Protein AF-0000000078804391 (afdb_homodimer)

Foldseek 3Di:
DAEDALVRLLVCLLVQHFDWYAHNVRFKTKGALHDFQEEEEAAQAAQDDDPVQVVFFPDDSLRLLLFTFHLLQLLCLQARIYMYGHYGQQLFNLQADLVPRHDQDDPHHGGTNDDDDPVSSVVSSVSSVSVVVSVLSNQVSSCVVQVAHEYEYEGADEPVVPPDDDFQKEKAPQLPPCVVCVVLVVLLQVLQCVQDFPPDRGHYDYPTPHNSNTVVSVSCSVRDDRYHYIYMYGYQPQADSNVSGGNVRRSLSSSQSSLQSVLQSSQVVSCVPHPDHDDHSLNRGRLAFDPLLLVLLVQLCVLQPPPDLVQFQDFPCLVVQLVVCVVPVQPDAGDGHGDDDPDDLVVSLVSLVPRPLVPGSNSLSSVQSVQLSVLSNLSSVLSVLFPHQCNAVSLCVQANADDPLLLVLLVVLLPDDADDDDDDFDAFQVNLQVVLVVLCVVQVAQAAEEEDCSDLDQWADDQRYIYGHRPDTGDPLRSVLVSLLHVQAVNLQSRLCVVKSRVVLNSATRALLLQSLQVSNLLSQLLQSRGSVNVSLLSLLSVLLNCVVVPHGLSVQLCCCCPVSVDDSVSSNSSSCCQCGSNGNRSSSSNNVSNLVSVVCLVPHDCQLCSSGSYRPVCSVVSVSSVVSVNTDGRPGHRPSNVDPDDGDPVVVVSSVPSD/DAEDALVRLLVCLLVQHFDWYAHNVRFKTKGALHDFQEEEEAAQAAQDDDPVQVVFFPDDSLRLLLFTFHLLQLLCLQARIYMYGHYGQQLFNLQADLVPRHDQDDPHHGGTNDDDDPVSSVVSSVSSVSVVVSVLSNQVSSCVVQVAHEYEYEGADEPVVPPDDDFQKEKAPQLPPCVVCVVLVVLLQVLQCPQDFPPDRGHYDYPDPHNSNTVVSVSCSVRDDRYHYIYMYGYQPQADSNVSGGNVRRSLSSSQSSLQSVLQSSQVVSCVPHPDHDDHSLNRGRLAFDPLLLVLLVQLCVLQPPPDLVQFQQFPCLVVQLVVCVVPVQPDAGDGHGDDDPDDLVVSLVSLVPRPLVPGSNSLSSVQSVQLSVLSNLSSVLSVLFPHQCNAVSLCVQANADDPLLLVLLVVLLPDDADDDDDDFDAFQVNLLVVLVVLCVVQVAQAAEEEDCSDLDQWADDQRYIYGHRPDTGDPLRSVLVSLLHVQAVNLQSRLCVVKSRVVLNSATRALLLQSLQVSNLLSQLLQSRHSVNVSLLSLLSVLLNCVVVPHGLSVQLCCCCPVSVDDSVSSNSSNCCQCTSNGNRSSSSNNVSNLVSVVCLVPHDCQLCSSGSYRPVCSVVSVSSVVSVNTDGRPGHRPSNVDPDDGDPVVVVSSVPSD

InterPro domains:
  IPR007709 N-formylglutamate amidohydrolase [PF05013] (37-212)
  IPR012548 Microtubule-associated tyrosine carboxypeptidase [PF08014] (324-657)
  IPR012548 Microtubule-associated tyrosine carboxypeptidase [PTHR31817] (224-653)
  IPR012548 Microtubule-associated tyrosine carboxypeptidase [SM01154] (322-660)
  IPR012656 Conserved hypothetical protein CHP02421, QEGLA [TIGR02421] (297-654)

Radius of gyration: 35.72 Å; Cα contacts (8 Å, |Δi|>4): 2361; chains: 2; bounding box: 86×102×89 Å

Secondary structure (DSSP, 8-state):
-EEE-HHHHHHHHHTT--EEEEETTSSEEEEESS--SEEEEETT---B--HHHHTTB-S-HHHHHHHS-TTTTGGGTTSSEEEEE-B-TTT--TTS-GGG-S-SEETTEESBSSPPPHHHHHHHHHHHHHHHHHHHHHHHHHHHHHS-EEEEEEEEE--TT-SS---SEEE--TTS-HHHHHHHHHHHHHHHHT--BTTB---EEESSS-----HHHHHHHHH-SSEEEEEEEEEGGGB-TTT--B-HHHHHHHHHHHHHHHHHHHHHHHHHHSS--S--GGGGS-SS--HHHHHHHHHHHHHHTT--HHHHHS-TTHHHHHHHHHHSTTT-------PPP-S-HHHHHHHHHTS-GGG--SHHHHHHHHHHHHHHHHHHHHHHTTTSTHHHHHHHHHH----HHHHHHHHHHHHSPP-SPPPP--B-HHHHHHHHHHHHHHHT---EEEE-TT-SSSEEEETTEEEE-TT--B-HHHHHHHHHHIIIIIIHHHHHHHTSS-THHHH--TTHHHHHHHHHHHHHHHTT---HHHHHHHHHHHHHHHHHHTT--HHHHHHIIIIIS---HHHHHHHHHHHHGGG--GGGHHHHHHHHHHHHHHHHS--GGGGTTT--GGGHHHHHHHHHTTSSPPPS---GGGT------HHHHHHHHT--/-EEE-HHHHHHHHHTT--EEEEETTSSEEEEESS--SEEEEETT---B--HHHHTTB-S-HHHHHHHS-TTTTGGGTTSSEEEEE-B-TTT--TTS-GGG-S-SEETTEESBSSPPPHHHHHHHHHHHHHHHHHHHHHHHHHHHHHS-EEEEEEEEE--TT-SS---SEEE--TTS-HHHHHHHHHHHHHHHHT--BTTB---EEESSS-----HHHHHHHHH-SSEEEEEEEEEGGGB-TTT--B-HHHHHHHHHHHHHHHHHHHHHHHHHHSS--S--GGGGS-SS--HHHHHHHHHHHHHHTT--HHHHHS-TTHHHHHHHHHHSTTT-------PPP-S-HHHHHHHHHTS-GGG--SHHHHHHHHHHHHHHHHHHHHHHTTTSTHHHHHHHHHH----HHHHHHHHHHHHSPP-SPPPP--B-HHHHHHHHHHHHHHHT---EEEE-TT-SSSEEEETTEEEE-TT--B-HHHHHHHHHHIIIIIIHHHHHHHTSS-THHHH--TTHHHHHHHHHHHHHHHTT---HHHHHHHHHHHHHHHHHHTT--HHHHHHIIIIIS---HHHHHHHHHHHHGGG--GGGHHHHHHHHHHHHHHHHS--GGGGTTT--GGGHHHHHHHHHTTSSPPPS---GGGT------HHHHHHHHH--

Solvent-accessible surface area (backbone atoms only — not comparable to full-atom values): 68703 Å² total; per-residue (Å²): 129,48,69,35,50,70,66,56,50,52,50,31,51,72,67,69,48,66,47,58,32,26,34,70,85,57,48,35,38,39,36,28,72,34,96,51,55,43,39,38,34,8,59,37,27,18,74,44,66,59,70,81,50,52,79,33,41,55,59,51,71,66,59,51,56,55,75,37,18,67,64,37,44,57,35,47,47,50,51,22,30,33,42,28,24,31,33,18,44,73,62,41,25,72,53,34,50,84,93,60,14,56,56,61,58,56,95,88,34,59,35,49,74,52,84,74,48,71,66,58,48,49,53,44,50,47,55,53,50,48,52,52,52,48,51,48,52,48,50,51,45,27,27,71,76,62,65,28,29,36,35,42,37,40,44,47,43,82,54,86,86,45,94,61,93,73,52,39,32,25,37,14,50,74,67,43,66,51,86,81,41,41,67,59,53,51,50,43,44,52,43,52,40,66,44,76,48,84,91,47,86,56,37,45,38,69,49,70,86,46,44,34,83,37,30,54,49,50,51,45,56,73,72,36,89,54,49,52,63,41,36,33,34,32,42,47,78,41,32,40,66,83,83,64,45,51,19,43,66,45,45,54,43,42,22,42,43,41,45,51,36,51,31,43,40,49,20,52,45,44,38,69,75,44,88,54,69,86,57,44,40,42,71,64,39,46,52,62,77,56,71,62,47,54,53,49,35,52,51,51,37,67,72,54,58,86,74,61,66,64,72,45,43,48,48,76,44,51,71,61,36,48,56,55,24,72,74,33,53,88,78,46,73,72,79,78,44,54,58,81,54,70,57,48,64,68,60,51,45,24,57,56,47,64,53,73,57,85,69,34,48,41,43,65,61,30,51,50,51,51,48,37,50,52,47,51,46,46,50,45,54,27,64,75,24,54,72,32,76,64,13,28,38,33,23,36,58,72,63,32,74,76,49,72,51,56,50,50,41,24,52,55,50,62,66,54,74,86,84,70,88,79,72,71,58,73,36,41,36,68,54,47,51,52,51,49,52,52,50,31,59,72,72,66,54,84,64,47,79,45,77,35,86,86,50,88,50,64,58,48,59,58,66,54,31,38,34,32,17,63,88,35,66,29,22,69,53,56,46,53,18,46,42,32,24,39,48,30,33,54,31,33,12,42,55,24,5,71,71,34,82,54,47,52,31,62,76,36,35,66,55,18,65,35,34,49,39,1,48,14,51,46,27,12,41,41,53,45,34,55,54,65,70,59,54,33,52,39,23,50,30,34,52,37,31,47,40,48,75,70,64,49,49,72,49,54,46,27,47,44,37,31,68,75,65,66,38,53,71,68,57,20,46,51,46,38,47,58,23,48,37,34,43,30,34,37,61,56,35,32,43,49,53,15,28,51,53,36,52,51,42,58,74,72,46,83,62,61,66,55,35,27,16,34,34,18,74,88,46,43,69,60,43,47,39,34,36,69,25,56,56,37,62,77,45,85,53,73,43,62,29,79,74,46,84,45,76,61,56,64,66,52,52,50,55,58,69,62,51,114,130,46,68,34,50,72,68,56,52,51,50,31,50,72,66,68,48,66,48,58,32,27,34,72,84,56,48,35,39,39,36,28,74,34,97,50,54,44,40,39,34,7,58,37,26,17,75,44,66,60,70,80,49,53,80,32,39,55,59,50,72,67,57,49,57,55,74,38,19,69,63,36,43,57,34,47,46,50,50,22,28,33,42,29,22,30,32,19,43,73,63,41,24,73,53,34,50,83,94,59,14,56,57,61,59,57,94,88,34,57,36,48,72,51,84,74,50,70,66,57,48,49,52,44,50,47,54,54,50,47,51,52,52,49,51,47,53,48,49,52,44,28,28,69,74,62,66,28,28,38,34,42,38,37,43,49,43,82,55,87,86,46,93,60,94,73,52,38,33,25,36,15,51,73,68,43,66,49,85,82,42,42,67,57,53,51,50,41,42,51,42,53,39,66,44,75,51,84,91,46,89,57,38,47,40,70,49,71,86,46,44,31,82,37,29,54,48,51,50,43,57,74,73,37,90,54,50,53,63,42,36,32,34,33,41,48,79,42,30,40,65,86,82,64,44,50,19,42,65,47,45,53,42,42,22,43,44,41,47,50,34,52,31,45,41,49,21,54,45,43,37,70,75,45,90,53,70,85,56,44,39,42,70,63,39,47,53,61,77,56,71,61,48,53,52,48,34,54,51,51,37,67,71,55,59,86,74,61,64,63,72,45,42,48,48,76,46,50,71,60,36,49,55,55,23,72,74,34,52,89,76,46,73,72,79,78,43,55,59,81,56,69,56,50,62,67,60,50,45,24,57,56,48,64,53,72,56,84,70,34,49,42,46,64,62,29,51,50,52,52,48,35,51,51,48,52,47,46,49,44,54,26,62,74,25,53,72,32,75,62,12,27,39,33,24,37,59,73,64,32,75,76,50,72,51,55,50,50,42,22,52,56,51,61,68,55,74,85,85,69,86,80,71,70,59,76,36,40,36,68,53,48,52,52,52,49,51,52,51,33,58,72,73,65,55,84,64,45,79,45,76,35,85,87,50,89,50,64,58,48,59,58,64,54,30,37,32,31,17,63,88,36,67,28,21,70,53,54,45,54,17,46,43,32,25,38,48,31,33,52,32,34,12,42,55,24,6,69,71,35,81,53,48,52,31,62,76,36,36,66,55,16,67,36,34,50,40,1,46,15,50,44,27,12,41,39,52,44,33,53,54,66,69,59,55,33,51,39,23,48,28,34,51,39,30,48,40,48,75,71,65,48,49,72,51,55,47,29,48,44,37,31,68,76,65,66,38,54,71,68,56,19,46,51,46,38,47,58,24,49,37,34,42,31,32,37,58,56,34,32,42,48,54,14,29,51,53,36,52,52,43,60,74,71,44,84,63,61,66,54,34,28,15,34,35,18,74,88,45,44,68,61,44,47,40,35,36,71,25,58,57,38,61,76,45,84,54,72,43,63,29,79,74,45,87,46,76,62,56,65,66,52,52,51,54,58,70,63,49,112

Nearest PDB structures (foldseek):
  8x52-assembly1_A  TM=3.713E-01  e=7.015E-02  Homo sapiens
  8c0j-assembly2_C  TM=3.754E-01  e=3.993E-01  Citrobacter rodentium
  1tcv-assembly1_C  TM=3.500E-01  e=1.884E+00  Schistosoma mansoni
  8c0j-assembly2_C  TM=3.758E-01  e=3.926E-01  Citrobacter rodentium
  1tcv-assembly1_C  TM=3.602E-01  e=2.353E+00  Schistosoma mansoni

Structure (mmCIF, N/CA/C/O backbone):
data_AF-0000000078804391-model_v1
#
loop_
_entity.id
_entity.type
_entity.pdbx_description
1 polymer 'Flavohemoglobin expression-modulating QEGLA motif protein'
#
loop_
_atom_site.group_PDB
_atom_site.id
_atom_site.type_symbol
_atom_site.label_atom_id
_atom_site.label_alt_id
_atom_site.label_comp_id
_atom_site.label_asym_id
_atom_site.label_entity_id
_atom_site.label_seq_id
_atom_site.pdbx_PDB_ins_code
_atom_site.Cartn_x
_atom_site.Cartn_y
_atom_site.Cartn_z
_atom_site.occupancy
_atom_site.B_iso_or_equiv
_atom_site.auth_seq_id
_atom_site.auth_comp_id
_atom_site.auth_asym_id
_atom_site.auth_atom_id
_atom_site.pdbx_PDB_model_num
ATOM 1 N N . MET A 1 1 ? -5.883 -4.715 -30.172 1 79.69 1 MET A N 1
ATOM 2 C CA . MET A 1 1 ? -5.762 -6.062 -30.719 1 79.69 1 MET A CA 1
ATOM 3 C C . MET A 1 1 ? -6.078 -6.062 -32.219 1 79.69 1 MET A C 1
ATOM 5 O O . MET A 1 1 ? -6.992 -5.371 -32.656 1 79.69 1 MET A O 1
ATOM 9 N N . LEU A 1 2 ? -5.316 -6.727 -32.938 1 89.75 2 LEU A N 1
ATOM 10 C CA . LEU A 1 2 ? -5.465 -6.82 -34.406 1 89.75 2 LEU A CA 1
ATOM 11 C C . LEU A 1 2 ? -6.762 -7.531 -34.75 1 89.75 2 LEU A C 1
ATOM 13 O O . LEU A 1 2 ? -7.184 -8.461 -34.062 1 89.75 2 LEU A O 1
ATOM 17 N N . GLN A 1 3 ? -7.43 -7.031 -35.781 1 96.44 3 GLN A N 1
ATOM 18 C CA . GLN A 1 3 ? -8.602 -7.691 -36.344 1 96.44 3 GLN A CA 1
ATOM 19 C C . GLN A 1 3 ? -8.273 -8.32 -37.719 1 96.44 3 GLN A C 1
ATOM 21 O O . GLN A 1 3 ? -7.719 -7.656 -38.594 1 96.44 3 GLN A O 1
ATOM 26 N N . LEU A 1 4 ? -8.523 -9.633 -37.844 1 97.56 4 LEU A N 1
ATOM 27 C CA . LEU A 1 4 ? -8.195 -10.344 -39.062 1 97.56 4 LEU A CA 1
ATOM 28 C C . LEU A 1 4 ? -9.406 -11.102 -39.594 1 97.56 4 LEU A C 1
ATOM 30 O O . LEU A 1 4 ? -10.266 -11.531 -38.812 1 97.56 4 LEU A O 1
ATOM 34 N N . SER A 1 5 ? -9.438 -11.25 -40.906 1 97.56 5 SER A N 1
ATOM 35 C CA . SER A 1 5 ? -10.414 -12.133 -41.562 1 97.56 5 SER A CA 1
ATOM 36 C C . SER A 1 5 ? -10 -13.594 -41.438 1 97.56 5 SER A C 1
ATOM 38 O O . SER A 1 5 ? -8.852 -13.891 -41.094 1 97.56 5 SER A O 1
ATOM 40 N N . GLU A 1 6 ? -10.953 -14.516 -41.75 1 97.56 6 GLU A N 1
ATOM 41 C CA . GLU A 1 6 ? -10.633 -15.938 -41.75 1 97.56 6 GLU A CA 1
ATOM 42 C C . GLU A 1 6 ? -9.469 -16.25 -42.688 1 97.56 6 GLU A C 1
ATOM 44 O O . GLU A 1 6 ? -8.539 -16.969 -42.312 1 97.56 6 GLU A O 1
ATOM 49 N N . SER A 1 7 ? -9.531 -15.68 -43.812 1 97.69 7 SER A N 1
ATOM 50 C CA . SER A 1 7 ? -8.508 -15.945 -44.812 1 97.69 7 SER A CA 1
ATOM 51 C C . SER A 1 7 ? -7.133 -15.5 -44.344 1 97.69 7 SER A C 1
ATOM 53 O O . SER A 1 7 ? -6.137 -16.188 -44.562 1 97.69 7 SER A O 1
ATOM 55 N N . GLN A 1 8 ? -7.117 -14.352 -43.75 1 98 8 GLN A N 1
ATOM 56 C CA . GLN A 1 8 ? -5.859 -13.828 -43.219 1 98 8 GLN A CA 1
ATOM 57 C C . GLN A 1 8 ? -5.312 -14.719 -42.125 1 98 8 GLN A C 1
ATOM 59 O O . GLN A 1 8 ? -4.105 -14.953 -42.031 1 98 8 GLN A O 1
ATOM 64 N N . VAL A 1 9 ? -6.168 -15.195 -41.25 1 98.12 9 VAL A N 1
ATOM 65 C CA . VAL A 1 9 ? -5.789 -16.078 -40.156 1 98.12 9 VAL A CA 1
ATOM 66 C C . VAL A 1 9 ? -5.211 -17.375 -40.719 1 98.12 9 VAL A C 1
ATOM 68 O O . VAL A 1 9 ? -4.148 -17.828 -40.281 1 98.12 9 VAL A O 1
ATOM 71 N N . LEU A 1 10 ? -5.898 -17.984 -41.719 1 98.25 10 LEU A N 1
ATOM 72 C CA . LEU A 1 10 ? -5.453 -19.234 -42.312 1 98.25 10 LEU A CA 1
ATOM 73 C C . LEU A 1 10 ? -4.094 -19.062 -42.969 1 98.25 10 LEU A C 1
ATOM 75 O O . LEU A 1 10 ? -3.227 -19.922 -42.875 1 98.25 10 LEU A O 1
ATOM 79 N N . GLU A 1 11 ? -3.932 -17.906 -43.625 1 97.94 11 GLU A N 1
ATOM 80 C CA . GLU A 1 11 ? -2.662 -17.625 -44.281 1 97.94 11 GLU A CA 1
ATOM 81 C C . GLU A 1 11 ? -1.52 -17.547 -43.25 1 97.94 11 GLU A C 1
ATOM 83 O O . GLU A 1 11 ? -0.447 -18.109 -43.5 1 97.94 11 GLU A O 1
ATOM 88 N N . LYS A 1 12 ? -1.79 -16.844 -42.219 1 97.88 12 LYS A N 1
ATOM 89 C CA . LYS A 1 12 ? -0.76 -16.688 -41.188 1 97.88 12 LYS A CA 1
ATOM 90 C C . LYS A 1 12 ? -0.412 -18.031 -40.562 1 97.88 12 LYS A C 1
ATOM 92 O O . LYS A 1 12 ? 0.746 -18.281 -40.219 1 97.88 12 LYS A O 1
ATOM 97 N N . ILE A 1 13 ? -1.391 -18.906 -40.344 1 98.44 13 ILE A N 1
ATOM 98 C CA . ILE A 1 13 ? -1.173 -20.219 -39.75 1 98.44 13 ILE A CA 1
ATOM 99 C C . ILE A 1 13 ? -0.358 -21.094 -40.719 1 98.44 13 ILE A C 1
ATOM 101 O O . ILE A 1 13 ? 0.632 -21.703 -40.312 1 98.44 13 ILE A O 1
ATOM 105 N N . GLN A 1 14 ? -0.767 -21.031 -41.969 1 97.25 14 GLN A N 1
ATOM 106 C CA . GLN A 1 14 ? -0.121 -21.875 -42.969 1 97.25 14 GLN A CA 1
ATOM 107 C C . GLN A 1 14 ? 1.339 -21.484 -43.156 1 97.25 14 GLN A C 1
ATOM 109 O O . GLN A 1 14 ? 2.188 -22.328 -43.438 1 97.25 14 GLN A O 1
ATOM 114 N N . HIS A 1 15 ? 1.617 -20.188 -42.969 1 97.38 15 HIS A N 1
ATOM 115 C CA . HIS A 1 15 ? 2.977 -19.703 -43.156 1 97.38 15 HIS A CA 1
ATOM 116 C C . HIS A 1 15 ? 3.729 -19.641 -41.844 1 97.38 15 HIS A C 1
ATOM 118 O O . HIS A 1 15 ? 4.836 -19.109 -41.781 1 97.38 15 HIS A O 1
ATOM 124 N N . LEU A 1 16 ? 3.135 -20.141 -40.844 1 97.62 16 LEU A N 1
ATOM 125 C CA . LEU A 1 16 ? 3.75 -20.25 -39.531 1 97.62 16 LEU A CA 1
ATOM 126 C C . LEU A 1 16 ? 4.168 -18.875 -39.031 1 97.62 16 LEU A C 1
ATOM 128 O O . LEU A 1 16 ? 5.273 -18.719 -38.5 1 97.62 16 LEU A O 1
ATOM 132 N N . VAL A 1 17 ? 3.311 -17.891 -39.25 1 97.38 17 VAL A N 1
ATOM 133 C CA . VAL A 1 17 ? 3.549 -16.531 -38.75 1 97.38 17 VAL A CA 1
ATOM 134 C C . VAL A 1 17 ? 2.838 -16.328 -37.438 1 97.38 17 VAL A C 1
ATOM 136 O O . VAL A 1 17 ? 1.611 -16.422 -37.344 1 97.38 17 VAL A O 1
ATOM 139 N N . PRO A 1 18 ? 3.611 -16.062 -36.344 1 96.38 18 PRO A N 1
ATOM 140 C CA . PRO A 1 18 ? 2.951 -15.773 -35.094 1 96.38 18 PRO A CA 1
ATOM 141 C C . PRO A 1 18 ? 2.111 -14.5 -35.125 1 96.38 18 PRO A C 1
ATOM 143 O O . PRO A 1 18 ? 2.488 -13.531 -35.812 1 96.38 18 PRO A O 1
ATOM 146 N N . PHE A 1 19 ? 0.96 -14.5 -34.438 1 96.19 19 PHE A N 1
ATOM 147 C CA . PHE A 1 19 ? 0.089 -13.336 -34.406 1 96.19 19 PHE A CA 1
ATOM 148 C C . PHE A 1 19 ? -0.899 -13.414 -33.25 1 96.19 19 PHE A C 1
ATOM 150 O O . PHE A 1 19 ? -1.078 -14.484 -32.656 1 96.19 19 PHE A O 1
ATOM 157 N N . GLU A 1 20 ? -1.404 -12.328 -32.812 1 94.75 20 GLU A N 1
ATOM 158 C CA . GLU A 1 20 ? -2.541 -12.195 -31.922 1 94.75 20 GLU A CA 1
ATOM 159 C C . GLU A 1 20 ? -3.652 -11.359 -32.562 1 94.75 20 GLU A C 1
ATOM 161 O O . GLU A 1 20 ? -3.436 -10.203 -32.906 1 94.75 20 GLU A O 1
ATOM 166 N N . ALA A 1 21 ? -4.816 -11.961 -32.625 1 97.06 21 ALA A N 1
ATOM 167 C CA . ALA A 1 21 ? -5.871 -11.242 -33.344 1 97.06 21 ALA A CA 1
ATOM 168 C C . ALA A 1 21 ? -7.254 -11.734 -32.906 1 97.06 21 ALA A C 1
ATOM 170 O O . ALA A 1 21 ? -7.383 -12.828 -32.344 1 97.06 21 ALA A O 1
ATOM 171 N N . GLN A 1 22 ? -8.156 -10.906 -33.094 1 97.31 22 GLN A N 1
ATOM 172 C CA . GLN A 1 22 ? -9.57 -11.273 -33.062 1 97.31 22 GLN A CA 1
ATOM 173 C C . GLN A 1 22 ? -10.172 -11.273 -34.438 1 97.31 22 GLN A C 1
ATOM 175 O O . GLN A 1 22 ? -9.812 -10.438 -35.281 1 97.31 22 GLN A O 1
ATOM 180 N N . LEU A 1 23 ? -10.953 -12.258 -34.688 1 97.5 23 LEU A N 1
ATOM 181 C CA . LEU A 1 23 ? -11.641 -12.242 -35.969 1 97.5 23 LEU A CA 1
ATOM 182 C C . LEU A 1 23 ? -12.461 -10.977 -36.156 1 97.5 23 LEU A C 1
ATOM 184 O O . LEU A 1 23 ? -12.914 -10.391 -35.156 1 97.5 23 LEU A O 1
ATOM 188 N N . ASP A 1 24 ? -12.641 -10.547 -37.375 1 95.69 24 ASP A N 1
ATOM 189 C CA . ASP A 1 24 ? -13.312 -9.289 -37.688 1 95.69 24 ASP A CA 1
ATOM 190 C C . ASP A 1 24 ? -14.734 -9.281 -37.125 1 95.69 24 ASP A C 1
ATOM 192 O O . ASP A 1 24 ? -15.297 -8.219 -36.844 1 95.69 24 ASP A O 1
ATOM 196 N N . ASP A 1 25 ? -15.32 -10.453 -37.031 1 94.12 25 ASP A N 1
ATOM 197 C CA . ASP A 1 25 ? -16.688 -10.508 -36.5 1 94.12 25 ASP A CA 1
ATOM 198 C C . ASP A 1 25 ? -16.688 -10.648 -34.969 1 94.12 25 ASP A C 1
ATOM 200 O O . ASP A 1 25 ? -17.734 -10.812 -34.375 1 94.12 25 ASP A O 1
ATOM 204 N N . GLY A 1 26 ? -15.523 -10.695 -34.344 1 95.44 26 GLY A N 1
ATOM 205 C CA . GLY A 1 26 ? -15.367 -10.688 -32.906 1 95.44 26 GLY A CA 1
ATOM 206 C C . GLY A 1 26 ? -15.625 -12.047 -32.281 1 95.44 26 GLY A C 1
ATOM 207 O O . GLY A 1 26 ? -15.594 -12.18 -31.047 1 95.44 26 GLY A O 1
ATOM 208 N N . SER A 1 27 ? -15.766 -13.156 -33.062 1 97.19 27 SER A N 1
ATOM 209 C CA . SER A 1 27 ? -16.25 -14.438 -32.562 1 97.19 27 SER A CA 1
ATOM 210 C C . SER A 1 27 ? -15.141 -15.242 -31.906 1 97.19 27 SER A C 1
ATOM 212 O O . SER A 1 27 ? -15.398 -16.109 -31.062 1 97.19 27 SER A O 1
ATOM 214 N N . LEU A 1 28 ? -13.93 -14.969 -32.344 1 98.19 28 LEU A N 1
ATOM 215 C CA . LEU A 1 28 ? -12.812 -15.797 -31.906 1 98.19 28 LEU A CA 1
ATOM 216 C C . LEU A 1 28 ? -11.555 -14.953 -31.703 1 98.19 28 LEU A C 1
ATOM 218 O O . LEU A 1 28 ? -11.25 -14.078 -32.5 1 98.19 28 LEU A O 1
ATOM 222 N N . THR A 1 29 ? -10.922 -15.102 -30.562 1 98 29 THR A N 1
ATOM 223 C CA . THR A 1 29 ? -9.594 -14.555 -30.328 1 98 29 THR A CA 1
ATOM 224 C C . THR A 1 29 ? -8.523 -15.641 -30.484 1 98 29 THR A C 1
ATOM 226 O O . THR A 1 29 ? -8.648 -16.719 -29.906 1 98 29 THR A O 1
ATOM 229 N N . ILE A 1 30 ? -7.566 -15.414 -31.312 1 98.19 30 ILE A N 1
ATOM 230 C CA . ILE A 1 30 ? -6.473 -16.344 -31.562 1 98.19 30 ILE A CA 1
ATOM 231 C C . ILE A 1 30 ? -5.145 -15.703 -31.172 1 98.19 30 ILE A C 1
ATOM 233 O O . ILE A 1 30 ? -4.855 -14.57 -31.562 1 98.19 30 ILE A O 1
ATOM 237 N N . ARG A 1 31 ? -4.438 -16.375 -30.359 1 96.5 31 ARG A N 1
ATOM 238 C CA . ARG A 1 31 ? -3.105 -15.906 -29.984 1 96.5 31 ARG A CA 1
ATOM 239 C C . ARG A 1 31 ? -2.057 -16.984 -30.234 1 96.5 31 ARG A C 1
ATOM 241 O O . ARG A 1 31 ? -2.146 -18.078 -29.672 1 96.5 31 ARG A O 1
ATOM 248 N N . ILE A 1 32 ? -1.131 -16.703 -31.094 1 97.69 32 ILE A N 1
ATOM 249 C CA . ILE A 1 32 ? 0.017 -17.578 -31.344 1 97.69 32 ILE A CA 1
ATOM 250 C C . ILE A 1 32 ? 1.311 -16.797 -31.141 1 97.69 32 ILE A C 1
ATOM 252 O O . ILE A 1 32 ? 1.758 -16.062 -32.031 1 97.69 32 ILE A O 1
ATOM 256 N N . SER A 1 33 ? 1.903 -16.953 -30.047 1 95.25 33 SER A N 1
ATOM 257 C CA . SER A 1 33 ? 3.162 -16.266 -29.766 1 95.25 33 SER A CA 1
ATOM 258 C C . SER A 1 33 ? 4.352 -17.047 -30.312 1 95.25 33 SER A C 1
ATOM 260 O O . SER A 1 33 ? 5.383 -16.469 -30.641 1 95.25 33 SER A O 1
ATOM 262 N N . GLU A 1 34 ? 4.23 -18.312 -30.344 1 96.56 34 GLU A N 1
ATOM 263 C CA . GLU A 1 34 ? 5.215 -19.234 -30.891 1 96.56 34 GLU A CA 1
ATOM 264 C C . GLU A 1 34 ? 4.578 -20.578 -31.234 1 96.56 34 GLU A C 1
ATOM 266 O O . GLU A 1 34 ? 3.725 -21.078 -30.5 1 96.56 34 GLU A O 1
ATOM 271 N N . TYR A 1 35 ? 4.895 -21.094 -32.438 1 97.5 35 TYR A N 1
ATOM 272 C CA . TYR A 1 35 ? 4.316 -22.359 -32.812 1 97.5 35 TYR A CA 1
ATOM 273 C C . TYR A 1 35 ? 4.93 -23.516 -32.031 1 97.5 35 TYR A C 1
ATOM 275 O O . TYR A 1 35 ? 6.148 -23.703 -32.062 1 97.5 35 TYR A O 1
ATOM 283 N N . GLN A 1 36 ? 4.141 -24.141 -31.312 1 97.12 36 GLN A N 1
ATOM 284 C CA . GLN A 1 36 ? 4.449 -25.297 -30.484 1 97.12 36 GLN A CA 1
ATOM 285 C C . GLN A 1 36 ? 3.496 -26.453 -30.766 1 97.12 36 GLN A C 1
ATOM 287 O O . GLN A 1 36 ? 2.42 -26.25 -31.344 1 97.12 36 GLN A O 1
ATOM 292 N N . PRO A 1 37 ? 3.818 -27.625 -30.422 1 96.94 37 PRO A N 1
ATOM 293 C CA . PRO A 1 37 ? 3.008 -28.781 -30.828 1 96.94 37 PRO A CA 1
ATOM 294 C C . PRO A 1 37 ? 1.788 -28.984 -29.922 1 96.94 37 PRO A C 1
ATOM 296 O O . PRO A 1 37 ? 1.435 -30.125 -29.594 1 96.94 37 PRO A O 1
ATOM 299 N N . TYR A 1 38 ? 1.229 -27.969 -29.422 1 98.19 38 TYR A N 1
ATOM 300 C CA . TYR A 1 38 ? 0.009 -28.094 -28.641 1 98.19 38 TYR A CA 1
ATOM 301 C C . TYR A 1 38 ? -0.817 -26.812 -28.719 1 98.19 38 TYR A C 1
ATOM 303 O O . TYR A 1 38 ? -0.281 -25.734 -28.984 1 98.19 38 TYR A O 1
ATOM 311 N N . ILE A 1 39 ? -2.066 -26.969 -28.562 1 98.69 39 ILE A N 1
ATOM 312 C CA . ILE A 1 39 ? -3.057 -25.891 -28.609 1 98.69 39 ILE A CA 1
ATOM 313 C C . ILE A 1 39 ? -3.904 -25.922 -27.344 1 98.69 39 ILE A C 1
ATOM 315 O O . ILE A 1 39 ? -4.242 -27 -26.844 1 98.69 39 ILE A O 1
ATOM 319 N N . ALA A 1 40 ? -4.145 -24.781 -26.766 1 98.75 40 ALA A N 1
ATOM 320 C CA . ALA A 1 40 ? -5.141 -24.672 -25.703 1 98.75 40 ALA A CA 1
ATOM 321 C C . ALA A 1 40 ? -6.375 -23.922 -26.172 1 98.75 40 ALA A C 1
ATOM 323 O O . ALA A 1 40 ? -6.266 -22.875 -26.812 1 98.75 40 ALA A O 1
ATOM 324 N N . THR A 1 41 ? -7.547 -24.438 -25.938 1 98.75 41 THR A N 1
ATOM 325 C CA . THR A 1 41 ? -8.781 -23.812 -26.391 1 98.75 41 THR A CA 1
ATOM 326 C C . THR A 1 41 ? -9.727 -23.562 -25.219 1 98.75 41 THR A C 1
ATOM 328 O O . THR A 1 41 ? -9.719 -24.312 -24.234 1 98.75 41 THR A O 1
ATOM 331 N N . ALA A 1 42 ? -10.422 -22.516 -25.188 1 98.69 42 ALA A N 1
ATOM 332 C CA . ALA A 1 42 ? -11.539 -22.172 -24.297 1 98.69 42 ALA A CA 1
ATOM 333 C C . ALA A 1 42 ? -12.75 -21.719 -25.109 1 98.69 42 ALA A C 1
ATOM 335 O O . ALA A 1 42 ? -13.023 -20.516 -25.219 1 98.69 42 ALA A O 1
ATOM 336 N N . ILE A 1 43 ? -13.5 -22.656 -25.547 1 98.44 43 ILE A N 1
ATOM 337 C CA . ILE A 1 43 ? -14.477 -22.391 -26.594 1 98.44 43 ILE A CA 1
ATOM 338 C C . ILE A 1 43 ? -15.75 -21.812 -25.969 1 98.44 43 ILE A C 1
ATOM 340 O O . ILE A 1 43 ? -16.562 -21.203 -26.672 1 98.44 43 ILE A O 1
ATOM 344 N N . HIS A 1 44 ? -15.953 -22.016 -24.656 1 98.19 44 HIS A N 1
ATOM 345 C CA . HIS A 1 44 ? -17.156 -21.516 -24 1 98.19 44 HIS A CA 1
ATOM 346 C C . HIS A 1 44 ? -16.844 -20.328 -23.109 1 98.19 44 HIS A C 1
ATOM 348 O O . HIS A 1 44 ? -17.625 -19.984 -22.203 1 98.19 44 HIS A O 1
ATOM 354 N N . HIS A 1 45 ? -15.711 -19.688 -23.328 1 97.62 45 HIS A N 1
ATOM 355 C CA . HIS A 1 45 ? -15.242 -18.547 -22.547 1 97.62 45 HIS A CA 1
ATOM 356 C C . HIS A 1 45 ? -16.156 -17.344 -22.719 1 97.62 45 HIS A C 1
ATOM 358 O O . HIS A 1 45 ? -16.406 -16.609 -21.766 1 97.62 45 HIS A O 1
ATOM 364 N N . GLY A 1 46 ? -16.656 -17.094 -23.828 1 96.88 46 GLY A N 1
ATOM 365 C CA . GLY A 1 46 ? -17.234 -15.828 -24.25 1 96.88 46 GLY A CA 1
ATOM 366 C C . GLY A 1 46 ? -18.672 -15.648 -23.797 1 96.88 46 GLY A C 1
ATOM 367 O O . GLY A 1 46 ? -19.328 -16.625 -23.391 1 96.88 46 GLY A O 1
ATOM 368 N N . HIS A 1 47 ? -19.125 -14.406 -23.875 1 96.56 47 HIS A N 1
ATOM 369 C CA . HIS A 1 47 ? -20.453 -14.008 -23.438 1 96.56 47 HIS A CA 1
ATOM 370 C C . HIS A 1 47 ? -21.156 -13.148 -24.484 1 96.56 47 HIS A C 1
ATOM 372 O O . HIS A 1 47 ? -22.297 -12.727 -24.281 1 96.56 47 HIS A O 1
ATOM 378 N N . ASN A 1 48 ? -20.516 -12.961 -25.625 1 96.31 48 ASN A N 1
ATOM 379 C CA . ASN A 1 48 ? -21.062 -12.078 -26.641 1 96.31 48 ASN A CA 1
ATOM 380 C C . ASN A 1 48 ? -22.297 -12.688 -27.312 1 96.31 48 ASN A C 1
ATOM 382 O O . ASN A 1 48 ? -22.359 -13.898 -27.531 1 96.31 48 ASN A O 1
ATOM 386 N N . LEU A 1 49 ? -23.219 -11.906 -27.562 1 96 49 LEU A N 1
ATOM 387 C CA . LEU A 1 49 ? -24.422 -12.234 -28.344 1 96 49 LEU A CA 1
ATOM 388 C C . LEU A 1 49 ? -24.734 -11.133 -29.344 1 96 49 LEU A C 1
ATOM 390 O O . LEU A 1 49 ? -24.766 -9.953 -28.984 1 96 49 LEU A O 1
ATOM 394 N N . ARG A 1 50 ? -24.922 -11.508 -30.656 1 93.62 50 ARG A N 1
ATOM 395 C CA . ARG A 1 50 ? -25.234 -10.516 -31.672 1 93.62 50 ARG A CA 1
ATOM 396 C C . ARG A 1 50 ? -26.469 -9.703 -31.281 1 93.62 50 ARG A C 1
ATOM 398 O O . ARG A 1 50 ? -27.422 -10.25 -30.719 1 93.62 50 ARG A O 1
ATOM 405 N N . GLU A 1 51 ? -26.406 -8.531 -31.562 1 92.69 51 GLU A N 1
ATOM 406 C CA . GLU A 1 51 ? -27.453 -7.598 -31.156 1 92.69 51 GLU A CA 1
ATOM 407 C C . GLU A 1 51 ? -28.828 -8.062 -31.641 1 92.69 51 GLU A C 1
ATOM 409 O O . GLU A 1 51 ? -29.828 -7.941 -30.938 1 92.69 51 GLU A O 1
ATOM 414 N N . GLU A 1 52 ? -28.859 -8.578 -32.875 1 92.56 52 GLU A N 1
ATOM 415 C CA . GLU A 1 52 ? -30.141 -9 -33.469 1 92.56 52 GLU A CA 1
ATOM 416 C C . GLU A 1 52 ? -30.703 -10.211 -32.75 1 92.56 52 GLU A C 1
ATOM 418 O O . GLU A 1 52 ? -31.922 -10.422 -32.75 1 92.56 52 GLU A O 1
ATOM 423 N N . LEU A 1 53 ? -29.875 -10.953 -32.156 1 95.06 53 LEU A N 1
ATOM 424 C CA . LEU A 1 53 ? -30.312 -12.141 -31.453 1 95.06 53 LEU A CA 1
ATOM 425 C C . LEU A 1 53 ? -30.688 -11.797 -30.016 1 95.06 53 LEU A C 1
ATOM 427 O O . LEU A 1 53 ? -31.469 -12.516 -29.375 1 95.06 53 LEU A O 1
ATOM 431 N N . LEU A 1 54 ? -30.062 -10.734 -29.453 1 93 54 LEU A N 1
ATOM 432 C CA . LEU A 1 54 ? -30.328 -10.32 -28.078 1 93 54 LEU A CA 1
ATOM 433 C C . LEU A 1 54 ? -31.797 -10.023 -27.859 1 93 54 LEU A C 1
ATOM 435 O O . LEU A 1 54 ? -32.375 -10.359 -26.812 1 93 54 LEU A O 1
ATOM 439 N N . ALA A 1 55 ? -32.312 -9.367 -28.844 1 90.19 55 ALA A N 1
ATOM 440 C CA . ALA A 1 55 ? -33.719 -8.984 -28.766 1 90.19 55 ALA A CA 1
ATOM 441 C C . ALA A 1 55 ? -34.625 -10.211 -28.75 1 90.19 55 ALA A C 1
ATOM 443 O O . ALA A 1 55 ? -35.719 -10.172 -28.203 1 90.19 55 ALA A O 1
ATOM 444 N N . LYS A 1 56 ? -34.125 -11.312 -29.328 1 94.62 56 LYS A N 1
ATOM 445 C CA . LYS A 1 56 ? -34.938 -12.523 -29.469 1 94.62 56 LYS A CA 1
ATOM 446 C C . LYS A 1 56 ? -34.594 -13.539 -28.375 1 94.62 56 LYS A C 1
ATOM 448 O O . LYS A 1 56 ? -35.25 -14.578 -28.266 1 94.62 56 LYS A O 1
ATOM 453 N N . CYS A 1 57 ? -33.594 -13.305 -27.625 1 94.75 57 CYS A N 1
ATOM 454 C CA . CYS A 1 57 ? -33.125 -14.266 -26.641 1 94.75 57 CYS A CA 1
ATOM 455 C C . CYS A 1 57 ? -34.031 -14.266 -25.406 1 94.75 57 CYS A C 1
ATOM 457 O O . CYS A 1 57 ? -34.219 -13.227 -24.766 1 94.75 57 CYS A O 1
ATOM 459 N N . ALA A 1 58 ? -34.469 -15.391 -25 1 95.19 58 ALA A N 1
ATOM 460 C CA . ALA A 1 58 ? -35.375 -15.516 -23.859 1 95.19 58 ALA A CA 1
ATOM 461 C C . ALA A 1 58 ? -34.594 -15.609 -22.547 1 95.19 58 ALA A C 1
ATOM 463 O O . ALA A 1 58 ? -35.156 -15.344 -21.484 1 95.19 58 ALA A O 1
ATOM 464 N N . LEU A 1 59 ? -33.406 -16.016 -22.625 1 94.94 59 LEU A N 1
ATOM 465 C CA . LEU A 1 59 ? -32.594 -16.141 -21.438 1 94.94 59 LEU A CA 1
ATOM 466 C C . LEU A 1 59 ? -32.031 -14.781 -21.016 1 94.94 59 LEU A C 1
ATOM 468 O O . LEU A 1 59 ? -31.609 -13.984 -21.859 1 94.94 59 LEU A O 1
ATOM 472 N N . SER A 1 60 ? -32.031 -14.539 -19.672 1 93.69 60 SER A N 1
ATOM 473 C CA . SER A 1 60 ? -31.406 -13.328 -19.172 1 93.69 60 SER A CA 1
ATOM 474 C C . SER A 1 60 ? -29.891 -13.43 -19.25 1 93.69 60 SER A C 1
ATOM 476 O O . SER A 1 60 ? -29.344 -14.508 -19.5 1 93.69 60 SER A O 1
ATOM 478 N N . GLU A 1 61 ? -29.219 -12.328 -19.188 1 93.69 61 GLU A N 1
ATOM 479 C CA . GLU A 1 61 ? -27.766 -12.289 -19.188 1 93.69 61 GLU A CA 1
ATOM 480 C C . GLU A 1 61 ? -27.188 -13.164 -18.062 1 93.69 61 GLU A C 1
ATOM 482 O O . GLU A 1 61 ? -26.188 -13.859 -18.266 1 93.69 61 GLU A O 1
ATOM 487 N N . GLU A 1 62 ? -27.844 -13.156 -16.906 1 93.38 62 GLU A N 1
ATOM 488 C CA . GLU A 1 62 ? -27.391 -13.938 -15.75 1 93.38 62 GLU A CA 1
ATOM 489 C C . GLU A 1 62 ? -27.562 -15.43 -16 1 93.38 62 GLU A C 1
ATOM 491 O O . GLU A 1 62 ? -26.703 -16.234 -15.609 1 93.38 62 GLU A O 1
ATOM 496 N N . GLU A 1 63 ? -28.625 -15.727 -16.641 1 93.56 63 GLU A N 1
ATOM 497 C CA . GLU A 1 63 ? -28.891 -17.125 -16.938 1 93.56 63 GLU A CA 1
ATOM 498 C C . GLU A 1 63 ? -27.859 -17.688 -17.922 1 93.56 63 GLU A C 1
ATOM 500 O O . GLU A 1 63 ? -27.375 -18.797 -17.75 1 93.56 63 GLU A O 1
ATOM 505 N N . ARG A 1 64 ? -27.578 -16.938 -18.969 1 94.88 64 ARG A N 1
ATOM 506 C CA . ARG A 1 64 ? -26.562 -17.359 -19.922 1 94.88 64 ARG A CA 1
ATOM 507 C C . ARG A 1 64 ? -25.203 -17.5 -19.25 1 94.88 64 ARG A C 1
ATOM 509 O O . ARG A 1 64 ? -24.516 -18.516 -19.422 1 94.88 64 ARG A O 1
ATOM 516 N N . TYR A 1 65 ? -24.891 -16.406 -18.438 1 95.19 65 TYR A N 1
ATOM 517 C CA . TYR A 1 65 ? -23.609 -16.375 -17.766 1 95.19 65 TYR A CA 1
ATOM 518 C C . TYR A 1 65 ? -23.422 -17.562 -16.844 1 95.19 65 TYR A C 1
ATOM 520 O O . TYR A 1 65 ? -22.328 -18.109 -16.719 1 95.19 65 TYR A O 1
ATOM 528 N N . PHE A 1 66 ? -24.469 -18.047 -16.266 1 94.75 66 PHE A N 1
ATOM 529 C CA . PHE A 1 66 ? -24.469 -19.172 -15.336 1 94.75 66 PHE A CA 1
ATOM 530 C C . PHE A 1 66 ? -24.016 -20.453 -16.031 1 94.75 66 PHE A C 1
ATOM 532 O O . PHE A 1 66 ? -23.281 -21.25 -15.445 1 94.75 66 PHE A O 1
ATOM 539 N N . GLU A 1 67 ? -24.391 -20.656 -17.328 1 94.12 67 GLU A N 1
ATOM 540 C CA . GLU A 1 67 ? -24.141 -21.906 -18.047 1 94.12 67 GLU A CA 1
ATOM 541 C C . GLU A 1 67 ? -22.891 -21.797 -18.922 1 94.12 67 GLU A C 1
ATOM 543 O O . GLU A 1 67 ? -22.406 -22.812 -19.438 1 94.12 67 GLU A O 1
ATOM 548 N N . GLU A 1 68 ? -22.406 -20.594 -19.125 1 96.38 68 GLU A N 1
ATOM 549 C CA . GLU A 1 68 ? -21.172 -20.359 -19.875 1 96.38 68 GLU A CA 1
ATOM 550 C C . GLU A 1 68 ? -19.938 -20.703 -19.047 1 96.38 68 GLU A C 1
ATOM 552 O O . GLU A 1 68 ? -20.062 -21.188 -17.906 1 96.38 68 GLU A O 1
ATOM 557 N N . ASP A 1 69 ? -18.766 -20.672 -19.594 1 97.62 69 ASP A N 1
ATOM 558 C CA . ASP A 1 69 ? -17.531 -21.031 -18.922 1 97.62 69 ASP A CA 1
ATOM 559 C C . ASP A 1 69 ? -16.609 -19.828 -18.797 1 97.62 69 ASP A C 1
ATOM 561 O O . ASP A 1 69 ? -15.492 -19.828 -19.328 1 97.62 69 ASP A O 1
ATOM 565 N N . PRO A 1 70 ? -17.062 -18.859 -17.969 1 96.38 70 PRO A N 1
ATOM 566 C CA . PRO A 1 70 ? -16.234 -17.672 -17.812 1 96.38 70 PRO A CA 1
ATOM 567 C C . PRO A 1 70 ? -14.852 -17.984 -17.234 1 96.38 70 PRO A C 1
ATOM 569 O O . PRO A 1 70 ? -14.695 -18.953 -16.5 1 96.38 70 PRO A O 1
ATOM 572 N N . PHE A 1 71 ? -13.82 -17.266 -17.578 1 96.06 71 PHE A N 1
ATOM 573 C CA . PHE A 1 71 ? -12.469 -17.219 -17.031 1 96.06 71 PHE A CA 1
ATOM 574 C C . PHE A 1 71 ? -11.656 -18.422 -17.547 1 96.06 71 PHE A C 1
ATOM 576 O O . PHE A 1 71 ? -10.461 -18.516 -17.266 1 96.06 71 PHE A O 1
ATOM 583 N N . THR A 1 72 ? -12.258 -19.344 -18.312 1 98 72 THR A N 1
ATOM 584 C CA . THR A 1 72 ? -11.5 -20.484 -18.844 1 98 72 THR A CA 1
ATOM 585 C C . THR A 1 72 ? -10.383 -20 -19.766 1 98 72 THR A C 1
ATOM 587 O O . THR A 1 72 ? -9.305 -20.594 -19.797 1 98 72 THR A O 1
ATOM 590 N N . GLY A 1 73 ? -10.664 -18.938 -20.531 1 96.94 73 GLY A N 1
ATOM 591 C CA . GLY A 1 73 ? -9.633 -18.328 -21.359 1 96.94 73 GLY A CA 1
ATOM 592 C C . GLY A 1 73 ? -8.469 -17.797 -20.547 1 96.94 73 GLY A C 1
ATOM 593 O O . GLY A 1 73 ? -7.328 -17.781 -21.016 1 96.94 73 GLY A O 1
ATOM 594 N N . ASP A 1 74 ? -8.719 -17.359 -19.328 1 95.19 74 ASP A N 1
ATOM 595 C CA . ASP A 1 74 ? -7.688 -16.828 -18.438 1 95.19 74 ASP A CA 1
ATOM 596 C C . ASP A 1 74 ? -6.723 -17.922 -18 1 95.19 74 ASP A C 1
ATOM 598 O O . ASP A 1 74 ? -5.516 -17.688 -17.875 1 95.19 74 ASP A O 1
ATOM 602 N N . PHE A 1 75 ? -7.262 -19.141 -17.844 1 97.38 75 PHE A N 1
ATOM 603 C CA . PHE A 1 75 ? -6.48 -20.266 -17.328 1 97.38 75 PHE A CA 1
ATOM 604 C C . PHE A 1 75 ? -5.359 -20.641 -18.281 1 97.38 75 PHE A C 1
ATOM 606 O O . PHE A 1 75 ? -4.395 -21.297 -17.891 1 97.38 75 PHE A O 1
ATOM 613 N N . ILE A 1 76 ? -5.469 -20.203 -19.531 1 97.62 76 ILE A N 1
ATOM 614 C CA . ILE A 1 76 ? -4.527 -20.703 -20.531 1 97.62 76 ILE A CA 1
ATOM 615 C C . ILE A 1 76 ? -3.783 -19.531 -21.172 1 97.62 76 ILE A C 1
ATOM 617 O O . ILE A 1 76 ? -3.123 -19.703 -22.203 1 97.62 76 ILE A O 1
ATOM 621 N N . THR A 1 77 ? -3.84 -18.359 -20.578 1 95 77 THR A N 1
ATOM 622 C CA . THR A 1 77 ? -3.318 -17.141 -21.172 1 95 77 THR A CA 1
ATOM 623 C C . THR A 1 77 ? -1.801 -17.219 -21.328 1 95 77 THR A C 1
ATOM 625 O O . THR A 1 77 ? -1.225 -16.562 -22.188 1 95 77 THR A O 1
ATOM 628 N N . SER A 1 78 ? -1.137 -18.016 -20.531 1 96.25 78 SER A N 1
ATOM 629 C CA . SER A 1 78 ? 0.32 -18.094 -20.531 1 96.25 78 SER A CA 1
ATOM 630 C C . SER A 1 78 ? 0.837 -18.922 -21.688 1 96.25 78 SER A C 1
ATOM 632 O O . SER A 1 78 ? 2.031 -18.906 -22 1 96.25 78 SER A O 1
ATOM 634 N N . LEU A 1 79 ? -0.032 -19.688 -22.359 1 97.69 79 LEU A N 1
ATOM 635 C CA . LEU A 1 79 ? 0.393 -20.688 -23.328 1 97.69 79 LEU A CA 1
ATOM 636 C C . LEU A 1 79 ? 0.562 -20.047 -24.703 1 97.69 79 LEU A C 1
ATOM 638 O O . LEU A 1 79 ? -0.091 -19.062 -25.031 1 97.69 79 LEU A O 1
ATOM 642 N N . PRO A 1 80 ? 1.375 -20.609 -25.531 1 97.38 80 PRO A N 1
ATOM 643 C CA . PRO A 1 80 ? 1.786 -19.969 -26.781 1 97.38 80 PRO A CA 1
ATOM 644 C C . PRO A 1 80 ? 0.687 -19.969 -27.844 1 97.38 80 PRO A C 1
ATOM 646 O O . PRO A 1 80 ? 0.663 -19.109 -28.719 1 97.38 80 PRO A O 1
ATOM 649 N N . ILE A 1 81 ? -0.173 -21 -27.859 1 98.5 81 ILE A N 1
ATOM 650 C CA . ILE A 1 81 ? -1.225 -21.078 -28.875 1 98.5 81 ILE A CA 1
ATOM 651 C C . ILE A 1 81 ? -2.58 -21.25 -28.188 1 98.5 81 ILE A C 1
ATOM 653 O O . ILE A 1 81 ? -2.85 -22.281 -27.562 1 98.5 81 ILE A O 1
ATOM 657 N N . ILE A 1 82 ? -3.398 -20.234 -28.375 1 98.06 82 ILE A N 1
ATOM 658 C CA . ILE A 1 82 ? -4.68 -20.219 -27.688 1 98.06 82 ILE A CA 1
ATOM 659 C C . ILE A 1 82 ? -5.797 -19.875 -28.672 1 98.06 82 ILE A C 1
ATOM 661 O O . ILE A 1 82 ? -5.625 -19 -29.531 1 98.06 82 ILE A O 1
ATOM 665 N N . LEU A 1 83 ? -6.832 -20.609 -28.656 1 98.69 83 LEU A N 1
ATOM 666 C CA . LEU A 1 83 ? -8.094 -20.25 -29.297 1 98.69 83 LEU A CA 1
ATOM 667 C C . LEU A 1 83 ? -9.18 -20.016 -28.25 1 98.69 83 LEU A C 1
ATOM 669 O O . LEU A 1 83 ? -9.531 -20.922 -27.484 1 98.69 83 LEU A O 1
ATOM 673 N N . GLN A 1 84 ? -9.688 -18.844 -28.188 1 98.25 84 GLN A N 1
ATOM 674 C CA . GLN A 1 84 ? -10.688 -18.453 -27.203 1 98.25 84 GLN A CA 1
ATOM 675 C C . GLN A 1 84 ? -11.992 -18.016 -27.875 1 98.25 84 GLN A C 1
ATOM 677 O O . GLN A 1 84 ? -12.016 -17.031 -28.609 1 98.25 84 GLN A O 1
ATOM 682 N N . GLY A 1 85 ? -13.023 -18.812 -27.688 1 98.5 85 GLY A N 1
ATOM 683 C CA . GLY A 1 85 ? -14.328 -18.406 -28.188 1 98.5 85 GLY A CA 1
ATOM 684 C C . GLY A 1 85 ? -14.914 -17.234 -27.438 1 98.5 85 GLY A C 1
ATOM 685 O O . GLY A 1 85 ? -14.953 -17.234 -26.203 1 98.5 85 GLY A O 1
ATOM 686 N N . GLU A 1 86 ? -15.383 -16.188 -28.188 1 98.12 86 GLU A N 1
ATOM 687 C CA . GLU A 1 86 ? -15.836 -14.961 -27.547 1 98.12 86 GLU A CA 1
ATOM 688 C C . GLU A 1 86 ? -17.359 -14.898 -27.5 1 98.12 86 GLU A C 1
ATOM 690 O O . GLU A 1 86 ? -17.922 -14.117 -26.719 1 98.12 86 GLU A O 1
ATOM 695 N N . ASP A 1 87 ? -18 -15.68 -28.312 1 97.88 87 ASP A N 1
ATOM 696 C CA . ASP A 1 87 ? -19.453 -15.656 -28.375 1 97.88 87 ASP A CA 1
ATOM 697 C C . ASP A 1 87 ? -20.062 -16.609 -27.344 1 97.88 87 ASP A C 1
ATOM 699 O O . ASP A 1 87 ? -19.453 -17.609 -26.984 1 97.88 87 ASP A O 1
ATOM 703 N N . SER A 1 88 ? -21.281 -16.281 -26.906 1 97.44 88 SER A N 1
ATOM 704 C CA . SER A 1 88 ? -22.031 -17.141 -25.969 1 97.44 88 SER A CA 1
ATOM 705 C C . SER A 1 88 ? -22.344 -18.484 -26.594 1 97.44 88 SER A C 1
ATOM 707 O O . SER A 1 88 ? -22.703 -18.562 -27.781 1 97.44 88 SER A O 1
ATOM 709 N N . ARG A 1 89 ? -22.234 -19.484 -25.797 1 97 89 ARG A N 1
ATOM 710 C CA . ARG A 1 89 ? -22.594 -20.828 -26.281 1 97 89 ARG A CA 1
ATOM 711 C C . ARG A 1 89 ? -24.062 -20.875 -26.672 1 97 89 ARG A C 1
ATOM 713 O O . ARG A 1 89 ? -24.484 -21.812 -27.359 1 97 89 ARG A O 1
ATOM 720 N N . TYR A 1 90 ? -24.844 -19.906 -26.297 1 95.5 90 TYR A N 1
ATOM 721 C CA . TYR A 1 90 ? -26.266 -19.875 -26.625 1 95.5 90 TYR A CA 1
ATOM 722 C C . TYR A 1 90 ? -26.5 -19.266 -28 1 95.5 90 TYR A C 1
ATOM 724 O O . TYR A 1 90 ? -27.594 -19.375 -28.547 1 95.5 90 TYR A O 1
ATOM 732 N N . GLU A 1 91 ? -25.5 -18.625 -28.516 1 95.88 91 GLU A N 1
ATOM 733 C CA . GLU A 1 91 ? -25.609 -18.312 -29.938 1 95.88 91 GLU A CA 1
ATOM 734 C C . GLU A 1 91 ? -25.375 -19.562 -30.781 1 95.88 91 GLU A C 1
ATOM 736 O O . GLU A 1 91 ? -26.156 -19.859 -31.688 1 95.88 91 GLU A O 1
ATOM 741 N N . TYR A 1 92 ? -24.281 -20.203 -30.594 1 96.94 92 TYR A N 1
ATOM 742 C CA . TYR A 1 92 ? -23.938 -21.531 -31.094 1 96.94 92 TYR A CA 1
ATOM 743 C C . TYR A 1 92 ? -22.969 -22.234 -30.141 1 96.94 92 TYR A C 1
ATOM 745 O O . TYR A 1 92 ? -22.078 -21.609 -29.594 1 96.94 92 TYR A O 1
ATOM 753 N N . ASP A 1 93 ? -23.25 -23.438 -29.938 1 97.62 93 ASP A N 1
ATOM 754 C CA . ASP A 1 93 ? -22.359 -24.219 -29.078 1 97.62 93 ASP A CA 1
ATOM 755 C C . ASP A 1 93 ? -21.297 -24.953 -29.891 1 97.62 93 ASP A C 1
ATOM 757 O O . ASP A 1 93 ? -21.609 -25.875 -30.625 1 97.62 93 ASP A O 1
ATOM 761 N N . LEU A 1 94 ? -20.047 -24.531 -29.703 1 98 94 LEU A N 1
ATOM 762 C CA . LEU A 1 94 ? -18.922 -25.109 -30.469 1 98 94 LEU A CA 1
ATOM 763 C C . LEU A 1 94 ? -18.672 -26.547 -30.047 1 98 94 LEU A C 1
ATOM 765 O O . LEU A 1 94 ? -17.984 -27.281 -30.75 1 98 94 LEU A O 1
ATOM 769 N N . ASN A 1 95 ? -19.234 -26.938 -28.969 1 97.31 95 ASN A N 1
ATOM 770 C CA . ASN A 1 95 ? -19.047 -28.312 -28.5 1 97.31 95 ASN A CA 1
ATOM 771 C C . ASN A 1 95 ? -20.203 -29.203 -28.938 1 97.31 95 ASN A C 1
ATOM 773 O O . ASN A 1 95 ? -20.328 -30.328 -28.438 1 97.31 95 ASN A O 1
ATOM 777 N N . ARG A 1 96 ? -20.984 -28.766 -29.828 1 97.12 96 ARG A N 1
ATOM 778 C CA . ARG A 1 96 ? -22.047 -29.531 -30.469 1 97.12 96 ARG A CA 1
ATOM 779 C C . ARG A 1 96 ? -21.891 -29.531 -31.984 1 97.12 96 ARG A C 1
ATOM 781 O O . ARG A 1 96 ? -21.344 -28.594 -32.562 1 97.12 96 ARG A O 1
ATOM 788 N N . ALA A 1 97 ? -22.391 -30.594 -32.531 1 96.69 97 ALA A N 1
ATOM 789 C CA . ALA A 1 97 ? -22.328 -30.703 -34 1 96.69 97 ALA A CA 1
ATOM 790 C C . ALA A 1 97 ? -23.156 -29.609 -34.656 1 96.69 97 ALA A C 1
ATOM 792 O O . ALA A 1 97 ? -24.109 -29.109 -34.062 1 96.69 97 ALA A O 1
ATOM 793 N N . PRO A 1 98 ? -22.75 -29.25 -35.906 1 96.06 98 PRO A N 1
ATOM 794 C CA . PRO A 1 98 ? -23.438 -28.141 -36.594 1 96.06 98 PRO A CA 1
ATOM 795 C C . PRO A 1 98 ? -24.953 -28.312 -36.594 1 96.06 98 PRO A C 1
ATOM 797 O O . PRO A 1 98 ? -25.688 -27.312 -36.469 1 96.06 98 PRO A O 1
ATOM 800 N N . ASP A 1 99 ? -25.469 -29.5 -36.688 1 94.31 99 ASP A N 1
ATOM 801 C CA . ASP A 1 99 ? -26.891 -29.75 -36.812 1 94.31 99 ASP A CA 1
ATOM 802 C C . ASP A 1 99 ? -27.609 -29.484 -35.5 1 94.31 99 ASP A C 1
ATOM 804 O O . ASP A 1 99 ? -28.828 -29.312 -35.469 1 94.31 99 ASP A O 1
ATOM 808 N N . ASN A 1 100 ? -26.859 -29.391 -34.438 1 94.56 100 ASN A N 1
ATOM 809 C CA . ASN A 1 100 ? -27.484 -29.219 -33.125 1 94.56 100 ASN A CA 1
ATOM 810 C C . ASN A 1 100 ? -26.797 -28.125 -32.312 1 94.56 100 ASN A C 1
ATOM 812 O O . ASN A 1 100 ? -26.938 -28.078 -31.094 1 94.56 100 ASN A O 1
ATOM 816 N N . CYS A 1 101 ? -26.031 -27.312 -32.938 1 96.5 101 CYS A N 1
ATOM 817 C CA . CYS A 1 101 ? -25.203 -26.359 -32.219 1 96.5 101 CYS A CA 1
ATOM 818 C C . CYS A 1 101 ? -26.031 -25.141 -31.781 1 96.5 101 CYS A C 1
ATOM 820 O O . CYS A 1 101 ? -25.609 -24.375 -30.922 1 96.5 101 CYS A O 1
ATOM 822 N N . ILE A 1 102 ? -27.172 -24.938 -32.375 1 96.31 102 ILE A N 1
ATOM 823 C CA . ILE A 1 102 ? -28.078 -23.875 -31.984 1 96.31 102 ILE A CA 1
ATOM 824 C C . ILE A 1 102 ? -29.125 -24.438 -31.016 1 96.31 102 ILE A C 1
ATOM 826 O O . ILE A 1 102 ? -29.953 -25.266 -31.406 1 96.31 102 ILE A O 1
ATOM 830 N N . TYR A 1 103 ? -29.078 -23.891 -29.781 1 93.38 103 TYR A N 1
ATOM 831 C CA . TYR A 1 103 ? -30 -24.406 -28.781 1 93.38 103 TYR A CA 1
ATOM 832 C C . TYR A 1 103 ? -31.438 -23.969 -29.078 1 93.38 103 TYR A C 1
ATOM 834 O O . TYR A 1 103 ? -31.688 -22.828 -29.453 1 93.38 103 TYR A O 1
ATOM 842 N N . GLU A 1 104 ? -32.281 -24.938 -28.969 1 90.75 104 GLU A N 1
ATOM 843 C CA . GLU A 1 104 ? -33.688 -24.578 -28.953 1 90.75 104 GLU A CA 1
ATOM 844 C C . GLU A 1 104 ? -34.219 -24.484 -27.516 1 90.75 104 GLU A C 1
ATOM 846 O O . GLU A 1 104 ? -35.031 -23.625 -27.203 1 90.75 104 GLU A O 1
ATOM 851 N N . ASP A 1 105 ? -33.688 -25.312 -26.781 1 90.31 105 ASP A N 1
ATOM 852 C CA . ASP A 1 105 ? -34.062 -25.391 -25.375 1 90.31 105 ASP A CA 1
ATOM 853 C C . ASP A 1 105 ? -32.812 -25.469 -24.484 1 90.31 105 ASP A C 1
ATOM 855 O O . ASP A 1 105 ? -31.812 -26.094 -24.875 1 90.31 105 ASP A O 1
ATOM 859 N N . ALA A 1 106 ? -32.812 -24.719 -23.375 1 85.62 106 ALA A N 1
ATOM 860 C CA . ALA A 1 106 ? -31.766 -24.766 -22.375 1 85.62 106 ALA A CA 1
ATOM 861 C C . ALA A 1 106 ? -32.344 -25.047 -20.984 1 85.62 106 ALA A C 1
ATOM 863 O O . ALA A 1 106 ? -32.844 -24.156 -20.328 1 85.62 106 ALA A O 1
ATOM 864 N N . TRP A 1 107 ? -32.125 -26.297 -20.547 1 82.69 107 TRP A N 1
ATOM 865 C CA . TRP A 1 107 ? -32.531 -26.719 -19.219 1 82.69 107 TRP A CA 1
ATOM 866 C C . TRP A 1 107 ? -34.031 -26.453 -19.016 1 82.69 107 TRP A C 1
ATOM 868 O O . TRP A 1 107 ? -34.438 -25.875 -18 1 82.69 107 TRP A O 1
ATOM 878 N N . GLY A 1 108 ? -34.75 -26.719 -19.984 1 83.88 108 GLY A N 1
ATOM 879 C CA . GLY A 1 108 ? -36.219 -26.656 -19.875 1 83.88 108 GLY A CA 1
ATOM 880 C C . GLY A 1 108 ? -36.781 -25.328 -20.328 1 83.88 108 GLY A C 1
ATOM 881 O O . GLY A 1 108 ? -38 -25.172 -20.391 1 83.88 108 GLY A O 1
ATOM 882 N N . LYS A 1 109 ? -36 -24.469 -20.656 1 90.06 109 LYS A N 1
ATOM 883 C CA . LYS A 1 109 ? -36.469 -23.156 -21.094 1 90.06 109 LYS A CA 1
ATOM 884 C C . LYS A 1 109 ? -36.125 -22.922 -22.562 1 90.06 109 LYS A C 1
ATOM 886 O O . LYS A 1 109 ? -35.031 -23.25 -23.016 1 90.06 109 LYS A O 1
ATOM 891 N N . GLU A 1 110 ? -37.094 -22.375 -23.172 1 92.69 110 GLU A N 1
ATOM 892 C CA . GLU A 1 110 ? -36.844 -22 -24.562 1 92.69 110 GLU A CA 1
ATOM 893 C C . GLU A 1 110 ? -35.781 -20.906 -24.641 1 92.69 110 GLU A C 1
ATOM 895 O O . GLU A 1 110 ? -35.812 -19.953 -23.875 1 92.69 110 GLU A O 1
ATOM 900 N N . VAL A 1 111 ? -34.875 -21.047 -25.562 1 95.69 111 VAL A N 1
ATOM 901 C CA . VAL A 1 111 ? -33.75 -20.109 -25.656 1 95.69 111 VAL A CA 1
ATOM 902 C C . VAL A 1 111 ? -34.188 -18.875 -26.453 1 95.69 111 VAL A C 1
ATOM 904 O O . VAL A 1 111 ? -33.719 -17.781 -26.188 1 95.69 111 VAL A O 1
ATOM 907 N N . TRP A 1 112 ? -35.125 -19.047 -27.406 1 95.62 112 TRP A N 1
ATOM 908 C CA . TRP A 1 112 ? -35.531 -17.953 -28.281 1 95.62 112 TRP A CA 1
ATOM 909 C C . TRP A 1 112 ? -37.031 -17.656 -28.109 1 95.62 112 TRP A C 1
ATOM 911 O O . TRP A 1 112 ? -37.844 -18.562 -28.016 1 95.62 112 TRP A O 1
ATOM 921 N N . THR A 1 113 ? -37.375 -16.406 -28.016 1 94.38 113 THR A N 1
ATOM 922 C CA . THR A 1 113 ? -38.75 -15.984 -27.922 1 94.38 113 THR A CA 1
ATOM 923 C C . THR A 1 113 ? -39.469 -16.094 -29.281 1 94.38 113 THR A C 1
ATOM 925 O O . THR A 1 113 ? -40.688 -16.25 -29.344 1 94.38 113 THR A O 1
ATOM 928 N N . GLU A 1 114 ? -38.688 -15.906 -30.312 1 93.31 114 GLU A N 1
ATOM 929 C CA . GLU A 1 114 ? -39.156 -16.078 -31.703 1 93.31 114 GLU A CA 1
ATOM 930 C C . GLU A 1 114 ? -38.156 -16.906 -32.5 1 93.31 114 GLU A C 1
ATOM 932 O O . GLU A 1 114 ? -36.938 -16.906 -32.188 1 93.31 114 GLU A O 1
ATOM 937 N N . SER A 1 115 ? -38.719 -17.547 -33.5 1 91.75 115 SER A N 1
ATOM 938 C CA . SER A 1 115 ? -37.844 -18.391 -34.312 1 91.75 115 SER A CA 1
ATOM 939 C C . SER A 1 115 ? -36.812 -17.547 -35.031 1 91.75 115 SER A C 1
ATOM 941 O O . SER A 1 115 ? -37.094 -16.453 -35.531 1 91.75 115 SER A O 1
ATOM 943 N N . LEU A 1 116 ? -35.656 -18.109 -35.125 1 94.75 116 LEU A N 1
ATOM 944 C CA . LEU A 1 116 ? -34.594 -17.438 -35.844 1 94.75 116 LEU A CA 1
ATOM 945 C C . LEU A 1 116 ? -34.875 -17.484 -37.344 1 94.75 116 LEU A C 1
ATOM 947 O O . LEU A 1 116 ? -35.375 -18.484 -37.875 1 94.75 116 LEU A O 1
ATOM 951 N N . THR A 1 117 ? -34.531 -16.406 -38 1 95.44 117 THR A N 1
ATOM 952 C CA . THR A 1 117 ? -34.656 -16.406 -39.438 1 95.44 117 THR A CA 1
ATOM 953 C C . THR A 1 117 ? -33.594 -17.297 -40.094 1 95.44 117 THR A C 1
ATOM 955 O O . THR A 1 117 ? -32.594 -17.672 -39.438 1 95.44 117 THR A O 1
ATOM 958 N N . GLU A 1 118 ? -33.844 -17.672 -41.344 1 95.5 118 GLU A N 1
ATOM 959 C CA . GLU A 1 118 ? -32.875 -18.5 -42.031 1 95.5 118 GLU A CA 1
ATOM 960 C C . GLU A 1 118 ? -31.531 -17.797 -42.125 1 95.5 118 GLU A C 1
ATOM 962 O O . GLU A 1 118 ? -30.484 -18.438 -42.031 1 95.5 118 GLU A O 1
ATOM 967 N N . GLN A 1 119 ? -31.578 -16.547 -42.344 1 95.75 119 GLN A N 1
ATOM 968 C CA . GLN A 1 119 ? -30.344 -15.781 -42.438 1 95.75 119 GLN A CA 1
ATOM 969 C C . GLN A 1 119 ? -29.609 -15.766 -41.125 1 95.75 119 GLN A C 1
ATOM 971 O O . GLN A 1 119 ? -28.375 -15.875 -41.094 1 95.75 119 GLN A O 1
ATOM 976 N N . GLU A 1 120 ? -30.359 -15.547 -40.062 1 95.94 120 GLU A N 1
ATOM 977 C CA . GLU A 1 120 ? -29.766 -15.562 -38.719 1 95.94 120 GLU A CA 1
ATOM 978 C C . GLU A 1 120 ? -29.125 -16.906 -38.406 1 95.94 120 GLU A C 1
ATOM 980 O O . GLU A 1 120 ? -28.016 -16.969 -37.875 1 95.94 120 GLU A O 1
ATOM 985 N N . ARG A 1 121 ? -29.75 -17.953 -38.719 1 96 121 ARG A N 1
ATOM 986 C CA . ARG A 1 121 ? -29.25 -19.312 -38.5 1 96 121 ARG A CA 1
ATOM 987 C C . ARG A 1 121 ? -28.016 -19.578 -39.375 1 96 121 ARG A C 1
ATOM 989 O O . ARG A 1 121 ? -27.047 -20.172 -38.875 1 96 121 ARG A O 1
ATOM 996 N N . GLN A 1 122 ? -28.109 -19.156 -40.625 1 96.31 122 GLN A N 1
ATOM 997 C CA . GLN A 1 122 ? -26.984 -19.359 -41.531 1 96.31 122 GLN A CA 1
ATOM 998 C C . GLN A 1 122 ? -25.734 -18.641 -41.031 1 96.31 122 GLN A C 1
ATOM 1000 O O . GLN A 1 122 ? -24.625 -19.156 -41.156 1 96.31 122 GLN A O 1
ATOM 1005 N N . THR A 1 123 ? -25.953 -17.438 -40.562 1 96.69 123 THR A N 1
ATOM 1006 C CA . THR A 1 123 ? -24.844 -16.672 -40.031 1 96.69 123 THR A CA 1
ATOM 1007 C C . THR A 1 123 ? -24.219 -17.406 -38.844 1 96.69 123 THR A C 1
ATOM 1009 O O . THR A 1 123 ? -23 -17.469 -38.719 1 96.69 123 THR A O 1
ATOM 1012 N N . THR A 1 124 ? -25.078 -17.875 -37.969 1 96.75 124 THR A N 1
ATOM 1013 C CA . THR A 1 124 ? -24.656 -18.625 -36.781 1 96.75 124 THR A CA 1
ATOM 1014 C C . THR A 1 124 ? -23.875 -19.875 -37.188 1 96.75 124 THR A C 1
ATOM 1016 O O . THR A 1 124 ? -22.812 -20.156 -36.656 1 96.75 124 THR A O 1
ATOM 1019 N N . LEU A 1 125 ? -24.328 -20.609 -38.094 1 97.62 125 LEU A N 1
ATOM 1020 C CA . LEU A 1 125 ? -23.703 -21.844 -38.562 1 97.62 125 LEU A CA 1
ATOM 1021 C C . LEU A 1 125 ? -22.375 -21.547 -39.25 1 97.62 125 LEU A C 1
ATOM 1023 O O . LEU A 1 125 ? -21.438 -22.344 -39.156 1 97.62 125 LEU A O 1
ATOM 1027 N N . GLU A 1 126 ? -22.359 -20.438 -39.906 1 97.31 126 GLU A N 1
ATOM 1028 C CA . GLU A 1 126 ? -21.125 -20.062 -40.562 1 97.31 126 GLU A CA 1
ATOM 1029 C C . GLU A 1 126 ? -20.031 -19.75 -39.562 1 97.31 126 GLU A C 1
ATOM 1031 O O . GLU A 1 126 ? -18.859 -20.031 -39.781 1 97.31 126 GLU A O 1
ATOM 1036 N N . LYS A 1 127 ? -20.391 -19.047 -38.5 1 97.75 127 LYS A N 1
ATOM 1037 C CA . LYS A 1 127 ? -19.422 -18.781 -37.438 1 97.75 127 LYS A CA 1
ATOM 1038 C C . LYS A 1 127 ? -18.891 -20.078 -36.844 1 97.75 127 LYS A C 1
ATOM 1040 O O . LYS A 1 127 ? -17.703 -20.203 -36.562 1 97.75 127 LYS A O 1
ATOM 1045 N N . HIS A 1 128 ? -19.781 -21 -36.594 1 98.19 128 HIS A N 1
ATOM 1046 C CA . HIS A 1 128 ? -19.406 -22.328 -36.094 1 98.19 128 HIS A CA 1
ATOM 1047 C C . HIS A 1 128 ? -18.438 -23 -37.062 1 98.19 128 HIS A C 1
ATOM 1049 O O . HIS A 1 128 ? -17.391 -23.5 -36.625 1 98.19 128 HIS A O 1
ATOM 1055 N N . ALA A 1 129 ? -18.766 -23.031 -38.312 1 98.12 129 ALA A N 1
ATOM 1056 C CA . ALA A 1 129 ? -17.938 -23.688 -39.312 1 98.12 129 ALA A CA 1
ATOM 1057 C C . ALA A 1 129 ? -16.562 -23.016 -39.438 1 98.12 129 ALA A C 1
ATOM 1059 O O . ALA A 1 129 ? -15.562 -23.688 -39.656 1 98.12 129 ALA A O 1
ATOM 1060 N N . ARG A 1 130 ? -16.609 -21.734 -39.375 1 97.88 130 ARG A N 1
ATOM 1061 C CA . ARG A 1 130 ? -15.367 -20.984 -39.469 1 97.88 130 ARG A CA 1
ATOM 1062 C C . ARG A 1 130 ? -14.391 -21.375 -38.375 1 97.88 130 ARG A C 1
ATOM 1064 O O . ARG A 1 130 ? -13.195 -21.547 -38.625 1 97.88 130 ARG A O 1
ATOM 1071 N N . TYR A 1 131 ? -14.891 -21.484 -37.188 1 98.31 131 TYR A N 1
ATOM 1072 C CA . TYR A 1 131 ? -14.031 -21.922 -36.094 1 98.31 131 TYR A CA 1
ATOM 1073 C C . TYR A 1 131 ? -13.344 -23.234 -36.438 1 98.31 131 TYR A C 1
ATOM 1075 O O . TYR A 1 131 ? -12.125 -23.375 -36.281 1 98.31 131 TYR A O 1
ATOM 1083 N N . TYR A 1 132 ? -14.039 -24.203 -36.906 1 98.44 132 TYR A N 1
ATOM 1084 C CA . TYR A 1 132 ? -13.492 -25.547 -37.125 1 98.44 132 TYR A CA 1
ATOM 1085 C C . TYR A 1 132 ? -12.594 -25.562 -38.344 1 98.44 132 TYR A C 1
ATOM 1087 O O . TYR A 1 132 ? -11.664 -26.375 -38.438 1 98.44 132 TYR A O 1
ATOM 1095 N N . ARG A 1 133 ? -12.852 -24.672 -39.344 1 98.38 133 ARG A N 1
ATOM 1096 C CA . ARG A 1 133 ? -11.898 -24.547 -40.469 1 98.38 133 ARG A CA 1
ATOM 1097 C C . ARG A 1 133 ? -10.547 -24.031 -39.938 1 98.38 133 ARG A C 1
ATOM 1099 O O . ARG A 1 133 ? -9.5 -24.516 -40.375 1 98.38 133 ARG A O 1
ATOM 1106 N N . ILE A 1 134 ? -10.641 -23.125 -39.062 1 98.56 134 ILE A N 1
ATOM 1107 C CA . ILE A 1 134 ? -9.422 -22.562 -38.5 1 98.56 134 ILE A CA 1
ATOM 1108 C C . ILE A 1 134 ? -8.711 -23.609 -37.656 1 98.56 134 ILE A C 1
ATOM 1110 O O . ILE A 1 134 ? -7.496 -23.781 -37.75 1 98.56 134 ILE A O 1
ATOM 1114 N N . LEU A 1 135 ? -9.469 -24.281 -36.781 1 98.75 135 LEU A N 1
ATOM 1115 C CA . LEU A 1 135 ? -8.891 -25.328 -35.938 1 98.75 135 LEU A CA 1
ATOM 1116 C C . LEU A 1 135 ? -8.25 -26.422 -36.812 1 98.75 135 LEU A C 1
ATOM 1118 O O . LEU A 1 135 ? -7.156 -26.891 -36.5 1 98.75 135 LEU A O 1
ATOM 1122 N N . LYS A 1 136 ? -8.953 -26.812 -37.844 1 98.56 136 LYS A N 1
ATOM 1123 C CA . LYS A 1 136 ? -8.43 -27.828 -38.75 1 98.56 136 LYS A CA 1
ATOM 1124 C C . LYS A 1 136 ? -7.098 -27.391 -39.344 1 98.56 136 LYS A C 1
ATOM 1126 O O . LYS A 1 136 ? -6.129 -28.156 -39.375 1 98.56 136 LYS A O 1
ATOM 1131 N N . CYS A 1 137 ? -7.121 -26.219 -39.875 1 98.56 137 CYS A N 1
ATOM 1132 C CA . CYS A 1 137 ? -5.91 -25.672 -40.469 1 98.56 137 CYS A CA 1
ATOM 1133 C C . CYS A 1 137 ? -4.762 -25.656 -39.469 1 98.56 137 CYS A C 1
ATOM 1135 O O . CYS A 1 137 ? -3.637 -26.031 -39.781 1 98.56 137 CYS A O 1
ATOM 1137 N N . LEU A 1 138 ? -5.02 -25.219 -38.281 1 98.69 138 LEU A N 1
ATOM 1138 C CA . LEU A 1 138 ? -4.008 -25.109 -37.25 1 98.69 138 LEU A CA 1
ATOM 1139 C C . LEU A 1 138 ? -3.451 -26.484 -36.875 1 98.69 138 LEU A C 1
ATOM 1141 O O . LEU A 1 138 ? -2.234 -26.656 -36.812 1 98.69 138 LEU A O 1
ATOM 1145 N N . ILE A 1 139 ? -4.348 -27.484 -36.656 1 98.69 139 ILE A N 1
ATOM 1146 C CA . ILE A 1 139 ? -3.918 -28.828 -36.281 1 98.69 139 ILE A CA 1
ATOM 1147 C C . ILE A 1 139 ? -3.096 -29.438 -37.406 1 98.69 139 ILE A C 1
ATOM 1149 O O . ILE A 1 139 ? -2.041 -30.031 -37.156 1 98.69 139 ILE A O 1
ATOM 1153 N N . GLU A 1 140 ? -3.561 -29.25 -38.625 1 98.25 140 GLU A N 1
ATOM 1154 C CA . GLU A 1 140 ? -2.828 -29.781 -39.781 1 98.25 140 GLU A CA 1
ATOM 1155 C C . GLU A 1 140 ? -1.423 -29.188 -39.844 1 98.25 140 GLU A C 1
ATOM 1157 O O . GLU A 1 140 ? -0.452 -29.906 -40.094 1 98.25 140 GLU A O 1
ATOM 1162 N N . THR A 1 141 ? -1.407 -27.969 -39.688 1 98.19 141 THR A N 1
ATOM 1163 C CA . THR A 1 141 ? -0.128 -27.266 -39.75 1 98.19 141 THR A CA 1
ATOM 1164 C C . THR A 1 141 ? 0.812 -27.766 -38.656 1 98.19 141 THR A C 1
ATOM 1166 O O . THR A 1 141 ? 1.996 -28 -38.906 1 98.19 141 THR A O 1
ATOM 1169 N N . LEU A 1 142 ? 0.36 -27.984 -37.469 1 97.88 142 LEU A N 1
ATOM 1170 C CA . LEU A 1 142 ? 1.183 -28.438 -36.344 1 97.88 142 LEU A CA 1
ATOM 1171 C C . LEU A 1 142 ? 1.608 -29.891 -36.531 1 97.88 142 LEU A C 1
ATOM 1173 O O . LEU A 1 142 ? 2.75 -30.25 -36.219 1 97.88 142 LEU A O 1
ATOM 1177 N N . GLU A 1 143 ? 0.695 -30.734 -37 1 96.88 143 GLU A N 1
ATOM 1178 C CA . GLU A 1 143 ? 1.064 -32.125 -37.281 1 96.88 143 GLU A CA 1
ATOM 1179 C C . GLU A 1 143 ? 2.158 -32.188 -38.344 1 96.88 143 GLU A C 1
ATOM 1181 O O . GLU A 1 143 ? 3.074 -33 -38.25 1 96.88 143 GLU A O 1
ATOM 1186 N N . ASN A 1 144 ? 1.961 -31.344 -39.312 1 96.38 144 ASN A N 1
ATOM 1187 C CA . ASN A 1 144 ? 2.955 -31.328 -40.375 1 96.38 144 ASN A CA 1
ATOM 1188 C C . ASN A 1 144 ? 4.32 -30.875 -39.875 1 96.38 144 ASN A C 1
ATOM 1190 O O . ASN A 1 144 ? 5.348 -31.438 -40.25 1 96.38 144 ASN A O 1
ATOM 1194 N N . LYS A 1 145 ? 4.273 -29.922 -39.062 1 95.69 145 LYS A N 1
ATOM 1195 C CA . LYS A 1 145 ? 5.52 -29.328 -38.594 1 95.69 145 LYS A CA 1
ATOM 1196 C C . LYS A 1 145 ? 6.16 -30.203 -37.5 1 95.69 145 LYS A C 1
ATOM 1198 O O . LYS A 1 145 ? 7.379 -30.375 -37.469 1 95.69 145 LYS A O 1
ATOM 1203 N N . PHE A 1 146 ? 5.348 -30.828 -36.594 1 95.38 146 PHE A N 1
ATOM 1204 C CA . PHE A 1 146 ? 5.914 -31.438 -35.406 1 95.38 146 PHE A CA 1
ATOM 1205 C C . PHE A 1 146 ? 5.637 -32.938 -35.375 1 95.38 146 PHE A C 1
ATOM 1207 O O . PHE A 1 146 ? 6.164 -33.625 -34.5 1 95.38 146 PHE A O 1
ATOM 1214 N N . GLY A 1 147 ? 4.789 -33.406 -36.188 1 94.62 147 GLY A N 1
ATOM 1215 C CA . GLY A 1 147 ? 4.477 -34.844 -36.219 1 94.62 147 GLY A CA 1
ATOM 1216 C C . GLY A 1 147 ? 3.301 -35.219 -35.344 1 94.62 147 GLY A C 1
ATOM 1217 O O . GLY A 1 147 ? 2.75 -36.312 -35.5 1 94.62 147 GLY A O 1
ATOM 1218 N N . LEU A 1 148 ? 2.945 -34.375 -34.5 1 96.25 148 LEU A N 1
ATOM 1219 C CA . LEU A 1 148 ? 1.782 -34.594 -33.656 1 96.25 148 LEU A CA 1
ATOM 1220 C C . LEU A 1 148 ? 1.215 -33.281 -33.156 1 96.25 148 LEU A C 1
ATOM 1222 O O . LEU A 1 148 ? 1.826 -32.219 -33.344 1 96.25 148 LEU A O 1
ATOM 1226 N N . CYS A 1 149 ? 0.088 -33.344 -32.531 1 97.94 149 CYS A N 1
ATOM 1227 C CA . CYS A 1 149 ? -0.531 -32.156 -31.922 1 97.94 149 CYS A CA 1
ATOM 1228 C C . CYS A 1 149 ? -1.31 -32.531 -30.656 1 97.94 149 CYS A C 1
ATOM 1230 O O . CYS A 1 149 ? -1.977 -33.562 -30.625 1 97.94 149 CYS A O 1
ATOM 1232 N N . LEU A 1 150 ? -1.06 -31.812 -29.594 1 98.56 150 LEU A N 1
ATOM 1233 C CA . LEU A 1 150 ? -1.86 -31.953 -28.391 1 98.56 150 LEU A CA 1
ATOM 1234 C C . LEU A 1 150 ? -2.885 -30.828 -28.281 1 98.56 150 LEU A C 1
ATOM 1236 O O . LEU A 1 150 ? -2.588 -29.672 -28.625 1 98.56 150 LEU A O 1
ATOM 1240 N N . LEU A 1 151 ? -4.086 -31.156 -27.953 1 98.75 151 LEU A N 1
ATOM 1241 C CA . LEU A 1 151 ? -5.137 -30.156 -27.812 1 98.75 151 LEU A CA 1
ATOM 1242 C C . LEU A 1 151 ? -5.742 -30.203 -26.422 1 98.75 151 LEU A C 1
ATOM 1244 O O . LEU A 1 151 ? -6.379 -31.188 -26.031 1 98.75 151 LEU A O 1
ATOM 1248 N N . TYR A 1 152 ? -5.469 -29.156 -25.609 1 98.81 152 TYR A N 1
ATOM 1249 C CA . TYR A 1 152 ? -6.078 -29 -24.281 1 98.81 152 TYR A CA 1
ATOM 1250 C C . TYR A 1 152 ? -7.355 -28.172 -24.375 1 98.81 152 TYR A C 1
ATOM 1252 O O . TYR A 1 152 ? -7.305 -26.953 -24.547 1 98.81 152 TYR A O 1
ATOM 1260 N N . ASP A 1 153 ? -8.461 -28.828 -24.266 1 98.62 153 ASP A N 1
ATOM 1261 C CA . ASP A 1 153 ? -9.781 -28.234 -24.406 1 98.62 153 ASP A CA 1
ATOM 1262 C C . ASP A 1 153 ? -10.391 -27.891 -23.047 1 98.62 153 ASP A C 1
ATOM 1264 O O . ASP A 1 153 ? -11 -28.75 -22.406 1 98.62 153 ASP A O 1
ATOM 1268 N N . ILE A 1 154 ? -10.32 -26.562 -22.641 1 98.56 154 ILE A N 1
ATOM 1269 C CA . ILE A 1 154 ? -10.625 -26.188 -21.281 1 98.56 154 ILE A CA 1
ATOM 1270 C C . ILE A 1 154 ? -12.086 -25.75 -21.172 1 98.56 154 ILE A C 1
ATOM 1272 O O . ILE A 1 154 ? -12.539 -24.891 -21.922 1 98.56 154 ILE A O 1
ATOM 1276 N N . HIS A 1 155 ? -12.805 -26.344 -20.281 1 98.38 155 HIS A N 1
ATOM 1277 C CA . HIS A 1 155 ? -14.18 -26.031 -19.922 1 98.38 155 HIS A CA 1
ATOM 1278 C C . HIS A 1 155 ? -14.336 -25.875 -18.406 1 98.38 155 HIS A C 1
ATOM 1280 O O . HIS A 1 155 ? -13.375 -26.031 -17.656 1 98.38 155 HIS A O 1
ATOM 1286 N N . SER A 1 156 ? -15.453 -25.406 -18.016 1 98.06 156 SER A N 1
ATOM 1287 C CA . SER A 1 156 ? -15.828 -25.375 -16.609 1 98.06 156 SER A CA 1
ATOM 1288 C C . SER A 1 156 ? -17.25 -25.891 -16.391 1 98.06 156 SER A C 1
ATOM 1290 O O . SER A 1 156 ? -18 -26.047 -17.344 1 98.06 156 SER A O 1
ATOM 1292 N N . TYR A 1 157 ? -17.531 -26.312 -15.133 1 97.38 157 TYR A N 1
ATOM 1293 C CA . TYR A 1 157 ? -18.875 -26.844 -14.906 1 97.38 157 TYR A CA 1
ATOM 1294 C C . TYR A 1 157 ? -19.422 -26.375 -13.562 1 97.38 157 TYR A C 1
ATOM 1296 O O . TYR A 1 157 ? -18.656 -26.016 -12.664 1 97.38 157 TYR A O 1
ATOM 1304 N N . ASN A 1 158 ? -20.781 -26.328 -13.492 1 96.38 158 ASN A N 1
ATOM 1305 C CA . ASN A 1 158 ? -21.5 -25.984 -12.266 1 96.38 158 ASN A CA 1
ATOM 1306 C C . ASN A 1 158 ? -21.609 -27.188 -11.336 1 96.38 158 ASN A C 1
ATOM 1308 O O . ASN A 1 158 ? -22.156 -28.219 -11.711 1 96.38 158 ASN A O 1
ATOM 1312 N N . TYR A 1 159 ? -21.141 -27.031 -10.172 1 95.56 159 TYR A N 1
ATOM 1313 C CA . TYR A 1 159 ? -21.047 -28.203 -9.312 1 95.56 159 TYR A CA 1
ATOM 1314 C C . TYR A 1 159 ? -22.141 -28.203 -8.242 1 95.56 159 TYR A C 1
ATOM 1316 O O . TYR A 1 159 ? -22.469 -29.25 -7.684 1 95.56 159 TYR A O 1
ATOM 1324 N N . GLN A 1 160 ? -22.719 -27.062 -7.949 1 93.31 160 GLN A N 1
ATOM 1325 C CA . GLN A 1 160 ? -23.641 -26.953 -6.816 1 93.31 160 GLN A CA 1
ATOM 1326 C C . GLN A 1 160 ? -24.953 -27.688 -7.102 1 93.31 160 GLN A C 1
ATOM 1328 O O . GLN A 1 160 ? -25.672 -28.047 -6.176 1 93.31 160 GLN A O 1
ATOM 1333 N N . ARG A 1 161 ? -25.25 -27.938 -8.391 1 92.19 161 ARG A N 1
ATOM 1334 C CA . ARG A 1 161 ? -26.453 -28.672 -8.758 1 92.19 161 ARG A CA 1
ATOM 1335 C C . ARG A 1 161 ? -26.234 -30.188 -8.633 1 92.19 161 ARG A C 1
ATOM 1337 O O . ARG A 1 161 ? -27.188 -30.953 -8.703 1 92.19 161 ARG A O 1
ATOM 1344 N N . ILE A 1 162 ? -25.016 -30.578 -8.445 1 94.31 162 ILE A N 1
ATOM 1345 C CA . ILE A 1 162 ? -24.688 -31.984 -8.305 1 94.31 162 ILE A CA 1
ATOM 1346 C C . ILE A 1 162 ? -24.656 -32.375 -6.824 1 94.31 162 ILE A C 1
ATOM 1348 O O . ILE A 1 162 ? -23.891 -31.797 -6.047 1 94.31 162 ILE A O 1
ATOM 1352 N N . GLU A 1 163 ? -25.375 -33.281 -6.305 1 91.75 163 GLU A N 1
ATOM 1353 C CA . GLU A 1 163 ? -25.578 -33.594 -4.898 1 91.75 163 GLU A CA 1
ATOM 1354 C C . GLU A 1 163 ? -24.406 -34.406 -4.34 1 91.75 163 GLU A C 1
ATOM 1356 O O . GLU A 1 163 ? -24.203 -34.438 -3.127 1 91.75 163 GLU A O 1
ATOM 1361 N N . ARG A 1 164 ? -23.594 -34.875 -5.176 1 93.94 164 ARG A N 1
ATOM 1362 C CA . ARG A 1 164 ? -22.453 -35.656 -4.711 1 93.94 164 ARG A CA 1
ATOM 1363 C C . ARG A 1 164 ? -21.156 -34.875 -4.82 1 93.94 164 ARG A C 1
ATOM 1365 O O . ARG A 1 164 ? -21.125 -33.812 -5.469 1 93.94 164 ARG A O 1
ATOM 1372 N N . GLU A 1 165 ? -20.172 -35.406 -4.102 1 93.88 165 GLU A N 1
ATOM 1373 C CA . GLU A 1 165 ? -18.844 -34.781 -4.238 1 93.88 165 GLU A CA 1
ATOM 1374 C C . GLU A 1 165 ? -18.281 -35 -5.641 1 93.88 165 GLU A C 1
ATOM 1376 O O . GLU A 1 165 ? -18.391 -36.094 -6.199 1 93.88 165 GLU A O 1
ATOM 1381 N N . VAL A 1 166 ? -17.828 -34 -6.215 1 96.88 166 VAL A N 1
ATOM 1382 C CA . VAL A 1 166 ? -17.297 -34.031 -7.574 1 96.88 166 VAL A CA 1
ATOM 1383 C C . VAL A 1 166 ? -15.883 -33.469 -7.594 1 96.88 166 VAL A C 1
ATOM 1385 O O . VAL A 1 166 ? -15.5 -32.719 -6.695 1 96.88 166 VAL A O 1
ATOM 1388 N N . PRO A 1 167 ? -15.109 -33.812 -8.531 1 97.88 167 PRO A N 1
ATOM 1389 C CA . PRO A 1 167 ? -13.711 -33.406 -8.547 1 97.88 167 PRO A CA 1
ATOM 1390 C C . PRO A 1 167 ? -13.523 -31.953 -9.016 1 97.88 167 PRO A C 1
ATOM 1392 O O . PRO A 1 167 ? -14.398 -31.406 -9.68 1 97.88 167 PRO A O 1
ATOM 1395 N N . THR A 1 168 ? -12.383 -31.391 -8.625 1 98.06 168 THR A N 1
ATOM 1396 C CA . THR A 1 168 ? -12.016 -30.047 -9.062 1 98.06 168 THR A CA 1
ATOM 1397 C C . THR A 1 168 ? -11.727 -30.047 -10.562 1 98.06 168 THR A C 1
ATOM 1399 O O . THR A 1 168 ? -12.102 -29.094 -11.266 1 98.06 168 THR A O 1
ATOM 1402 N N . PHE A 1 169 ? -11.016 -31.062 -11.016 1 98.5 169 PHE A N 1
ATOM 1403 C CA . PHE A 1 169 ? -10.719 -31.234 -12.43 1 98.5 169 PHE A CA 1
ATOM 1404 C C . PHE A 1 169 ? -11.281 -32.562 -12.945 1 98.5 169 PHE A C 1
ATOM 1406 O O . PHE A 1 169 ? -11.133 -33.594 -12.297 1 98.5 169 PHE A O 1
ATOM 1413 N N . ASN A 1 170 ? -12.008 -32.531 -14.047 1 98.69 170 ASN A N 1
ATOM 1414 C CA . ASN A 1 170 ? -12.523 -33.719 -14.719 1 98.69 170 ASN A CA 1
ATOM 1415 C C . ASN A 1 170 ? -11.977 -33.844 -16.141 1 98.69 170 ASN A C 1
ATOM 1417 O O . ASN A 1 170 ? -12.148 -32.938 -16.953 1 98.69 170 ASN A O 1
ATOM 1421 N N . LEU A 1 171 ? -11.305 -34.906 -16.391 1 98.56 171 LEU A N 1
ATOM 1422 C CA . LEU A 1 171 ? -10.773 -35.188 -17.719 1 98.56 171 LEU A CA 1
ATOM 1423 C C . LEU A 1 171 ? -11.672 -36.156 -18.469 1 98.56 171 LEU A C 1
ATOM 1425 O O . LEU A 1 171 ? -11.914 -37.281 -18 1 98.56 171 LEU A O 1
ATOM 1429 N N . GLY A 1 172 ? -12.195 -35.719 -19.625 1 98.25 172 GLY A N 1
ATOM 1430 C CA . GLY A 1 172 ? -13 -36.594 -20.469 1 98.25 172 GLY A CA 1
ATOM 1431 C C . GLY A 1 172 ? -12.18 -37.344 -21.5 1 98.25 172 GLY A C 1
ATOM 1432 O O . GLY A 1 172 ? -11.484 -36.75 -22.312 1 98.25 172 GLY A O 1
ATOM 1433 N N . THR A 1 173 ? -12.273 -38.75 -21.469 1 97.38 173 THR A N 1
ATOM 1434 C CA . THR A 1 173 ? -11.391 -39.5 -22.344 1 97.38 173 THR A CA 1
ATOM 1435 C C . THR A 1 173 ? -12.18 -40.531 -23.156 1 97.38 173 THR A C 1
ATOM 1437 O O . THR A 1 173 ? -11.594 -41.406 -23.781 1 97.38 173 THR A O 1
ATOM 1440 N N . GLU A 1 174 ? -13.5 -40.375 -23.172 1 96.44 174 GLU A N 1
ATOM 1441 C CA . GLU A 1 174 ? -14.328 -41.438 -23.766 1 96.44 174 GLU A CA 1
ATOM 1442 C C . GLU A 1 174 ? -14.102 -41.5 -25.281 1 96.44 174 GLU A C 1
ATOM 1444 O O . GLU A 1 174 ? -14.305 -42.562 -25.891 1 96.44 174 GLU A O 1
ATOM 1449 N N . GLN A 1 175 ? -13.719 -40.406 -25.875 1 95.06 175 GLN A N 1
ATOM 1450 C CA . GLN A 1 175 ? -13.539 -40.375 -27.328 1 95.06 175 GLN A CA 1
ATOM 1451 C C . GLN A 1 175 ? -12.055 -40.469 -27.688 1 95.06 175 GLN A C 1
ATOM 1453 O O . GLN A 1 175 ? -11.688 -40.25 -28.844 1 95.06 175 GLN A O 1
ATOM 1458 N N . VAL A 1 176 ? -11.227 -40.719 -26.734 1 94.12 176 VAL A N 1
ATOM 1459 C CA . VAL A 1 176 ? -9.781 -40.812 -26.938 1 94.12 176 VAL A CA 1
ATOM 1460 C C . VAL A 1 176 ? -9.352 -42.25 -26.984 1 94.12 176 VAL A C 1
ATOM 1462 O O . VAL A 1 176 ? -9.945 -43.125 -26.328 1 94.12 176 VAL A O 1
ATOM 1465 N N . ASN A 1 177 ? -8.453 -42.594 -27.828 1 93.19 177 ASN A N 1
ATOM 1466 C CA . ASN A 1 177 ? -7.852 -43.938 -27.828 1 93.19 177 ASN A CA 1
ATOM 1467 C C . ASN A 1 177 ? -7 -44.156 -26.594 1 93.19 177 ASN A C 1
ATOM 1469 O O . ASN A 1 177 ? -5.777 -44.031 -26.625 1 93.19 177 ASN A O 1
ATOM 1473 N N . CYS A 1 178 ? -7.629 -44.625 -25.594 1 92.19 178 CYS A N 1
ATOM 1474 C CA . CYS A 1 178 ? -7.004 -44.75 -24.281 1 92.19 178 CYS A CA 1
ATOM 1475 C C . CYS A 1 178 ? -5.895 -45.781 -24.281 1 92.19 178 CYS A C 1
ATOM 1477 O O . CYS A 1 178 ? -4.934 -45.688 -23.516 1 92.19 178 CYS A O 1
ATOM 1479 N N . ARG A 1 179 ? -6.016 -46.75 -25.078 1 93.31 179 ARG A N 1
ATOM 1480 C CA . ARG A 1 179 ? -4.953 -47.75 -25.156 1 93.31 179 ARG A CA 1
ATOM 1481 C C . ARG A 1 179 ? -3.652 -47.125 -25.656 1 93.31 179 ARG A C 1
ATOM 1483 O O . ARG A 1 179 ? -2.576 -47.406 -25.125 1 93.31 179 ARG A O 1
ATOM 1490 N N . ARG A 1 180 ? -3.832 -46.25 -26.562 1 94.38 180 ARG A N 1
ATOM 1491 C CA . ARG A 1 180 ? -2.666 -45.625 -27.172 1 94.38 180 ARG A CA 1
ATOM 1492 C C . ARG A 1 180 ? -2.09 -44.562 -26.234 1 94.38 180 ARG A C 1
ATOM 1494 O O . ARG A 1 180 ? -0.87 -44.438 -26.109 1 94.38 180 ARG A O 1
ATOM 1501 N N . TRP A 1 181 ? -2.973 -43.844 -25.531 1 96.5 181 TRP A N 1
ATOM 1502 C CA . TRP A 1 181 ? -2.541 -42.625 -24.875 1 96.5 181 TRP A CA 1
ATOM 1503 C C . TRP A 1 181 ? -2.65 -42.75 -23.359 1 96.5 181 TRP A C 1
ATOM 1505 O O . TRP A 1 181 ? -2.65 -41.75 -22.641 1 96.5 181 TRP A O 1
ATOM 1515 N N . ARG A 1 182 ? -2.688 -43.969 -22.828 1 96.75 182 ARG A N 1
ATOM 1516 C CA . ARG A 1 182 ? -2.988 -44.188 -21.406 1 96.75 182 ARG A CA 1
ATOM 1517 C C . ARG A 1 182 ? -1.954 -43.5 -20.516 1 96.75 182 ARG A C 1
ATOM 1519 O O . ARG A 1 182 ? -2.311 -42.781 -19.578 1 96.75 182 ARG A O 1
ATOM 1526 N N . LYS A 1 183 ? -0.727 -43.656 -20.812 1 97.19 183 LYS A N 1
ATOM 1527 C CA . LYS A 1 183 ? 0.327 -43.094 -19.984 1 97.19 183 LYS A CA 1
ATOM 1528 C C . LYS A 1 183 ? 0.239 -41.562 -19.953 1 97.19 183 LYS A C 1
ATOM 1530 O O . LYS A 1 183 ? 0.448 -40.938 -18.922 1 97.19 183 LYS A O 1
ATOM 1535 N N . GLU A 1 184 ? 0.047 -40.969 -21.125 1 97.69 184 GLU A N 1
ATOM 1536 C CA . GLU A 1 184 ? -0.071 -39.531 -21.234 1 97.69 184 GLU A CA 1
ATOM 1537 C C . GLU A 1 184 ? -1.259 -39 -20.438 1 97.69 184 GLU A C 1
ATOM 1539 O O . GLU A 1 184 ? -1.162 -37.969 -19.766 1 97.69 184 GLU A O 1
ATOM 1544 N N . LEU A 1 185 ? -2.326 -39.688 -20.5 1 98.12 185 LEU A N 1
ATOM 1545 C CA . LEU A 1 185 ? -3.52 -39.281 -19.766 1 98.12 185 LEU A CA 1
ATOM 1546 C C . LEU A 1 185 ? -3.291 -39.406 -18.25 1 98.12 185 LEU A C 1
ATOM 1548 O O . LEU A 1 185 ? -3.717 -38.5 -17.5 1 98.12 185 LEU A O 1
ATOM 1552 N N . ASP A 1 186 ? -2.578 -40.438 -17.828 1 98.12 186 ASP A N 1
ATOM 1553 C CA . ASP A 1 186 ? -2.268 -40.625 -16.406 1 98.12 186 ASP A CA 1
ATOM 1554 C C . ASP A 1 186 ? -1.354 -39.5 -15.906 1 98.12 186 ASP A C 1
ATOM 1556 O O . ASP A 1 186 ? -1.532 -39 -14.797 1 98.12 186 ASP A O 1
ATOM 1560 N N . VAL A 1 187 ? -0.436 -39.125 -16.703 1 98.25 187 VAL A N 1
ATOM 1561 C CA . VAL A 1 187 ? 0.51 -38.094 -16.344 1 98.25 187 VAL A CA 1
ATOM 1562 C C . VAL A 1 187 ? -0.224 -36.75 -16.188 1 98.25 187 VAL A C 1
ATOM 1564 O O . VAL A 1 187 ? 0.058 -36 -15.258 1 98.25 187 VAL A O 1
ATOM 1567 N N . LEU A 1 188 ? -1.139 -36.469 -17.078 1 98.44 188 LEU A N 1
ATOM 1568 C CA . LEU A 1 188 ? -1.907 -35.25 -16.969 1 98.44 188 LEU A CA 1
ATOM 1569 C C . LEU A 1 188 ? -2.721 -35.219 -15.68 1 98.44 188 LEU A C 1
ATOM 1571 O O . LEU A 1 188 ? -2.758 -34.219 -14.977 1 98.44 188 LEU A O 1
ATOM 1575 N N . LEU A 1 189 ? -3.324 -36.344 -15.391 1 98.38 189 LEU A N 1
ATOM 1576 C CA . LEU A 1 189 ? -4.117 -36.469 -14.172 1 98.38 189 LEU A CA 1
ATOM 1577 C C . LEU A 1 189 ? -3.244 -36.281 -12.93 1 98.38 189 LEU A C 1
ATOM 1579 O O . LEU A 1 189 ? -3.674 -35.688 -11.945 1 98.38 189 LEU A O 1
ATOM 1583 N N . GLU A 1 190 ? -2.09 -36.812 -12.977 1 98.25 190 GLU A N 1
ATOM 1584 C CA . GLU A 1 190 ? -1.151 -36.656 -11.875 1 98.25 190 GLU A CA 1
ATOM 1585 C C . GLU A 1 190 ? -0.806 -35.188 -11.648 1 98.25 190 GLU A C 1
ATOM 1587 O O . GLU A 1 190 ? -0.79 -34.719 -10.508 1 98.25 190 GLU A O 1
ATOM 1592 N N . HIS A 1 191 ? -0.497 -34.469 -12.711 1 98.06 191 HIS A N 1
ATOM 1593 C CA . HIS A 1 191 ? -0.165 -33.062 -12.602 1 98.06 191 HIS A CA 1
ATOM 1594 C C . HIS A 1 191 ? -1.344 -32.25 -12.062 1 98.06 191 HIS A C 1
ATOM 1596 O O . HIS A 1 191 ? -1.161 -31.344 -11.25 1 98.06 191 HIS A O 1
ATOM 1602 N N . LEU A 1 192 ? -2.547 -32.562 -12.539 1 98.38 192 LEU A N 1
ATOM 1603 C CA . LEU A 1 192 ? -3.74 -31.859 -12.086 1 98.38 192 LEU A CA 1
ATOM 1604 C C . LEU A 1 192 ? -3.998 -32.125 -10.602 1 98.38 192 LEU A C 1
ATOM 1606 O O . LEU A 1 192 ? -4.391 -31.219 -9.867 1 98.38 192 LEU A O 1
ATOM 1610 N N . ASN A 1 193 ? -3.74 -33.312 -10.195 1 97.81 193 ASN A N 1
ATOM 1611 C CA . ASN A 1 193 ? -3.943 -33.656 -8.797 1 97.81 193 ASN A CA 1
ATOM 1612 C C . ASN A 1 193 ? -2.928 -32.969 -7.883 1 97.81 193 ASN A C 1
ATOM 1614 O O . ASN A 1 193 ? -3.164 -32.844 -6.684 1 97.81 193 ASN A O 1
ATOM 1618 N N . ALA A 1 194 ? -1.85 -32.562 -8.43 1 96.81 194 ALA A N 1
ATOM 1619 C CA . ALA A 1 194 ? -0.782 -31.938 -7.656 1 96.81 194 ALA A CA 1
ATOM 1620 C C . ALA A 1 194 ? -1.027 -30.438 -7.484 1 96.81 194 ALA A C 1
ATOM 1622 O O . ALA A 1 194 ? -0.356 -29.781 -6.688 1 96.81 194 ALA A O 1
ATOM 1623 N N . ILE A 1 195 ? -2.041 -29.891 -8.148 1 96.69 195 ILE A N 1
ATOM 1624 C CA . ILE A 1 195 ? -2.342 -28.469 -8.094 1 96.69 195 ILE A CA 1
ATOM 1625 C C . ILE A 1 195 ? -2.877 -28.109 -6.703 1 96.69 195 ILE A C 1
ATOM 1627 O O . ILE A 1 195 ? -3.666 -28.859 -6.125 1 96.69 195 ILE A O 1
ATOM 1631 N N . GLU A 1 196 ? -2.371 -27.016 -6.125 1 93.31 196 GLU A N 1
ATOM 1632 C CA . GLU A 1 196 ? -2.85 -26.5 -4.848 1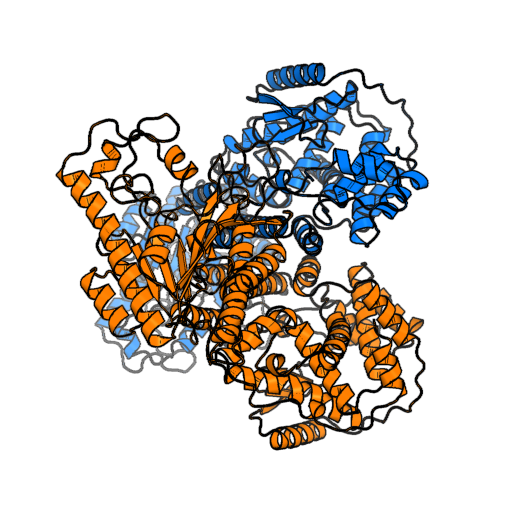 93.31 196 GLU A CA 1
ATOM 1633 C C . GLU A 1 196 ? -3.584 -25.172 -5.031 1 93.31 196 GLU A C 1
ATOM 1635 O O . GLU A 1 196 ? -3.102 -24.281 -5.734 1 93.31 196 GLU A O 1
ATOM 1640 N N . LEU A 1 197 ? -4.77 -25.078 -4.508 1 92.06 197 LEU A N 1
ATOM 1641 C CA . LEU A 1 197 ? -5.57 -23.859 -4.516 1 92.06 197 LEU A CA 1
ATOM 1642 C C . LEU A 1 197 ? -5.863 -23.391 -3.094 1 92.06 197 LEU A C 1
ATOM 1644 O O . LEU A 1 197 ? -5.906 -24.203 -2.166 1 92.06 197 LEU A O 1
ATOM 1648 N N . PRO A 1 198 ? -5.992 -22.109 -2.906 1 85.19 198 PRO A N 1
ATOM 1649 C CA . PRO A 1 198 ? -6.246 -21.594 -1.56 1 85.19 198 PRO A CA 1
ATOM 1650 C C . PRO A 1 198 ? -7.582 -22.062 -0.99 1 85.19 198 PRO A C 1
ATOM 1652 O O . PRO A 1 198 ? -8.633 -21.781 -1.567 1 85.19 198 PRO A O 1
ATOM 1655 N N . ASN A 1 199 ? -7.551 -22.703 0.13 1 81.12 199 ASN A N 1
ATOM 1656 C CA . ASN A 1 199 ? -8.719 -23.094 0.914 1 81.12 199 ASN A CA 1
ATOM 1657 C C . ASN A 1 199 ? -9.578 -24.109 0.171 1 81.12 199 ASN A C 1
ATOM 1659 O O . ASN A 1 199 ? -10.797 -24.156 0.364 1 81.12 199 ASN A O 1
ATOM 1663 N N . ILE A 1 200 ? -8.984 -24.812 -0.86 1 87.88 200 ILE A N 1
ATOM 1664 C CA . ILE A 1 200 ? -9.727 -25.766 -1.664 1 87.88 200 ILE A CA 1
ATOM 1665 C C . ILE A 1 200 ? -8.945 -27.078 -1.762 1 87.88 200 ILE A C 1
ATOM 1667 O O . ILE A 1 200 ? -7.754 -27.078 -2.09 1 87.88 200 ILE A O 1
ATOM 1671 N N . ASP A 1 201 ? -9.602 -28.156 -1.397 1 88.81 201 ASP A N 1
ATOM 1672 C CA . ASP A 1 201 ? -9.016 -29.469 -1.675 1 88.81 201 ASP A CA 1
ATOM 1673 C C . ASP A 1 201 ? -9.141 -29.828 -3.152 1 88.81 201 ASP A C 1
ATOM 1675 O O . ASP A 1 201 ? -10.25 -29.859 -3.693 1 88.81 201 ASP A O 1
ATOM 1679 N N . VAL A 1 202 ? -8.086 -30.203 -3.793 1 96.12 202 VAL A N 1
ATOM 1680 C CA . VAL A 1 202 ? -8.078 -30.422 -5.234 1 96.12 202 VAL A CA 1
ATOM 1681 C C . VAL A 1 202 ? -8.039 -31.922 -5.523 1 96.12 202 VAL A C 1
ATOM 1683 O O . VAL A 1 202 ? -7.223 -32.656 -4.961 1 96.12 202 VAL A O 1
ATOM 1686 N N . VAL A 1 203 ? -8.969 -32.312 -6.293 1 97.5 203 VAL A N 1
ATOM 1687 C CA . VAL A 1 203 ? -9.031 -33.688 -6.789 1 97.5 203 VAL A CA 1
ATOM 1688 C C . VAL A 1 203 ? -9.281 -33.688 -8.297 1 97.5 203 VAL A C 1
ATOM 1690 O O . VAL A 1 203 ? -10.086 -32.875 -8.797 1 97.5 203 VAL A O 1
ATOM 1693 N N . ALA A 1 204 ? -8.562 -34.5 -9.047 1 98.25 204 ALA A N 1
ATOM 1694 C CA . ALA A 1 204 ? -8.766 -34.688 -10.484 1 98.25 204 ALA A CA 1
ATOM 1695 C C . ALA A 1 204 ? -9.172 -36.125 -10.812 1 98.25 204 ALA A C 1
ATOM 1697 O O . ALA A 1 204 ? -8.547 -37.062 -10.344 1 98.25 204 ALA A O 1
ATOM 1698 N N . ASN A 1 205 ? -10.25 -36.25 -11.555 1 98.25 205 ASN A N 1
ATOM 1699 C CA . ASN A 1 205 ? -10.742 -37.562 -11.938 1 98.25 205 ASN A CA 1
ATOM 1700 C C . ASN A 1 205 ? -10.984 -37.656 -13.438 1 98.25 205 ASN A C 1
ATOM 1702 O O . ASN A 1 205 ? -11.055 -36.625 -14.125 1 98.25 205 ASN A O 1
ATOM 1706 N N . GLU A 1 206 ? -11.016 -38.875 -13.852 1 98 206 GLU A N 1
ATOM 1707 C CA . GLU A 1 206 ? -11.312 -39.188 -15.242 1 98 206 GLU A CA 1
ATOM 1708 C C . GLU A 1 206 ? -12.766 -39.625 -15.414 1 98 206 GLU A C 1
ATOM 1710 O O . GLU A 1 206 ? -13.242 -40.5 -14.711 1 98 206 GLU A O 1
ATOM 1715 N N . ASN A 1 207 ? -13.477 -39 -16.297 1 97.94 207 ASN A N 1
ATOM 1716 C CA . ASN A 1 207 ? -14.812 -39.406 -16.734 1 97.94 207 ASN A CA 1
ATOM 1717 C C . ASN A 1 207 ? -15.773 -39.469 -15.547 1 97.94 207 ASN A C 1
ATOM 1719 O O . ASN A 1 207 ? -16.531 -40.438 -15.43 1 97.94 207 ASN A O 1
ATOM 1723 N N . ASP A 1 208 ? -15.711 -38.5 -14.695 1 97.12 208 ASP A N 1
ATOM 1724 C CA . ASP A 1 208 ? -16.562 -38.469 -13.508 1 97.12 208 ASP A CA 1
ATOM 1725 C C . ASP A 1 208 ? -17.828 -37.656 -13.75 1 97.12 208 ASP A C 1
ATOM 1727 O O . ASP A 1 208 ? -18.938 -38.188 -13.672 1 97.12 208 ASP A O 1
ATOM 1731 N N . VAL A 1 209 ? -17.625 -36.406 -14.117 1 95.31 209 VAL A N 1
ATOM 1732 C CA . VAL A 1 209 ? -18.766 -35.531 -14.312 1 95.31 209 VAL A CA 1
ATOM 1733 C C . VAL A 1 209 ? -19.094 -35.406 -15.797 1 95.31 209 VAL A C 1
ATOM 1735 O O . VAL A 1 209 ? -20.266 -35.281 -16.172 1 95.31 209 VAL A O 1
ATOM 1738 N N . PHE A 1 210 ? -18.047 -35.375 -16.594 1 93.69 210 PHE A N 1
ATOM 1739 C CA . PHE A 1 210 ? -18.156 -35.25 -18.031 1 93.69 210 PHE A CA 1
ATOM 1740 C C . PHE A 1 210 ? -17.234 -36.281 -18.719 1 93.69 210 PHE A C 1
ATOM 1742 O O . PHE A 1 210 ? -16.062 -36.406 -18.359 1 93.69 210 PHE A O 1
ATOM 1749 N N . LYS A 1 211 ? -17.688 -36.875 -19.734 1 96 211 LYS A N 1
ATOM 1750 C CA . LYS A 1 211 ? -16.953 -38 -20.328 1 96 211 LYS A CA 1
ATOM 1751 C C . LYS A 1 211 ? -16.219 -37.562 -21.594 1 96 211 LYS A C 1
ATOM 1753 O O . LYS A 1 211 ? -15.516 -38.375 -22.203 1 96 211 LYS A O 1
ATOM 1758 N N . GLY A 1 212 ? -16.344 -36.344 -21.953 1 95.31 212 GLY A N 1
ATOM 1759 C CA . GLY A 1 212 ? -15.617 -35.844 -23.109 1 95.31 212 GLY A CA 1
ATOM 1760 C C . GLY A 1 212 ? -16.297 -36.156 -24.422 1 95.31 212 GLY A C 1
ATOM 1761 O O . GLY A 1 212 ? -15.641 -36.5 -25.406 1 95.31 212 GLY A O 1
ATOM 1762 N N . MET A 1 213 ? -17.578 -36.062 -24.422 1 95.31 213 MET A N 1
ATOM 1763 C CA . MET A 1 213 ? -18.359 -36.438 -25.609 1 95.31 213 MET A CA 1
ATOM 1764 C C . MET A 1 213 ? -18.688 -35.188 -26.438 1 95.31 213 MET A C 1
ATOM 1766 O O . MET A 1 213 ? -19.594 -35.25 -27.266 1 95.31 213 MET A O 1
ATOM 1770 N N . GLY A 1 214 ? -18.031 -34.188 -26.297 1 96.5 214 GLY A N 1
ATOM 1771 C CA . GLY A 1 214 ? -18.25 -32.969 -27.047 1 96.5 214 GLY A CA 1
ATOM 1772 C C . GLY A 1 214 ? -17.859 -33.062 -28.516 1 96.5 214 GLY A C 1
ATOM 1773 O O . GLY A 1 214 ? -17.062 -33.938 -28.875 1 96.5 214 GLY A O 1
ATOM 1774 N N . TYR A 1 215 ? -18.375 -32.156 -29.328 1 98 215 TYR A N 1
ATOM 1775 C CA . TYR A 1 215 ? -18.172 -32.219 -30.766 1 98 215 TYR A CA 1
ATOM 1776 C C . TYR A 1 215 ? -16.734 -31.922 -31.141 1 98 215 TYR A C 1
ATOM 1778 O O . TYR A 1 215 ? -16.203 -32.469 -32.125 1 98 215 TYR A O 1
ATOM 1786 N N . GLN A 1 216 ? -16.047 -31.078 -30.422 1 97.88 216 GLN A N 1
ATOM 1787 C CA . GLN A 1 216 ? -14.656 -30.797 -30.75 1 97.88 216 GLN A CA 1
ATOM 1788 C C . GLN A 1 216 ? -13.812 -32.062 -30.688 1 97.88 216 GLN A C 1
ATOM 1790 O O . GLN A 1 216 ? -12.938 -32.281 -31.516 1 97.88 216 GLN A O 1
ATOM 1795 N N . ALA A 1 217 ? -14.062 -32.844 -29.656 1 97.56 217 ALA A N 1
ATOM 1796 C CA . ALA A 1 217 ? -13.375 -34.125 -29.562 1 97.56 217 ALA A CA 1
ATOM 1797 C C . ALA A 1 217 ? -13.742 -35.031 -30.719 1 97.56 217 ALA A C 1
ATOM 1799 O O . ALA A 1 217 ? -12.875 -35.719 -31.281 1 97.56 217 ALA A O 1
ATOM 1800 N N . THR A 1 218 ? -15.023 -35.062 -31.109 1 97.75 218 THR A N 1
ATOM 1801 C CA . THR A 1 218 ? -15.469 -35.844 -32.25 1 97.75 218 THR A CA 1
ATOM 1802 C C . THR A 1 218 ? -14.75 -35.375 -33.531 1 97.75 218 THR A C 1
ATOM 1804 O O . THR A 1 218 ? -14.258 -36.219 -34.312 1 97.75 218 THR A O 1
ATOM 1807 N N . PHE A 1 219 ? -14.734 -34.125 -33.688 1 98.06 219 PHE A N 1
ATOM 1808 C CA . PHE A 1 219 ? -14.102 -33.5 -34.844 1 98.06 219 PHE A CA 1
ATOM 1809 C C . PHE A 1 219 ? -12.641 -33.938 -34.938 1 98.06 219 PHE A C 1
ATOM 1811 O O . PHE A 1 219 ? -12.164 -34.312 -36 1 98.06 219 PHE A O 1
ATOM 1818 N N . VAL A 1 220 ? -11.875 -33.812 -33.875 1 97.75 220 VAL A N 1
ATOM 1819 C CA . VAL A 1 220 ? -10.453 -34.156 -33.844 1 97.75 220 VAL A CA 1
ATOM 1820 C C . VAL A 1 220 ? -10.273 -35.656 -34.125 1 97.75 220 VAL A C 1
ATOM 1822 O O . VAL A 1 220 ? -9.406 -36.062 -34.906 1 97.75 220 VAL A O 1
ATOM 1825 N N . LYS A 1 221 ? -11.086 -36.5 -33.469 1 96.06 221 LYS A N 1
ATOM 1826 C CA . LYS A 1 221 ? -11.023 -37.938 -33.625 1 96.06 221 LYS A CA 1
ATOM 1827 C C . LYS A 1 221 ? -11.242 -38.312 -35.094 1 96.06 221 LYS A C 1
ATOM 1829 O O . LYS A 1 221 ? -10.547 -39.188 -35.625 1 96.06 221 LYS A O 1
ATOM 1834 N N . GLU A 1 222 ? -12.125 -37.656 -35.781 1 96.56 222 GLU A N 1
ATOM 1835 C CA . GLU A 1 222 ? -12.539 -38 -37.125 1 96.56 222 GLU A CA 1
ATOM 1836 C C . GLU A 1 222 ? -11.555 -37.469 -38.188 1 96.56 222 GLU A C 1
ATOM 1838 O O . GLU A 1 222 ? -11.453 -38 -39.281 1 96.56 222 GLU A O 1
ATOM 1843 N N . ASN A 1 223 ? -10.875 -36.5 -37.844 1 97.12 223 ASN A N 1
ATOM 1844 C CA . ASN A 1 223 ? -10.094 -35.812 -38.875 1 97.12 223 ASN A CA 1
ATOM 1845 C C . ASN A 1 223 ? -8.594 -36.031 -38.688 1 97.12 223 ASN A C 1
ATOM 1847 O O . ASN A 1 223 ? -7.809 -35.844 -39.594 1 97.12 223 ASN A O 1
ATOM 1851 N N . PHE A 1 224 ? -8.164 -36.438 -37.5 1 96.69 224 PHE A N 1
ATOM 1852 C CA . PHE A 1 224 ? -6.734 -36.469 -37.219 1 96.69 224 PHE A CA 1
ATOM 1853 C C . PHE A 1 224 ? -6.371 -37.75 -36.438 1 96.69 224 PHE A C 1
ATOM 1855 O O . PHE A 1 224 ? -7.023 -38.094 -35.469 1 96.69 224 PHE A O 1
ATOM 1862 N N . SER A 1 225 ? -5.336 -38.375 -36.812 1 91.81 225 SER A N 1
ATOM 1863 C CA . SER A 1 225 ? -4.93 -39.625 -36.188 1 91.81 225 SER A CA 1
ATOM 1864 C C . SER A 1 225 ? -3.795 -39.406 -35.188 1 91.81 225 SER A C 1
ATOM 1866 O O . SER A 1 225 ? -3.561 -40.219 -34.312 1 91.81 225 SER A O 1
ATOM 1868 N N . ASN A 1 226 ? -3.096 -38.312 -35.344 1 95.31 226 ASN A N 1
ATOM 1869 C CA . ASN A 1 226 ? -1.938 -38.094 -34.5 1 95.31 226 ASN A CA 1
ATOM 1870 C C . ASN A 1 226 ? -2.16 -36.875 -33.562 1 95.31 226 ASN A C 1
ATOM 1872 O O . ASN A 1 226 ? -1.212 -36.188 -33.219 1 95.31 226 ASN A O 1
ATOM 1876 N N . THR A 1 227 ? -3.393 -36.594 -33.312 1 97.19 227 THR A N 1
ATOM 1877 C CA . THR A 1 227 ? -3.734 -35.531 -32.406 1 97.19 227 THR A CA 1
ATOM 1878 C C . THR A 1 227 ? -4.453 -36.062 -31.172 1 97.19 227 THR A C 1
ATOM 1880 O O . THR A 1 227 ? -5.406 -36.844 -31.297 1 97.19 227 THR A O 1
ATOM 1883 N N . LEU A 1 228 ? -3.92 -35.781 -30.016 1 97.81 228 LEU A N 1
ATOM 1884 C CA . LEU A 1 228 ? -4.555 -36.125 -28.75 1 97.81 228 LEU A CA 1
ATOM 1885 C C . LEU A 1 228 ? -5.328 -34.938 -28.188 1 97.81 228 LEU A C 1
ATOM 1887 O O . LEU A 1 228 ? -4.746 -33.906 -27.891 1 97.81 228 LEU A O 1
ATOM 1891 N N . ILE A 1 229 ? -6.605 -35.062 -28.109 1 98.06 229 ILE A N 1
ATOM 1892 C CA . ILE A 1 229 ? -7.422 -34 -27.5 1 98.06 229 ILE A CA 1
ATOM 1893 C C . ILE A 1 229 ? -7.785 -34.406 -26.078 1 98.06 229 ILE A C 1
ATOM 1895 O O . ILE A 1 229 ? -8.062 -35.562 -25.797 1 98.06 229 ILE A O 1
ATOM 1899 N N . MET A 1 230 ? -7.734 -33.438 -25.156 1 98.44 230 MET A N 1
ATOM 1900 C CA . MET A 1 230 ? -7.988 -33.656 -23.734 1 98.44 230 MET A CA 1
ATOM 1901 C C . MET A 1 230 ? -8.992 -32.656 -23.203 1 98.44 230 MET A C 1
ATOM 1903 O O . MET A 1 230 ? -8.609 -31.562 -22.734 1 98.44 230 MET A O 1
ATOM 1907 N N . PRO A 1 231 ? -10.305 -32.969 -23.328 1 98.19 231 PRO A N 1
ATOM 1908 C CA . PRO A 1 231 ? -11.305 -32.094 -22.703 1 98.19 231 PRO A CA 1
ATOM 1909 C C . PRO A 1 231 ? -11.18 -32.062 -21.188 1 98.19 231 PRO A C 1
ATOM 1911 O O . PRO A 1 231 ? -11.25 -33.094 -20.516 1 98.19 231 PRO A O 1
ATOM 1914 N N . LEU A 1 232 ? -10.922 -30.891 -20.672 1 98.25 232 LEU A N 1
ATOM 1915 C CA . LEU A 1 232 ? -10.727 -30.672 -19.25 1 98.25 232 LEU A CA 1
ATOM 1916 C C . LEU A 1 232 ? -11.805 -29.75 -18.688 1 98.25 232 LEU A C 1
ATOM 1918 O O . LEU A 1 232 ? -11.969 -28.625 -19.156 1 98.25 232 LEU A O 1
ATOM 1922 N N . GLU A 1 233 ? -12.57 -30.234 -17.703 1 98.06 233 GLU A N 1
ATOM 1923 C CA . GLU A 1 233 ? -13.594 -29.438 -17.031 1 98.06 233 GLU A CA 1
ATOM 1924 C C . GLU A 1 233 ? -13.125 -29 -15.648 1 98.06 233 GLU A C 1
ATOM 1926 O O . GLU A 1 233 ? -12.766 -29.828 -14.812 1 98.06 233 GLU A O 1
ATOM 1931 N N . VAL A 1 234 ? -13.133 -27.719 -15.445 1 98.38 234 VAL A N 1
ATOM 1932 C CA . VAL A 1 234 ? -12.742 -27.172 -14.148 1 98.38 234 VAL A CA 1
ATOM 1933 C C . VAL A 1 234 ? -13.984 -26.828 -13.336 1 98.38 234 VAL A C 1
ATOM 1935 O O . VAL A 1 234 ? -14.875 -26.109 -13.82 1 98.38 234 VAL A O 1
ATOM 1938 N N . LYS A 1 235 ? -14.008 -27.344 -12.102 1 97.88 235 LYS A N 1
ATOM 1939 C CA . LYS A 1 235 ? -15.07 -27 -11.172 1 97.88 235 LYS A CA 1
ATOM 1940 C C . LYS A 1 235 ? -15.102 -25.5 -10.883 1 97.88 235 LYS A C 1
ATOM 1942 O O . LYS A 1 235 ? -14.055 -24.891 -10.672 1 97.88 235 LYS A O 1
ATOM 1947 N N . LYS A 1 236 ? -16.266 -24.906 -10.938 1 97.31 236 LYS A N 1
ATOM 1948 C CA . LYS A 1 236 ? -16.391 -23.469 -10.742 1 97.31 236 LYS A CA 1
ATOM 1949 C C . LYS A 1 236 ? -16.141 -23.078 -9.289 1 97.31 236 LYS A C 1
ATOM 1951 O O . LYS A 1 236 ? -16.922 -22.344 -8.688 1 97.31 236 LYS A O 1
ATOM 1956 N N . VAL A 1 237 ? -15.023 -23.484 -8.758 1 95.69 237 VAL A N 1
ATOM 1957 C CA . VAL A 1 237 ? -14.609 -23.109 -7.406 1 95.69 237 VAL A CA 1
ATOM 1958 C C . VAL A 1 237 ? -13.945 -21.734 -7.434 1 95.69 237 VAL A C 1
ATOM 1960 O O . VAL A 1 237 ? -13.742 -21.109 -6.383 1 95.69 237 VAL A O 1
ATOM 1963 N N . PHE A 1 238 ? -13.672 -21.172 -8.641 1 96.88 238 PHE A N 1
ATOM 1964 C CA . PHE A 1 238 ? -12.969 -19.906 -8.828 1 96.88 238 PHE A CA 1
ATOM 1965 C C . PHE A 1 238 ? -13.953 -18.75 -8.906 1 96.88 238 PHE A C 1
ATOM 1967 O O . PHE A 1 238 ? -13.555 -17.594 -9.133 1 96.88 238 PHE A O 1
ATOM 1974 N N . MET A 1 239 ? -15.211 -19.031 -8.688 1 96.38 239 MET A N 1
ATOM 1975 C CA . MET A 1 239 ? -16.266 -18.016 -8.719 1 96.38 239 MET A CA 1
ATOM 1976 C C . MET A 1 239 ? -17.469 -18.453 -7.91 1 96.38 239 MET A C 1
ATOM 1978 O O . MET A 1 239 ? -17.594 -19.625 -7.559 1 96.38 239 MET A O 1
ATOM 1982 N N . ASN A 1 240 ? -18.297 -17.484 -7.535 1 94.44 240 ASN A N 1
ATOM 1983 C CA . ASN A 1 240 ? -19.641 -17.781 -7.055 1 94.44 240 ASN A CA 1
ATOM 1984 C C . ASN A 1 240 ? -20.578 -18.188 -8.203 1 94.44 240 ASN A C 1
ATOM 1986 O O . ASN A 1 240 ? -21.031 -17.328 -8.969 1 94.44 240 ASN A O 1
ATOM 1990 N N . GLU A 1 241 ? -20.797 -19.453 -8.32 1 92.62 241 GLU A N 1
ATOM 1991 C CA . GLU A 1 241 ? -21.5 -19.984 -9.484 1 92.62 241 GLU A CA 1
ATOM 1992 C C . GLU A 1 241 ? -22.891 -19.359 -9.617 1 92.62 241 GLU A C 1
ATOM 1994 O O . GLU A 1 241 ? -23.391 -19.172 -10.727 1 92.62 241 GLU A O 1
ATOM 1999 N N . GLN A 1 242 ? -23.484 -18.984 -8.492 1 91.19 242 GLN A N 1
ATOM 2000 C CA . GLN A 1 242 ? -24.844 -18.453 -8.523 1 91.19 242 GLN A CA 1
ATOM 2001 C C . GLN A 1 242 ? -24.828 -16.953 -8.797 1 91.19 242 GLN A C 1
ATOM 2003 O O . GLN A 1 242 ? -25.516 -16.469 -9.703 1 91.19 242 GLN A O 1
ATOM 2008 N N . ALA A 1 243 ? -23.969 -16.266 -8.062 1 90.88 243 ALA A N 1
ATOM 2009 C CA . ALA A 1 243 ? -23.953 -14.812 -8.164 1 90.88 243 ALA A CA 1
ATOM 2010 C C . ALA A 1 243 ? -23.078 -14.359 -9.336 1 90.88 243 ALA A C 1
ATOM 2012 O O . ALA A 1 243 ? -23.266 -13.258 -9.859 1 90.88 243 ALA A O 1
ATOM 2013 N N . GLY A 1 244 ? -22.203 -15.172 -9.773 1 92.88 244 GLY A N 1
ATOM 2014 C CA . GLY A 1 244 ? -21.375 -14.859 -10.922 1 92.88 244 GLY A CA 1
ATOM 2015 C C . GLY A 1 244 ? -20.109 -14.102 -10.562 1 92.88 244 GLY A C 1
ATOM 2016 O O . GLY A 1 244 ? -19.266 -13.836 -11.43 1 92.88 244 GLY A O 1
ATOM 2017 N N . ASP A 1 245 ? -19.844 -13.891 -9.25 1 92.19 245 ASP A N 1
ATOM 2018 C CA . ASP A 1 245 ? -18.688 -13.117 -8.828 1 92.19 245 ASP A CA 1
ATOM 2019 C C . ASP A 1 245 ? -17.422 -13.977 -8.875 1 92.19 245 ASP A C 1
ATOM 2021 O O . ASP A 1 245 ? -17.453 -15.156 -8.508 1 92.19 245 ASP A O 1
ATOM 2025 N N . ALA A 1 246 ? -16.375 -13.359 -9.32 1 94.56 246 ALA A N 1
ATOM 2026 C CA . ALA A 1 246 ? -15.109 -14.062 -9.445 1 94.56 246 ALA A CA 1
ATOM 2027 C C . ALA A 1 246 ? -14.359 -14.086 -8.117 1 94.56 246 ALA A C 1
ATOM 2029 O O . ALA A 1 246 ? -14.594 -13.242 -7.25 1 94.56 246 ALA A O 1
ATOM 2030 N N . TYR A 1 247 ? -13.539 -15.102 -7.906 1 95 247 TYR A N 1
ATOM 2031 C CA . TYR A 1 247 ? -12.516 -15.164 -6.863 1 95 247 TYR A CA 1
ATOM 2032 C C . TYR A 1 247 ? -11.117 -15.016 -7.457 1 95 247 TYR A C 1
ATOM 2034 O O . TYR A 1 247 ? -10.445 -16.016 -7.727 1 95 247 TYR A O 1
ATOM 2042 N N . PRO A 1 248 ? -10.648 -13.82 -7.535 1 93 248 PRO A N 1
ATOM 2043 C CA . PRO A 1 248 ? -9.453 -13.508 -8.32 1 93 248 PRO A CA 1
ATOM 2044 C C . PRO A 1 248 ? -8.211 -14.25 -7.816 1 93 248 PRO A C 1
ATOM 2046 O O . PRO A 1 248 ? -7.375 -14.672 -8.617 1 93 248 PRO A O 1
ATOM 2049 N N . LEU A 1 249 ? -8.039 -14.445 -6.555 1 91.69 249 LEU A N 1
ATOM 2050 C CA . LEU A 1 249 ? -6.859 -15.133 -6.035 1 91.69 249 LEU A CA 1
ATOM 2051 C C . LEU A 1 249 ? -6.844 -16.594 -6.469 1 91.69 249 LEU A C 1
ATOM 2053 O O . LEU A 1 249 ? -5.777 -17.156 -6.742 1 91.69 249 LEU A O 1
ATOM 2057 N N . VAL A 1 250 ? -8 -17.172 -6.512 1 94.81 250 VAL A N 1
ATOM 2058 C CA . VAL A 1 250 ? -8.102 -18.547 -6.984 1 94.81 250 VAL A CA 1
ATOM 2059 C C . VAL A 1 250 ? -7.793 -18.609 -8.477 1 94.81 250 VAL A C 1
ATOM 2061 O O . VAL A 1 250 ? -7.078 -19.5 -8.938 1 94.81 250 VAL A O 1
ATOM 2064 N N . ILE A 1 251 ? -8.328 -17.656 -9.188 1 96.12 251 ILE A N 1
ATOM 2065 C CA . ILE A 1 251 ? -8.102 -17.594 -10.625 1 96.12 251 ILE A CA 1
ATOM 2066 C C . ILE A 1 251 ? -6.605 -17.438 -10.906 1 96.12 251 ILE A C 1
ATOM 2068 O O . ILE A 1 251 ? -6.062 -18.094 -11.789 1 96.12 251 ILE A O 1
ATOM 2072 N N . ASP A 1 252 ? -5.98 -16.609 -10.156 1 93.69 252 ASP A N 1
ATOM 2073 C CA . ASP A 1 252 ? -4.547 -16.406 -10.336 1 93.69 252 ASP A CA 1
ATOM 2074 C C . ASP A 1 252 ? -3.77 -17.703 -10.109 1 93.69 252 ASP A C 1
ATOM 2076 O O . ASP A 1 252 ? -2.848 -18.016 -10.859 1 93.69 252 ASP A O 1
ATOM 2080 N N . LYS A 1 253 ? -4.148 -18.391 -9.102 1 94.69 253 LYS A N 1
ATOM 2081 C CA . LYS A 1 253 ? -3.48 -19.656 -8.82 1 94.69 253 LYS A CA 1
ATOM 2082 C C . LYS A 1 253 ? -3.756 -20.688 -9.914 1 94.69 253 LYS A C 1
ATOM 2084 O O . LYS A 1 253 ? -2.881 -21.484 -10.258 1 94.69 253 LYS A O 1
ATOM 2089 N N . LEU A 1 254 ? -4.938 -20.641 -10.43 1 97 254 LEU A N 1
ATOM 2090 C CA . LEU A 1 254 ? -5.285 -21.547 -11.523 1 97 254 LEU A CA 1
ATOM 2091 C C . LEU A 1 254 ? -4.477 -21.234 -12.773 1 97 254 LEU A C 1
ATOM 2093 O O . LEU A 1 254 ? -4.023 -22.141 -13.469 1 97 254 LEU A O 1
ATOM 2097 N N . LYS A 1 255 ? -4.305 -19.984 -13.094 1 96.5 255 LYS A N 1
ATOM 2098 C CA . LYS A 1 255 ? -3.502 -19.562 -14.242 1 96.5 255 LYS A CA 1
ATOM 2099 C C . LYS A 1 255 ? -2.088 -20.125 -14.156 1 96.5 255 LYS A C 1
ATOM 2101 O O . LYS A 1 255 ? -1.588 -20.719 -15.117 1 96.5 255 LYS A O 1
ATOM 2106 N N . GLU A 1 256 ? -1.514 -20.031 -13.008 1 95.31 256 GLU A N 1
ATOM 2107 C CA . GLU A 1 256 ? -0.148 -20.484 -12.773 1 95.31 256 GLU A CA 1
ATOM 2108 C C . GLU A 1 256 ? -0.056 -22.016 -12.844 1 95.31 256 GLU A C 1
ATOM 2110 O O . GLU A 1 256 ? 0.85 -22.547 -13.484 1 95.31 256 GLU A O 1
ATOM 2115 N N . SER A 1 257 ? -0.974 -22.609 -12.195 1 96.38 257 SER A N 1
ATOM 2116 C CA . SER A 1 257 ? -0.941 -24.078 -12.078 1 96.38 257 SER A CA 1
ATOM 2117 C C . SER A 1 257 ? -1.223 -24.734 -13.422 1 96.38 257 SER A C 1
ATOM 2119 O O . SER A 1 257 ? -0.601 -25.75 -13.758 1 96.38 257 SER A O 1
ATOM 2121 N N . MET A 1 258 ? -2.145 -24.156 -14.156 1 96.75 258 MET A N 1
ATOM 2122 C CA . MET A 1 258 ? -2.473 -24.719 -15.469 1 96.75 258 MET A CA 1
ATOM 2123 C C . MET A 1 258 ? -1.303 -24.562 -16.438 1 96.75 258 MET A C 1
ATOM 2125 O O . MET A 1 258 ? -1.028 -25.453 -17.234 1 96.75 258 MET A O 1
ATOM 2129 N N . LYS A 1 259 ? -0.645 -23.438 -16.391 1 97.19 259 LYS A N 1
ATOM 2130 C CA . LYS A 1 259 ? 0.56 -23.234 -17.188 1 97.19 259 LYS A CA 1
ATOM 2131 C C . LYS A 1 259 ? 1.569 -24.359 -16.938 1 97.19 259 LYS A C 1
ATOM 2133 O O . LYS A 1 259 ? 2.059 -24.984 -17.891 1 97.19 259 LYS A O 1
ATOM 2138 N N . THR A 1 260 ? 1.794 -24.625 -15.672 1 96.25 260 THR A N 1
ATOM 2139 C CA . THR A 1 260 ? 2.789 -25.625 -15.289 1 96.25 260 THR A CA 1
ATOM 2140 C C . THR A 1 260 ? 2.322 -27.031 -15.656 1 96.25 260 THR A C 1
ATOM 2142 O O . THR A 1 260 ? 3.07 -27.797 -16.266 1 96.25 260 THR A O 1
ATOM 2145 N N . ALA A 1 261 ? 1.087 -27.344 -15.359 1 97.88 261 ALA A N 1
ATOM 2146 C CA . ALA A 1 261 ? 0.557 -28.688 -15.609 1 97.88 261 ALA A CA 1
ATOM 2147 C C . ALA A 1 261 ? 0.552 -29.016 -17.094 1 97.88 261 ALA A C 1
ATOM 2149 O O . ALA A 1 261 ? 0.965 -30.094 -17.5 1 97.88 261 ALA A O 1
ATOM 2150 N N . ILE A 1 262 ? 0.127 -28.094 -17.906 1 98.06 262 ILE A N 1
ATOM 2151 C CA . ILE A 1 262 ? -0.025 -28.312 -19.344 1 98.06 262 ILE A CA 1
ATOM 2152 C C . ILE A 1 262 ? 1.35 -28.422 -20 1 98.06 262 ILE A C 1
ATOM 2154 O O . ILE A 1 262 ? 1.601 -29.328 -20.797 1 98.06 262 ILE A O 1
ATOM 2158 N N . THR A 1 263 ? 2.24 -27.547 -19.656 1 97.62 263 THR A N 1
ATOM 2159 C CA . THR A 1 263 ? 3.535 -27.516 -20.328 1 97.62 263 THR A CA 1
ATOM 2160 C C . THR A 1 263 ? 4.379 -28.719 -19.906 1 97.62 263 THR A C 1
ATOM 2162 O O . THR A 1 263 ? 5.113 -29.281 -20.719 1 97.62 263 THR A O 1
ATOM 2165 N N . GLU A 1 264 ? 4.301 -29.109 -18.656 1 97.38 264 GLU A N 1
ATOM 2166 C CA . GLU A 1 264 ? 5.016 -30.312 -18.219 1 97.38 264 GLU A CA 1
ATOM 2167 C C . GLU A 1 264 ? 4.457 -31.562 -18.906 1 97.38 264 GLU A C 1
ATOM 2169 O O . GLU A 1 264 ? 5.215 -32.438 -19.297 1 97.38 264 GLU A O 1
ATOM 2174 N N . HIS A 1 265 ? 3.168 -31.625 -18.984 1 98.31 265 HIS A N 1
ATOM 2175 C CA . HIS A 1 265 ? 2.543 -32.75 -19.688 1 98.31 265 HIS A CA 1
ATOM 2176 C C . HIS A 1 265 ? 2.951 -32.781 -21.156 1 98.31 265 HIS A C 1
ATOM 2178 O O . HIS A 1 265 ? 3.248 -33.844 -21.688 1 98.31 265 HIS A O 1
ATOM 2184 N N . ALA A 1 266 ? 2.859 -31.641 -21.781 1 98.06 266 ALA A N 1
ATOM 2185 C CA . ALA A 1 266 ? 3.24 -31.562 -23.203 1 98.06 266 ALA A CA 1
ATOM 2186 C C . ALA A 1 266 ? 4.684 -32 -23.406 1 98.06 266 ALA A C 1
ATOM 2188 O O . ALA A 1 266 ? 4.98 -32.781 -24.328 1 98.06 266 ALA A O 1
ATOM 2189 N N . ALA A 1 267 ? 5.562 -31.5 -22.547 1 97.38 267 ALA A N 1
ATOM 2190 C CA . ALA A 1 267 ? 6.969 -31.875 -22.641 1 97.38 267 ALA A CA 1
ATOM 2191 C C . ALA A 1 267 ? 7.137 -33.375 -22.5 1 97.38 267 ALA A C 1
ATOM 2193 O O . ALA A 1 267 ? 7.875 -34 -23.266 1 97.38 267 ALA A O 1
ATOM 2194 N N . PHE A 1 268 ? 6.5 -34 -21.609 1 97.06 268 PHE A N 1
ATOM 2195 C CA . PHE A 1 268 ? 6.547 -35.438 -21.391 1 97.06 268 PHE A CA 1
ATOM 2196 C C . PHE A 1 268 ? 6.086 -36.188 -22.641 1 97.06 268 PHE A C 1
ATOM 2198 O O . PHE A 1 268 ? 6.754 -37.125 -23.078 1 97.06 268 PHE A O 1
ATOM 2205 N N . THR A 1 269 ? 4.938 -35.75 -23.141 1 97.12 269 THR A N 1
ATOM 2206 C CA . THR A 1 269 ? 4.309 -36.438 -24.266 1 97.12 269 THR A CA 1
ATOM 2207 C C . THR A 1 269 ? 5.18 -36.344 -25.516 1 97.12 269 THR A C 1
ATOM 2209 O O . THR A 1 269 ? 5.371 -37.344 -26.219 1 97.12 269 THR A O 1
ATOM 2212 N N . ILE A 1 270 ? 5.656 -35.156 -25.75 1 95.69 270 ILE A N 1
ATOM 2213 C CA . ILE A 1 270 ? 6.469 -34.938 -26.953 1 95.69 270 ILE A CA 1
ATOM 2214 C C . ILE A 1 270 ? 7.762 -35.75 -26.828 1 95.69 270 ILE A C 1
ATOM 2216 O O . ILE A 1 270 ? 8.203 -36.375 -27.797 1 95.69 270 ILE A O 1
ATOM 2220 N N . ASN A 1 271 ? 8.391 -35.719 -25.672 1 95.5 271 ASN A N 1
ATOM 2221 C CA . ASN A 1 271 ? 9.594 -36.5 -25.438 1 95.5 271 ASN A CA 1
ATOM 2222 C C . ASN A 1 271 ? 9.352 -38 -25.672 1 95.5 271 ASN A C 1
ATOM 2224 O O . ASN A 1 271 ? 10.234 -38.719 -26.156 1 95.5 271 ASN A O 1
ATOM 2228 N N . LYS A 1 272 ? 8.211 -38.406 -25.359 1 94.88 272 LYS A N 1
ATOM 2229 C CA . LYS A 1 272 ? 7.887 -39.844 -25.438 1 94.88 272 LYS A CA 1
ATOM 2230 C C . LYS A 1 272 ? 7.492 -40.25 -26.859 1 94.88 272 LYS A C 1
ATOM 2232 O O . LYS A 1 272 ? 7.832 -41.344 -27.312 1 94.88 272 LYS A O 1
ATOM 2237 N N . ARG A 1 273 ? 6.805 -39.406 -27.609 1 94.75 273 ARG A N 1
ATOM 2238 C CA . ARG A 1 273 ? 6.105 -39.844 -28.812 1 94.75 273 ARG A CA 1
ATOM 2239 C C . ARG A 1 273 ? 6.852 -39.375 -30.062 1 94.75 273 ARG A C 1
ATOM 2241 O O . ARG A 1 273 ? 6.574 -39.844 -31.172 1 94.75 273 ARG A O 1
ATOM 2248 N N . THR A 1 274 ? 7.688 -38.438 -29.828 1 92.31 274 THR A N 1
ATOM 2249 C CA . THR A 1 274 ? 8.414 -37.938 -31 1 92.31 274 THR A CA 1
ATOM 2250 C C . THR A 1 274 ? 9.906 -38.188 -30.844 1 92.31 274 THR A C 1
ATOM 2252 O O . THR A 1 274 ? 10.344 -38.812 -29.891 1 92.31 274 THR A O 1
ATOM 2255 N N . LYS A 1 275 ? 10.734 -37.719 -31.859 1 90.44 275 LYS A N 1
ATOM 2256 C CA . LYS A 1 275 ? 12.188 -37.875 -31.859 1 90.44 275 LYS A CA 1
ATOM 2257 C C . LYS A 1 275 ? 12.867 -36.844 -30.984 1 90.44 275 LYS A C 1
ATOM 2259 O O . LYS A 1 275 ? 14.039 -37 -30.625 1 90.44 275 LYS A O 1
ATOM 2264 N N . ALA A 1 276 ? 12.008 -35.875 -30.719 1 87.88 276 ALA A N 1
ATOM 2265 C CA . ALA A 1 276 ? 12.555 -34.844 -29.844 1 87.88 276 ALA A CA 1
ATOM 2266 C C . ALA A 1 276 ? 12.812 -35.375 -28.453 1 87.88 276 ALA A C 1
ATOM 2268 O O . ALA A 1 276 ? 11.992 -36.125 -27.906 1 87.88 276 ALA A O 1
ATOM 2269 N N . LYS A 1 277 ? 14.117 -35.188 -27.969 1 87.75 277 LYS A N 1
ATOM 2270 C CA . LYS A 1 277 ? 14.453 -35.656 -26.625 1 87.75 277 LYS A CA 1
ATOM 2271 C C . LYS A 1 277 ? 14.961 -34.531 -25.75 1 87.75 277 LYS A C 1
ATOM 2273 O O . LYS A 1 277 ? 15.555 -33.562 -26.25 1 87.75 277 LYS A O 1
ATOM 2278 N N . GLY A 1 278 ? 14.594 -34.656 -24.484 1 89.94 278 GLY A N 1
ATOM 2279 C CA . GLY A 1 278 ? 15.148 -33.75 -23.5 1 89.94 278 GLY A CA 1
ATOM 2280 C C . GLY A 1 278 ? 14.398 -32.438 -23.422 1 89.94 278 GLY A C 1
ATOM 2281 O O . GLY A 1 278 ? 14.922 -31.438 -22.906 1 89.94 278 GLY A O 1
ATOM 2282 N N . LEU A 1 279 ? 13.156 -32.406 -23.922 1 91.5 279 LEU A N 1
ATOM 2283 C CA . LEU A 1 279 ? 12.375 -31.188 -23.875 1 91.5 279 LEU A CA 1
ATOM 2284 C C . LEU A 1 279 ? 11.844 -30.953 -22.469 1 91.5 279 LEU A C 1
ATOM 2286 O O . LEU A 1 279 ? 11.453 -31.891 -21.766 1 91.5 279 LEU A O 1
ATOM 2290 N N . THR A 1 280 ? 11.977 -29.719 -22 1 92.81 280 THR A N 1
ATOM 2291 C CA . THR A 1 280 ? 11.398 -29.297 -20.734 1 92.81 280 THR A CA 1
ATOM 2292 C C . THR A 1 280 ? 10.195 -28.375 -20.969 1 92.81 280 THR A C 1
ATOM 2294 O O . THR A 1 280 ? 9.922 -27.984 -22.109 1 92.81 280 THR A O 1
ATOM 2297 N N . SER A 1 281 ? 9.484 -28.094 -19.922 1 93.94 281 SER A N 1
ATOM 2298 C CA . SER A 1 281 ? 8.344 -27.188 -19.984 1 93.94 281 SER A CA 1
ATOM 2299 C C . SER A 1 281 ? 8.742 -25.828 -20.562 1 93.94 281 SER A C 1
ATOM 2301 O O . SER A 1 281 ? 7.977 -25.203 -21.297 1 93.94 281 SER A O 1
ATOM 2303 N N . SER A 1 282 ? 9.93 -25.422 -20.281 1 92.94 282 SER A N 1
ATOM 2304 C CA . SER A 1 282 ? 10.414 -24.125 -20.703 1 92.94 282 SER A CA 1
ATOM 2305 C C . SER A 1 282 ? 10.586 -24.062 -22.219 1 92.94 282 SER A C 1
ATOM 2307 O O . SER A 1 282 ? 10.391 -23.016 -22.828 1 92.94 282 SER A O 1
ATOM 2309 N N . ASP A 1 283 ? 10.852 -25.203 -22.797 1 92.88 283 ASP A N 1
ATOM 2310 C CA . ASP A 1 283 ? 11.055 -25.281 -24.234 1 92.88 283 ASP A CA 1
ATOM 2311 C C . ASP A 1 283 ? 9.742 -25.125 -24.984 1 92.88 283 ASP A C 1
ATOM 2313 O O . ASP A 1 283 ? 9.734 -24.844 -26.188 1 92.88 283 ASP A O 1
ATOM 2317 N N . LEU A 1 284 ? 8.75 -25.359 -24.266 1 94.31 284 LEU A N 1
ATOM 2318 C CA . LEU A 1 284 ? 7.445 -25.391 -24.922 1 94.31 284 LEU A CA 1
ATOM 2319 C C . LEU A 1 284 ? 6.672 -24.109 -24.656 1 94.31 284 LEU A C 1
ATOM 2321 O O . LEU A 1 284 ? 5.484 -24 -24.984 1 94.31 284 LEU A O 1
ATOM 2325 N N . LEU A 1 285 ? 7.293 -23.156 -23.984 1 95 285 LEU A N 1
ATOM 2326 C CA . LEU A 1 285 ? 6.758 -21.797 -23.812 1 95 285 LEU A CA 1
ATOM 2327 C C . LEU A 1 285 ? 7.363 -20.844 -24.828 1 95 285 LEU A C 1
ATOM 2329 O O . LEU A 1 285 ? 8.281 -21.203 -25.562 1 95 285 LEU A O 1
ATOM 2333 N N . ALA A 1 286 ? 6.781 -19.656 -24.891 1 92.94 286 ALA A N 1
ATOM 2334 C CA . ALA A 1 286 ? 7.301 -18.656 -25.812 1 92.94 286 ALA A CA 1
ATOM 2335 C C . ALA A 1 286 ? 8.719 -18.25 -25.438 1 92.94 286 ALA A C 1
ATOM 2337 O O . ALA A 1 286 ? 9.039 -18.094 -24.266 1 92.94 286 ALA A O 1
ATOM 2338 N N . SER A 1 287 ? 9.539 -18.062 -26.438 1 92.56 287 SER A N 1
ATOM 2339 C CA . SER A 1 287 ? 10.945 -17.734 -26.219 1 92.56 287 SER A CA 1
ATOM 2340 C C . SER A 1 287 ? 11.156 -16.234 -26.031 1 92.56 287 SER A C 1
ATOM 2342 O O . SER A 1 287 ? 12.273 -15.789 -25.781 1 92.56 287 SER A O 1
ATOM 2344 N N . SER A 1 288 ? 10.133 -15.492 -26.172 1 91.38 288 SER A N 1
ATOM 2345 C CA . SER A 1 288 ? 10.219 -14.047 -25.984 1 91.38 288 SER A CA 1
ATOM 2346 C C . SER A 1 288 ? 9.039 -13.523 -25.172 1 91.38 288 SER A C 1
ATOM 2348 O O . SER A 1 288 ? 8 -14.18 -25.094 1 91.38 288 SER A O 1
ATOM 2350 N N . LEU A 1 289 ? 9.32 -12.422 -24.531 1 90.19 289 LEU A N 1
ATOM 2351 C CA . LEU A 1 289 ? 8.242 -11.742 -23.828 1 90.19 289 LEU A CA 1
ATOM 2352 C C . LEU A 1 289 ? 7.477 -10.812 -24.766 1 90.19 289 LEU A C 1
ATOM 2354 O O . LEU A 1 289 ? 8.023 -10.344 -25.766 1 90.19 289 LEU A O 1
ATOM 2358 N N . SER A 1 290 ? 6.328 -10.555 -24.391 1 88.88 290 SER A N 1
ATOM 2359 C CA . SER A 1 290 ? 5.508 -9.641 -25.172 1 88.88 290 SER A CA 1
ATOM 2360 C C . SER A 1 290 ? 6.027 -8.211 -25.078 1 88.88 290 SER A C 1
ATOM 2362 O O . SER A 1 290 ? 6.75 -7.867 -24.141 1 88.88 290 SER A O 1
ATOM 2364 N N . LYS A 1 291 ? 5.703 -7.355 -26.031 1 90.31 291 LYS A N 1
ATOM 2365 C CA . LYS A 1 291 ? 6.082 -5.949 -26.047 1 90.31 291 LYS A CA 1
ATOM 2366 C C . LYS A 1 291 ? 5.516 -5.211 -24.844 1 90.31 291 LYS A C 1
ATOM 2368 O O . LYS A 1 291 ? 6.16 -4.309 -24.297 1 90.31 291 LYS A O 1
ATOM 2373 N N . GLU A 1 292 ? 4.363 -5.676 -24.422 1 90.69 292 GLU A N 1
ATOM 2374 C CA . GLU A 1 292 ? 3.711 -5.07 -23.266 1 90.69 292 GLU A CA 1
ATOM 2375 C C . GLU A 1 292 ? 4.523 -5.293 -22 1 90.69 292 GLU A C 1
ATOM 2377 O O . GLU A 1 292 ? 4.656 -4.391 -21.172 1 90.69 292 GLU A O 1
ATOM 2382 N N . ALA A 1 293 ? 5.062 -6.402 -21.859 1 94.06 293 ALA A N 1
ATOM 2383 C CA . ALA A 1 293 ? 5.859 -6.727 -20.672 1 94.06 293 ALA A CA 1
ATOM 2384 C C . ALA A 1 293 ? 7.152 -5.918 -20.641 1 94.06 293 ALA A C 1
ATOM 2386 O O . ALA A 1 293 ? 7.559 -5.426 -19.594 1 94.06 293 ALA A O 1
ATOM 2387 N N . ILE A 1 294 ? 7.762 -5.727 -21.766 1 95.12 294 ILE A N 1
ATOM 2388 C CA . ILE A 1 294 ? 9.016 -4.988 -21.875 1 95.12 294 ILE A CA 1
ATOM 2389 C C . ILE A 1 294 ? 8.766 -3.51 -21.578 1 95.12 294 ILE A C 1
ATOM 2391 O O . ILE A 1 294 ? 9.547 -2.873 -20.875 1 95.12 294 ILE A O 1
ATOM 2395 N N . LYS A 1 295 ? 7.715 -3.033 -22.172 1 95.94 295 LYS A N 1
ATOM 2396 C CA . LYS A 1 295 ? 7.352 -1.64 -21.922 1 95.94 295 LYS A CA 1
ATOM 2397 C C . LYS A 1 295 ? 7.086 -1.39 -20.438 1 95.94 295 LYS A C 1
ATOM 2399 O O . LYS A 1 295 ? 7.512 -0.373 -19.891 1 95.94 295 LYS A O 1
ATOM 2404 N N . LEU A 1 296 ? 6.355 -2.281 -19.844 1 96.94 296 LEU A N 1
ATOM 2405 C CA . LEU A 1 296 ? 6.074 -2.164 -18.422 1 96.94 296 LEU A CA 1
ATOM 2406 C C . LEU A 1 296 ? 7.363 -2.164 -17.609 1 96.94 296 LEU A C 1
ATOM 2408 O O . LEU A 1 296 ? 7.508 -1.386 -16.656 1 96.94 296 LEU A O 1
ATOM 2412 N N . ASP A 1 297 ? 8.281 -3.008 -17.938 1 97.62 297 ASP A N 1
ATOM 2413 C CA . ASP A 1 297 ? 9.562 -3.098 -17.234 1 97.62 297 ASP A CA 1
ATOM 2414 C C . ASP A 1 297 ? 10.305 -1.765 -17.297 1 97.62 297 ASP A C 1
ATOM 2416 O O . ASP A 1 297 ? 10.836 -1.304 -16.281 1 97.62 297 ASP A O 1
ATOM 2420 N N . ARG A 1 298 ? 10.297 -1.148 -18.406 1 97.12 298 ARG A N 1
ATOM 2421 C CA . ARG A 1 298 ? 10.992 0.123 -18.594 1 97.12 298 ARG A CA 1
ATOM 2422 C C . ARG A 1 298 ? 10.32 1.231 -17.781 1 97.12 298 ARG A C 1
ATOM 2424 O O . ARG A 1 298 ? 10.992 2.076 -17.203 1 97.12 298 ARG A O 1
ATOM 2431 N N . GLN A 1 299 ? 9.055 1.248 -17.781 1 97.25 299 GLN A N 1
ATOM 2432 C CA . GLN A 1 299 ? 8.312 2.25 -17.031 1 97.25 299 GLN A CA 1
ATOM 2433 C C . GLN A 1 299 ? 8.539 2.09 -15.531 1 97.25 299 GLN A C 1
ATOM 2435 O O . GLN A 1 299 ? 8.734 3.076 -14.812 1 97.25 299 GLN A O 1
ATOM 2440 N N . LEU A 1 300 ? 8.43 0.843 -15.117 1 97.38 300 LEU A N 1
ATOM 2441 C CA . LEU A 1 300 ? 8.664 0.554 -13.703 1 97.38 300 LEU A CA 1
ATOM 2442 C C . LEU A 1 300 ? 10.055 1.026 -13.281 1 97.38 300 LEU A C 1
ATOM 2444 O O . LEU A 1 300 ? 10.211 1.638 -12.219 1 97.38 300 LEU A O 1
ATOM 2448 N N . TYR A 1 301 ? 11.07 0.755 -14.086 1 96.88 301 TYR A N 1
ATOM 2449 C CA . TYR A 1 301 ? 12.438 1.163 -13.781 1 96.88 301 TYR A CA 1
ATOM 2450 C C . TYR A 1 301 ? 12.547 2.68 -13.703 1 96.88 301 TYR A C 1
ATOM 2452 O O . TYR A 1 301 ? 13.227 3.211 -12.82 1 96.88 301 TYR A O 1
ATOM 2460 N N . LYS A 1 302 ? 11.906 3.363 -14.578 1 95.75 302 LYS A N 1
ATOM 2461 C CA . LYS A 1 302 ? 11.945 4.824 -14.586 1 95.75 302 LYS A CA 1
ATOM 2462 C C . LYS A 1 302 ? 11.344 5.395 -13.297 1 95.75 302 LYS A C 1
ATOM 2464 O O . LYS A 1 302 ? 11.852 6.379 -12.758 1 95.75 302 LYS A O 1
ATOM 2469 N N . ILE A 1 303 ? 10.312 4.809 -12.82 1 94.44 303 ILE A N 1
ATOM 2470 C CA . ILE A 1 303 ? 9.625 5.281 -11.625 1 94.44 303 ILE A CA 1
ATOM 2471 C C . ILE A 1 303 ? 10.469 4.996 -10.391 1 94.44 303 ILE A C 1
ATOM 2473 O O . ILE A 1 303 ? 10.578 5.84 -9.492 1 94.44 303 ILE A O 1
ATOM 2477 N N . ALA A 1 304 ? 11.078 3.832 -10.375 1 94.12 304 ALA A N 1
ATOM 2478 C CA . ALA A 1 304 ? 11.617 3.33 -9.117 1 94.12 304 ALA A CA 1
ATOM 2479 C C . ALA A 1 304 ? 13.133 3.518 -9.055 1 94.12 304 ALA A C 1
ATOM 2481 O O . ALA A 1 304 ? 13.742 3.348 -7.996 1 94.12 304 ALA A O 1
ATOM 2482 N N . ARG A 1 305 ? 13.688 3.92 -10.156 1 89.81 305 ARG A N 1
ATOM 2483 C CA . ARG A 1 305 ? 15.133 4.062 -10.156 1 89.81 305 ARG A CA 1
ATOM 2484 C C . ARG A 1 305 ? 15.586 5.109 -9.141 1 89.81 305 ARG A C 1
ATOM 2486 O O . ARG A 1 305 ? 14.898 6.113 -8.93 1 89.81 305 ARG A O 1
ATOM 2493 N N . GLY A 1 306 ? 16.609 4.902 -8.352 1 78.88 306 GLY A N 1
ATOM 2494 C CA . GLY A 1 306 ? 17.203 5.891 -7.469 1 78.88 306 GLY A CA 1
ATOM 2495 C C . GLY A 1 306 ? 16.656 5.859 -6.059 1 78.88 306 GLY A C 1
ATOM 2496 O O . GLY A 1 306 ? 17.078 6.625 -5.195 1 78.88 306 GLY A O 1
ATOM 2497 N N . LEU A 1 307 ? 15.641 5.094 -5.828 1 81.88 307 LEU A N 1
ATOM 2498 C CA . LEU A 1 307 ? 15.102 4.988 -4.48 1 81.88 307 LEU A CA 1
ATOM 2499 C C . LEU A 1 307 ? 16.078 4.277 -3.555 1 81.88 307 LEU A C 1
ATOM 2501 O O . LEU A 1 307 ? 16.172 3.047 -3.557 1 81.88 307 LEU A O 1
ATOM 2505 N N . ASN A 1 308 ? 16.953 5.043 -2.883 1 78.62 308 ASN A N 1
ATOM 2506 C CA . ASN A 1 308 ? 17.906 4.488 -1.938 1 78.62 308 ASN A CA 1
ATOM 2507 C C . ASN A 1 308 ? 17.359 4.488 -0.513 1 78.62 308 ASN A C 1
ATOM 2509 O O . ASN A 1 308 ? 17.328 5.531 0.142 1 78.62 308 ASN A O 1
ATOM 2513 N N . THR A 1 309 ? 17.109 3.422 0.085 1 80.81 309 THR A N 1
ATOM 2514 C CA . THR A 1 309 ? 16.469 3.252 1.383 1 80.81 309 THR A CA 1
ATOM 2515 C C . THR A 1 309 ? 17.453 3.555 2.516 1 80.81 309 THR A C 1
ATOM 2517 O O . THR A 1 309 ? 17.109 4.289 3.449 1 80.81 309 THR A O 1
ATOM 2520 N N . LEU A 1 310 ? 18.672 3.104 2.424 1 79.94 310 LEU A N 1
ATOM 2521 C CA . LEU A 1 310 ? 19.625 3.164 3.537 1 79.94 310 LEU A CA 1
ATOM 2522 C C . LEU A 1 310 ? 20.062 4.602 3.799 1 79.94 310 LEU A C 1
ATOM 2524 O O . LEU A 1 310 ? 20.312 4.977 4.945 1 79.94 310 LEU A O 1
ATOM 2528 N N . SER A 1 311 ? 20.125 5.395 2.76 1 84.38 311 SER A N 1
ATOM 2529 C CA . SER A 1 311 ? 20.547 6.781 2.924 1 84.38 311 SER A CA 1
ATOM 2530 C C . SER A 1 311 ? 19.562 7.559 3.791 1 84.38 311 SER A C 1
ATOM 2532 O O . SER A 1 311 ? 19.938 8.516 4.469 1 84.38 311 SER A O 1
ATOM 2534 N N . TYR A 1 312 ? 18.328 7.133 3.803 1 88.69 312 TYR A N 1
ATOM 2535 C CA . TYR A 1 312 ? 17.312 7.836 4.574 1 88.69 312 TYR A CA 1
ATOM 2536 C C . TYR A 1 312 ? 17.203 7.27 5.984 1 88.69 312 TYR A C 1
ATOM 2538 O O . TYR A 1 312 ? 16.828 7.98 6.922 1 88.69 312 TYR A O 1
ATOM 2546 N N . ILE A 1 313 ? 17.594 6.02 6.125 1 91.06 313 ILE A N 1
ATOM 2547 C CA . ILE A 1 313 ? 17.375 5.336 7.395 1 91.06 313 ILE A CA 1
ATOM 2548 C C . ILE A 1 313 ? 18.562 5.574 8.312 1 91.06 313 ILE A C 1
ATOM 2550 O O . ILE A 1 313 ? 18.422 5.57 9.539 1 91.06 313 ILE A O 1
ATOM 2554 N N . ASN A 1 314 ? 19.781 5.781 7.766 1 89.38 314 ASN A N 1
ATOM 2555 C CA . ASN A 1 314 ? 20.953 6.062 8.578 1 89.38 314 ASN A CA 1
ATOM 2556 C C . ASN A 1 314 ? 20.891 7.461 9.188 1 89.38 314 ASN A C 1
ATOM 2558 O O . ASN A 1 314 ? 20.734 8.453 8.469 1 89.38 314 ASN A O 1
ATOM 2562 N N . PRO A 1 315 ? 21.016 7.5 10.531 1 91.12 315 PRO A N 1
ATOM 2563 C CA . PRO A 1 315 ? 20.953 8.812 11.188 1 91.12 315 PRO A CA 1
ATOM 2564 C C . PRO A 1 315 ? 22.062 9.75 10.734 1 91.12 315 PRO A C 1
ATOM 2566 O O . PRO A 1 315 ? 23.203 9.32 10.539 1 91.12 315 PRO A O 1
ATOM 2569 N N . THR A 1 316 ? 21.797 11.008 10.641 1 88.38 316 THR A N 1
ATOM 2570 C CA . THR A 1 316 ? 22.766 12.008 10.227 1 88.38 316 THR A CA 1
ATOM 2571 C C . THR A 1 316 ? 23.672 12.398 11.391 1 88.38 316 THR A C 1
ATOM 2573 O O . THR A 1 316 ? 24.781 12.914 11.18 1 88.38 316 THR A O 1
ATOM 2576 N N . ASN A 1 317 ? 23.297 12.156 12.617 1 90.25 317 ASN A N 1
ATOM 2577 C CA . ASN A 1 317 ? 24.062 12.555 13.797 1 90.25 317 ASN A CA 1
ATOM 2578 C C . ASN A 1 317 ? 24.531 11.344 14.586 1 90.25 317 ASN A C 1
ATOM 2580 O O . ASN A 1 317 ? 24.547 11.367 15.82 1 90.25 317 ASN A O 1
ATOM 2584 N N . LEU A 1 318 ? 24.859 10.258 13.883 1 89.31 318 LEU A N 1
ATOM 2585 C CA . LEU A 1 318 ? 25.234 9 14.516 1 89.31 318 LEU A CA 1
ATOM 2586 C C . LEU A 1 318 ? 26.453 9.188 15.406 1 89.31 318 LEU A C 1
ATOM 2588 O O . LEU A 1 318 ? 26.484 8.719 16.547 1 89.31 318 LEU A O 1
ATOM 2592 N N . LYS A 1 319 ? 27.547 9.844 14.961 1 88.75 319 LYS A N 1
ATOM 2593 C CA . LYS A 1 319 ? 28.781 10.031 15.703 1 88.75 319 LYS A CA 1
ATOM 2594 C C . LYS A 1 319 ? 28.547 10.844 16.969 1 88.75 319 LYS A C 1
ATOM 2596 O O . LYS A 1 319 ? 29.062 10.5 18.031 1 88.75 319 LYS A O 1
ATOM 2601 N N . GLN A 1 320 ? 27.781 11.898 16.812 1 92.38 320 GLN A N 1
ATOM 2602 C CA . GLN A 1 320 ? 27.469 12.758 17.953 1 92.38 320 GLN A CA 1
ATOM 2603 C C . GLN A 1 320 ? 26.656 12.016 19.016 1 92.38 320 GLN A C 1
ATOM 2605 O O . GLN A 1 320 ? 26.969 12.094 20.203 1 92.38 320 GLN A O 1
ATOM 2610 N N . GLU A 1 321 ? 25.688 11.281 18.578 1 93.44 321 GLU A N 1
ATOM 2611 C CA . GLU A 1 321 ? 24.828 10.555 19.5 1 93.44 321 GLU A CA 1
ATOM 2612 C C . GLU A 1 321 ? 25.578 9.406 20.172 1 93.44 321 GLU A C 1
ATOM 2614 O O . GLU A 1 321 ? 25.328 9.086 21.328 1 93.44 321 GLU A O 1
ATOM 2619 N N . LYS A 1 322 ? 26.562 8.797 19.453 1 93.56 322 LYS A N 1
ATOM 2620 C CA . LYS A 1 322 ? 27.391 7.758 20.062 1 93.56 322 LYS A CA 1
ATOM 2621 C C . LYS A 1 322 ? 28.203 8.312 21.234 1 93.56 322 LYS A C 1
ATOM 2623 O O . LYS A 1 322 ? 28.25 7.711 22.312 1 93.56 322 LYS A O 1
ATOM 2628 N N . ARG A 1 323 ? 28.766 9.438 21 1 94.38 323 ARG A N 1
ATOM 2629 C CA . ARG A 1 323 ? 29.578 10.07 22.047 1 94.38 323 ARG A CA 1
ATOM 2630 C C . ARG A 1 323 ? 28.734 10.422 23.266 1 94.38 323 ARG A C 1
ATOM 2632 O O . ARG A 1 323 ? 29.141 10.156 24.391 1 94.38 323 ARG A O 1
ATOM 2639 N N . ARG A 1 324 ? 27.578 10.969 22.969 1 95.06 324 ARG A N 1
ATOM 2640 C CA . ARG A 1 324 ? 26.688 11.359 24.062 1 95.06 324 ARG A CA 1
ATOM 2641 C C . ARG A 1 324 ? 26.203 10.141 24.828 1 95.06 324 ARG A C 1
ATOM 2643 O O . ARG A 1 324 ? 26.156 10.164 26.062 1 95.06 324 ARG A O 1
ATOM 2650 N N . PHE A 1 325 ? 25.859 9.086 24.125 1 95.25 325 PHE A N 1
ATOM 2651 C CA . PHE A 1 325 ? 25.328 7.875 24.734 1 95.25 325 PHE A CA 1
ATOM 2652 C C . PHE A 1 325 ? 26.391 7.188 25.578 1 95.25 325 PHE A C 1
ATOM 2654 O O . PHE A 1 325 ? 26.125 6.754 26.703 1 95.25 325 PHE A O 1
ATOM 2661 N N . LEU A 1 326 ? 27.625 7.09 25.078 1 95.06 326 LEU A N 1
ATOM 2662 C CA . LEU A 1 326 ? 28.688 6.363 25.766 1 95.06 326 LEU A CA 1
ATOM 2663 C C . LEU A 1 326 ? 29.156 7.117 27 1 95.06 326 LEU A C 1
ATOM 2665 O O . LEU A 1 326 ? 29.719 6.52 27.922 1 95.06 326 LEU A O 1
ATOM 2669 N N . SER A 1 327 ? 28.875 8.383 27.031 1 93.75 327 SER A N 1
ATOM 2670 C CA . SER A 1 327 ? 29.188 9.156 28.219 1 93.75 327 SER A CA 1
ATOM 2671 C C . SER A 1 327 ? 28.172 8.883 29.344 1 93.75 327 SER A C 1
ATOM 2673 O O . SER A 1 327 ? 28.5 8.992 30.516 1 93.75 327 SER A O 1
ATOM 2675 N N . LYS A 1 328 ? 26.906 8.562 28.984 1 92.25 328 LYS A N 1
ATOM 2676 C CA . LYS A 1 328 ? 25.859 8.25 29.938 1 92.25 328 LYS A CA 1
ATOM 2677 C C . LYS A 1 328 ? 25 7.09 29.453 1 92.25 328 LYS A C 1
ATOM 2679 O O . LYS A 1 328 ? 23.781 7.246 29.25 1 92.25 328 LYS A O 1
ATOM 2684 N N . PRO A 1 329 ? 25.516 5.965 29.5 1 85.38 329 PRO A N 1
ATOM 2685 C CA . PRO A 1 329 ? 24.859 4.828 28.844 1 85.38 329 PRO A CA 1
ATOM 2686 C C . PRO A 1 329 ? 23.609 4.363 29.594 1 85.38 329 PRO A C 1
ATOM 2688 O O . PRO A 1 329 ? 22.75 3.693 29.016 1 85.38 329 PRO A O 1
ATOM 2691 N N . HIS A 1 330 ? 23.453 4.734 30.766 1 85.19 330 HIS A N 1
ATOM 2692 C CA . HIS A 1 330 ? 22.344 4.215 31.562 1 85.19 330 HIS A CA 1
ATOM 2693 C C . HIS A 1 330 ? 21.156 5.18 31.547 1 85.19 330 HIS A C 1
ATOM 2695 O O . HIS A 1 330 ? 20.031 4.789 31.844 1 85.19 330 HIS A O 1
ATOM 2701 N N . THR A 1 331 ? 21.375 6.453 31.156 1 89.12 331 THR A N 1
ATOM 2702 C CA . THR A 1 331 ? 20.297 7.422 31.312 1 89.12 331 THR A CA 1
ATOM 2703 C C . THR A 1 331 ? 19.984 8.078 29.969 1 89.12 331 THR A C 1
ATOM 2705 O O . THR A 1 331 ? 18.828 8.453 29.703 1 89.12 331 THR A O 1
ATOM 2708 N N . TYR A 1 332 ? 20.953 8.078 29.156 1 92.88 332 TYR A N 1
ATOM 2709 C CA . TYR A 1 332 ? 20.75 8.812 27.922 1 92.88 332 TYR A CA 1
ATOM 2710 C C . TYR A 1 332 ? 20.234 7.895 26.812 1 92.88 332 TYR A C 1
ATOM 2712 O O . TYR A 1 332 ? 20.734 6.781 26.641 1 92.88 332 TYR A O 1
ATOM 2720 N N . VAL A 1 333 ? 19.156 8.312 26.172 1 92.44 333 VAL A N 1
ATOM 2721 C CA . VAL A 1 333 ? 18.641 7.613 25 1 92.44 333 VAL A CA 1
ATOM 2722 C C . VAL A 1 333 ? 18.969 8.406 23.734 1 92.44 333 VAL A C 1
ATOM 2724 O O . VAL A 1 333 ? 18.609 9.578 23.609 1 92.44 333 VAL A O 1
ATOM 2727 N N . PRO A 1 334 ? 19.625 7.789 22.828 1 94 334 PRO A N 1
ATOM 2728 C CA . PRO A 1 334 ? 20.031 8.508 21.609 1 94 334 PRO A CA 1
ATOM 2729 C C . PRO A 1 334 ? 18.844 9.156 20.891 1 94 334 PRO A C 1
ATOM 2731 O O . PRO A 1 334 ? 17.781 8.555 20.812 1 94 334 PRO A O 1
ATOM 2734 N N . GLN A 1 335 ? 19.031 10.344 20.438 1 91.31 335 GLN A N 1
ATOM 2735 C CA . GLN A 1 335 ? 18.047 11.086 19.641 1 91.31 335 GLN A CA 1
ATOM 2736 C C . GLN A 1 335 ? 18.516 11.219 18.188 1 91.31 335 GLN A C 1
ATOM 2738 O O . GLN A 1 335 ? 19.031 12.258 17.797 1 91.31 335 GLN A O 1
ATOM 2743 N N . PHE A 1 336 ? 18.172 10.297 17.391 1 92.12 336 PHE A N 1
ATOM 2744 C CA . PHE A 1 336 ? 18.641 10.227 16.016 1 92.12 336 PHE A CA 1
ATOM 2745 C C . PHE A 1 336 ? 17.844 11.172 15.125 1 92.12 336 PHE A C 1
ATOM 2747 O O . PHE A 1 336 ? 16.625 11.336 15.305 1 92.12 336 PHE A O 1
ATOM 2754 N N . THR A 1 337 ? 18.469 11.828 14.219 1 90.12 337 THR A N 1
ATOM 2755 C CA . THR A 1 337 ? 17.844 12.656 13.188 1 90.12 337 THR A CA 1
ATOM 2756 C C . THR A 1 337 ? 18.062 12.055 11.805 1 90.12 337 THR A C 1
ATOM 2758 O O . THR A 1 337 ? 19.078 11.398 11.562 1 90.12 337 THR A O 1
ATOM 2761 N N . TYR A 1 338 ? 17.125 12.289 10.945 1 91.19 338 TYR A N 1
ATOM 2762 C CA . TYR A 1 338 ? 17.156 11.633 9.648 1 91.19 338 TYR A CA 1
ATOM 2763 C C . TYR A 1 338 ? 17.016 12.641 8.516 1 91.19 338 TYR A C 1
ATOM 2765 O O . TYR A 1 338 ? 16.531 13.758 8.742 1 91.19 338 TYR A O 1
ATOM 2773 N N . ARG A 1 339 ? 17.422 12.258 7.375 1 88.56 339 ARG A N 1
ATOM 2774 C CA . ARG A 1 339 ? 17.281 13.07 6.172 1 88.56 339 ARG A CA 1
ATOM 2775 C C . ARG A 1 339 ? 15.828 13.172 5.746 1 88.56 339 ARG A C 1
ATOM 2777 O O . ARG A 1 339 ? 15.047 12.234 5.938 1 88.56 339 ARG A O 1
ATOM 2784 N N . GLN A 1 340 ? 15.539 14.375 5.113 1 89.75 340 GLN A N 1
ATOM 2785 C CA . GLN A 1 340 ? 14.18 14.57 4.613 1 89.75 340 GLN A CA 1
ATOM 2786 C C . GLN A 1 340 ? 13.945 13.773 3.332 1 89.75 340 GLN A C 1
ATOM 2788 O O . GLN A 1 340 ? 14.836 13.672 2.484 1 89.75 340 GLN A O 1
ATOM 2793 N N . LEU A 1 341 ? 12.805 13.242 3.277 1 88.38 341 LEU A N 1
ATOM 2794 C CA . LEU A 1 341 ? 12.445 12.484 2.084 1 88.38 341 LEU A CA 1
ATOM 2795 C C . LEU A 1 341 ? 12.18 13.414 0.906 1 88.38 341 LEU A C 1
ATOM 2797 O O . LEU A 1 341 ? 11.453 14.398 1.038 1 88.38 341 LEU A O 1
ATOM 2801 N N . ASP A 1 342 ? 12.742 13.148 -0.259 1 89.62 342 ASP A N 1
ATOM 2802 C CA . ASP A 1 342 ? 12.602 14.008 -1.436 1 89.62 342 ASP A CA 1
ATOM 2803 C C . ASP A 1 342 ? 11.602 13.414 -2.428 1 89.62 342 ASP A C 1
ATOM 2805 O O . ASP A 1 342 ? 11.773 13.547 -3.643 1 89.62 342 ASP A O 1
ATOM 2809 N N . LEU A 1 343 ? 10.703 12.688 -1.942 1 89.19 343 LEU A N 1
ATOM 2810 C CA . LEU A 1 343 ? 9.68 12.102 -2.801 1 89.19 343 LEU A CA 1
ATOM 2811 C C . LEU A 1 343 ? 8.312 12.148 -2.131 1 89.19 343 LEU A C 1
ATOM 2813 O O . LEU A 1 343 ? 8.211 12.047 -0.905 1 89.19 343 LEU A O 1
ATOM 2817 N N . ASP A 1 344 ? 7.293 12.312 -2.984 1 89.69 344 ASP A N 1
ATOM 2818 C CA . ASP A 1 344 ? 5.91 12.234 -2.518 1 89.69 344 ASP A CA 1
ATOM 2819 C C . ASP A 1 344 ? 5.426 10.789 -2.482 1 89.69 344 ASP A C 1
ATOM 2821 O O . ASP A 1 344 ? 5.203 10.18 -3.529 1 89.69 344 ASP A O 1
ATOM 2825 N N . PRO A 1 345 ? 5.203 10.289 -1.25 1 89.19 345 PRO A N 1
ATOM 2826 C CA . PRO A 1 345 ? 4.836 8.875 -1.155 1 89.19 345 PRO A CA 1
ATOM 2827 C C . PRO A 1 345 ? 3.518 8.562 -1.855 1 89.19 345 PRO A C 1
ATOM 2829 O O . PRO A 1 345 ? 3.379 7.5 -2.471 1 89.19 345 PRO A O 1
ATOM 2832 N N . TYR A 1 346 ? 2.576 9.445 -1.76 1 88.81 346 TYR A N 1
ATOM 2833 C CA . TYR A 1 346 ? 1.274 9.203 -2.371 1 88.81 346 TYR A CA 1
ATOM 2834 C C . TYR A 1 346 ? 1.382 9.18 -3.891 1 88.81 346 TYR A C 1
ATOM 2836 O O . TYR A 1 346 ? 0.827 8.297 -4.543 1 88.81 346 TYR A O 1
ATOM 2844 N N . LYS A 1 347 ? 2.045 10.125 -4.434 1 89.31 347 LYS A N 1
ATOM 2845 C CA . LYS A 1 347 ? 2.209 10.188 -5.883 1 89.31 347 LYS A CA 1
ATOM 2846 C C . LYS A 1 347 ? 3.021 9 -6.391 1 89.31 347 LYS A C 1
ATOM 2848 O O . LYS A 1 347 ? 2.773 8.5 -7.488 1 89.31 347 LYS A O 1
ATOM 2853 N N . PHE A 1 348 ? 3.998 8.617 -5.645 1 92.31 348 PHE A N 1
ATOM 2854 C CA . PHE A 1 348 ? 4.812 7.469 -6.023 1 92.31 348 PHE A CA 1
ATOM 2855 C C . PHE A 1 348 ? 3.961 6.211 -6.121 1 92.31 348 PHE A C 1
ATOM 2857 O O . PHE A 1 348 ? 4.047 5.469 -7.102 1 92.31 348 PHE A O 1
ATOM 2864 N N . ARG A 1 349 ? 3.156 5.969 -5.141 1 92.06 349 ARG A N 1
ATOM 2865 C CA . ARG A 1 349 ? 2.283 4.801 -5.145 1 92.06 349 ARG A CA 1
ATOM 2866 C C . ARG A 1 349 ? 1.281 4.867 -6.293 1 92.06 349 ARG A C 1
ATOM 2868 O O . ARG A 1 349 ? 0.973 3.85 -6.918 1 92.06 349 ARG A O 1
ATOM 2875 N N . GLU A 1 350 ? 0.817 6.066 -6.5 1 90.5 350 GLU A N 1
ATOM 2876 C CA . GLU A 1 350 ? -0.104 6.254 -7.617 1 90.5 350 GLU A CA 1
ATOM 2877 C C . GLU A 1 350 ? 0.541 5.848 -8.938 1 90.5 350 GLU A C 1
ATOM 2879 O O . GLU A 1 350 ? -0.075 5.152 -9.75 1 90.5 350 GLU A O 1
ATOM 2884 N N . GLN A 1 351 ? 1.739 6.285 -9.156 1 93.38 351 GLN A N 1
ATOM 2885 C CA . GLN A 1 351 ? 2.447 5.953 -10.383 1 93.38 351 GLN A CA 1
ATOM 2886 C C . GLN A 1 351 ? 2.668 4.445 -10.5 1 93.38 351 GLN A C 1
ATOM 2888 O O . GLN A 1 351 ? 2.531 3.875 -11.586 1 93.38 351 GLN A O 1
ATOM 2893 N N . LEU A 1 352 ? 2.99 3.828 -9.422 1 94.38 352 LEU A N 1
ATOM 2894 C CA . LEU A 1 352 ? 3.258 2.393 -9.406 1 94.38 352 LEU A CA 1
ATOM 2895 C C . LEU A 1 352 ? 2.01 1.604 -9.789 1 94.38 352 LEU A C 1
ATOM 2897 O O . LEU A 1 352 ? 2.062 0.731 -10.656 1 94.38 352 LEU A O 1
ATOM 2901 N N . TYR A 1 353 ? 0.895 1.942 -9.219 1 92.38 353 TYR A N 1
ATOM 2902 C CA . TYR A 1 353 ? -0.3 1.121 -9.383 1 92.38 353 TYR A CA 1
ATOM 2903 C C . TYR A 1 353 ? -1.023 1.464 -10.68 1 92.38 353 TYR A C 1
ATOM 2905 O O . TYR A 1 353 ? -1.932 0.744 -11.102 1 92.38 353 TYR A O 1
ATOM 2913 N N . ARG A 1 354 ? -0.556 2.441 -11.375 1 91.31 354 ARG A N 1
ATOM 2914 C CA . ARG A 1 354 ? -1.1 2.775 -12.688 1 91.31 354 ARG A CA 1
ATOM 2915 C C . ARG A 1 354 ? -0.474 1.909 -13.773 1 91.31 354 ARG A C 1
ATOM 2917 O O . ARG A 1 354 ? -0.979 1.854 -14.898 1 91.31 354 ARG A O 1
ATOM 2924 N N . LEU A 1 355 ? 0.634 1.273 -13.422 1 94.56 355 LEU A N 1
ATOM 2925 C CA . LEU A 1 355 ? 1.286 0.406 -14.398 1 94.56 355 LEU A CA 1
ATOM 2926 C C . LEU A 1 355 ? 0.353 -0.717 -14.836 1 94.56 355 LEU A C 1
ATOM 2928 O O . LEU A 1 355 ? -0.323 -1.328 -14.008 1 94.56 355 LEU A O 1
ATOM 2932 N N . PRO A 1 356 ? 0.25 -0.976 -16.141 1 93.56 356 PRO A N 1
ATOM 2933 C CA . PRO A 1 356 ? -0.693 -1.964 -16.672 1 93.56 356 PRO A CA 1
ATOM 2934 C C . PRO A 1 356 ? -0.176 -3.395 -16.547 1 93.56 356 PRO A C 1
ATOM 2936 O O . PRO A 1 356 ? 0.028 -4.066 -17.562 1 93.56 356 PRO A O 1
ATOM 2939 N N . VAL A 1 357 ? -0.108 -3.951 -15.383 1 94.19 357 VAL A N 1
ATOM 2940 C CA . VAL A 1 357 ? 0.443 -5.277 -15.117 1 94.19 357 VAL A CA 1
ATOM 2941 C C . VAL A 1 357 ? -0.5 -6.348 -15.656 1 94.19 357 VAL A C 1
ATOM 2943 O O . VAL A 1 357 ? -0.063 -7.445 -16.016 1 94.19 357 VAL A O 1
ATOM 2946 N N . GLU A 1 358 ? -1.781 -6.074 -15.805 1 89.5 358 GLU A N 1
ATOM 2947 C CA . GLU A 1 358 ? -2.787 -7.023 -16.266 1 89.5 358 GLU A CA 1
ATOM 2948 C C . GLU A 1 358 ? -2.541 -7.422 -17.719 1 89.5 358 GLU A C 1
ATOM 2950 O O . GLU A 1 358 ? -3.008 -8.469 -18.172 1 89.5 358 GLU A O 1
ATOM 2955 N N . ASP A 1 359 ? -1.763 -6.609 -18.406 1 90.38 359 ASP A N 1
ATOM 2956 C CA . ASP A 1 359 ? -1.501 -6.863 -19.812 1 90.38 359 ASP A CA 1
ATOM 2957 C C . ASP A 1 359 ? -0.446 -7.953 -20 1 90.38 359 ASP A C 1
ATOM 2959 O O . ASP A 1 359 ? -0.281 -8.492 -21.094 1 90.38 359 ASP A O 1
ATOM 2963 N N . ILE A 1 360 ? 0.234 -8.297 -18.906 1 93.81 360 ILE A N 1
ATOM 2964 C CA . ILE A 1 360 ? 1.218 -9.367 -18.969 1 93.81 360 ILE A CA 1
ATOM 2965 C C . ILE A 1 360 ? 0.506 -10.719 -18.984 1 93.81 360 ILE A C 1
ATOM 2967 O O . ILE A 1 360 ? -0.179 -11.078 -18.031 1 93.81 360 ILE A O 1
ATOM 2971 N N . ARG A 1 361 ? 0.713 -11.523 -20 1 91.38 361 ARG A N 1
ATOM 2972 C CA . ARG A 1 361 ? -0.03 -12.758 -20.219 1 91.38 361 ARG A CA 1
ATOM 2973 C C . ARG A 1 361 ? 0.586 -13.914 -19.438 1 91.38 361 ARG A C 1
ATOM 2975 O O . ARG A 1 361 ? -0.132 -14.766 -18.922 1 91.38 361 ARG A O 1
ATOM 2982 N N . ASP A 1 362 ? 1.95 -13.898 -19.406 1 93.75 362 ASP A N 1
ATOM 2983 C CA . ASP A 1 362 ? 2.623 -14.945 -18.641 1 93.75 362 ASP A CA 1
ATOM 2984 C C . ASP A 1 362 ? 2.314 -14.82 -17.141 1 93.75 362 ASP A C 1
ATOM 2986 O O . ASP A 1 362 ? 2.676 -13.828 -16.516 1 93.75 362 ASP A O 1
ATOM 2990 N N . ALA A 1 363 ? 1.7 -15.82 -16.594 1 94.12 363 ALA A N 1
ATOM 2991 C CA . ALA A 1 363 ? 1.188 -15.773 -15.227 1 94.12 363 ALA A CA 1
ATOM 2992 C C . ALA A 1 363 ? 2.316 -15.555 -14.227 1 94.12 363 ALA A C 1
ATOM 2994 O O . ALA A 1 363 ? 2.174 -14.766 -13.281 1 94.12 363 ALA A O 1
ATOM 2995 N N . ASP A 1 364 ? 3.404 -16.203 -14.391 1 95.06 364 ASP A N 1
ATOM 2996 C CA . ASP A 1 364 ? 4.512 -16.094 -13.445 1 95.06 364 ASP A CA 1
ATOM 2997 C C . ASP A 1 364 ? 5.184 -14.727 -13.547 1 95.06 364 ASP A C 1
ATOM 2999 O O . ASP A 1 364 ? 5.57 -14.141 -12.531 1 95.06 364 ASP A O 1
ATOM 3003 N N . VAL A 1 365 ? 5.344 -14.266 -14.766 1 96.06 365 VAL A N 1
ATOM 3004 C CA . VAL A 1 365 ? 5.945 -12.953 -14.977 1 96.06 365 VAL A CA 1
ATOM 3005 C C . VAL A 1 365 ? 5.027 -11.867 -14.414 1 96.06 365 VAL A C 1
ATOM 3007 O O . VAL A 1 365 ? 5.492 -10.906 -13.797 1 96.06 365 VAL A O 1
ATOM 3010 N N . GLN A 1 366 ? 3.736 -12 -14.68 1 95.44 366 GLN A N 1
ATOM 3011 C CA . GLN A 1 366 ? 2.77 -11.062 -14.125 1 95.44 366 GLN A CA 1
ATOM 3012 C C . GLN A 1 366 ? 2.842 -11.023 -12.602 1 95.44 366 GLN A C 1
ATOM 3014 O O . GLN A 1 366 ? 2.861 -9.953 -12 1 95.44 366 GLN A O 1
ATOM 3019 N N . LYS A 1 367 ? 2.844 -12.195 -12.008 1 94.62 367 LYS A N 1
ATOM 3020 C CA . LYS A 1 367 ? 2.941 -12.305 -10.555 1 94.62 367 LYS A CA 1
ATOM 3021 C C . LYS A 1 367 ? 4.223 -11.656 -10.039 1 94.62 367 LYS A C 1
ATOM 3023 O O . LYS A 1 367 ? 4.211 -10.977 -9.008 1 94.62 367 LYS A O 1
ATOM 3028 N N . MET A 1 368 ? 5.301 -11.844 -10.711 1 96.25 368 MET A N 1
ATOM 3029 C CA . MET A 1 368 ? 6.582 -11.266 -10.328 1 96.25 368 MET A CA 1
ATOM 3030 C C . MET A 1 368 ? 6.5 -9.742 -10.281 1 96.25 368 MET A C 1
ATOM 3032 O O . MET A 1 368 ? 6.875 -9.125 -9.281 1 96.25 368 MET A O 1
ATOM 3036 N N . TYR A 1 369 ? 5.945 -9.133 -11.336 1 97.06 369 TYR A N 1
ATOM 3037 C CA . TYR A 1 369 ? 5.875 -7.68 -11.398 1 97.06 369 TYR A CA 1
ATOM 3038 C C . TYR A 1 369 ? 4.891 -7.141 -10.367 1 97.06 369 TYR A C 1
ATOM 3040 O O . TYR A 1 369 ? 5.113 -6.078 -9.781 1 97.06 369 TYR A O 1
ATOM 3048 N N . ARG A 1 370 ? 3.801 -7.863 -10.164 1 94.44 370 ARG A N 1
ATOM 3049 C CA . ARG A 1 370 ? 2.867 -7.461 -9.117 1 94.44 370 ARG A CA 1
ATOM 3050 C C . ARG A 1 370 ? 3.547 -7.453 -7.754 1 94.44 370 ARG A C 1
ATOM 3052 O O . ARG A 1 370 ? 3.361 -6.52 -6.965 1 94.44 370 ARG A O 1
ATOM 3059 N N . ARG A 1 371 ? 4.309 -8.422 -7.477 1 94.56 371 ARG A N 1
ATOM 3060 C CA . ARG A 1 371 ? 5.02 -8.523 -6.207 1 94.56 371 ARG A CA 1
ATOM 3061 C C . ARG A 1 371 ? 6.047 -7.406 -6.066 1 94.56 371 ARG A C 1
ATOM 3063 O O . ARG A 1 371 ? 6.223 -6.848 -4.98 1 94.56 371 ARG A O 1
ATOM 3070 N N . VAL A 1 372 ? 6.754 -7.113 -7.145 1 96.75 372 VAL A N 1
ATOM 3071 C CA . VAL A 1 372 ? 7.746 -6.043 -7.121 1 96.75 372 VAL A CA 1
ATOM 3072 C C . VAL A 1 372 ? 7.066 -4.715 -6.809 1 96.75 372 VAL A C 1
ATOM 3074 O O . VAL A 1 372 ? 7.551 -3.943 -5.977 1 96.75 372 VAL A O 1
ATOM 3077 N N . ILE A 1 373 ? 5.965 -4.469 -7.496 1 95.62 373 ILE A N 1
ATOM 3078 C CA . ILE A 1 373 ? 5.23 -3.225 -7.301 1 95.62 373 ILE A CA 1
ATOM 3079 C C . ILE A 1 373 ? 4.746 -3.131 -5.855 1 95.62 373 ILE A C 1
ATOM 3081 O O . ILE A 1 373 ? 4.895 -2.088 -5.215 1 95.62 373 ILE A O 1
ATOM 3085 N N . ASP A 1 374 ? 4.227 -4.188 -5.34 1 92.69 374 ASP A N 1
ATOM 3086 C CA . ASP A 1 374 ? 3.754 -4.219 -3.957 1 92.69 374 ASP A CA 1
ATOM 3087 C C . ASP A 1 374 ? 4.902 -3.969 -2.98 1 92.69 374 ASP A C 1
ATOM 3089 O O . ASP A 1 374 ? 4.738 -3.242 -1.999 1 92.69 374 ASP A O 1
ATOM 3093 N N . GLN A 1 375 ? 5.996 -4.617 -3.25 1 93.75 375 GLN A N 1
ATOM 3094 C CA . GLN A 1 375 ? 7.148 -4.453 -2.367 1 93.75 375 GLN A CA 1
ATOM 3095 C C . GLN A 1 375 ? 7.656 -3.014 -2.391 1 93.75 375 GLN A C 1
ATOM 3097 O O . GLN A 1 375 ? 8.078 -2.48 -1.36 1 93.75 375 GLN A O 1
ATOM 3102 N N . LEU A 1 376 ? 7.672 -2.414 -3.568 1 94.88 376 LEU A N 1
ATOM 3103 C CA . LEU A 1 376 ? 8.078 -1.018 -3.682 1 94.88 376 LEU A CA 1
ATOM 3104 C C . LEU A 1 376 ? 7.129 -0.112 -2.904 1 94.88 376 LEU A C 1
ATOM 3106 O O . LEU A 1 376 ? 7.562 0.852 -2.27 1 94.88 376 LEU A O 1
ATOM 3110 N N . ALA A 1 377 ? 5.883 -0.452 -2.98 1 92.56 377 ALA A N 1
ATOM 3111 C CA . ALA A 1 377 ? 4.898 0.311 -2.219 1 92.56 377 ALA A CA 1
ATOM 3112 C C . ALA A 1 377 ? 5.16 0.198 -0.719 1 92.56 377 ALA A C 1
ATOM 3114 O O . ALA A 1 377 ? 5.055 1.187 0.011 1 92.56 377 ALA A O 1
ATOM 3115 N N . VAL A 1 378 ? 5.441 -0.985 -0.271 1 91.62 378 VAL A N 1
ATOM 3116 C CA . VAL A 1 378 ? 5.734 -1.209 1.141 1 91.62 378 VAL A CA 1
ATOM 3117 C C . VAL A 1 378 ? 7.008 -0.46 1.529 1 91.62 378 VAL A C 1
ATOM 3119 O O . VAL A 1 378 ? 7.109 0.066 2.639 1 91.62 378 VAL A O 1
ATOM 3122 N N . ARG A 1 379 ? 7.988 -0.404 0.688 1 93.19 379 ARG A N 1
ATOM 3123 C CA . ARG A 1 379 ? 9.242 0.309 0.932 1 93.19 379 ARG A CA 1
ATOM 3124 C C . ARG A 1 379 ? 8.984 1.797 1.148 1 93.19 379 ARG A C 1
ATOM 3126 O O . ARG A 1 379 ? 9.609 2.418 2.016 1 93.19 379 ARG A O 1
ATOM 3133 N N . ILE A 1 380 ? 8.117 2.287 0.385 1 91.88 380 ILE A N 1
ATOM 3134 C CA . ILE A 1 380 ? 7.785 3.701 0.518 1 91.88 380 ILE A CA 1
ATOM 3135 C C . ILE A 1 380 ? 7.102 3.949 1.86 1 91.88 380 ILE A C 1
ATOM 3137 O O . ILE A 1 380 ? 7.348 4.969 2.51 1 91.88 380 ILE A O 1
ATOM 3141 N N . ASP A 1 381 ? 6.238 3.01 2.25 1 90.81 381 ASP A N 1
ATOM 3142 C CA . ASP A 1 381 ? 5.617 3.111 3.566 1 90.81 381 ASP A CA 1
ATOM 3143 C C . ASP A 1 381 ? 6.672 3.121 4.672 1 90.81 381 ASP A C 1
ATOM 3145 O O . ASP A 1 381 ? 6.539 3.852 5.656 1 90.81 381 ASP A O 1
ATOM 3149 N N . LEU A 1 382 ? 7.625 2.289 4.434 1 93.44 382 LEU A N 1
ATOM 3150 C CA . LEU A 1 382 ? 8.734 2.23 5.379 1 93.44 382 LEU A CA 1
ATOM 3151 C C . LEU A 1 382 ? 9.453 3.574 5.453 1 93.44 382 LEU A C 1
ATOM 3153 O O . LEU A 1 382 ? 9.68 4.102 6.547 1 93.44 382 LEU A O 1
ATOM 3157 N N . LEU A 1 383 ? 9.75 4.215 4.371 1 92.19 383 LEU A N 1
ATOM 3158 C CA . LEU A 1 383 ? 10.531 5.441 4.293 1 92.19 383 LEU A CA 1
ATOM 3159 C C . LEU A 1 383 ? 9.75 6.625 4.859 1 92.19 383 LEU A C 1
ATOM 3161 O O . LEU A 1 383 ? 10.336 7.523 5.473 1 92.19 383 LEU A O 1
ATOM 3165 N N . CYS A 1 384 ? 8.469 6.605 4.711 1 90.06 384 CYS A N 1
ATOM 3166 C CA . CYS A 1 384 ? 7.668 7.75 5.133 1 90.06 384 CYS A CA 1
ATOM 3167 C C . CYS A 1 384 ? 7.465 7.742 6.645 1 90.06 384 CYS A C 1
ATOM 3169 O O . CYS A 1 384 ? 7.074 8.758 7.227 1 90.06 384 CYS A O 1
ATOM 3171 N N . THR A 1 385 ? 7.789 6.676 7.254 1 91.38 385 THR A N 1
ATOM 3172 C CA . THR A 1 385 ? 7.52 6.57 8.688 1 91.38 385 THR A CA 1
ATOM 3173 C C . THR A 1 385 ? 8.82 6.57 9.484 1 91.38 385 THR A C 1
ATOM 3175 O O . THR A 1 385 ? 8.82 6.258 10.672 1 91.38 385 THR A O 1
ATOM 3178 N N . ILE A 1 386 ? 9.922 6.898 8.836 1 92.69 386 ILE A N 1
ATOM 3179 C CA . ILE A 1 386 ? 11.219 6.926 9.5 1 92.69 386 ILE A CA 1
ATOM 3180 C C . ILE A 1 386 ? 11.156 7.859 10.711 1 92.69 386 ILE A C 1
ATOM 3182 O O . ILE A 1 386 ? 10.656 8.984 10.609 1 92.69 386 ILE A O 1
ATOM 3186 N N . GLY A 1 387 ? 11.625 7.383 11.828 1 90.25 387 GLY A N 1
ATOM 3187 C CA . GLY A 1 387 ? 11.703 8.188 13.031 1 90.25 387 GLY A CA 1
ATOM 3188 C C . GLY A 1 387 ? 10.43 8.148 13.859 1 90.25 387 GLY A C 1
ATOM 3189 O O . GLY A 1 387 ? 10.336 8.828 14.883 1 90.25 387 GLY A O 1
ATOM 3190 N N . THR A 1 388 ? 9.445 7.348 13.352 1 88.06 388 THR A N 1
ATOM 3191 C CA . THR A 1 388 ? 8.188 7.223 14.078 1 88.06 388 THR A CA 1
ATOM 3192 C C . THR A 1 388 ? 7.984 5.793 14.57 1 88.06 388 THR A C 1
ATOM 3194 O O . THR A 1 388 ? 8.695 4.879 14.148 1 88.06 388 THR A O 1
ATOM 3197 N N . ASP A 1 389 ? 7.027 5.617 15.375 1 85.25 389 ASP A N 1
ATOM 3198 C CA . ASP A 1 389 ? 6.73 4.305 15.938 1 85.25 389 ASP A CA 1
ATOM 3199 C C . ASP A 1 389 ? 6.145 3.371 14.883 1 85.25 389 ASP A C 1
ATOM 3201 O O . ASP A 1 389 ? 6.246 2.148 15 1 85.25 389 ASP A O 1
ATOM 3205 N N . GLU A 1 390 ? 5.539 3.936 13.906 1 88.5 390 GLU A N 1
ATOM 3206 C CA . GLU A 1 390 ? 4.926 3.129 12.852 1 88.5 390 GLU A CA 1
ATOM 3207 C C . GLU A 1 390 ? 5.984 2.48 11.969 1 88.5 390 GLU A C 1
ATOM 3209 O O . GLU A 1 390 ? 5.695 1.524 11.242 1 88.5 390 GLU A O 1
ATOM 3214 N N . PHE A 1 391 ? 7.254 3.01 12.102 1 94.62 391 PHE A N 1
ATOM 3215 C CA . PHE A 1 391 ? 8.344 2.494 11.281 1 94.62 391 PHE A CA 1
ATOM 3216 C C . PHE A 1 391 ? 8.555 1.007 11.531 1 94.62 391 PHE A C 1
ATOM 3218 O O . PHE A 1 391 ? 8.789 0.241 10.594 1 94.62 391 PHE A O 1
ATOM 3225 N N . LEU A 1 392 ? 8.438 0.608 12.758 1 94 392 LEU A N 1
ATOM 3226 C CA . LEU A 1 392 ? 8.68 -0.785 13.117 1 94 392 LEU A CA 1
ATOM 3227 C C . LEU A 1 392 ? 7.707 -1.709 12.391 1 94 392 LEU A C 1
ATOM 3229 O O . LEU A 1 392 ? 8.102 -2.762 11.891 1 94 392 LEU A O 1
ATOM 3233 N N . TYR A 1 393 ? 6.422 -1.366 12.336 1 91.12 393 TYR A N 1
ATOM 3234 C CA . TYR A 1 393 ? 5.418 -2.209 11.695 1 91.12 393 TYR A CA 1
ATOM 3235 C C . TYR A 1 393 ? 5.715 -2.381 10.211 1 91.12 393 TYR A C 1
ATOM 3237 O O . TYR A 1 393 ? 5.543 -3.471 9.656 1 91.12 393 TYR A O 1
ATOM 3245 N N . ASN A 1 394 ? 6.168 -1.31 9.586 1 92.62 394 ASN A N 1
ATOM 3246 C CA . ASN A 1 394 ? 6.523 -1.394 8.172 1 92.62 394 ASN A CA 1
ATOM 3247 C C . ASN A 1 394 ? 7.809 -2.191 7.965 1 92.62 394 ASN A C 1
ATOM 3249 O O . ASN A 1 394 ? 7.961 -2.877 6.953 1 92.62 394 ASN A O 1
ATOM 3253 N N . SER A 1 395 ? 8.742 -2.051 8.93 1 94.69 395 SER A N 1
ATOM 3254 C CA . SER A 1 395 ? 9.961 -2.854 8.883 1 94.69 395 SER A CA 1
ATOM 3255 C C . SER A 1 395 ? 9.648 -4.344 8.984 1 94.69 395 SER A C 1
ATOM 3257 O O . SER A 1 395 ? 10.211 -5.152 8.25 1 94.69 395 SER A O 1
ATOM 3259 N N . LEU A 1 396 ? 8.734 -4.664 9.883 1 92.44 396 LEU A N 1
ATOM 3260 C CA . LEU A 1 396 ? 8.312 -6.047 10.062 1 92.44 396 LEU A CA 1
ATOM 3261 C C . LEU A 1 396 ? 7.629 -6.574 8.797 1 92.44 396 LEU A C 1
ATOM 3263 O O . LEU A 1 396 ? 7.875 -7.711 8.383 1 92.44 396 LEU A O 1
ATOM 3267 N N . ARG A 1 397 ? 6.879 -5.77 8.211 1 90.81 397 ARG A N 1
ATOM 3268 C CA . ARG A 1 397 ? 6.164 -6.156 7 1 90.81 397 ARG A CA 1
ATOM 3269 C C . ARG A 1 397 ? 7.133 -6.379 5.844 1 90.81 397 ARG A C 1
ATOM 3271 O O . ARG A 1 397 ? 6.953 -7.297 5.043 1 90.81 397 ARG A O 1
ATOM 3278 N N . TYR A 1 398 ? 8.133 -5.5 5.754 1 92.31 398 TYR A N 1
ATOM 3279 C CA . TYR A 1 398 ? 9.062 -5.535 4.633 1 92.31 398 TYR A CA 1
ATOM 3280 C C . TYR A 1 398 ? 10.102 -6.633 4.82 1 92.31 398 TYR A C 1
ATOM 3282 O O . TYR A 1 398 ? 10.391 -7.387 3.889 1 92.31 398 TYR A O 1
ATOM 3290 N N . TYR A 1 399 ? 10.695 -6.766 6.066 1 93.94 399 TYR A N 1
ATOM 3291 C CA . TYR A 1 399 ? 11.828 -7.652 6.273 1 93.94 399 TYR A CA 1
ATOM 3292 C C . TYR A 1 399 ? 11.438 -8.859 7.121 1 93.94 399 TYR A C 1
ATOM 3294 O O . TYR A 1 399 ? 12.094 -9.898 7.078 1 93.94 399 TYR A O 1
ATOM 3302 N N . GLY A 1 400 ? 10.445 -8.703 7.965 1 91.12 400 GLY A N 1
ATOM 3303 C CA . GLY A 1 400 ? 10.078 -9.758 8.898 1 91.12 400 GLY A CA 1
ATOM 3304 C C . GLY A 1 400 ? 10.789 -9.641 10.234 1 91.12 400 GLY A C 1
ATOM 3305 O O . GLY A 1 400 ? 11.305 -8.57 10.578 1 91.12 400 GLY A O 1
ATOM 3306 N N . GLN A 1 401 ? 10.672 -10.648 11.039 1 92.81 401 GLN A N 1
ATOM 3307 C CA . GLN A 1 401 ? 11.328 -10.75 12.336 1 92.81 401 GLN A CA 1
ATOM 3308 C C . GLN A 1 401 ? 11.945 -12.133 12.539 1 92.81 401 GLN A C 1
ATOM 3310 O O . GLN A 1 401 ? 11.57 -13.086 11.852 1 92.81 401 GLN A O 1
ATOM 3315 N N . PRO A 1 402 ? 12.938 -12.211 13.383 1 93.62 402 PRO A N 1
ATOM 3316 C CA . PRO A 1 402 ? 13.492 -13.539 13.664 1 93.62 402 PRO A CA 1
ATOM 3317 C C . PRO A 1 402 ? 12.484 -14.477 14.32 1 93.62 402 PRO A C 1
ATOM 3319 O O . PRO A 1 402 ? 11.695 -14.055 15.164 1 93.62 402 PRO A O 1
ATOM 3322 N N . ASP A 1 403 ? 12.508 -15.688 13.875 1 89.5 403 ASP A N 1
ATOM 3323 C CA . ASP A 1 403 ? 11.656 -16.688 14.508 1 89.5 403 ASP A CA 1
ATOM 3324 C C . ASP A 1 403 ? 12.43 -17.469 15.578 1 89.5 403 ASP A C 1
ATOM 3326 O O . ASP A 1 403 ? 13.562 -17.125 15.906 1 89.5 403 ASP A O 1
ATOM 3330 N N . GLU A 1 404 ? 11.836 -18.422 16.141 1 86.44 404 GLU A N 1
ATOM 3331 C CA . GLU A 1 404 ? 12.438 -19.188 17.234 1 86.44 404 GLU A CA 1
ATOM 3332 C C . GLU A 1 404 ? 13.703 -19.906 16.766 1 86.44 404 GLU A C 1
ATOM 3334 O O . GLU A 1 404 ? 14.672 -20 17.531 1 86.44 404 GLU A O 1
ATOM 3339 N N . ARG A 1 405 ? 13.664 -20.312 15.594 1 89.56 405 ARG A N 1
ATOM 3340 C CA . ARG A 1 405 ? 14.828 -21.016 15.062 1 89.56 405 ARG A CA 1
ATOM 3341 C C . ARG A 1 405 ? 15.992 -20.062 14.852 1 89.56 405 ARG A C 1
ATOM 3343 O O . ARG A 1 405 ? 17.156 -20.406 15.094 1 89.56 405 ARG A O 1
ATOM 3350 N N . ASP A 1 406 ? 15.727 -18.922 14.297 1 93.75 406 ASP A N 1
ATOM 3351 C CA . ASP A 1 406 ? 16.766 -17.906 14.125 1 93.75 406 ASP A CA 1
ATOM 3352 C C . ASP A 1 406 ? 17.438 -17.578 15.461 1 93.75 406 ASP A C 1
ATOM 3354 O O . ASP A 1 406 ? 18.656 -17.438 15.531 1 93.75 406 ASP A O 1
ATOM 3358 N N . ILE A 1 407 ? 16.609 -17.438 16.484 1 93.19 407 ILE A N 1
ATOM 3359 C CA . ILE A 1 407 ? 17.109 -17.062 17.797 1 93.19 407 ILE A CA 1
ATOM 3360 C C . ILE A 1 407 ? 17.938 -18.203 18.391 1 93.19 407 ILE A C 1
ATOM 3362 O O . ILE A 1 407 ? 19 -17.969 18.969 1 93.19 407 ILE A O 1
ATOM 3366 N N . ALA A 1 408 ? 17.375 -19.375 18.219 1 90.75 408 ALA A N 1
ATOM 3367 C CA . ALA A 1 408 ? 18.109 -20.547 18.703 1 90.75 408 ALA A CA 1
ATOM 3368 C C . ALA A 1 408 ? 19.469 -20.656 18.031 1 90.75 408 ALA A C 1
ATOM 3370 O O . ALA A 1 408 ? 20.469 -20.969 18.672 1 90.75 408 ALA A O 1
ATOM 3371 N N . ASN A 1 409 ? 19.484 -20.484 16.734 1 93.31 409 ASN A N 1
ATOM 3372 C CA . ASN A 1 409 ? 20.75 -20.516 15.992 1 93.31 409 ASN A CA 1
ATOM 3373 C C . ASN A 1 409 ? 21.719 -19.438 16.5 1 93.31 409 ASN A C 1
ATOM 3375 O O . ASN A 1 409 ? 22.906 -19.719 16.688 1 93.31 409 ASN A O 1
ATOM 3379 N N . ALA A 1 410 ? 21.219 -18.234 16.719 1 95.56 410 ALA A N 1
ATOM 3380 C CA . ALA A 1 410 ? 22.047 -17.141 17.188 1 95.56 410 ALA A CA 1
ATOM 3381 C C . ALA A 1 410 ? 22.641 -17.453 18.547 1 95.56 410 ALA A C 1
ATOM 3383 O O . ALA A 1 410 ? 23.844 -17.266 18.781 1 95.56 410 ALA A O 1
ATOM 3384 N N . LYS A 1 411 ? 21.875 -17.938 19.453 1 92.06 411 LYS A N 1
ATOM 3385 C CA . LYS A 1 411 ? 22.344 -18.281 20.797 1 92.06 411 LYS A CA 1
ATOM 3386 C C . LYS A 1 411 ? 23.359 -19.406 20.766 1 92.06 411 LYS A C 1
ATOM 3388 O O . LYS A 1 411 ? 24.328 -19.406 21.516 1 92.06 411 LYS A O 1
ATOM 3393 N N . PHE A 1 412 ? 23.078 -20.406 19.906 1 92.06 412 PHE A N 1
ATOM 3394 C CA . PHE A 1 412 ? 24.031 -21.5 19.703 1 92.06 412 PHE A CA 1
ATOM 3395 C C . PHE A 1 412 ? 25.391 -20.969 19.297 1 92.06 412 PHE A C 1
ATOM 3397 O O . PHE A 1 412 ? 26.406 -21.344 19.875 1 92.06 412 PHE A O 1
ATOM 3404 N N . ILE A 1 413 ? 25.391 -20.016 18.344 1 93.94 413 ILE A N 1
ATOM 3405 C CA . ILE A 1 413 ? 26.625 -19.438 17.828 1 93.94 413 ILE A CA 1
ATOM 3406 C C . ILE A 1 413 ? 27.312 -18.641 18.922 1 93.94 413 ILE A C 1
ATOM 3408 O O . ILE A 1 413 ? 28.547 -18.719 19.078 1 93.94 413 ILE A O 1
ATOM 3412 N N . LEU A 1 414 ? 26.562 -17.922 19.672 1 93.94 414 LEU A N 1
ATOM 3413 C CA . LEU A 1 414 ? 27.125 -17.016 20.672 1 93.94 414 LEU A CA 1
ATOM 3414 C C . LEU A 1 414 ? 27.672 -17.797 21.859 1 93.94 414 LEU A C 1
ATOM 3416 O O . LEU A 1 414 ? 28.484 -17.281 22.625 1 93.94 414 LEU A O 1
ATOM 3420 N N . HIS A 1 415 ? 27.25 -19.016 21.969 1 90.12 415 HIS A N 1
ATOM 3421 C CA . HIS A 1 415 ? 27.734 -19.875 23.047 1 90.12 415 HIS A CA 1
ATOM 3422 C C . HIS A 1 415 ? 29.125 -20.438 22.719 1 90.12 415 HIS A C 1
ATOM 3424 O O . HIS A 1 415 ? 29.844 -20.891 23.609 1 90.12 415 HIS A O 1
ATOM 3430 N N . ALA A 1 416 ? 29.453 -20.391 21.469 1 88.81 416 ALA A N 1
ATOM 3431 C CA . ALA A 1 416 ? 30.734 -20.953 21.031 1 88.81 416 ALA A CA 1
ATOM 3432 C C . ALA A 1 416 ? 31.891 -20.109 21.531 1 88.81 416 ALA A C 1
ATOM 3434 O O . ALA A 1 416 ? 31.812 -18.875 21.531 1 88.81 416 ALA A O 1
ATOM 3435 N N . CYS A 1 417 ? 32.969 -20.766 21.953 1 84.19 417 CYS A N 1
ATOM 3436 C CA . CYS A 1 417 ? 34.156 -20.062 22.406 1 84.19 417 CYS A CA 1
ATOM 3437 C C . CYS A 1 417 ? 35.094 -19.75 21.25 1 84.19 417 CYS A C 1
ATOM 3439 O O . CYS A 1 417 ? 35.188 -20.531 20.297 1 84.19 417 CYS A O 1
ATOM 3441 N N . GLU A 1 418 ? 35.656 -18.594 21.422 1 85.06 418 GLU A N 1
ATOM 3442 C CA . GLU A 1 418 ? 36.656 -18.266 20.422 1 85.06 418 GLU A CA 1
ATOM 3443 C C . GLU A 1 418 ? 37.844 -19.219 20.516 1 85.06 418 GLU A C 1
ATOM 3445 O O . GLU A 1 418 ? 38.281 -19.578 21.609 1 85.06 418 GLU A O 1
ATOM 3450 N N . TYR A 1 419 ? 38.312 -19.703 19.406 1 82.12 419 TYR A N 1
ATOM 3451 C CA . TYR A 1 419 ? 39.406 -20.688 19.422 1 82.12 419 TYR A CA 1
ATOM 3452 C C . TYR A 1 419 ? 40.594 -20.203 18.609 1 82.12 419 TYR A C 1
ATOM 3454 O O . TYR A 1 419 ? 41.656 -20.828 18.641 1 82.12 419 TYR A O 1
ATOM 3462 N N . ALA A 1 420 ? 40.406 -19.172 17.891 1 78.69 420 ALA A N 1
ATOM 3463 C CA . ALA A 1 420 ? 41.5 -18.641 17.094 1 78.69 420 ALA A CA 1
ATOM 3464 C C . ALA A 1 420 ? 41.781 -17.188 17.453 1 78.69 420 ALA A C 1
ATOM 3466 O O . ALA A 1 420 ? 40.875 -16.438 17.812 1 78.69 420 ALA A O 1
ATOM 3467 N N . LYS A 1 421 ? 43.125 -16.922 17.359 1 76.12 421 LYS A N 1
ATOM 3468 C CA . LYS A 1 421 ? 43.531 -15.539 17.625 1 76.12 421 LYS A CA 1
ATOM 3469 C C . LYS A 1 421 ? 43.125 -14.617 16.484 1 76.12 421 LYS A C 1
ATOM 3471 O O . LYS A 1 421 ? 43.25 -14.984 15.312 1 76.12 421 LYS A O 1
ATOM 3476 N N . GLN A 1 422 ? 42.531 -13.438 16.812 1 80.06 422 GLN A N 1
ATOM 3477 C CA . GLN A 1 422 ? 42.156 -12.445 15.812 1 80.06 422 GLN A CA 1
ATOM 3478 C C . GLN A 1 422 ? 43.344 -11.656 15.32 1 80.06 422 GLN A C 1
ATOM 3480 O O . GLN A 1 422 ? 44.188 -11.227 16.125 1 80.06 422 GLN A O 1
ATOM 3485 N N . GLU A 1 423 ? 43.406 -11.633 14.055 1 83.19 423 GLU A N 1
ATOM 3486 C CA . GLU A 1 423 ? 44.5 -10.867 13.477 1 83.19 423 GLU A CA 1
ATOM 3487 C C . GLU A 1 423 ? 44.312 -9.367 13.664 1 83.19 423 GLU A C 1
ATOM 3489 O O . GLU A 1 423 ? 43.156 -8.883 13.594 1 83.19 423 GLU A O 1
ATOM 3494 N N . GLU A 1 424 ? 45.375 -8.734 13.969 1 85.31 424 GLU A N 1
ATOM 3495 C CA . GLU A 1 424 ? 45.281 -7.289 14.164 1 85.31 424 GLU A CA 1
ATOM 3496 C C . GLU A 1 424 ? 45 -6.57 12.852 1 85.31 424 GLU A C 1
ATOM 3498 O O . GLU A 1 424 ? 45.469 -6.98 11.789 1 85.31 424 GLU A O 1
ATOM 3503 N N . ALA A 1 425 ? 44.219 -5.594 12.969 1 87.62 425 ALA A N 1
ATOM 3504 C CA . ALA A 1 425 ? 43.875 -4.758 11.812 1 87.62 425 ALA A CA 1
ATOM 3505 C C . ALA A 1 425 ? 45 -3.771 11.508 1 87.62 425 ALA A C 1
ATOM 3507 O O . ALA A 1 425 ? 45.25 -2.842 12.273 1 87.62 425 ALA A O 1
ATOM 3508 N N . THR A 1 426 ? 45.625 -4.031 10.422 1 90.69 426 THR A N 1
ATOM 3509 C CA . THR A 1 426 ? 46.781 -3.197 10.102 1 90.69 426 THR A CA 1
ATOM 3510 C C . THR A 1 426 ? 46.562 -2.467 8.773 1 90.69 426 THR A C 1
ATOM 3512 O O . THR A 1 426 ? 47.312 -1.551 8.445 1 90.69 426 THR A O 1
ATOM 3515 N N . ILE A 1 427 ? 45.625 -2.793 8.031 1 94.12 427 ILE A N 1
ATOM 3516 C CA . ILE A 1 427 ? 45.375 -2.207 6.715 1 94.12 427 ILE A CA 1
ATOM 3517 C C . ILE A 1 427 ? 44.438 -1.021 6.832 1 94.12 427 ILE A C 1
ATOM 3519 O O . ILE A 1 427 ? 43.312 -1.164 7.32 1 94.12 427 ILE A O 1
ATOM 3523 N N . ASN A 1 428 ? 44.844 0.086 6.398 1 92.56 428 ASN A N 1
ATOM 3524 C CA . ASN A 1 428 ? 44.031 1.276 6.461 1 92.56 428 ASN A CA 1
ATOM 3525 C C . ASN A 1 428 ? 43.125 1.395 5.227 1 92.56 428 ASN A C 1
ATOM 3527 O O . ASN A 1 428 ? 43.125 0.504 4.375 1 92.56 428 ASN A O 1
ATOM 3531 N N . ALA A 1 429 ? 42.375 2.445 5.137 1 92.94 429 ALA A N 1
ATOM 3532 C CA . ALA A 1 429 ? 41.406 2.637 4.07 1 92.94 429 ALA A CA 1
ATOM 3533 C C . ALA A 1 429 ? 42.094 2.701 2.705 1 92.94 429 ALA A C 1
ATOM 3535 O O . ALA A 1 429 ? 41.562 2.197 1.715 1 92.94 429 ALA A O 1
ATOM 3536 N N . ALA A 1 430 ? 43.188 3.312 2.639 1 92.88 430 ALA A N 1
ATOM 3537 C CA . ALA A 1 430 ? 43.938 3.404 1.381 1 92.88 430 ALA A CA 1
ATOM 3538 C C . ALA A 1 430 ? 44.375 2.027 0.906 1 92.88 430 ALA A C 1
ATOM 3540 O O . ALA A 1 430 ? 44.312 1.723 -0.287 1 92.88 430 ALA A O 1
ATOM 3541 N N . GLY A 1 431 ? 44.875 1.307 1.846 1 93.81 431 GLY A N 1
ATOM 3542 C CA . GLY A 1 431 ? 45.25 -0.062 1.521 1 93.81 431 GLY A CA 1
ATOM 3543 C C . GLY A 1 431 ? 44.094 -0.909 1.075 1 93.81 431 GLY A C 1
ATOM 3544 O O . GLY A 1 431 ? 44.219 -1.739 0.173 1 93.81 431 GLY A O 1
ATOM 3545 N N . ALA A 1 432 ? 43.062 -0.726 1.73 1 95 432 ALA A N 1
ATOM 3546 C CA . ALA A 1 432 ? 41.844 -1.454 1.369 1 95 432 ALA A CA 1
ATOM 3547 C C . ALA A 1 432 ? 41.375 -1.097 -0.043 1 95 432 ALA A C 1
ATOM 3549 O O . ALA A 1 432 ? 40.969 -1.972 -0.812 1 95 432 ALA A O 1
ATOM 3550 N N . ILE A 1 433 ? 41.406 0.202 -0.371 1 94.94 433 ILE A N 1
ATOM 3551 C CA . ILE A 1 433 ? 41.031 0.674 -1.693 1 94.94 433 ILE A CA 1
ATOM 3552 C C . ILE A 1 433 ? 41.875 0.012 -2.76 1 94.94 433 ILE A C 1
ATOM 3554 O O . ILE A 1 433 ? 41.375 -0.418 -3.801 1 94.94 433 ILE A O 1
ATOM 3558 N N . GLN A 1 434 ? 43.125 -0.059 -2.488 1 94.62 434 GLN A N 1
ATOM 3559 C CA . GLN A 1 434 ? 44.031 -0.702 -3.43 1 94.62 434 GLN A CA 1
ATOM 3560 C C . GLN A 1 434 ? 43.688 -2.18 -3.602 1 94.62 434 GLN A C 1
ATOM 3562 O O . GLN A 1 434 ? 43.75 -2.705 -4.715 1 94.62 434 GLN A O 1
ATOM 3567 N N . ALA A 1 435 ? 43.438 -2.812 -2.52 1 95.5 435 ALA A N 1
ATOM 3568 C CA . ALA A 1 435 ? 43.062 -4.223 -2.578 1 95.5 435 ALA A CA 1
ATOM 3569 C C . ALA A 1 435 ? 41.781 -4.418 -3.385 1 95.5 435 ALA A C 1
ATOM 3571 O O . ALA A 1 435 ? 41.656 -5.371 -4.16 1 95.5 435 ALA A O 1
ATOM 3572 N N . PHE A 1 436 ? 40.812 -3.559 -3.207 1 95.38 436 PHE A N 1
ATOM 3573 C CA . PHE A 1 436 ? 39.562 -3.609 -3.955 1 95.38 436 PHE A CA 1
ATOM 3574 C C . PHE A 1 436 ? 39.812 -3.404 -5.445 1 95.38 436 PHE A C 1
ATOM 3576 O O . PHE A 1 436 ? 39.219 -4.07 -6.281 1 95.38 436 PHE A O 1
ATOM 3583 N N . LYS A 1 437 ? 40.688 -2.467 -5.742 1 95.25 437 LYS A N 1
ATOM 3584 C CA . LYS A 1 437 ? 41 -2.197 -7.137 1 95.25 437 LYS A CA 1
ATOM 3585 C C . LYS A 1 437 ? 41.656 -3.42 -7.797 1 95.25 437 LYS A C 1
ATOM 3587 O O . LYS A 1 437 ? 41.312 -3.762 -8.93 1 95.25 437 LYS A O 1
ATOM 3592 N N . GLU A 1 438 ? 42.5 -4.027 -7.102 1 95.31 438 GLU A N 1
ATOM 3593 C CA . GLU A 1 438 ? 43.156 -5.227 -7.617 1 95.31 438 GLU A CA 1
ATOM 3594 C C . GLU A 1 438 ? 42.156 -6.355 -7.824 1 95.31 438 GLU A C 1
ATOM 3596 O O . GLU A 1 438 ? 42.219 -7.062 -8.836 1 95.31 438 GLU A O 1
ATOM 3601 N N . ALA A 1 439 ? 41.344 -6.52 -6.871 1 95.12 439 ALA A N 1
ATOM 3602 C CA . ALA A 1 439 ? 40.312 -7.559 -6.977 1 95.12 439 ALA A CA 1
ATOM 3603 C C . ALA A 1 439 ? 39.375 -7.273 -8.133 1 95.12 439 ALA A C 1
ATOM 3605 O O . ALA A 1 439 ? 38.969 -8.195 -8.844 1 95.12 439 ALA A O 1
ATOM 3606 N N . ALA A 1 440 ? 38.969 -6.059 -8.289 1 95.12 440 ALA A N 1
ATOM 3607 C CA . ALA A 1 440 ? 38.094 -5.664 -9.383 1 95.12 440 ALA A CA 1
ATOM 3608 C C . ALA A 1 440 ? 38.75 -5.941 -10.734 1 95.12 440 ALA A C 1
ATOM 3610 O O . ALA A 1 440 ? 38.062 -6.379 -11.672 1 95.12 440 ALA A O 1
ATOM 3611 N N . ALA A 1 441 ? 40 -5.641 -10.781 1 94.5 441 ALA A N 1
ATOM 3612 C CA . ALA A 1 441 ? 40.75 -5.91 -12.008 1 94.5 441 ALA A CA 1
ATOM 3613 C C . ALA A 1 441 ? 40.812 -7.41 -12.289 1 94.5 441 ALA A C 1
ATOM 3615 O O . ALA A 1 441 ? 40.719 -7.836 -13.445 1 94.5 441 ALA A O 1
ATOM 3616 N N . ASP A 1 442 ? 40.938 -8.094 -11.305 1 94.06 442 ASP A N 1
ATOM 3617 C CA . ASP A 1 442 ? 41 -9.547 -11.438 1 94.06 442 ASP A CA 1
ATOM 3618 C C . ASP A 1 442 ? 39.656 -10.094 -11.953 1 94.06 442 ASP A C 1
ATOM 3620 O O . ASP A 1 442 ? 39.656 -11.039 -12.758 1 94.06 442 ASP A O 1
ATOM 3624 N N . TYR A 1 443 ? 38.531 -9.609 -11.5 1 92.88 443 TYR A N 1
ATOM 3625 C CA . TYR A 1 443 ? 37.188 -9.992 -11.953 1 92.88 443 TYR A CA 1
ATOM 3626 C C . TYR A 1 443 ? 36.906 -9.43 -13.336 1 92.88 443 TYR A C 1
ATOM 3628 O O . TYR A 1 443 ? 36.125 -10 -14.094 1 92.88 443 TYR A O 1
ATOM 3636 N N . GLY A 1 444 ? 37.531 -8.328 -13.664 1 92.75 444 GLY A N 1
ATOM 3637 C CA . GLY A 1 444 ? 37.219 -7.602 -14.875 1 92.75 444 GLY A CA 1
ATOM 3638 C C . GLY A 1 444 ? 35.938 -6.789 -14.766 1 92.75 444 GLY A C 1
ATOM 3639 O O . GLY A 1 444 ? 35.188 -6.656 -15.742 1 92.75 444 GLY A O 1
ATOM 3640 N N . LEU A 1 445 ? 35.625 -6.371 -13.578 1 93.12 445 LEU A N 1
ATOM 3641 C CA . LEU A 1 445 ? 34.406 -5.629 -13.32 1 93.12 445 LEU A CA 1
ATOM 3642 C C . LEU A 1 445 ? 34.625 -4.129 -13.469 1 93.12 445 LEU A C 1
ATOM 3644 O O . LEU A 1 445 ? 35.594 -3.586 -12.938 1 93.12 445 LEU A O 1
ATOM 3648 N N . PRO A 1 446 ? 33.844 -3.471 -14.211 1 91.06 446 PRO A N 1
ATOM 3649 C CA . PRO A 1 446 ? 33.906 -2.008 -14.219 1 91.06 446 PRO A CA 1
ATOM 3650 C C . PRO A 1 446 ? 33.375 -1.387 -12.938 1 91.06 446 PRO A C 1
ATOM 3652 O O . PRO A 1 446 ? 32.188 -1.598 -12.594 1 91.06 446 PRO A O 1
ATOM 3655 N N . CYS A 1 447 ? 34.156 -0.709 -12.133 1 91.75 447 CYS A N 1
ATOM 3656 C CA . CYS A 1 447 ? 33.625 -0.065 -10.93 1 91.75 447 CYS A CA 1
ATOM 3657 C C . CYS A 1 447 ? 34.531 1.087 -10.5 1 91.75 447 CYS A C 1
ATOM 3659 O O . CYS A 1 447 ? 35.656 1.223 -10.992 1 91.75 447 CYS A O 1
ATOM 3661 N N . LYS A 1 448 ? 33.906 1.961 -9.766 1 93.06 448 LYS A N 1
ATOM 3662 C CA . LYS A 1 448 ? 34.625 3.055 -9.109 1 93.06 448 LYS A CA 1
ATOM 3663 C C . LYS A 1 448 ? 34.781 2.803 -7.613 1 93.06 448 LYS A C 1
ATOM 3665 O O . LYS A 1 448 ? 33.812 2.361 -6.961 1 93.06 448 LYS A O 1
ATOM 3670 N N . ILE A 1 449 ? 35.969 2.922 -7.129 1 93.5 449 ILE A N 1
ATOM 3671 C CA . ILE A 1 449 ? 36.219 2.732 -5.703 1 93.5 449 ILE A CA 1
ATOM 3672 C C . ILE A 1 449 ? 36.562 4.074 -5.059 1 93.5 449 ILE A C 1
ATOM 3674 O O . ILE A 1 449 ? 37.531 4.727 -5.457 1 93.5 449 ILE A O 1
ATOM 3678 N N . VAL A 1 450 ? 35.719 4.48 -4.082 1 91.44 450 VAL A N 1
ATOM 3679 C CA . VAL A 1 450 ? 35.906 5.805 -3.492 1 91.44 450 VAL A CA 1
ATOM 3680 C C . VAL A 1 450 ? 35.812 5.707 -1.971 1 91.44 450 VAL A C 1
ATOM 3682 O O . VAL A 1 450 ? 35.375 4.691 -1.428 1 91.44 450 VAL A O 1
ATOM 3685 N N . MET A 1 451 ? 36.312 6.758 -1.353 1 90.69 451 MET A N 1
ATOM 3686 C CA . MET A 1 451 ? 36.156 6.906 0.091 1 90.69 451 MET A CA 1
ATOM 3687 C C . MET A 1 451 ? 34.875 7.68 0.419 1 90.69 451 MET A C 1
ATOM 3689 O O . MET A 1 451 ? 34.5 8.609 -0.302 1 90.69 451 MET A O 1
ATOM 3693 N N . SER A 1 452 ? 34.125 7.203 1.361 1 84.75 452 SER A N 1
ATOM 3694 C CA . SER A 1 452 ? 32.938 7.906 1.799 1 84.75 452 SER A CA 1
ATOM 3695 C C . SER A 1 452 ? 32.875 7.984 3.32 1 84.75 452 SER A C 1
ATOM 3697 O O . SER A 1 452 ? 32.875 6.957 4 1 84.75 452 SER A O 1
ATOM 3699 N N . LYS A 1 453 ? 32.719 9.172 3.922 1 76.38 453 LYS A N 1
ATOM 3700 C CA . LYS A 1 453 ? 32.656 9.406 5.363 1 76.38 453 LYS A CA 1
ATOM 3701 C C . LYS A 1 453 ? 31.266 9.148 5.914 1 76.38 453 LYS A C 1
ATOM 3703 O O . LYS A 1 453 ? 31.062 9.133 7.129 1 76.38 453 LYS A O 1
ATOM 3708 N N . GLN A 1 454 ? 30.281 8.914 5.078 1 69.69 454 GLN A N 1
ATOM 3709 C CA . GLN A 1 454 ? 28.891 8.805 5.5 1 69.69 454 GLN A CA 1
ATOM 3710 C C . GLN A 1 454 ? 28.5 7.352 5.77 1 69.69 454 GLN A C 1
ATOM 3712 O O . GLN A 1 454 ? 27.344 7.051 6.055 1 69.69 454 GLN A O 1
ATOM 3717 N N . LEU A 1 455 ? 29.531 6.48 5.77 1 74.62 455 LEU A N 1
ATOM 3718 C CA . LEU A 1 455 ? 29.234 5.059 5.902 1 74.62 455 LEU A CA 1
ATOM 3719 C C . LEU A 1 455 ? 29.266 4.625 7.363 1 74.62 455 LEU A C 1
ATOM 3721 O O . LEU A 1 455 ? 30.141 5.055 8.117 1 74.62 455 LEU A O 1
ATOM 3725 N N . ILE A 1 456 ? 28.25 3.896 7.691 1 69.19 456 ILE A N 1
ATOM 3726 C CA . ILE A 1 456 ? 28.297 3.201 8.969 1 69.19 456 ILE A CA 1
ATOM 3727 C C . ILE A 1 456 ? 29.109 1.915 8.828 1 69.19 456 ILE A C 1
ATOM 3729 O O . ILE A 1 456 ? 29.891 1.557 9.727 1 69.19 456 ILE A O 1
ATOM 3733 N N . ALA A 1 457 ? 28.953 1.315 7.664 1 75.94 457 ALA A N 1
ATOM 3734 C CA . ALA A 1 457 ? 29.688 0.09 7.363 1 75.94 457 ALA A CA 1
ATOM 3735 C C . ALA A 1 457 ? 31.125 0.399 6.957 1 75.94 457 ALA A C 1
ATOM 3737 O O . ALA A 1 457 ? 31.453 1.549 6.66 1 75.94 457 ALA A O 1
ATOM 3738 N N . ARG A 1 458 ? 32.031 -0.658 7 1 81.62 458 ARG A N 1
ATOM 3739 C CA . ARG A 1 458 ? 33.438 -0.498 6.609 1 81.62 458 ARG A CA 1
ATOM 3740 C C . ARG A 1 458 ? 33.562 -0.29 5.102 1 81.62 458 ARG A C 1
ATOM 3742 O O . ARG A 1 458 ? 34.5 0.346 4.637 1 81.62 458 ARG A O 1
ATOM 3749 N N . ALA A 1 459 ? 32.562 -0.933 4.395 1 86.19 459 ALA A N 1
ATOM 3750 C CA . ALA A 1 459 ? 32.469 -0.771 2.945 1 86.19 459 ALA A CA 1
ATOM 3751 C C . ALA A 1 459 ? 31.062 -1.073 2.451 1 86.19 459 ALA A C 1
ATOM 3753 O O . ALA A 1 459 ? 30.312 -1.813 3.098 1 86.19 459 ALA A O 1
ATOM 3754 N N . LEU A 1 460 ? 30.688 -0.416 1.381 1 85.44 460 LEU A N 1
ATOM 3755 C CA . LEU A 1 460 ? 29.359 -0.607 0.811 1 85.44 460 LEU A CA 1
ATOM 3756 C C . LEU A 1 460 ? 29.391 -0.426 -0.704 1 85.44 460 LEU A C 1
ATOM 3758 O O . LEU A 1 460 ? 30.109 0.429 -1.218 1 85.44 460 LEU A O 1
ATOM 3762 N N . VAL A 1 461 ? 28.656 -1.284 -1.351 1 88.94 461 VAL A N 1
ATOM 3763 C CA . VAL A 1 461 ? 28.516 -1.154 -2.797 1 88.94 461 VAL A CA 1
ATOM 3764 C C . VAL A 1 461 ? 27.188 -0.485 -3.135 1 88.94 461 VAL A C 1
ATOM 3766 O O . VAL A 1 461 ? 26.141 -0.864 -2.6 1 88.94 461 VAL A O 1
ATOM 3769 N N . SER A 1 462 ? 27.203 0.529 -3.893 1 85.44 462 SER A N 1
ATOM 3770 C CA . SER A 1 462 ? 26.031 1.192 -4.465 1 85.44 462 SER A CA 1
ATOM 3771 C C . SER A 1 462 ? 26.156 1.304 -5.984 1 85.44 462 SER A C 1
ATOM 3773 O O . SER A 1 462 ? 26.938 2.1 -6.492 1 85.44 462 SER A O 1
ATOM 3775 N N . GLY A 1 463 ? 25.359 0.521 -6.641 1 86.56 463 GLY A N 1
ATOM 3776 C CA . GLY A 1 463 ? 25.547 0.456 -8.078 1 86.56 463 GLY A CA 1
ATOM 3777 C C . GLY A 1 463 ? 26.891 -0.123 -8.484 1 86.56 463 GLY A C 1
ATOM 3778 O O . GLY A 1 463 ? 27.234 -1.24 -8.094 1 86.56 463 GLY A O 1
ATOM 3779 N N . LYS A 1 464 ? 27.75 0.694 -9.273 1 90.62 464 LYS A N 1
ATOM 3780 C CA . LYS A 1 464 ? 29.078 0.259 -9.703 1 90.62 464 LYS A CA 1
ATOM 3781 C C . LYS A 1 464 ? 30.172 0.981 -8.922 1 90.62 464 LYS A C 1
ATOM 3783 O O . LYS A 1 464 ? 31.312 1.061 -9.375 1 90.62 464 LYS A O 1
ATOM 3788 N N . THR A 1 465 ? 29.703 1.421 -7.691 1 92.12 465 THR A N 1
ATOM 3789 C CA . THR A 1 465 ? 30.656 2.141 -6.859 1 92.12 465 THR A CA 1
ATOM 3790 C C . THR A 1 465 ? 30.844 1.434 -5.52 1 92.12 465 THR A C 1
ATOM 3792 O O . THR A 1 465 ? 29.875 1.108 -4.84 1 92.12 465 THR A O 1
ATOM 3795 N N . VAL A 1 466 ? 32.094 1.207 -5.27 1 93.5 466 VAL A N 1
ATOM 3796 C CA . VAL A 1 466 ? 32.438 0.679 -3.957 1 93.5 466 VAL A CA 1
ATOM 3797 C C . VAL A 1 466 ? 32.906 1.815 -3.051 1 93.5 466 VAL A C 1
ATOM 3799 O O . VAL A 1 466 ? 33.844 2.541 -3.389 1 93.5 466 VAL A O 1
ATOM 3802 N N . LYS A 1 467 ? 32.219 1.964 -1.999 1 91 467 LYS A N 1
ATOM 3803 C CA . LYS A 1 467 ? 32.562 3.008 -1.038 1 91 467 LYS A CA 1
ATOM 3804 C C . LYS A 1 467 ? 33.25 2.418 0.195 1 91 467 LYS A C 1
ATOM 3806 O O . LYS A 1 467 ? 32.75 1.457 0.784 1 91 467 LYS A O 1
ATOM 3811 N N . VAL A 1 468 ? 34.406 2.977 0.537 1 92.81 468 VAL A N 1
ATOM 3812 C CA . VAL A 1 468 ? 35.156 2.508 1.693 1 92.81 468 VAL A CA 1
ATOM 3813 C C . VAL A 1 468 ? 35.188 3.598 2.764 1 92.81 468 VAL A C 1
ATOM 3815 O O . VAL A 1 468 ? 35.406 4.773 2.455 1 92.81 468 VAL A O 1
ATOM 3818 N N . ASN A 1 469 ? 34.844 3.23 3.92 1 88.06 469 ASN A N 1
ATOM 3819 C CA . ASN A 1 469 ? 34.906 4.145 5.055 1 88.06 469 ASN A CA 1
ATOM 3820 C C . ASN A 1 469 ? 36.375 4.523 5.387 1 88.06 469 ASN A C 1
ATOM 3822 O O . ASN A 1 469 ? 37.188 3.66 5.719 1 88.06 469 ASN A O 1
ATOM 3826 N N . PRO A 1 470 ? 36.719 5.789 5.414 1 89.19 470 PRO A N 1
ATOM 3827 C CA . PRO A 1 470 ? 38.094 6.207 5.629 1 89.19 470 PRO A CA 1
ATOM 3828 C C . PRO A 1 470 ? 38.594 5.953 7.055 1 89.19 470 PRO A C 1
ATOM 3830 O O . PRO A 1 470 ? 39.781 5.879 7.301 1 89.19 470 PRO A O 1
ATOM 3833 N N . ASN A 1 471 ? 37.688 5.77 7.926 1 83.12 471 ASN A N 1
ATOM 3834 C CA . ASN A 1 471 ? 38.031 5.617 9.328 1 83.12 471 ASN A CA 1
ATOM 3835 C C . ASN A 1 471 ? 38.125 4.148 9.727 1 83.12 471 ASN A C 1
ATOM 3837 O O . ASN A 1 471 ? 38.281 3.828 10.906 1 83.12 471 ASN A O 1
ATOM 3841 N N . SER A 1 472 ? 38.125 3.301 8.781 1 86.25 472 SER A N 1
ATOM 3842 C CA . SER A 1 472 ? 38.156 1.875 9.094 1 86.25 472 SER A CA 1
ATOM 3843 C C . SER A 1 472 ? 39.531 1.272 8.875 1 86.25 472 SER A C 1
ATOM 3845 O O . SER A 1 472 ? 40.312 1.769 8.062 1 86.25 472 SER A O 1
ATOM 3847 N N . THR A 1 473 ? 39.844 0.291 9.711 1 89.94 473 THR A N 1
ATOM 3848 C CA . THR A 1 473 ? 41.031 -0.545 9.57 1 89.94 473 THR A CA 1
ATOM 3849 C C . THR A 1 473 ? 40.625 -2.01 9.383 1 89.94 473 THR A C 1
ATOM 3851 O O . THR A 1 473 ? 39.562 -2.441 9.867 1 89.94 473 THR A O 1
ATOM 3854 N N . PHE A 1 474 ? 41.531 -2.717 8.672 1 91.94 474 PHE A N 1
ATOM 3855 C CA . PHE A 1 474 ? 41.188 -4.082 8.305 1 91.94 474 PHE A CA 1
ATOM 3856 C C . PHE A 1 474 ? 42.344 -5.035 8.586 1 91.94 474 PHE A C 1
ATOM 3858 O O . PHE A 1 474 ? 43.5 -4.672 8.414 1 91.94 474 PHE A O 1
ATOM 3865 N N . SER A 1 475 ? 41.969 -6.195 9.023 1 91.88 475 SER A N 1
ATOM 3866 C CA . SER A 1 475 ? 42.906 -7.309 8.922 1 91.88 475 SER A CA 1
ATOM 3867 C C . SER A 1 475 ? 42.875 -7.941 7.535 1 91.88 475 SER A C 1
ATOM 3869 O O . SER A 1 475 ? 41.906 -7.746 6.785 1 91.88 475 SER A O 1
ATOM 3871 N N . LYS A 1 476 ? 43.844 -8.609 7.172 1 90.62 476 LYS A N 1
ATOM 3872 C CA . LYS A 1 476 ? 43.938 -9.188 5.836 1 90.62 476 LYS A CA 1
ATOM 3873 C C . LYS A 1 476 ? 42.781 -10.148 5.582 1 90.62 476 LYS A C 1
ATOM 3875 O O . LYS A 1 476 ? 42.062 -10.031 4.578 1 90.62 476 LYS A O 1
ATOM 3880 N N . PRO A 1 477 ? 42.5 -11.086 6.512 1 89.5 477 PRO A N 1
ATOM 3881 C CA . PRO A 1 477 ? 41.375 -11.977 6.262 1 89.5 477 PRO A CA 1
ATOM 3882 C C . PRO A 1 477 ? 40.031 -11.242 6.195 1 89.5 477 PRO A C 1
ATOM 3884 O O . PRO A 1 477 ? 39.188 -11.586 5.387 1 89.5 477 PRO A O 1
ATOM 3887 N N . ASP A 1 478 ? 39.938 -10.266 6.996 1 90.75 478 ASP A N 1
ATOM 3888 C CA . ASP A 1 478 ? 38.719 -9.484 7.004 1 90.75 478 ASP A CA 1
ATOM 3889 C C . ASP A 1 478 ? 38.531 -8.75 5.68 1 90.75 478 ASP A C 1
ATOM 3891 O O . ASP A 1 478 ? 37.406 -8.664 5.168 1 90.75 478 ASP A O 1
ATOM 3895 N N . LEU A 1 479 ? 39.594 -8.219 5.281 1 93.56 479 LEU A N 1
ATOM 3896 C CA . LEU A 1 479 ? 39.531 -7.48 4.02 1 93.56 479 LEU A CA 1
ATOM 3897 C C . LEU A 1 479 ? 39.188 -8.414 2.863 1 93.56 479 LEU A C 1
ATOM 3899 O O . LEU A 1 479 ? 38.406 -8.062 1.985 1 93.56 479 LEU A O 1
ATOM 3903 N N . GLU A 1 480 ? 39.812 -9.57 2.836 1 92.88 480 GLU A N 1
ATOM 3904 C CA . GLU A 1 480 ? 39.5 -10.547 1.796 1 92.88 480 GLU A CA 1
ATOM 3905 C C . GLU A 1 480 ? 38.031 -10.969 1.836 1 92.88 480 GLU A C 1
ATOM 3907 O O . GLU A 1 480 ? 37.375 -11.094 0.792 1 92.88 480 GLU A O 1
ATOM 3912 N N . ALA A 1 481 ? 37.562 -11.211 3.016 1 93.5 481 ALA A N 1
ATOM 3913 C CA . ALA A 1 481 ? 36.156 -11.547 3.184 1 93.5 481 ALA A CA 1
ATOM 3914 C C . ALA A 1 481 ? 35.25 -10.445 2.635 1 93.5 481 ALA A C 1
ATOM 3916 O O . ALA A 1 481 ? 34.281 -10.719 1.952 1 93.5 481 ALA A O 1
ATOM 3917 N N . LEU A 1 482 ? 35.625 -9.266 2.975 1 93.81 482 LEU A N 1
ATOM 3918 C CA . LEU A 1 482 ? 34.844 -8.102 2.549 1 93.81 482 LEU A CA 1
ATOM 3919 C C . LEU A 1 482 ? 34.844 -7.965 1.03 1 93.81 482 LEU A C 1
ATOM 3921 O O . LEU A 1 482 ? 33.844 -7.566 0.431 1 93.81 482 LEU A O 1
ATOM 3925 N N . ILE A 1 483 ? 35.938 -8.258 0.445 1 95.12 483 ILE A N 1
ATOM 3926 C CA . ILE A 1 483 ? 36.062 -8.195 -1.007 1 95.12 483 ILE A CA 1
ATOM 3927 C C . ILE A 1 483 ? 35.156 -9.219 -1.653 1 95.12 483 ILE A C 1
ATOM 3929 O O . ILE A 1 483 ? 34.438 -8.906 -2.607 1 95.12 483 ILE A O 1
ATOM 3933 N N . HIS A 1 484 ? 35.125 -10.414 -1.153 1 95.44 484 HIS A N 1
ATOM 3934 C CA . HIS A 1 484 ? 34.25 -11.438 -1.677 1 95.44 484 HIS A CA 1
ATOM 3935 C C . HIS A 1 484 ? 32.781 -11.055 -1.443 1 95.44 484 HIS A C 1
ATOM 3937 O O . HIS A 1 484 ? 31.906 -11.391 -2.248 1 95.44 484 HIS A O 1
ATOM 3943 N N . HIS A 1 485 ? 32.531 -10.375 -0.405 1 95.94 485 HIS A N 1
ATOM 3944 C CA . HIS A 1 485 ? 31.188 -9.914 -0.035 1 95.94 485 HIS A CA 1
ATOM 3945 C C . HIS A 1 485 ? 30.734 -8.781 -0.944 1 95.94 485 HIS A C 1
ATOM 3947 O O . HIS A 1 485 ? 29.719 -8.914 -1.644 1 95.94 485 HIS A O 1
ATOM 3953 N N . GLU A 1 486 ? 31.438 -7.711 -0.979 1 94.88 486 GLU A N 1
ATOM 3954 C CA . GLU A 1 486 ? 31.047 -6.488 -1.665 1 94.88 486 GLU A CA 1
ATOM 3955 C C . GLU A 1 486 ? 31.25 -6.605 -3.172 1 94.88 486 GLU A C 1
ATOM 3957 O O . GLU A 1 486 ? 30.344 -6.293 -3.955 1 94.88 486 GLU A O 1
ATOM 3962 N N . LEU A 1 487 ? 32.438 -7.055 -3.504 1 94.5 487 LEU A N 1
ATOM 3963 C CA . LEU A 1 487 ? 32.719 -7.191 -4.926 1 94.5 487 LEU A CA 1
ATOM 3964 C C . LEU A 1 487 ? 32.156 -8.492 -5.48 1 94.5 487 LEU A C 1
ATOM 3966 O O . LEU A 1 487 ? 31.531 -8.5 -6.539 1 94.5 487 LEU A O 1
ATOM 3970 N N . GLY A 1 488 ? 32.375 -9.562 -4.852 1 94.75 488 GLY A N 1
ATOM 3971 C CA . GLY A 1 488 ? 32.031 -10.891 -5.34 1 94.75 488 GLY A CA 1
ATOM 3972 C C . GLY A 1 488 ? 30.547 -11.109 -5.52 1 94.75 488 GLY A C 1
ATOM 3973 O O . GLY A 1 488 ? 30.141 -11.922 -6.34 1 94.75 488 GLY A O 1
ATOM 3974 N N . VAL A 1 489 ? 29.766 -10.383 -4.688 1 96.69 489 VAL A N 1
ATOM 3975 C CA . VAL A 1 489 ? 28.328 -10.656 -4.789 1 96.69 489 VAL A CA 1
ATOM 3976 C C . VAL A 1 489 ? 27.594 -9.367 -5.137 1 96.69 489 VAL A C 1
ATOM 3978 O O . VAL A 1 489 ? 26.938 -9.273 -6.184 1 96.69 489 VAL A O 1
ATOM 3981 N N . HIS A 1 490 ? 27.719 -8.312 -4.348 1 95.75 490 HIS A N 1
ATOM 3982 C CA . HIS A 1 490 ? 26.953 -7.09 -4.551 1 95.75 490 HIS A CA 1
ATOM 3983 C C . HIS A 1 490 ? 27.312 -6.43 -5.879 1 95.75 490 HIS A C 1
ATOM 3985 O O . HIS A 1 490 ? 26.422 -6.059 -6.648 1 95.75 490 HIS A O 1
ATOM 3991 N N . LEU A 1 491 ? 28.578 -6.262 -6.113 1 96.31 491 LEU A N 1
ATOM 3992 C CA . LEU A 1 491 ? 28.969 -5.621 -7.359 1 96.31 491 LEU A CA 1
ATOM 3993 C C . LEU A 1 491 ? 28.719 -6.535 -8.555 1 96.31 491 LEU A C 1
ATOM 3995 O O . LEU A 1 491 ? 28.25 -6.078 -9.594 1 96.31 491 LEU A O 1
ATOM 3999 N N . VAL A 1 492 ? 29.062 -7.781 -8.398 1 96.69 492 VAL A N 1
ATOM 4000 C CA . VAL A 1 492 ? 28.859 -8.758 -9.461 1 96.69 492 VAL A CA 1
ATOM 4001 C C . VAL A 1 492 ? 27.391 -8.758 -9.891 1 96.69 492 VAL A C 1
ATOM 4003 O O . VAL A 1 492 ? 27.078 -8.688 -11.086 1 96.69 492 VAL A O 1
ATOM 4006 N N . THR A 1 493 ? 26.453 -8.836 -8.938 1 97.25 493 THR A N 1
ATOM 4007 C CA . THR A 1 493 ? 25.031 -8.883 -9.266 1 97.25 493 THR A CA 1
ATOM 4008 C C . THR A 1 493 ? 24.562 -7.547 -9.836 1 97.25 493 THR A C 1
ATOM 4010 O O . THR A 1 493 ? 23.672 -7.504 -10.688 1 97.25 493 THR A O 1
ATOM 4013 N N . SER A 1 494 ? 25.172 -6.438 -9.391 1 96 494 SER A N 1
ATOM 4014 C CA . SER A 1 494 ? 24.828 -5.133 -9.945 1 96 494 SER A CA 1
ATOM 4015 C C . SER A 1 494 ? 25.219 -5.031 -11.414 1 96 494 SER A C 1
ATOM 4017 O O . SER A 1 494 ? 24.438 -4.555 -12.242 1 96 494 SER A O 1
ATOM 4019 N N . VAL A 1 495 ? 26.406 -5.523 -11.742 1 96.69 495 VAL A N 1
ATOM 4020 C CA . VAL A 1 495 ? 26.906 -5.461 -13.117 1 96.69 495 VAL A CA 1
ATOM 4021 C C . VAL A 1 495 ? 26.125 -6.438 -13.992 1 96.69 495 VAL A C 1
ATOM 4023 O O . VAL A 1 495 ? 25.75 -6.109 -15.125 1 96.69 495 VAL A O 1
ATOM 4026 N N . ASN A 1 496 ? 25.891 -7.641 -13.477 1 97.75 496 ASN A N 1
ATOM 4027 C CA . ASN A 1 496 ? 25.094 -8.609 -14.211 1 97.75 496 ASN A CA 1
ATOM 4028 C C . ASN A 1 496 ? 23.688 -8.086 -14.508 1 97.75 496 ASN A C 1
ATOM 4030 O O . ASN A 1 496 ? 23.141 -8.336 -15.578 1 97.75 496 ASN A O 1
ATOM 4034 N N . ALA A 1 497 ? 23.109 -7.414 -13.555 1 97.19 497 ALA A N 1
ATOM 4035 C CA . ALA A 1 497 ? 21.766 -6.883 -13.703 1 97.19 497 ALA A CA 1
ATOM 4036 C C . ALA A 1 497 ? 21.688 -5.891 -14.867 1 97.19 497 ALA A C 1
ATOM 4038 O O . ALA A 1 497 ? 20.703 -5.852 -15.602 1 97.19 497 ALA A O 1
ATOM 4039 N N . GLU A 1 498 ? 22.719 -5.094 -15.062 1 95.44 498 GLU A N 1
ATOM 4040 C C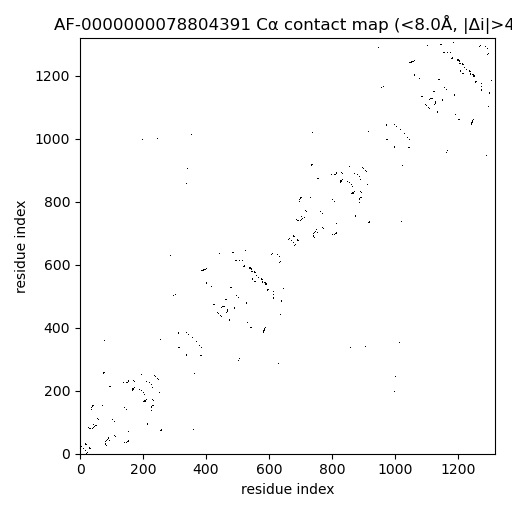A . GLU A 1 498 ? 22.75 -4.086 -16.109 1 95.44 498 GLU A CA 1
ATOM 4041 C C . GLU A 1 498 ? 22.828 -4.73 -17.5 1 95.44 498 GLU A C 1
ATOM 4043 O O . GLU A 1 498 ? 22.484 -4.102 -18.5 1 95.44 498 GLU A O 1
ATOM 4048 N N . ARG A 1 499 ? 23.219 -5.965 -17.516 1 95.62 499 ARG A N 1
ATOM 4049 C CA . ARG A 1 499 ? 23.406 -6.656 -18.781 1 95.62 499 ARG A CA 1
ATOM 4050 C C . ARG A 1 499 ? 22.172 -7.465 -19.156 1 95.62 499 ARG A C 1
ATOM 4052 O O . ARG A 1 499 ? 22.109 -8.07 -20.219 1 95.62 499 ARG A O 1
ATOM 4059 N N . GLN A 1 500 ? 21.219 -7.465 -18.328 1 96.88 500 GLN A N 1
ATOM 4060 C CA . GLN A 1 500 ? 19.984 -8.211 -18.594 1 96.88 500 GLN A CA 1
ATOM 4061 C C . GLN A 1 500 ? 19 -7.375 -19.406 1 96.88 500 GLN A C 1
ATOM 4063 O O . GLN A 1 500 ? 19.031 -6.145 -19.344 1 96.88 500 GLN A O 1
ATOM 4068 N N . PRO A 1 501 ? 18.172 -8.008 -20.141 1 95.94 501 PRO A N 1
ATOM 4069 C CA . PRO A 1 501 ? 17.141 -7.285 -20.906 1 95.94 501 PRO A CA 1
ATOM 4070 C C . PRO A 1 501 ? 16.078 -6.66 -20.016 1 95.94 501 PRO A C 1
ATOM 4072 O O . PRO A 1 501 ? 15.445 -5.672 -20.391 1 95.94 501 PRO A O 1
ATOM 4075 N N . LEU A 1 502 ? 15.82 -7.223 -18.891 1 96.88 502 LEU A N 1
ATOM 4076 C CA . LEU A 1 502 ? 14.82 -6.707 -17.969 1 96.88 502 LEU A CA 1
ATOM 4077 C C . LEU A 1 502 ? 15.477 -5.848 -16.891 1 96.88 502 LEU A C 1
ATOM 4079 O O . LEU A 1 502 ? 16.328 -6.332 -16.125 1 96.88 502 LEU A O 1
ATOM 4083 N N . ARG A 1 503 ? 15.031 -4.656 -16.734 1 97.12 503 ARG A N 1
ATOM 4084 C CA . ARG A 1 503 ? 15.648 -3.682 -15.844 1 97.12 503 ARG A CA 1
ATOM 4085 C C . ARG A 1 503 ? 15.203 -3.895 -14.406 1 97.12 503 ARG A C 1
ATOM 4087 O O . ARG A 1 503 ? 15.828 -3.387 -13.469 1 97.12 503 ARG A O 1
ATOM 4094 N N . VAL A 1 504 ? 14.148 -4.711 -14.242 1 97.19 504 VAL A N 1
ATOM 4095 C CA . VAL A 1 504 ? 13.633 -4.977 -12.906 1 97.19 504 VAL A CA 1
ATOM 4096 C C . VAL A 1 504 ? 14.719 -5.641 -12.055 1 97.19 504 VAL A C 1
ATOM 4098 O O . VAL A 1 504 ? 14.742 -5.48 -10.836 1 97.19 504 VAL A O 1
ATOM 4101 N N . LEU A 1 505 ? 15.656 -6.309 -12.68 1 97.44 505 LEU A N 1
ATOM 4102 C CA . LEU A 1 505 ? 16.719 -7.012 -11.977 1 97.44 505 LEU A CA 1
ATOM 4103 C C . LEU A 1 505 ? 17.734 -6.031 -11.406 1 97.44 505 LEU A C 1
ATOM 4105 O O . LEU A 1 505 ? 18.531 -6.391 -10.531 1 97.44 505 LEU A O 1
ATOM 4109 N N . GLN A 1 506 ? 17.734 -4.785 -11.898 1 95.31 506 GLN A N 1
ATOM 4110 C CA . GLN A 1 506 ? 18.562 -3.727 -11.32 1 95.31 506 GLN A CA 1
ATOM 4111 C C . GLN A 1 506 ? 17.906 -3.143 -10.078 1 95.31 506 GLN A C 1
ATOM 4113 O O . GLN A 1 506 ? 18.594 -2.674 -9.164 1 95.31 506 GLN A O 1
ATOM 4118 N N . LEU A 1 507 ? 16.578 -3.107 -10.094 1 94.38 507 LEU A N 1
ATOM 4119 C CA . LEU A 1 507 ? 15.836 -2.586 -8.961 1 94.38 507 LEU A CA 1
ATOM 4120 C C . LEU A 1 507 ? 15.906 -3.547 -7.773 1 94.38 507 LEU A C 1
ATOM 4122 O O . LEU A 1 507 ? 16.047 -3.115 -6.629 1 94.38 507 LEU A O 1
ATOM 4126 N N . GLY A 1 508 ? 15.891 -4.82 -8.094 1 95 508 GLY A N 1
ATOM 4127 C CA . GLY A 1 508 ? 15.867 -5.848 -7.07 1 95 508 GLY A CA 1
ATOM 4128 C C . GLY A 1 508 ? 14.508 -6.5 -6.902 1 95 508 GLY A C 1
ATOM 4129 O O . GLY A 1 508 ? 13.492 -5.809 -6.797 1 95 508 GLY A O 1
ATOM 4130 N N . LEU A 1 509 ? 14.445 -7.793 -6.895 1 97.06 509 LEU A N 1
ATOM 4131 C CA . LEU A 1 509 ? 13.227 -8.555 -6.66 1 97.06 509 LEU A CA 1
ATOM 4132 C C . LEU A 1 509 ? 12.93 -8.656 -5.168 1 97.06 509 LEU A C 1
ATOM 4134 O O . LEU A 1 509 ? 13.812 -8.438 -4.336 1 97.06 509 LEU A O 1
ATOM 4138 N N . PRO A 1 510 ? 11.664 -8.914 -4.855 1 95 510 PRO A N 1
ATOM 4139 C CA . PRO A 1 510 ? 11.352 -9.094 -3.436 1 95 510 PRO A CA 1
ATOM 4140 C C . PRO A 1 510 ? 12.227 -10.148 -2.762 1 95 510 PRO A C 1
ATOM 4142 O O . PRO A 1 510 ? 12.469 -11.211 -3.334 1 95 510 PRO A O 1
ATOM 4145 N N . GLY A 1 511 ? 12.742 -9.828 -1.572 1 94.62 511 GLY A N 1
ATOM 4146 C CA . GLY A 1 511 ? 13.602 -10.742 -0.841 1 94.62 511 GLY A CA 1
ATOM 4147 C C . GLY A 1 511 ? 15.062 -10.648 -1.257 1 94.62 511 GLY A C 1
ATOM 4148 O O . GLY A 1 511 ? 15.875 -11.484 -0.86 1 94.62 511 GLY A O 1
ATOM 4149 N N . ASN A 1 512 ? 15.414 -9.648 -2.068 1 95.12 512 ASN A N 1
ATOM 4150 C CA . ASN A 1 512 ? 16.781 -9.555 -2.576 1 95.12 512 ASN A CA 1
ATOM 4151 C C . ASN A 1 512 ? 17.781 -9.297 -1.453 1 95.12 512 ASN A C 1
ATOM 4153 O O . ASN A 1 512 ? 18.906 -9.789 -1.495 1 95.12 512 ASN A O 1
ATOM 4157 N N . THR A 1 513 ? 17.406 -8.531 -0.41 1 93.62 513 THR A N 1
ATOM 4158 C CA . THR A 1 513 ? 18.297 -8.281 0.71 1 93.62 513 THR A CA 1
ATOM 4159 C C . THR A 1 513 ? 18.672 -9.594 1.4 1 93.62 513 THR A C 1
ATOM 4161 O O . THR A 1 513 ? 19.859 -9.852 1.65 1 93.62 513 THR A O 1
ATOM 4164 N N . HIS A 1 514 ? 17.656 -10.344 1.669 1 95.69 514 HIS A N 1
ATOM 4165 C CA . HIS A 1 514 ? 17.828 -11.664 2.266 1 95.69 514 HIS A CA 1
ATOM 4166 C C . HIS A 1 514 ? 18.75 -12.539 1.423 1 95.69 514 HIS A C 1
ATOM 4168 O O . HIS A 1 514 ? 19.688 -13.133 1.945 1 95.69 514 HIS A O 1
ATOM 4174 N N . THR A 1 515 ? 18.531 -12.555 0.135 1 97.38 515 THR A N 1
ATOM 4175 C CA . THR A 1 515 ? 19.281 -13.398 -0.787 1 97.38 515 THR A CA 1
ATOM 4176 C C . THR A 1 515 ? 20.688 -12.859 -0.998 1 97.38 515 THR A C 1
ATOM 4178 O O . THR A 1 515 ? 21.656 -13.609 -0.931 1 97.38 515 THR A O 1
ATOM 4181 N N . GLN A 1 516 ? 20.828 -11.547 -1.181 1 95.94 516 GLN A N 1
ATOM 4182 C CA . GLN A 1 516 ? 22.125 -10.922 -1.428 1 95.94 516 GLN A CA 1
ATOM 4183 C C . GLN A 1 516 ? 23.047 -11.086 -0.224 1 95.94 516 GLN A C 1
ATOM 4185 O O . GLN A 1 516 ? 24.219 -11.477 -0.374 1 95.94 516 GLN A O 1
ATOM 4190 N N . GLU A 1 517 ? 22.531 -10.852 0.912 1 95.5 517 GLU A N 1
ATOM 4191 C CA . GLU A 1 517 ? 23.344 -10.984 2.117 1 95.5 517 GLU A CA 1
ATOM 4192 C C . GLU A 1 517 ? 23.734 -12.438 2.375 1 95.5 517 GLU A C 1
ATOM 4194 O O . GLU A 1 517 ? 24.859 -12.734 2.768 1 95.5 517 GLU A O 1
ATOM 4199 N N . GLY A 1 518 ? 22.734 -13.273 2.162 1 96.75 518 GLY A N 1
ATOM 4200 C CA . GLY A 1 518 ? 23.031 -14.695 2.326 1 96.75 518 GLY A CA 1
ATOM 4201 C C . GLY A 1 518 ? 24.125 -15.188 1.406 1 96.75 518 GLY A C 1
ATOM 4202 O O . GLY A 1 518 ? 25.062 -15.859 1.852 1 96.75 518 GLY A O 1
ATOM 4203 N N . LEU A 1 519 ? 24.016 -14.844 0.156 1 97.44 519 LEU A N 1
ATOM 4204 C CA . LEU A 1 519 ? 25 -15.258 -0.83 1 97.44 519 LEU A CA 1
ATOM 4205 C C . LEU A 1 519 ? 26.359 -14.625 -0.538 1 97.44 519 LEU A C 1
ATOM 4207 O O . LEU A 1 519 ? 27.391 -15.258 -0.733 1 97.44 519 LEU A O 1
ATOM 4211 N N . ALA A 1 520 ? 26.359 -13.383 -0.097 1 97.19 520 ALA A N 1
ATOM 4212 C CA . ALA A 1 520 ? 27.594 -12.68 0.207 1 97.19 520 ALA A CA 1
ATOM 4213 C C . ALA A 1 520 ? 28.344 -13.359 1.349 1 97.19 520 ALA A C 1
ATOM 4215 O O . ALA A 1 520 ? 29.562 -13.57 1.266 1 97.19 520 ALA A O 1
ATOM 4216 N N . ILE A 1 521 ? 27.672 -13.688 2.379 1 96.5 521 ILE A N 1
ATOM 4217 C CA . ILE A 1 521 ? 28.297 -14.32 3.529 1 96.5 521 ILE A CA 1
ATOM 4218 C C . ILE A 1 521 ? 28.734 -15.734 3.172 1 96.5 521 ILE A C 1
ATOM 4220 O O . ILE A 1 521 ? 29.766 -16.219 3.627 1 96.5 521 ILE A O 1
ATOM 4224 N N . LEU A 1 522 ? 27.906 -16.422 2.395 1 95.88 522 LEU A N 1
ATOM 4225 C CA . LEU A 1 522 ? 28.312 -17.719 1.891 1 95.88 522 LEU A CA 1
ATOM 4226 C C . LEU A 1 522 ? 29.656 -17.625 1.177 1 95.88 522 LEU A C 1
ATOM 4228 O O . LEU A 1 522 ? 30.531 -18.484 1.374 1 95.88 522 LEU A O 1
ATOM 4232 N N . CYS A 1 523 ? 29.812 -16.594 0.388 1 96.12 523 CYS A N 1
ATOM 4233 C CA . CYS A 1 523 ? 31.062 -16.422 -0.364 1 96.12 523 CYS A CA 1
ATOM 4234 C C . CYS A 1 523 ? 32.219 -16.078 0.566 1 96.12 523 CYS A C 1
ATOM 4236 O O . CYS A 1 523 ? 33.344 -16.469 0.313 1 96.12 523 CYS A O 1
ATOM 4238 N N . GLU A 1 524 ? 31.938 -15.312 1.659 1 95.25 524 GLU A N 1
ATOM 4239 C CA . GLU A 1 524 ? 32.969 -15.141 2.688 1 95.25 524 GLU A CA 1
ATOM 4240 C C . GLU A 1 524 ? 33.438 -16.484 3.215 1 95.25 524 GLU A C 1
ATOM 4242 O O . GLU A 1 524 ? 34.656 -16.703 3.342 1 95.25 524 GLU A O 1
ATOM 4247 N N . HIS A 1 525 ? 32.562 -17.344 3.455 1 93.94 525 HIS A N 1
ATOM 4248 C CA . HIS A 1 525 ? 32.875 -18.656 4.016 1 93.94 525 HIS A CA 1
ATOM 4249 C C . HIS A 1 525 ? 33.625 -19.516 3.014 1 93.94 525 HIS A C 1
ATOM 4251 O O . HIS A 1 525 ? 34.656 -20.109 3.352 1 93.94 525 HIS A O 1
ATOM 4257 N N . LEU A 1 526 ? 33.094 -19.562 1.812 1 94.56 526 LEU A N 1
ATOM 4258 C CA . LEU A 1 526 ? 33.688 -20.422 0.796 1 94.56 526 LEU A CA 1
ATOM 4259 C C . LEU A 1 526 ? 35.094 -19.969 0.429 1 94.56 526 LEU A C 1
ATOM 4261 O O . LEU A 1 526 ? 35.875 -20.734 -0.108 1 94.56 526 LEU A O 1
ATOM 4265 N N . SER A 1 527 ? 35.406 -18.719 0.693 1 94.12 527 SER A N 1
ATOM 4266 C CA . SER A 1 527 ? 36.719 -18.188 0.41 1 94.12 527 SER A CA 1
ATOM 4267 C C . SER A 1 527 ? 37.719 -18.547 1.525 1 94.12 527 SER A C 1
ATOM 4269 O O . SER A 1 527 ? 38.906 -18.297 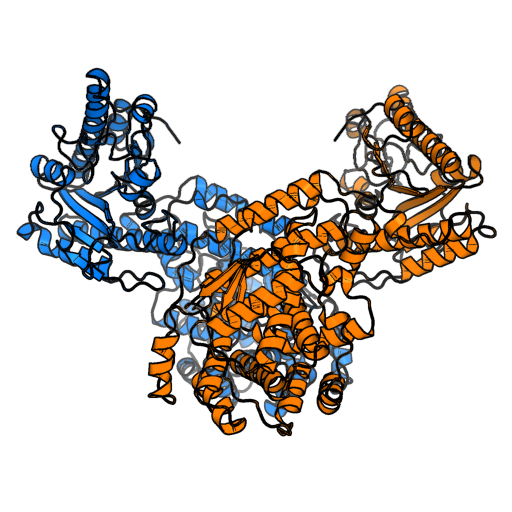1.4 1 94.12 527 SER A O 1
ATOM 4271 N N . GLY A 1 528 ? 37.188 -18.969 2.646 1 91.75 528 GLY A N 1
ATOM 4272 C CA . GLY A 1 528 ? 38.031 -19.344 3.771 1 91.75 528 GLY A CA 1
ATOM 4273 C C . GLY A 1 528 ? 38.281 -18.203 4.734 1 91.75 528 GLY A C 1
ATOM 4274 O O . GLY A 1 528 ? 39.094 -18.328 5.652 1 91.75 528 GLY A O 1
ATOM 4275 N N . ASN A 1 529 ? 37.656 -17.156 4.516 1 90 529 ASN A N 1
ATOM 4276 C CA . ASN A 1 529 ? 37.875 -15.961 5.324 1 90 529 ASN A CA 1
ATOM 4277 C C . ASN A 1 529 ? 36.656 -15.625 6.168 1 90 529 ASN A C 1
ATOM 4279 O O . ASN A 1 529 ? 36.156 -14.492 6.148 1 90 529 ASN A O 1
ATOM 4283 N N . PHE A 1 530 ? 36.125 -16.547 6.859 1 91.25 530 PHE A N 1
ATOM 4284 C CA . PHE A 1 530 ? 34.938 -16.359 7.684 1 91.25 530 PHE A CA 1
ATOM 4285 C C . PHE A 1 530 ? 35.156 -16.875 9.102 1 91.25 530 PHE A C 1
ATOM 4287 O O . PHE A 1 530 ? 34.781 -18 9.43 1 91.25 530 PHE A O 1
ATOM 4294 N N . PRO A 1 531 ? 35.719 -16 9.883 1 89.69 531 PRO A N 1
ATOM 4295 C CA . PRO A 1 531 ? 36.062 -16.422 11.25 1 89.69 531 PRO A CA 1
ATOM 4296 C C . PRO A 1 531 ? 34.844 -16.453 12.164 1 89.69 531 PRO A C 1
ATOM 4298 O O . PRO A 1 531 ? 33.781 -15.906 11.82 1 89.69 531 PRO A O 1
ATOM 4301 N N . LEU A 1 532 ? 35.031 -17.031 13.25 1 90.25 532 LEU A N 1
ATOM 4302 C CA . LEU A 1 532 ? 33.938 -17.219 14.211 1 90.25 532 LEU A CA 1
ATOM 4303 C C . LEU A 1 532 ? 33.469 -15.883 14.742 1 90.25 532 LEU A C 1
ATOM 4305 O O . LEU A 1 532 ? 32.25 -15.711 14.984 1 90.25 532 LEU A O 1
ATOM 4309 N N . HIS A 1 533 ? 34.375 -14.961 14.984 1 89.75 533 HIS A N 1
ATOM 4310 C CA . HIS A 1 533 ? 33.938 -13.68 15.531 1 89.75 533 HIS A CA 1
ATOM 4311 C C . HIS A 1 533 ? 33 -12.953 14.578 1 89.75 533 HIS A C 1
ATOM 4313 O O . HIS A 1 533 ? 32.094 -12.25 15.023 1 89.75 533 HIS A O 1
ATOM 4319 N N . ARG A 1 534 ? 33.219 -13.148 13.289 1 91.88 534 ARG A N 1
ATOM 4320 C CA . ARG A 1 534 ? 32.312 -12.594 12.289 1 91.88 534 ARG A CA 1
ATOM 4321 C C . ARG A 1 534 ? 30.922 -13.242 12.375 1 91.88 534 ARG A C 1
ATOM 4323 O O . ARG A 1 534 ? 29.906 -12.555 12.344 1 91.88 534 ARG A O 1
ATOM 4330 N N . LEU A 1 535 ? 30.922 -14.5 12.461 1 93.56 535 LEU A N 1
ATOM 4331 C CA . LEU A 1 535 ? 29.672 -15.242 12.625 1 93.56 535 LEU A CA 1
ATOM 4332 C C . LEU A 1 535 ? 28.953 -14.812 13.906 1 93.56 535 LEU A C 1
ATOM 4334 O O . LEU A 1 535 ? 27.734 -14.695 13.922 1 93.56 535 LEU A O 1
ATOM 4338 N N . LYS A 1 536 ? 29.688 -14.578 14.945 1 93.56 536 LYS A N 1
ATOM 4339 C CA . LYS A 1 536 ? 29.125 -14.141 16.219 1 93.56 536 LYS A CA 1
ATOM 4340 C C . LYS A 1 536 ? 28.516 -12.75 16.094 1 93.56 536 LYS A C 1
ATOM 4342 O O . LYS A 1 536 ? 27.469 -12.461 16.703 1 93.56 536 LYS A O 1
ATOM 4347 N N . THR A 1 537 ? 29.156 -11.922 15.336 1 93.44 537 THR A N 1
ATOM 4348 C CA . THR A 1 537 ? 28.609 -10.594 15.109 1 93.44 537 THR A CA 1
ATOM 4349 C C . THR A 1 537 ? 27.234 -10.68 14.445 1 93.44 537 THR A C 1
ATOM 4351 O O . THR A 1 537 ? 26.312 -9.945 14.805 1 93.44 537 THR A O 1
ATOM 4354 N N . LEU A 1 538 ? 27.125 -11.555 13.461 1 95.25 538 LEU A N 1
ATOM 4355 C CA . LEU A 1 538 ? 25.844 -11.75 12.789 1 95.25 538 LEU A CA 1
ATOM 4356 C C . LEU A 1 538 ? 24.781 -12.266 13.758 1 95.25 538 LEU A C 1
ATOM 4358 O O . LEU A 1 538 ? 23.625 -11.859 13.68 1 95.25 538 LEU A O 1
ATOM 4362 N N . ALA A 1 539 ? 25.234 -13.133 14.633 1 96.31 539 ALA A N 1
ATOM 4363 C CA . ALA A 1 539 ? 24.328 -13.68 15.648 1 96.31 539 ALA A CA 1
ATOM 4364 C C . ALA A 1 539 ? 23.875 -12.602 16.625 1 96.31 539 ALA A C 1
ATOM 4366 O O . ALA A 1 539 ? 22.719 -12.57 17.031 1 96.31 539 ALA A O 1
ATOM 4367 N N . LEU A 1 540 ? 24.812 -11.727 17.031 1 97.25 540 LEU A N 1
ATOM 4368 C CA . LEU A 1 540 ? 24.484 -10.625 17.938 1 97.25 540 LEU A CA 1
ATOM 4369 C C . LEU A 1 540 ? 23.406 -9.727 17.328 1 97.25 540 LEU A C 1
ATOM 4371 O O . LEU A 1 540 ? 22.547 -9.219 18.047 1 97.25 540 LEU A O 1
ATOM 4375 N N . ARG A 1 541 ? 23.484 -9.523 16.031 1 96.88 541 ARG A N 1
ATOM 4376 C CA . ARG A 1 541 ? 22.5 -8.68 15.344 1 96.88 541 ARG A CA 1
ATOM 4377 C C . ARG A 1 541 ? 21.109 -9.297 15.414 1 96.88 541 ARG A C 1
ATOM 4379 O O . ARG A 1 541 ? 20.109 -8.57 15.516 1 96.88 541 ARG A O 1
ATOM 4386 N N . VAL A 1 542 ? 21.016 -10.617 15.328 1 97.5 542 VAL A N 1
ATOM 4387 C CA . VAL A 1 542 ? 19.75 -11.305 15.461 1 97.5 542 VAL A CA 1
ATOM 4388 C C . VAL A 1 542 ? 19.172 -11.07 16.859 1 97.5 542 VAL A C 1
ATOM 4390 O O . VAL A 1 542 ? 17.984 -10.773 17 1 97.5 542 VAL A O 1
ATOM 4393 N N . VAL A 1 543 ? 20.047 -11.156 17.875 1 96.81 543 VAL A N 1
ATOM 4394 C CA . VAL A 1 543 ? 19.625 -10.961 19.266 1 96.81 543 VAL A CA 1
ATOM 4395 C C . VAL A 1 543 ? 19.141 -9.531 19.469 1 96.81 543 VAL A C 1
ATOM 4397 O O . VAL A 1 543 ? 18.109 -9.297 20.094 1 96.81 543 VAL A O 1
ATOM 4400 N N . ALA A 1 544 ? 19.859 -8.617 18.938 1 97.69 544 ALA A N 1
ATOM 4401 C CA . ALA A 1 544 ? 19.5 -7.215 19.078 1 97.69 544 ALA A CA 1
ATOM 4402 C C . ALA A 1 544 ? 18.141 -6.934 18.438 1 97.69 544 ALA A C 1
ATOM 4404 O O . ALA A 1 544 ? 17.312 -6.227 19.016 1 97.69 544 ALA A O 1
ATOM 4405 N N . VAL A 1 545 ? 17.906 -7.43 17.219 1 97.56 545 VAL A N 1
ATOM 4406 C CA . VAL A 1 545 ? 16.641 -7.238 16.531 1 97.56 545 VAL A CA 1
ATOM 4407 C C . VAL A 1 545 ? 15.508 -7.871 17.328 1 97.56 545 VAL A C 1
ATOM 4409 O O . VAL A 1 545 ? 14.43 -7.289 17.469 1 97.56 545 VAL A O 1
ATOM 4412 N N . ASP A 1 546 ? 15.789 -9.062 17.828 1 95.69 546 ASP A N 1
ATOM 4413 C CA . ASP A 1 546 ? 14.797 -9.758 18.641 1 95.69 546 ASP A CA 1
ATOM 4414 C C . ASP A 1 546 ? 14.406 -8.93 19.859 1 95.69 546 ASP A C 1
ATOM 4416 O O . ASP A 1 546 ? 13.227 -8.805 20.188 1 95.69 546 ASP A O 1
ATOM 4420 N N . MET A 1 547 ? 15.367 -8.398 20.562 1 95 547 MET A N 1
ATOM 4421 C CA . MET A 1 547 ? 15.117 -7.594 21.75 1 95 547 MET A CA 1
ATOM 4422 C C . MET A 1 547 ? 14.328 -6.336 21.406 1 95 547 MET A C 1
ATOM 4424 O O . MET A 1 547 ? 13.398 -5.961 22.125 1 95 547 MET A O 1
ATOM 4428 N N . MET A 1 548 ? 14.719 -5.719 20.344 1 95.75 548 MET A N 1
ATOM 4429 C CA . MET A 1 548 ? 14.023 -4.516 19.906 1 95.75 548 MET A CA 1
ATOM 4430 C C . MET A 1 548 ? 12.562 -4.816 19.578 1 95.75 548 MET A C 1
ATOM 4432 O O . MET A 1 548 ? 11.664 -4.082 19.984 1 95.75 548 MET A O 1
ATOM 4436 N N . VAL A 1 549 ? 12.289 -5.891 18.844 1 93.25 549 VAL A N 1
ATOM 4437 C CA . VAL A 1 549 ? 10.945 -6.273 18.438 1 93.25 549 VAL A CA 1
ATOM 4438 C C . VAL A 1 549 ? 10.094 -6.59 19.672 1 93.25 549 VAL A C 1
ATOM 4440 O O . VAL A 1 549 ? 8.898 -6.309 19.688 1 93.25 549 VAL A O 1
ATOM 4443 N N . ASN A 1 550 ? 10.781 -7.062 20.672 1 89.44 550 ASN A N 1
ATOM 4444 C CA . ASN A 1 550 ? 10.078 -7.43 21.891 1 89.44 550 ASN A CA 1
ATOM 4445 C C . ASN A 1 550 ? 9.875 -6.227 22.812 1 89.44 550 ASN A C 1
ATOM 4447 O O . ASN A 1 550 ? 9.383 -6.367 23.938 1 89.44 550 ASN A O 1
ATOM 4451 N N . GLY A 1 551 ? 10.367 -5.027 22.453 1 88.81 551 GLY A N 1
ATOM 4452 C CA . GLY A 1 551 ? 10.031 -3.799 23.156 1 88.81 551 GLY A CA 1
ATOM 4453 C C . GLY A 1 551 ? 11.109 -3.355 24.125 1 88.81 551 GLY A C 1
ATOM 4454 O O . GLY A 1 551 ? 10.914 -2.396 24.891 1 88.81 551 GLY A O 1
ATOM 4455 N N . GLU A 1 552 ? 12.234 -4.027 24.078 1 92.06 552 GLU A N 1
ATOM 4456 C CA . GLU A 1 552 ? 13.32 -3.59 24.953 1 92.06 552 GLU A CA 1
ATOM 4457 C C . GLU A 1 552 ? 13.859 -2.227 24.531 1 92.06 552 GLU A C 1
ATOM 4459 O O . GLU A 1 552 ? 13.797 -1.873 23.344 1 92.06 552 GLU A O 1
ATOM 4464 N N . SER A 1 553 ? 14.312 -1.495 25.484 1 94.06 553 SER A N 1
ATOM 4465 C CA . SER A 1 553 ? 14.852 -0.174 25.188 1 94.06 553 SER A CA 1
ATOM 4466 C C . SER A 1 553 ? 16.25 -0.273 24.562 1 94.06 553 SER A C 1
ATOM 4468 O O . SER A 1 553 ? 16.875 -1.327 24.625 1 94.06 553 SER A O 1
ATOM 4470 N N . PHE A 1 554 ? 16.641 0.829 23.969 1 96.69 554 PHE A N 1
ATOM 4471 C CA . PHE A 1 554 ? 17.984 0.932 23.422 1 96.69 554 PHE A CA 1
ATOM 4472 C C . PHE A 1 554 ? 19.031 0.615 24.484 1 96.69 554 PHE A C 1
ATOM 4474 O O . PHE A 1 554 ? 19.953 -0.157 24.25 1 96.69 554 PHE A O 1
ATOM 4481 N N . ASN A 1 555 ? 18.875 1.124 25.688 1 96.25 555 ASN A N 1
ATOM 4482 C CA . ASN A 1 555 ? 19.797 0.955 26.797 1 96.25 555 ASN A CA 1
ATOM 4483 C C . ASN A 1 555 ? 19.859 -0.496 27.266 1 96.25 555 ASN A C 1
ATOM 4485 O O . ASN A 1 555 ? 20.938 -1.027 27.531 1 96.25 555 ASN A O 1
ATOM 4489 N N . ASP A 1 556 ? 18.703 -1.108 27.297 1 95.06 556 ASP A N 1
ATOM 4490 C CA . ASP A 1 556 ? 18.641 -2.498 27.734 1 95.06 556 ASP A CA 1
ATOM 4491 C C . ASP A 1 556 ? 19.375 -3.416 26.75 1 95.06 556 ASP A C 1
ATOM 4493 O O . ASP A 1 556 ? 20.078 -4.332 27.172 1 95.06 556 ASP A O 1
ATOM 4497 N N . THR A 1 557 ? 19.125 -3.145 25.516 1 96.81 557 THR A N 1
ATOM 4498 C CA . THR A 1 557 ? 19.766 -3.959 24.5 1 96.81 557 THR A CA 1
ATOM 4499 C C . THR A 1 557 ? 21.281 -3.76 24.531 1 96.81 557 THR A C 1
ATOM 4501 O O . THR A 1 557 ? 22.047 -4.73 24.5 1 96.81 557 THR A O 1
ATOM 4504 N N . PHE A 1 558 ? 21.703 -2.533 24.578 1 97.38 558 PHE A N 1
ATOM 4505 C CA . PHE A 1 558 ? 23.125 -2.221 24.703 1 97.38 558 PHE A CA 1
ATOM 4506 C C . PHE A 1 558 ? 23.734 -2.93 25.906 1 97.38 558 PHE A C 1
ATOM 4508 O O . PHE A 1 558 ? 24.781 -3.562 25.781 1 97.38 558 PHE A O 1
ATOM 4515 N N . ASN A 1 559 ? 23.109 -2.91 27.031 1 95.62 559 ASN A N 1
ATOM 4516 C CA . ASN A 1 559 ? 23.609 -3.5 28.266 1 95.62 559 ASN A CA 1
ATOM 4517 C C . ASN A 1 559 ? 23.672 -5.023 28.188 1 95.62 559 ASN A C 1
ATOM 4519 O O . ASN A 1 559 ? 24.594 -5.645 28.703 1 95.62 559 ASN A O 1
ATOM 4523 N N . THR A 1 560 ? 22.656 -5.535 27.578 1 95.88 560 THR A N 1
ATOM 4524 C CA . THR A 1 560 ? 22.641 -6.984 27.422 1 95.88 560 THR A CA 1
ATOM 4525 C C . THR A 1 560 ? 23.812 -7.438 26.547 1 95.88 560 THR A C 1
ATOM 4527 O O . THR A 1 560 ? 24.5 -8.406 26.891 1 95.88 560 THR A O 1
ATOM 4530 N N . LEU A 1 561 ? 24.031 -6.73 25.422 1 96.5 561 LEU A N 1
ATOM 4531 C CA . LEU A 1 561 ? 25.141 -7.082 24.547 1 96.5 561 LEU A CA 1
ATOM 4532 C C . LEU A 1 561 ? 26.469 -6.926 25.281 1 96.5 561 LEU A C 1
ATOM 4534 O O . LEU A 1 561 ? 27.359 -7.785 25.172 1 96.5 561 LEU A O 1
ATOM 4538 N N . LYS A 1 562 ? 26.594 -5.918 26.031 1 95 562 LYS A N 1
ATOM 4539 C CA . LYS A 1 562 ? 27.828 -5.605 26.734 1 95 562 LYS A CA 1
ATOM 4540 C C . LYS A 1 562 ? 28.094 -6.59 27.875 1 95 562 LYS A C 1
ATOM 4542 O O . LYS A 1 562 ? 29.188 -7.148 27.984 1 95 562 LYS A O 1
ATOM 4547 N N . HIS A 1 563 ? 27.109 -6.906 28.641 1 94.06 563 HIS A N 1
ATOM 4548 C CA . HIS A 1 563 ? 27.328 -7.621 29.891 1 94.06 563 HIS A CA 1
ATOM 4549 C C . HIS A 1 563 ? 27.047 -9.109 29.734 1 94.06 563 HIS A C 1
ATOM 4551 O O . HIS A 1 563 ? 27.766 -9.945 30.297 1 94.06 563 HIS A O 1
ATOM 4557 N N . ASP A 1 564 ? 26.062 -9.422 28.984 1 93.19 564 ASP A N 1
ATOM 4558 C CA . ASP A 1 564 ? 25.719 -10.836 28.859 1 93.19 564 ASP A CA 1
ATOM 4559 C C . ASP A 1 564 ? 26.594 -11.508 27.797 1 93.19 564 ASP A C 1
ATOM 4561 O O . ASP A 1 564 ? 26.891 -12.703 27.906 1 93.19 564 ASP A O 1
ATOM 4565 N N . TYR A 1 565 ? 26.953 -10.734 26.797 1 93.5 565 TYR A N 1
ATOM 4566 C CA . TYR A 1 565 ? 27.688 -11.359 25.703 1 93.5 565 TYR A CA 1
ATOM 4567 C C . TYR A 1 565 ? 29.109 -10.805 25.625 1 93.5 565 TYR A C 1
ATOM 4569 O O . TYR A 1 565 ? 29.859 -11.125 24.703 1 93.5 565 TYR A O 1
ATOM 4577 N N . ASP A 1 566 ? 29.469 -9.938 26.438 1 91.69 566 ASP A N 1
ATOM 4578 C CA . ASP A 1 566 ? 30.828 -9.438 26.609 1 91.69 566 ASP A CA 1
ATOM 4579 C C . ASP A 1 566 ? 31.328 -8.742 25.344 1 91.69 566 ASP A C 1
ATOM 4581 O O . ASP A 1 566 ? 32.406 -9.047 24.859 1 91.69 566 ASP A O 1
ATOM 4585 N N . VAL A 1 567 ? 30.547 -7.926 24.812 1 93.06 567 VAL A N 1
ATOM 4586 C CA . VAL A 1 567 ? 30.859 -7.16 23.625 1 93.06 567 VAL A CA 1
ATOM 4587 C C . VAL A 1 567 ? 31.406 -5.789 24.016 1 93.06 567 VAL A C 1
ATOM 4589 O O . VAL A 1 567 ? 31.031 -5.234 25.047 1 93.06 567 VAL A O 1
ATOM 4592 N N . SER A 1 568 ? 32.344 -5.273 23.234 1 93.56 568 SER A N 1
ATOM 4593 C CA . SER A 1 568 ? 32.875 -3.949 23.484 1 93.56 568 SER A CA 1
ATOM 4594 C C . SER A 1 568 ? 31.828 -2.867 23.375 1 93.56 568 SER A C 1
ATOM 4596 O O . SER A 1 568 ? 30.797 -3.062 22.719 1 93.56 568 SER A O 1
ATOM 4598 N N . ASP A 1 569 ? 32.031 -1.709 24.016 1 94.38 569 ASP A N 1
ATOM 4599 C CA . ASP A 1 569 ? 31.094 -0.592 24 1 94.38 569 ASP A CA 1
ATOM 4600 C C . ASP A 1 569 ? 30.797 -0.149 22.578 1 94.38 569 ASP A C 1
ATOM 4602 O O . ASP A 1 569 ? 29.641 0.079 22.219 1 94.38 569 ASP A O 1
ATOM 4606 N N . ASP A 1 570 ? 31.828 -0.1 21.828 1 91.31 570 ASP A N 1
ATOM 4607 C CA . ASP A 1 570 ? 31.688 0.373 20.469 1 91.31 570 ASP A CA 1
ATOM 4608 C C . ASP A 1 570 ? 30.844 -0.59 19.641 1 91.31 570 ASP A C 1
ATOM 4610 O O . ASP A 1 570 ? 29.922 -0.166 18.922 1 91.31 570 ASP A O 1
ATOM 4614 N N . GLU A 1 571 ? 31.172 -1.798 19.734 1 91.88 571 GLU A N 1
ATOM 4615 C CA . GLU A 1 571 ? 30.438 -2.809 18.969 1 91.88 571 GLU A CA 1
ATOM 4616 C C . GLU A 1 571 ? 29 -2.943 19.453 1 91.88 571 GLU A C 1
ATOM 4618 O O . GLU A 1 571 ? 28.078 -3.086 18.641 1 91.88 571 GLU A O 1
ATOM 4623 N N . ALA A 1 572 ? 28.844 -2.916 20.75 1 96.12 572 ALA A N 1
ATOM 4624 C CA . ALA A 1 572 ? 27.5 -2.998 21.312 1 96.12 572 ALA A CA 1
ATOM 4625 C C . ALA A 1 572 ? 26.641 -1.842 20.844 1 96.12 572 ALA A C 1
ATOM 4627 O O . ALA A 1 572 ? 25.469 -2.039 20.5 1 96.12 572 ALA A O 1
ATOM 4628 N N . PHE A 1 573 ? 27.219 -0.665 20.844 1 95.25 573 PHE A N 1
ATOM 4629 C CA . PHE A 1 573 ? 26.484 0.497 20.359 1 95.25 573 PHE A CA 1
ATOM 4630 C C . PHE A 1 573 ? 26.125 0.347 18.891 1 95.25 573 PHE A C 1
ATOM 4632 O O . PHE A 1 573 ? 25 0.627 18.484 1 95.25 573 PHE A O 1
ATOM 4639 N N . THR A 1 574 ? 27.047 -0.085 18.125 1 92.06 574 THR A N 1
ATOM 4640 C CA . THR A 1 574 ? 26.844 -0.191 16.688 1 92.06 574 THR A CA 1
ATOM 4641 C C . THR A 1 574 ? 25.734 -1.195 16.359 1 92.06 574 THR A C 1
ATOM 4643 O O . THR A 1 574 ? 24.844 -0.912 15.562 1 92.06 574 THR A O 1
ATOM 4646 N N . VAL A 1 575 ? 25.812 -2.324 16.984 1 95.56 575 VAL A N 1
ATOM 4647 C CA . VAL A 1 575 ? 24.812 -3.365 16.75 1 95.56 575 VAL A CA 1
ATOM 4648 C C . VAL A 1 575 ? 23.438 -2.869 17.188 1 95.56 575 VAL A C 1
ATOM 4650 O O . VAL A 1 575 ? 22.438 -3.072 16.5 1 95.56 575 VAL A O 1
ATOM 4653 N N . THR A 1 576 ? 23.406 -2.219 18.344 1 96.69 576 THR A N 1
ATOM 4654 C CA . THR A 1 576 ? 22.156 -1.707 18.875 1 96.69 576 THR A CA 1
ATOM 4655 C C . THR A 1 576 ? 21.594 -0.609 17.969 1 96.69 576 THR A C 1
ATOM 4657 O O . THR A 1 576 ? 20.391 -0.6 17.656 1 96.69 576 THR A O 1
ATOM 4660 N N . ALA A 1 577 ? 22.453 0.289 17.578 1 94.75 577 ALA A N 1
ATOM 4661 C CA . ALA A 1 577 ? 22.047 1.402 16.734 1 94.75 577 ALA A CA 1
ATOM 4662 C C . ALA A 1 577 ? 21.484 0.9 15.406 1 94.75 577 ALA A C 1
ATOM 4664 O O . ALA A 1 577 ? 20.531 1.467 14.867 1 94.75 577 ALA A O 1
ATOM 4665 N N . ARG A 1 578 ? 22.031 -0.132 14.883 1 93.5 578 ARG A N 1
ATOM 4666 C CA . ARG A 1 578 ? 21.578 -0.709 13.625 1 93.5 578 ARG A CA 1
ATOM 4667 C C . ARG A 1 578 ? 20.156 -1.243 13.75 1 93.5 578 ARG A C 1
ATOM 4669 O O . ARG A 1 578 ? 19.344 -1.115 12.82 1 93.5 578 ARG A O 1
ATOM 4676 N N . ALA A 1 579 ? 19.859 -1.765 14.859 1 96.25 579 ALA A N 1
ATOM 4677 C CA . ALA A 1 579 ? 18.531 -2.355 15.078 1 96.25 579 ALA A CA 1
ATOM 4678 C C . ALA A 1 579 ? 17.5 -1.28 15.375 1 96.25 579 ALA A C 1
ATOM 4680 O O . ALA A 1 579 ? 16.344 -1.382 14.945 1 96.25 579 ALA A O 1
ATOM 4681 N N . TYR A 1 580 ? 17.891 -0.221 16.078 1 96.56 580 TYR A N 1
ATOM 4682 C CA . TYR A 1 580 ? 16.906 0.719 16.625 1 96.56 580 TYR A CA 1
ATOM 4683 C C . TYR A 1 580 ? 16.766 1.939 15.719 1 96.56 580 TYR A C 1
ATOM 4685 O O . TYR A 1 580 ? 15.828 2.719 15.867 1 96.56 580 TYR A O 1
ATOM 4693 N N . ARG A 1 581 ? 17.719 2.18 14.836 1 93.94 581 ARG A N 1
ATOM 4694 C CA . ARG A 1 581 ? 17.625 3.336 13.953 1 93.94 581 ARG A CA 1
ATOM 4695 C C . ARG A 1 581 ? 16.312 3.307 13.156 1 93.94 581 ARG A C 1
ATOM 4697 O O . ARG A 1 581 ? 15.75 2.236 12.93 1 93.94 581 ARG A O 1
ATOM 4704 N N . GLY A 1 582 ? 15.82 4.508 12.734 1 93.62 582 GLY A N 1
ATOM 4705 C CA . GLY A 1 582 ? 14.578 4.676 11.992 1 93.62 582 GLY A CA 1
ATOM 4706 C C . GLY A 1 582 ? 13.344 4.465 12.844 1 93.62 582 GLY A C 1
ATOM 4707 O O . GLY A 1 582 ? 12.242 4.879 12.469 1 93.62 582 GLY A O 1
ATOM 4708 N N . GLY A 1 583 ? 13.422 3.812 13.984 1 93.88 583 GLY A N 1
ATOM 4709 C CA . GLY A 1 583 ? 12.305 3.453 14.844 1 93.88 583 GLY A CA 1
ATOM 4710 C C . GLY A 1 583 ? 12.141 1.955 15.008 1 93.88 583 GLY A C 1
ATOM 4711 O O . GLY A 1 583 ? 11.102 1.49 15.5 1 93.88 583 GLY A O 1
ATOM 4712 N N . GLY A 1 584 ? 13.133 1.232 14.617 1 95.69 584 GLY A N 1
ATOM 4713 C CA . GLY A 1 584 ? 13.125 -0.221 14.648 1 95.69 584 GLY A CA 1
ATOM 4714 C C . GLY A 1 584 ? 13.32 -0.851 13.281 1 95.69 584 GLY A C 1
ATOM 4715 O O . GLY A 1 584 ? 12.344 -1.137 12.578 1 95.69 584 GLY A O 1
ATOM 4716 N N . PHE A 1 585 ? 14.539 -0.99 12.898 1 96.06 585 PHE A N 1
ATOM 4717 C CA . PHE A 1 585 ? 14.922 -1.512 11.594 1 96.06 585 PHE A CA 1
ATOM 4718 C C . PHE A 1 585 ? 15.305 -2.982 11.688 1 96.06 585 PHE A C 1
ATOM 4720 O O . PHE A 1 585 ? 16.391 -3.314 12.172 1 96.06 585 PHE A O 1
ATOM 4727 N N . THR A 1 586 ? 14.492 -3.906 11.156 1 95.88 586 THR A N 1
ATOM 4728 C CA . THR A 1 586 ? 14.633 -5.328 11.438 1 95.88 586 THR A CA 1
ATOM 4729 C C . THR A 1 586 ? 15.5 -6.012 10.383 1 95.88 586 THR A C 1
ATOM 4731 O O . THR A 1 586 ? 15.656 -7.234 10.398 1 95.88 586 THR A O 1
ATOM 4734 N N . LYS A 1 587 ? 16.141 -5.352 9.547 1 94.75 587 LYS A N 1
ATOM 4735 C CA . LYS A 1 587 ? 16.844 -5.867 8.375 1 94.75 587 LYS A CA 1
ATOM 4736 C C . LYS A 1 587 ? 17.969 -6.816 8.789 1 94.75 587 LYS A C 1
ATOM 4738 O O . LYS A 1 587 ? 18.188 -7.832 8.133 1 94.75 587 LYS A O 1
ATOM 4743 N N . ASP A 1 588 ? 18.609 -6.633 9.859 1 94.88 588 ASP A N 1
ATOM 4744 C CA . ASP A 1 588 ? 19.906 -7.211 10.148 1 94.88 588 ASP A CA 1
ATOM 4745 C C . ASP A 1 588 ? 19.797 -8.688 10.516 1 94.88 588 ASP A C 1
ATOM 4747 O O . ASP A 1 588 ? 20.781 -9.43 10.461 1 94.88 588 ASP A O 1
ATOM 4751 N N . TYR A 1 589 ? 18.656 -9.125 10.945 1 96.19 589 TYR A N 1
ATOM 4752 C CA . TYR A 1 589 ? 18.547 -10.547 11.242 1 96.19 589 TYR A CA 1
ATOM 4753 C C . TYR A 1 589 ? 18.641 -11.375 9.969 1 96.19 589 TYR A C 1
ATOM 4755 O O . TYR A 1 589 ? 18.922 -12.578 10.016 1 96.19 589 TYR A O 1
ATOM 4763 N N . LEU A 1 590 ? 18.438 -10.758 8.828 1 95.31 590 LEU A N 1
ATOM 4764 C CA . LEU A 1 590 ? 18.359 -11.453 7.547 1 95.31 590 LEU A CA 1
ATOM 4765 C C . LEU A 1 590 ? 19.719 -12 7.145 1 95.31 590 LEU A C 1
ATOM 4767 O O . LEU A 1 590 ? 19.812 -12.891 6.301 1 95.31 590 LEU A O 1
ATOM 4771 N N . TYR A 1 591 ? 20.812 -11.422 7.758 1 94.38 591 TYR A N 1
ATOM 4772 C CA . TYR A 1 591 ? 22.156 -11.891 7.414 1 94.38 591 TYR A CA 1
ATOM 4773 C C . TYR A 1 591 ? 22.344 -13.359 7.773 1 94.38 591 TYR A C 1
ATOM 4775 O O . TYR A 1 591 ? 22.75 -14.164 6.938 1 94.38 591 TYR A O 1
ATOM 4783 N N . LEU A 1 592 ? 22.016 -13.617 8.984 1 95.25 592 LEU A N 1
ATOM 4784 C CA . LEU A 1 592 ? 22.188 -14.992 9.438 1 95.25 592 LEU A CA 1
ATOM 4785 C C . LEU A 1 592 ? 21.188 -15.922 8.766 1 95.25 592 LEU A C 1
ATOM 4787 O O . LEU A 1 592 ? 21.547 -17.031 8.367 1 95.25 592 LEU A O 1
ATOM 4791 N N . ARG A 1 593 ? 19.969 -15.492 8.625 1 94.94 593 ARG A N 1
ATOM 4792 C CA . ARG A 1 593 ? 18.953 -16.297 7.941 1 94.94 593 ARG A CA 1
ATOM 4793 C C . ARG A 1 593 ? 19.328 -16.516 6.48 1 94.94 593 ARG A C 1
ATOM 4795 O O . ARG A 1 593 ? 19.172 -17.625 5.961 1 94.94 593 ARG A O 1
ATOM 4802 N N . GLY A 1 594 ? 19.75 -15.43 5.891 1 96.38 594 GLY A N 1
ATOM 4803 C CA . GLY A 1 594 ? 20.188 -15.539 4.508 1 96.38 594 GLY A CA 1
ATOM 4804 C C . GLY A 1 594 ? 21.312 -16.547 4.324 1 96.38 594 GLY A C 1
ATOM 4805 O O . GLY A 1 594 ? 21.297 -17.328 3.365 1 96.38 594 GLY A O 1
ATOM 4806 N N . LEU A 1 595 ? 22.281 -16.516 5.262 1 96.06 595 LEU A N 1
ATOM 4807 C CA . LEU A 1 595 ? 23.391 -17.469 5.199 1 96.06 595 LEU A CA 1
ATOM 4808 C C . LEU A 1 595 ? 22.875 -18.906 5.281 1 96.06 595 LEU A C 1
ATOM 4810 O O . LEU A 1 595 ? 23.281 -19.75 4.492 1 96.06 595 LEU A O 1
ATOM 4814 N N . LYS A 1 596 ? 22.031 -19.125 6.223 1 95 596 LYS A N 1
ATOM 4815 C CA . LYS A 1 596 ? 21.453 -20.453 6.387 1 95 596 LYS A CA 1
ATOM 4816 C C . LYS A 1 596 ? 20.797 -20.938 5.094 1 95 596 LYS A C 1
ATOM 4818 O O . LYS A 1 596 ? 21.062 -22.047 4.633 1 95 596 LYS A O 1
ATOM 4823 N N . ASP A 1 597 ? 19.984 -20.109 4.504 1 95.56 597 ASP A N 1
ATOM 4824 C CA . ASP A 1 597 ? 19.25 -20.469 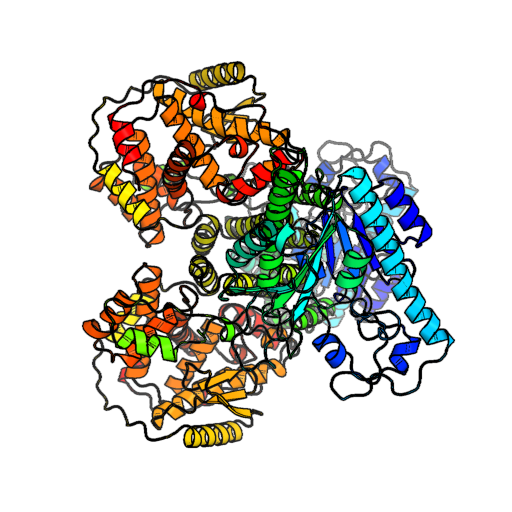3.293 1 95.56 597 ASP A CA 1
ATOM 4825 C C . ASP A 1 597 ? 20.188 -20.609 2.102 1 95.56 597 ASP A C 1
ATOM 4827 O O . ASP A 1 597 ? 19.984 -21.438 1.225 1 95.56 597 ASP A O 1
ATOM 4831 N N . ALA A 1 598 ? 21.219 -19.797 2.066 1 96.31 598 ALA A N 1
ATOM 4832 C CA . ALA A 1 598 ? 22.203 -19.859 0.989 1 96.31 598 ALA A CA 1
ATOM 4833 C C . ALA A 1 598 ? 22.984 -21.156 1.042 1 96.31 598 ALA A C 1
ATOM 4835 O O . ALA A 1 598 ? 23.281 -21.766 0.004 1 96.31 598 ALA A O 1
ATOM 4836 N N . ILE A 1 599 ? 23.359 -21.562 2.26 1 94.69 599 ILE A N 1
ATOM 4837 C CA . ILE A 1 599 ? 24.094 -22.797 2.426 1 94.69 599 ILE A CA 1
ATOM 4838 C C . ILE A 1 599 ? 23.25 -23.984 1.95 1 94.69 599 ILE A C 1
ATOM 4840 O O . ILE A 1 599 ? 23.734 -24.844 1.221 1 94.69 599 ILE A O 1
ATOM 4844 N N . LYS A 1 600 ? 22.062 -23.969 2.365 1 93.75 600 LYS A N 1
ATOM 4845 C CA . LYS A 1 600 ? 21.156 -25.031 1.94 1 93.75 600 LYS A CA 1
ATOM 4846 C C . LYS A 1 600 ? 21 -25.047 0.422 1 93.75 600 LYS A C 1
ATOM 4848 O O . LYS A 1 600 ? 21.078 -26.109 -0.203 1 93.75 600 LYS A O 1
ATOM 4853 N N . ALA A 1 601 ? 20.75 -23.938 -0.113 1 94.62 601 ALA A N 1
ATOM 4854 C CA . ALA A 1 601 ? 20.594 -23.828 -1.562 1 94.62 601 ALA A CA 1
ATOM 4855 C C . ALA A 1 601 ? 21.859 -24.266 -2.283 1 94.62 601 ALA A C 1
ATOM 4857 O O . ALA A 1 601 ? 21.797 -24.938 -3.316 1 94.62 601 ALA A O 1
ATOM 4858 N N . TYR A 1 602 ? 22.969 -23.906 -1.778 1 94 602 TYR A N 1
ATOM 4859 C CA . TYR A 1 602 ? 24.266 -24.25 -2.363 1 94 602 TYR A CA 1
ATOM 4860 C C . TYR A 1 602 ? 24.469 -25.75 -2.404 1 94 602 TYR A C 1
ATOM 4862 O O . TYR A 1 602 ? 25.047 -26.281 -3.354 1 94 602 TYR A O 1
ATOM 4870 N N . GLN A 1 603 ? 23.984 -26.406 -1.446 1 91.62 603 GLN A N 1
ATOM 4871 C CA . GLN A 1 603 ? 24.141 -27.859 -1.347 1 91.62 603 GLN A CA 1
ATOM 4872 C C . GLN A 1 603 ? 23.156 -28.594 -2.248 1 91.62 603 GLN A C 1
ATOM 4874 O O . GLN A 1 603 ? 23.438 -29.688 -2.734 1 91.62 603 GLN A O 1
ATOM 4879 N N . GLU A 1 604 ? 22.094 -27.938 -2.502 1 92.5 604 GLU A N 1
ATOM 4880 C CA . GLU A 1 604 ? 20.984 -28.656 -3.109 1 92.5 604 GLU A CA 1
ATOM 4881 C C . GLU A 1 604 ? 20.812 -28.281 -4.578 1 92.5 604 GLU A C 1
ATOM 4883 O O . GLU A 1 604 ? 20.25 -29.047 -5.359 1 92.5 604 GLU A O 1
ATOM 4888 N N . GLU A 1 605 ? 21.219 -27.109 -4.879 1 92.69 605 GLU A N 1
ATOM 4889 C CA . GLU A 1 605 ? 20.844 -26.656 -6.215 1 92.69 605 GLU A CA 1
ATOM 4890 C C . GLU A 1 605 ? 21.938 -25.766 -6.82 1 92.69 605 GLU A C 1
ATOM 4892 O O . GLU A 1 605 ? 22.922 -25.453 -6.156 1 92.69 605 GLU A O 1
ATOM 4897 N N . ASP A 1 606 ? 21.734 -25.5 -8.117 1 93.81 606 ASP A N 1
ATOM 4898 C CA . ASP A 1 606 ? 22.578 -24.562 -8.844 1 93.81 606 ASP A CA 1
ATOM 4899 C C . ASP A 1 606 ? 22.172 -23.125 -8.578 1 93.81 606 ASP A C 1
ATOM 4901 O O . ASP A 1 606 ? 21.031 -22.75 -8.828 1 93.81 606 ASP A O 1
ATOM 4905 N N . LEU A 1 607 ? 23.094 -22.297 -8.102 1 95.5 607 LEU A N 1
ATOM 4906 C CA . LEU A 1 607 ? 22.766 -20.938 -7.656 1 95.5 607 LEU A CA 1
ATOM 4907 C C . LEU A 1 607 ? 23.016 -19.938 -8.773 1 95.5 607 LEU A C 1
ATOM 4909 O O . LEU A 1 607 ? 22.812 -18.734 -8.586 1 95.5 607 LEU A O 1
ATOM 4913 N N . THR A 1 608 ? 23.359 -20.344 -9.914 1 95.69 608 THR A N 1
ATOM 4914 C CA . THR A 1 608 ? 23.828 -19.484 -10.992 1 95.69 608 THR A CA 1
ATOM 4915 C C . THR A 1 608 ? 22.797 -18.422 -11.328 1 95.69 608 THR A C 1
ATOM 4917 O O . THR A 1 608 ? 23.125 -17.25 -11.508 1 95.69 608 THR A O 1
ATOM 4920 N N . SER A 1 609 ? 21.516 -18.781 -11.406 1 96.94 609 SER A N 1
ATOM 4921 C CA . SER A 1 609 ? 20.469 -17.859 -11.82 1 96.94 609 SER A CA 1
ATOM 4922 C C . SER A 1 609 ? 20.266 -16.75 -10.797 1 96.94 609 SER A C 1
ATOM 4924 O O . SER A 1 609 ? 19.734 -15.68 -11.125 1 96.94 609 SER A O 1
ATOM 4926 N N . LEU A 1 610 ? 20.719 -16.953 -9.547 1 97.62 610 LEU A N 1
ATOM 4927 C CA . LEU A 1 610 ? 20.531 -15.961 -8.492 1 97.62 610 LEU A CA 1
ATOM 4928 C C . LEU A 1 610 ? 21.516 -14.812 -8.656 1 97.62 610 LEU A C 1
ATOM 4930 O O . LEU A 1 610 ? 21.359 -13.758 -8.039 1 97.62 610 LEU A O 1
ATOM 4934 N N . PHE A 1 611 ? 22.562 -14.961 -9.531 1 97.94 611 PHE A N 1
ATOM 4935 C CA . PHE A 1 611 ? 23.609 -13.961 -9.664 1 97.94 611 PHE A CA 1
ATOM 4936 C C . PHE A 1 611 ? 23.359 -13.086 -10.891 1 97.94 611 PHE A C 1
ATOM 4938 O O . PHE A 1 611 ? 24.203 -12.242 -11.234 1 97.94 611 PHE A O 1
ATOM 4945 N N . ILE A 1 612 ? 22.234 -13.203 -11.555 1 97.88 612 ILE A N 1
ATOM 4946 C CA . ILE A 1 612 ? 21.984 -12.43 -12.773 1 97.88 612 ILE A CA 1
ATOM 4947 C C . ILE A 1 612 ? 21.609 -11 -12.414 1 97.88 612 ILE A C 1
ATOM 4949 O O . ILE A 1 612 ? 21.562 -10.125 -13.273 1 97.88 612 ILE A O 1
ATOM 4953 N N . GLY A 1 613 ? 21.312 -10.766 -11.18 1 97.38 613 GLY A N 1
ATOM 4954 C CA . GLY A 1 613 ? 20.938 -9.469 -10.648 1 97.38 613 GLY A CA 1
ATOM 4955 C C . GLY A 1 613 ? 20.594 -9.5 -9.172 1 97.38 613 GLY A C 1
ATOM 4956 O O . GLY A 1 613 ? 21.062 -10.383 -8.445 1 97.38 613 GLY A O 1
ATOM 4957 N N . LYS A 1 614 ? 19.875 -8.453 -8.734 1 95.44 614 LYS A N 1
ATOM 4958 C CA . LYS A 1 614 ? 19.375 -8.43 -7.355 1 95.44 614 LYS A CA 1
ATOM 4959 C C . LYS A 1 614 ? 18.109 -9.258 -7.219 1 95.44 614 LYS A C 1
ATOM 4961 O O . LYS A 1 614 ? 17 -8.719 -7.289 1 95.44 614 LYS A O 1
ATOM 4966 N N . THR A 1 615 ? 18.266 -10.516 -6.91 1 96.94 615 THR A N 1
ATOM 4967 C CA . THR A 1 615 ? 17.156 -11.461 -6.984 1 96.94 615 THR A CA 1
ATOM 4968 C C . THR A 1 615 ? 16.812 -12 -5.602 1 96.94 615 THR A C 1
ATOM 4970 O O . THR A 1 615 ? 17.5 -11.703 -4.621 1 96.94 615 THR A O 1
ATOM 4973 N N . GLY A 1 616 ? 15.766 -12.727 -5.473 1 96.12 616 GLY A N 1
ATOM 4974 C CA . GLY A 1 616 ? 15.336 -13.43 -4.277 1 96.12 616 GLY A CA 1
ATOM 4975 C C . GLY A 1 616 ? 15.25 -14.938 -4.469 1 96.12 616 GLY A C 1
ATOM 4976 O O . GLY A 1 616 ? 14.938 -15.406 -5.562 1 96.12 616 GLY A O 1
ATOM 4977 N N . PHE A 1 617 ? 15.523 -15.648 -3.344 1 96.69 617 PHE A N 1
ATOM 4978 C CA . PHE A 1 617 ? 15.492 -17.109 -3.406 1 96.69 617 PHE A CA 1
ATOM 4979 C C . PHE A 1 617 ? 14.164 -17.594 -3.979 1 96.69 617 PHE A C 1
ATOM 4981 O O . PHE A 1 617 ? 14.133 -18.562 -4.746 1 96.69 617 PHE A O 1
ATOM 4988 N N . GLU A 1 618 ? 13.109 -16.906 -3.674 1 94.44 618 GLU A N 1
ATOM 4989 C CA . GLU A 1 618 ? 11.766 -17.344 -4.043 1 94.44 618 GLU A CA 1
ATOM 4990 C C . GLU A 1 618 ? 11.547 -17.25 -5.551 1 94.44 618 GLU A C 1
ATOM 4992 O O . GLU A 1 618 ? 10.664 -17.906 -6.102 1 94.44 618 GLU A O 1
ATOM 4997 N N . PHE A 1 619 ? 12.328 -16.531 -6.25 1 96.69 619 PHE A N 1
ATOM 4998 C CA . PHE A 1 619 ? 12.117 -16.281 -7.672 1 96.69 619 PHE A CA 1
ATOM 4999 C C . PHE A 1 619 ? 13.023 -17.172 -8.516 1 96.69 619 PHE A C 1
ATOM 5001 O O . PHE A 1 619 ? 13.016 -17.078 -9.75 1 96.69 619 PHE A O 1
ATOM 5008 N N . LYS A 1 620 ? 13.844 -18.016 -7.895 1 96.56 620 LYS A N 1
ATOM 5009 C CA . LYS A 1 620 ? 14.797 -18.828 -8.625 1 96.56 620 LYS A CA 1
ATOM 5010 C C . LYS A 1 620 ? 14.102 -19.656 -9.703 1 96.56 620 LYS A C 1
ATOM 5012 O O . LYS A 1 620 ? 14.57 -19.719 -10.844 1 96.56 620 LYS A O 1
ATOM 5017 N N . PRO A 1 621 ? 12.906 -20.281 -9.43 1 94.44 621 PRO A N 1
ATOM 5018 C CA . PRO A 1 621 ? 12.266 -21.094 -10.469 1 94.44 621 PRO A CA 1
ATOM 5019 C C . PRO A 1 621 ? 11.883 -20.281 -11.695 1 94.44 621 PRO A C 1
ATOM 5021 O O . PRO A 1 621 ? 12.078 -20.734 -12.828 1 94.44 621 PRO A O 1
ATOM 5024 N N . VAL A 1 622 ? 11.359 -19.141 -11.492 1 95.56 622 VAL A N 1
ATOM 5025 C CA . VAL A 1 622 ? 10.953 -18.297 -12.609 1 95.56 622 VAL A CA 1
ATOM 5026 C C . VAL A 1 622 ? 12.188 -17.797 -13.352 1 95.56 622 VAL A C 1
ATOM 5028 O O . VAL A 1 622 ? 12.188 -17.703 -14.586 1 95.56 622 VAL A O 1
ATOM 5031 N N . LEU A 1 623 ? 13.25 -17.484 -12.633 1 97.31 623 LEU A N 1
ATOM 5032 C CA . LEU A 1 623 ? 14.492 -17.031 -13.258 1 97.31 623 LEU A CA 1
ATOM 5033 C C . LEU A 1 623 ? 15.109 -18.141 -14.102 1 97.31 623 LEU A C 1
ATOM 5035 O O . LEU A 1 623 ? 15.547 -17.891 -15.227 1 97.31 623 LEU A O 1
ATOM 5039 N N . ASP A 1 624 ? 15.125 -19.328 -13.531 1 96.75 624 ASP A N 1
ATOM 5040 C CA . ASP A 1 624 ? 15.617 -20.484 -14.289 1 96.75 624 ASP A CA 1
ATOM 5041 C C . ASP A 1 624 ? 14.82 -20.672 -15.578 1 96.75 624 ASP A C 1
ATOM 5043 O O . ASP A 1 624 ? 15.406 -20.891 -16.641 1 96.75 624 ASP A O 1
ATOM 5047 N N . GLU A 1 625 ? 13.531 -20.562 -15.445 1 96.06 625 GLU A N 1
ATOM 5048 C CA . GLU A 1 625 ? 12.656 -20.719 -16.609 1 96.06 625 GLU A CA 1
ATOM 5049 C C . GLU A 1 625 ? 12.945 -19.672 -17.672 1 96.06 625 GLU A C 1
ATOM 5051 O O . GLU A 1 625 ? 13.055 -19.984 -18.859 1 96.06 625 GLU A O 1
ATOM 5056 N N . LEU A 1 626 ? 13.07 -18.469 -17.281 1 96.62 626 LEU A N 1
ATOM 5057 C CA . LEU A 1 626 ? 13.266 -17.375 -18.219 1 96.62 626 LEU A CA 1
ATOM 5058 C C . LEU A 1 626 ? 14.625 -17.469 -18.906 1 96.62 626 LEU A C 1
ATOM 5060 O O . LEU A 1 626 ? 14.766 -17.094 -20.062 1 96.62 626 LEU A O 1
ATOM 5064 N N . ILE A 1 627 ? 15.633 -17.953 -18.172 1 96.56 627 ILE A N 1
ATOM 5065 C CA . ILE A 1 627 ? 16.938 -18.172 -18.766 1 96.56 627 ILE A CA 1
ATOM 5066 C C . ILE A 1 627 ? 16.875 -19.297 -19.797 1 96.56 627 ILE A C 1
ATOM 5068 O O . ILE A 1 627 ? 17.391 -19.156 -20.906 1 96.56 627 ILE A O 1
ATOM 5072 N N . GLU A 1 628 ? 16.203 -20.375 -19.406 1 95.06 628 GLU A N 1
ATOM 5073 C CA . GLU A 1 628 ? 16.062 -21.516 -20.297 1 95.06 628 GLU A CA 1
ATOM 5074 C C . GLU A 1 628 ? 15.297 -21.141 -21.562 1 95.06 628 GLU A C 1
ATOM 5076 O O . GLU A 1 628 ? 15.57 -21.672 -22.641 1 95.06 628 GLU A O 1
ATOM 5081 N N . ARG A 1 629 ? 14.367 -20.234 -21.422 1 94.88 629 ARG A N 1
ATOM 5082 C CA . ARG A 1 629 ? 13.562 -19.766 -22.547 1 94.88 629 ARG A CA 1
ATOM 5083 C C . ARG A 1 629 ? 14.352 -18.812 -23.422 1 94.88 629 ARG A C 1
ATOM 5085 O O . ARG A 1 629 ? 13.906 -18.469 -24.531 1 94.88 629 ARG A O 1
ATOM 5092 N N . GLY A 1 630 ? 15.508 -18.359 -22.906 1 93.88 630 GLY A N 1
ATOM 5093 C CA . GLY A 1 630 ? 16.344 -17.438 -23.656 1 93.88 630 GLY A CA 1
ATOM 5094 C C . GLY A 1 630 ? 15.945 -15.984 -23.484 1 93.88 630 GLY A C 1
ATOM 5095 O O . GLY A 1 630 ? 16.422 -15.109 -24.219 1 93.88 630 GLY A O 1
ATOM 5096 N N . ILE A 1 631 ? 15.039 -15.734 -22.594 1 95.31 631 ILE A N 1
ATOM 5097 C CA . ILE A 1 631 ? 14.562 -14.383 -22.344 1 95.31 631 ILE A CA 1
ATOM 5098 C C . ILE A 1 631 ? 15.594 -13.625 -21.5 1 95.31 631 ILE A C 1
ATOM 5100 O O . ILE A 1 631 ? 15.914 -12.469 -21.797 1 95.31 631 ILE A O 1
ATOM 5104 N N . LEU A 1 632 ? 16.109 -14.25 -20.469 1 97.12 632 LEU A N 1
ATOM 5105 C CA . LEU A 1 632 ? 17.188 -13.703 -19.656 1 97.12 632 LEU A CA 1
ATOM 5106 C C . LEU A 1 632 ? 18.531 -14.32 -20.031 1 97.12 632 LEU A C 1
ATOM 5108 O O . LEU A 1 632 ? 18.562 -15.383 -20.656 1 97.12 632 LEU A O 1
ATOM 5112 N N . LYS A 1 633 ? 19.547 -13.641 -19.703 1 97.44 633 LYS A N 1
ATOM 5113 C CA . LYS A 1 633 ? 20.906 -14.102 -20.031 1 97.44 633 LYS A CA 1
ATOM 5114 C C . LYS A 1 633 ? 21.547 -14.773 -18.812 1 97.44 633 LYS A C 1
ATOM 5116 O O . LYS A 1 633 ? 21.234 -14.43 -17.672 1 97.44 633 LYS A O 1
ATOM 5121 N N . GLN A 1 634 ? 22.359 -15.672 -19.109 1 97.12 634 GLN A N 1
ATOM 5122 C CA . GLN A 1 634 ? 23.219 -16.188 -18.062 1 97.12 634 GLN A CA 1
ATOM 5123 C C . GLN A 1 634 ? 24.109 -15.102 -17.484 1 97.12 634 GLN A C 1
ATOM 5125 O O . GLN A 1 634 ? 24.453 -14.148 -18.172 1 97.12 634 GLN A O 1
ATOM 5130 N N . PRO A 1 635 ? 24.391 -15.227 -16.172 1 97.38 635 PRO A N 1
ATOM 5131 C CA . PRO A 1 635 ? 25.297 -14.211 -15.617 1 97.38 635 PRO A CA 1
ATOM 5132 C C . PRO A 1 635 ? 26.672 -14.242 -16.266 1 97.38 635 PRO A C 1
ATOM 5134 O O . PRO A 1 635 ? 27.234 -15.32 -16.484 1 97.38 635 PRO A O 1
ATOM 5137 N N . GLU A 1 636 ? 27.156 -13.141 -16.609 1 95.88 636 GLU A N 1
ATOM 5138 C CA . GLU A 1 636 ? 28.5 -13.031 -17.188 1 95.88 636 GLU A CA 1
ATOM 5139 C C . GLU A 1 636 ? 29.578 -13.25 -16.141 1 95.88 636 GLU A C 1
ATOM 5141 O O . GLU A 1 636 ? 30.641 -13.797 -16.438 1 95.88 636 GLU A O 1
ATOM 5146 N N . PHE A 1 637 ? 29.328 -12.758 -14.969 1 96.19 637 PHE A N 1
ATOM 5147 C CA . PHE A 1 637 ? 30.281 -12.859 -13.867 1 96.19 637 PHE A CA 1
ATOM 5148 C C . PHE A 1 637 ? 29.719 -13.734 -12.75 1 96.19 637 PHE A C 1
ATOM 5150 O O . PHE A 1 637 ? 28.516 -13.719 -12.492 1 96.19 637 PHE A O 1
ATOM 5157 N N . LEU A 1 638 ? 30.531 -14.438 -12.133 1 96.81 638 LEU A N 1
ATOM 5158 C CA . LEU A 1 638 ? 30.188 -15.258 -10.977 1 96.81 638 LEU A CA 1
ATOM 5159 C C . LEU A 1 638 ? 31.172 -15.023 -9.828 1 96.81 638 LEU A C 1
ATOM 5161 O O . LEU A 1 638 ? 32.312 -14.656 -10.062 1 96.81 638 LEU A O 1
ATOM 5165 N N . PRO A 1 639 ? 30.688 -15.125 -8.617 1 96.56 639 PRO A N 1
ATOM 5166 C CA . PRO A 1 639 ? 31.625 -15.016 -7.5 1 96.56 639 PRO A CA 1
ATOM 5167 C C . PRO A 1 639 ? 32.781 -16.016 -7.594 1 96.56 639 PRO A C 1
ATOM 5169 O O . PRO A 1 639 ? 32.531 -17.203 -7.785 1 96.56 639 PRO A O 1
ATOM 5172 N N . LYS A 1 640 ? 33.938 -15.594 -7.402 1 95.19 640 LYS A N 1
ATOM 5173 C CA . LYS A 1 640 ? 35.125 -16.453 -7.48 1 95.19 640 LYS A CA 1
ATOM 5174 C C . LYS A 1 640 ? 35.156 -17.453 -6.332 1 95.19 640 LYS A C 1
ATOM 5176 O O . LYS A 1 640 ? 35.719 -18.547 -6.469 1 95.19 640 LYS A O 1
ATOM 5181 N N . ALA A 1 641 ? 34.562 -17 -5.281 1 94.56 641 ALA A N 1
ATOM 5182 C CA . ALA A 1 641 ? 34.531 -17.875 -4.105 1 94.56 641 ALA A CA 1
ATOM 5183 C C . ALA A 1 641 ? 33.875 -19.203 -4.418 1 94.56 641 ALA A C 1
ATOM 5185 O O . ALA A 1 641 ? 34.188 -20.219 -3.803 1 94.56 641 ALA A O 1
ATOM 5186 N N . LEU A 1 642 ? 32.969 -19.234 -5.348 1 93.19 642 LEU A N 1
ATOM 5187 C CA . LEU A 1 642 ? 32.219 -20.453 -5.672 1 93.19 642 LEU A CA 1
ATOM 5188 C C . LEU A 1 642 ? 33.125 -21.484 -6.328 1 93.19 642 LEU A C 1
ATOM 5190 O O . LEU A 1 642 ? 32.812 -22.688 -6.266 1 93.19 642 LEU A O 1
ATOM 5194 N N . SER A 1 643 ? 34.125 -21.047 -6.926 1 90.31 643 SER A N 1
ATOM 5195 C CA . SER A 1 643 ? 35 -21.953 -7.637 1 90.31 643 SER A CA 1
ATOM 5196 C C . SER A 1 643 ? 36.312 -22.156 -6.883 1 90.31 643 SER A C 1
ATOM 5198 O O . SER A 1 643 ? 37.156 -22.953 -7.297 1 90.31 643 SER A O 1
ATOM 5200 N N . MET A 1 644 ? 36.438 -21.469 -5.816 1 90 644 MET A N 1
ATOM 5201 C CA . MET A 1 644 ? 37.656 -21.562 -5.027 1 90 644 MET A CA 1
ATOM 5202 C C . MET A 1 644 ? 37.688 -22.844 -4.207 1 90 644 MET A C 1
ATOM 5204 O O . MET A 1 644 ? 36.656 -23.297 -3.713 1 90 644 MET A O 1
ATOM 5208 N N . ASN A 1 645 ? 38.781 -23.5 -4.227 1 86.25 645 ASN A N 1
ATOM 5209 C CA . ASN A 1 645 ? 39 -24.641 -3.34 1 86.25 645 ASN A CA 1
ATOM 5210 C C . ASN A 1 645 ? 39.75 -24.25 -2.082 1 86.25 645 ASN A C 1
ATOM 5212 O O . ASN A 1 645 ? 40.875 -24.719 -1.856 1 86.25 645 ASN A O 1
ATOM 5216 N N . ALA A 1 646 ? 39.156 -23.484 -1.364 1 83.62 646 ALA A N 1
ATOM 5217 C CA . ALA A 1 646 ? 39.781 -23.016 -0.142 1 83.62 646 ALA A CA 1
ATOM 5218 C C . ALA A 1 646 ? 39.688 -24.047 0.974 1 83.62 646 ALA A C 1
ATOM 5220 O O . ALA A 1 646 ? 38.75 -24.859 0.993 1 83.62 646 ALA A O 1
ATOM 5221 N N . GLU A 1 647 ? 40.719 -24.062 1.777 1 84.81 647 GLU A N 1
ATOM 5222 C CA . GLU A 1 647 ? 40.625 -24.891 2.982 1 84.81 647 GLU A CA 1
ATOM 5223 C C . GLU A 1 647 ? 39.688 -24.266 4.016 1 84.81 647 GLU A C 1
ATOM 5225 O O . GLU A 1 647 ? 39.969 -23.188 4.551 1 84.81 647 GLU A O 1
ATOM 5230 N N . LEU A 1 648 ? 38.656 -24.922 4.176 1 87.56 648 LEU A N 1
ATOM 5231 C CA . LEU A 1 648 ? 37.625 -24.391 5.094 1 87.56 648 LEU A CA 1
ATOM 5232 C C . LEU A 1 648 ? 37.906 -24.859 6.52 1 87.56 648 LEU A C 1
ATOM 5234 O O . LEU A 1 648 ? 38.344 -25.984 6.738 1 87.56 648 LEU A O 1
ATOM 5238 N N . ASP A 1 649 ? 37.75 -24.016 7.41 1 87.75 649 ASP A N 1
ATOM 5239 C CA . ASP A 1 649 ? 37.906 -24.312 8.828 1 87.75 649 ASP A CA 1
ATOM 5240 C C . ASP A 1 649 ? 36.875 -25.359 9.289 1 87.75 649 ASP A C 1
ATOM 5242 O O . ASP A 1 649 ? 35.656 -25.125 9.203 1 87.75 649 ASP A O 1
ATOM 5246 N N . PRO A 1 650 ? 37.344 -26.438 9.766 1 88.19 650 PRO A N 1
ATOM 5247 C CA . PRO A 1 650 ? 36.438 -27.516 10.156 1 88.19 650 PRO A CA 1
ATOM 5248 C C . PRO A 1 650 ? 35.438 -27.094 11.234 1 88.19 650 PRO A C 1
ATOM 5250 O O . PRO A 1 650 ? 34.312 -27.562 11.258 1 88.19 650 PRO A O 1
ATOM 5253 N N . VAL A 1 651 ? 35.906 -26.312 12.102 1 87.5 651 VAL A N 1
ATOM 5254 C CA . VAL A 1 651 ? 35 -25.844 13.156 1 87.5 651 VAL A CA 1
ATOM 5255 C C . VAL A 1 651 ? 33.875 -25 12.562 1 87.5 651 VAL A C 1
ATOM 5257 O O . VAL A 1 651 ? 32.719 -25.141 12.945 1 87.5 651 VAL A O 1
ATOM 5260 N N . MET A 1 652 ? 34.281 -24.234 11.656 1 90.25 652 MET A N 1
ATOM 5261 C CA . MET A 1 652 ? 33.281 -23.391 11.008 1 90.25 652 MET A CA 1
ATOM 5262 C C . MET A 1 652 ? 32.281 -24.219 10.188 1 90.25 652 MET A C 1
ATOM 5264 O O . MET A 1 652 ? 31.094 -23.938 10.156 1 90.25 652 MET A O 1
ATOM 5268 N N . GLU A 1 653 ? 32.812 -25.172 9.547 1 89.44 653 GLU A N 1
ATOM 5269 C CA . GLU A 1 653 ? 31.953 -26.078 8.797 1 89.44 653 GLU A CA 1
ATOM 5270 C C . GLU A 1 653 ? 30.953 -26.781 9.711 1 89.44 653 GLU A C 1
ATOM 5272 O O . GLU A 1 653 ? 29.781 -26.922 9.359 1 89.44 653 GLU A O 1
ATOM 5277 N N . PHE A 1 654 ? 31.5 -27.109 10.828 1 87.81 654 PHE A N 1
ATOM 5278 C CA . PHE A 1 654 ? 30.641 -27.75 11.82 1 87.81 654 PHE A CA 1
ATOM 5279 C C . PHE A 1 654 ? 29.562 -26.781 12.312 1 87.81 654 PHE A C 1
ATOM 5281 O O . PHE A 1 654 ? 28.391 -27.141 12.391 1 87.81 654 PHE A O 1
ATOM 5288 N N . MET A 1 655 ? 29.953 -25.594 12.633 1 89.44 655 MET A N 1
ATOM 5289 C CA . MET A 1 655 ? 29.031 -24.578 13.133 1 89.44 655 MET A CA 1
ATOM 5290 C C . MET A 1 655 ? 27.938 -24.297 12.102 1 89.44 655 MET A C 1
ATOM 5292 O O . MET A 1 655 ? 26.766 -24.203 12.453 1 89.44 655 MET A O 1
ATOM 5296 N N . LEU A 1 656 ? 28.312 -24.203 10.867 1 91.25 656 LEU A N 1
ATOM 5297 C CA . LEU A 1 656 ? 27.391 -23.844 9.797 1 91.25 656 LEU A CA 1
ATOM 5298 C C . LEU A 1 656 ? 26.453 -25 9.477 1 91.25 656 LEU A C 1
ATOM 5300 O O . LEU A 1 656 ? 25.297 -24.781 9.117 1 91.25 656 LEU A O 1
ATOM 5304 N N . SER A 1 657 ? 26.922 -26.172 9.633 1 87.44 657 SER A N 1
ATOM 5305 C CA . SER A 1 657 ? 26.078 -27.344 9.406 1 87.44 657 SER A CA 1
ATOM 5306 C C . SER A 1 657 ? 25.047 -27.5 10.531 1 87.44 657 SER A C 1
ATOM 5308 O O . SER A 1 657 ? 24.047 -28.188 10.359 1 87.44 657 SER A O 1
ATOM 5310 N N . SER A 1 658 ? 25.359 -26.797 11.641 1 83.38 658 SER A N 1
ATOM 5311 C CA . SER A 1 658 ? 24.5 -26.938 12.805 1 83.38 658 SER A CA 1
ATOM 5312 C C . SER A 1 658 ? 23.375 -25.891 12.781 1 83.38 658 SER A C 1
ATOM 5314 O O . SER A 1 658 ? 22.453 -25.953 13.586 1 83.38 658 SER A O 1
ATOM 5316 N N . ILE A 1 659 ? 23.594 -25 11.969 1 85.44 659 ILE A N 1
ATOM 5317 C CA . ILE A 1 659 ? 22.547 -23.984 11.852 1 85.44 659 ILE A CA 1
ATOM 5318 C C . ILE A 1 659 ? 21.375 -24.547 11.031 1 85.44 659 ILE A C 1
ATOM 5320 O O . ILE A 1 659 ? 21.578 -25.031 9.914 1 85.44 659 ILE A O 1
ATOM 5324 N N . ARG A 1 660 ? 20.109 -24.75 11.766 1 72.5 660 ARG A N 1
ATOM 5325 C CA . ARG A 1 660 ? 18.938 -25.391 11.188 1 72.5 660 ARG A CA 1
ATOM 5326 C C . ARG A 1 660 ? 17.844 -24.375 10.867 1 72.5 660 ARG A C 1
ATOM 5328 O O . ARG A 1 660 ? 17.703 -23.375 11.562 1 72.5 660 ARG A O 1
ATOM 5335 N N . MET B 1 1 ? -9.227 25.016 -15.602 1 79.5 1 MET B N 1
ATOM 5336 C CA . MET B 1 1 ? -9.297 26.297 -14.906 1 79.5 1 MET B CA 1
ATOM 5337 C C . MET B 1 1 ? -9.797 27.391 -15.844 1 79.5 1 MET B C 1
ATOM 5339 O O . MET B 1 1 ? -9.422 27.438 -17.016 1 79.5 1 MET B O 1
ATOM 5343 N N . LEU B 1 2 ? -10.633 28.188 -15.398 1 89.69 2 LEU B N 1
ATOM 5344 C CA . LEU B 1 2 ? -11.219 29.281 -16.156 1 89.69 2 LEU B CA 1
ATOM 5345 C C . LEU B 1 2 ? -10.172 30.312 -16.531 1 89.69 2 LEU B C 1
ATOM 5347 O O . LEU B 1 2 ? -9.242 30.578 -15.75 1 89.69 2 LEU B O 1
ATOM 5351 N N . GLN B 1 3 ? -10.258 30.828 -17.734 1 96.38 3 GLN B N 1
ATOM 5352 C CA . GLN B 1 3 ? -9.43 31.938 -18.188 1 96.38 3 GLN B CA 1
ATOM 5353 C C . GLN B 1 3 ? -10.25 33.219 -18.281 1 96.38 3 GLN B C 1
ATOM 5355 O O . GLN B 1 3 ? -11.305 33.25 -18.922 1 96.38 3 GLN B O 1
ATOM 5360 N N . LEU B 1 4 ? -9.789 34.281 -17.594 1 97.56 4 LEU B N 1
ATOM 5361 C CA . LEU B 1 4 ? -10.531 35.531 -17.578 1 97.56 4 LEU B CA 1
ATOM 5362 C C . LEU B 1 4 ? -9.617 36.719 -17.953 1 97.56 4 LEU B C 1
ATOM 5364 O O . LEU B 1 4 ? -8.414 36.656 -17.688 1 97.56 4 LEU B O 1
ATOM 5368 N N . SER B 1 5 ? -10.242 37.719 -18.547 1 97.56 5 SER B N 1
ATOM 5369 C CA . SER B 1 5 ? -9.555 38.969 -18.766 1 97.56 5 SER B CA 1
ATOM 5370 C C . SER B 1 5 ? -9.508 39.812 -17.5 1 97.56 5 SER B C 1
ATOM 5372 O O . SER B 1 5 ? -10.219 39.531 -16.531 1 97.56 5 SER B O 1
ATOM 5374 N N . GLU B 1 6 ? -8.656 40.875 -17.516 1 97.56 6 GLU B N 1
ATOM 5375 C CA . GLU B 1 6 ? -8.594 41.812 -16.359 1 97.56 6 GLU B CA 1
ATOM 5376 C C . GLU B 1 6 ? -9.961 42.375 -16.047 1 97.56 6 GLU B C 1
ATOM 5378 O O . GLU B 1 6 ? -10.375 42.438 -14.891 1 97.56 6 GLU B O 1
ATOM 5383 N N . SER B 1 7 ? -10.633 42.781 -17.078 1 97.69 7 SER B N 1
ATOM 5384 C CA . SER B 1 7 ? -11.93 43.438 -16.891 1 97.69 7 SER B CA 1
ATOM 5385 C C . SER B 1 7 ? -12.93 42.469 -16.25 1 97.69 7 SER B C 1
ATOM 5387 O O . SER B 1 7 ? -13.719 42.875 -15.391 1 97.69 7 SER B O 1
ATOM 5389 N N . GLN B 1 8 ? -12.898 41.281 -16.703 1 98 8 GLN B N 1
ATOM 5390 C CA . GLN B 1 8 ? -13.797 40.25 -16.156 1 98 8 GLN B CA 1
ATOM 5391 C C . GLN B 1 8 ? -13.477 40 -14.688 1 98 8 GLN B C 1
ATOM 5393 O O . GLN B 1 8 ? -14.391 39.812 -13.875 1 98 8 GLN B O 1
ATOM 5398 N N . VAL B 1 9 ? -12.219 39.938 -14.352 1 98.12 9 VAL B N 1
ATOM 5399 C CA . VAL B 1 9 ? -11.773 39.688 -12.977 1 98.12 9 VAL B CA 1
ATOM 5400 C C . VAL B 1 9 ? -12.234 40.844 -12.086 1 98.12 9 VAL B C 1
ATOM 5402 O O . VAL B 1 9 ? -12.789 40.625 -11.008 1 98.12 9 VAL B O 1
ATOM 5405 N N . LEU B 1 10 ? -12.039 42.094 -12.547 1 98.25 10 LEU B N 1
ATOM 5406 C CA . LEU B 1 10 ? -12.43 43.281 -11.773 1 98.25 10 LEU B CA 1
ATOM 5407 C C . LEU B 1 10 ? -13.938 43.312 -11.547 1 98.25 10 LEU B C 1
ATOM 5409 O O . LEU B 1 10 ? -14.398 43.625 -10.453 1 98.25 10 LEU B O 1
ATOM 5413 N N . GLU B 1 11 ? -14.656 42.906 -12.586 1 97.94 11 GLU B N 1
ATOM 5414 C CA . GLU B 1 11 ? -16.109 42.875 -12.477 1 97.94 11 GLU B CA 1
ATOM 5415 C C . GLU B 1 11 ? -16.562 41.875 -11.43 1 97.94 11 GLU B C 1
ATOM 5417 O O . GLU B 1 11 ? -17.438 42.156 -10.609 1 97.94 11 GLU B O 1
ATOM 5422 N N . LYS B 1 12 ? -15.969 40.719 -11.5 1 97.88 12 LYS B N 1
ATOM 5423 C CA . LYS B 1 12 ? -16.344 39.688 -10.547 1 97.88 12 LYS B CA 1
ATOM 5424 C C . LYS B 1 12 ? -15.992 40.094 -9.117 1 97.88 12 LYS B C 1
ATOM 5426 O O . LYS B 1 12 ? -16.734 39.781 -8.18 1 97.88 12 LYS B O 1
ATOM 5431 N N . ILE B 1 13 ? -14.867 40.75 -8.891 1 98.44 13 ILE B N 1
ATOM 5432 C CA . ILE B 1 13 ? -14.453 41.219 -7.57 1 98.44 13 ILE B CA 1
ATOM 5433 C C . ILE B 1 13 ? -15.422 42.281 -7.066 1 98.44 13 ILE B C 1
ATOM 5435 O O . ILE B 1 13 ? -15.891 42.219 -5.93 1 98.44 13 ILE B O 1
ATOM 5439 N N . GLN B 1 14 ? -15.727 43.219 -7.965 1 97.25 14 GLN B N 1
ATOM 5440 C CA . GLN B 1 14 ? -16.578 44.344 -7.586 1 97.25 14 GLN B CA 1
ATOM 5441 C C . GLN B 1 14 ? -17.984 43.844 -7.215 1 97.25 14 GLN B C 1
ATOM 5443 O O . GLN B 1 14 ? -18.625 44.438 -6.344 1 97.25 14 GLN B O 1
ATOM 5448 N N . HIS B 1 15 ? -18.422 42.781 -7.859 1 97.31 15 HIS B N 1
ATOM 5449 C CA . HIS B 1 15 ? -19.75 42.25 -7.598 1 97.31 15 HIS B CA 1
ATOM 5450 C C . HIS B 1 15 ? -19.719 41.125 -6.562 1 97.31 15 HIS B C 1
ATOM 5452 O O . HIS B 1 15 ? -20.719 40.469 -6.332 1 97.31 15 HIS B O 1
ATOM 5458 N N . LEU B 1 16 ? -18.594 40.938 -6.008 1 97.62 16 LEU B N 1
ATOM 5459 C CA . LEU B 1 16 ? -18.406 39.969 -4.934 1 97.62 16 LEU B CA 1
ATOM 5460 C C . LEU B 1 16 ? -18.812 38.562 -5.395 1 97.62 16 LEU B C 1
ATOM 5462 O O . LEU B 1 16 ? -19.5 37.844 -4.672 1 97.62 16 LEU B O 1
ATOM 5466 N N . VAL B 1 17 ? -18.438 38.219 -6.637 1 97.38 17 VAL B N 1
ATOM 5467 C CA . VAL B 1 17 ? -18.703 36.906 -7.191 1 97.38 17 VAL B CA 1
ATOM 5468 C C . VAL B 1 17 ? -17.484 36.031 -6.996 1 97.38 17 VAL B C 1
ATOM 5470 O O . VAL B 1 17 ? -16.391 36.312 -7.508 1 97.38 17 VAL B O 1
ATOM 5473 N N . PRO B 1 18 ? -17.641 34.938 -6.23 1 96.38 18 PRO B N 1
ATOM 5474 C CA . PRO B 1 18 ? -16.516 34 -6.105 1 96.38 18 PRO B CA 1
ATOM 5475 C C . PRO B 1 18 ? -16.141 33.344 -7.434 1 96.38 18 PRO B C 1
ATOM 5477 O O . PRO B 1 18 ? -17.016 33.062 -8.25 1 96.38 18 PRO B O 1
ATOM 5480 N N . PHE B 1 19 ? -14.82 33.125 -7.652 1 96.19 19 PHE B N 1
ATOM 5481 C CA . PHE B 1 19 ? -14.352 32.5 -8.883 1 96.19 19 PHE B CA 1
ATOM 5482 C C . PHE B 1 19 ? -12.922 32 -8.727 1 96.19 19 PHE B C 1
ATOM 5484 O O . PHE B 1 19 ? -12.227 32.375 -7.781 1 96.19 19 PHE B O 1
ATOM 5491 N N . GLU B 1 20 ? -12.547 31.062 -9.5 1 94.81 20 GLU B N 1
ATOM 5492 C CA . GLU B 1 20 ? -11.172 30.609 -9.703 1 94.81 20 GLU B CA 1
ATOM 5493 C C . GLU B 1 20 ? -10.766 30.734 -11.172 1 94.81 20 GLU B C 1
ATOM 5495 O O . GLU B 1 20 ? -11.398 30.141 -12.047 1 94.81 20 GLU B O 1
ATOM 5500 N N . ALA B 1 21 ? -9.695 31.469 -11.398 1 97.06 21 ALA B N 1
ATOM 5501 C CA . ALA B 1 21 ? -9.336 31.688 -12.797 1 97.06 21 ALA B CA 1
ATOM 5502 C C . ALA B 1 21 ? -7.867 32.062 -12.938 1 97.06 21 ALA B C 1
ATOM 5504 O O . ALA B 1 21 ? -7.219 32.438 -11.961 1 97.06 21 ALA B O 1
ATOM 5505 N N . GLN B 1 22 ? -7.395 31.797 -14.055 1 97.31 22 GLN B N 1
ATOM 5506 C CA . GLN B 1 22 ? -6.121 32.344 -14.508 1 97.31 22 GLN B CA 1
ATOM 5507 C C . GLN B 1 22 ? -6.34 33.469 -15.547 1 97.31 22 GLN B C 1
ATOM 5509 O O . GLN B 1 22 ? -7.254 33.375 -16.359 1 97.31 22 GLN B O 1
ATOM 5514 N N . LEU B 1 23 ? -5.59 34.5 -15.398 1 97.5 23 LEU B N 1
ATOM 5515 C CA . LEU B 1 23 ? -5.676 35.531 -16.422 1 97.5 23 LEU B CA 1
ATOM 5516 C C . LEU B 1 23 ? -5.371 34.938 -17.797 1 97.5 23 LEU B C 1
ATOM 5518 O O . LEU B 1 23 ? -4.629 33.969 -17.922 1 97.5 23 LEU B O 1
ATOM 5522 N N . ASP B 1 24 ? -5.945 35.531 -18.812 1 95.69 24 ASP B N 1
ATOM 5523 C CA . ASP B 1 24 ? -5.836 35.031 -20.188 1 95.69 24 ASP B CA 1
ATOM 5524 C C . ASP B 1 24 ? -4.375 34.969 -20.625 1 95.69 24 ASP B C 1
ATOM 5526 O O . ASP B 1 24 ? -4.016 34.156 -21.484 1 95.69 24 ASP B O 1
ATOM 5530 N N . ASP B 1 25 ? -3.572 35.844 -20.078 1 94.12 25 ASP B N 1
ATOM 5531 C CA . ASP B 1 25 ? -2.166 35.844 -20.469 1 94.12 25 ASP B CA 1
ATOM 5532 C C . ASP B 1 25 ? -1.356 34.906 -19.578 1 94.12 25 ASP B C 1
ATOM 5534 O O . ASP B 1 25 ? -0.13 34.844 -19.688 1 94.12 25 ASP B O 1
ATOM 5538 N N . GLY B 1 26 ? -1.988 34.219 -18.625 1 95.5 26 GLY B N 1
ATOM 5539 C CA . GLY B 1 26 ? -1.379 33.188 -17.797 1 95.5 26 GLY B CA 1
ATOM 5540 C C . GLY B 1 26 ? -0.535 33.75 -16.672 1 95.5 26 GLY B C 1
ATOM 5541 O O . GLY B 1 26 ? 0.092 33 -15.914 1 95.5 26 GLY B O 1
ATOM 5542 N N . SER B 1 27 ? -0.547 35.094 -16.375 1 97.25 27 SER B N 1
ATOM 5543 C CA . SER B 1 27 ? 0.404 35.75 -15.484 1 97.25 27 SER B CA 1
ATOM 5544 C C . SER B 1 27 ? -0.006 35.594 -14.023 1 97.25 27 SER B C 1
ATOM 5546 O O . SER B 1 27 ? 0.836 35.688 -13.125 1 97.25 27 SER B O 1
ATOM 5548 N N . LEU B 1 28 ? -1.296 35.438 -13.828 1 98.19 28 LEU B N 1
ATOM 5549 C CA . LEU B 1 28 ? -1.812 35.438 -12.461 1 98.19 28 LEU B CA 1
ATOM 5550 C C . LEU B 1 28 ? -2.939 34.438 -12.289 1 98.19 28 LEU B C 1
ATOM 5552 O O . LEU B 1 28 ? -3.803 34.312 -13.164 1 98.19 28 LEU B O 1
ATOM 5556 N N . THR B 1 29 ? -2.848 33.625 -11.266 1 98 29 THR B N 1
ATOM 5557 C CA . THR B 1 29 ? -3.961 32.781 -10.836 1 98 29 THR B CA 1
ATOM 5558 C C . THR B 1 29 ? -4.672 33.375 -9.633 1 98 29 THR B C 1
ATOM 5560 O O . THR B 1 29 ? -4.027 33.75 -8.656 1 98 29 THR B O 1
ATOM 5563 N N . ILE B 1 30 ? -5.945 33.594 -9.734 1 98.19 30 ILE B N 1
ATOM 5564 C CA . ILE B 1 30 ? -6.762 34.156 -8.664 1 98.19 30 ILE B CA 1
ATOM 5565 C C . ILE B 1 30 ? -7.816 33.125 -8.227 1 98.19 30 ILE B C 1
ATOM 5567 O O . ILE B 1 30 ? -8.516 32.562 -9.07 1 98.19 30 ILE B O 1
ATOM 5571 N N . ARG B 1 31 ? -7.848 32.875 -6.988 1 96.56 31 ARG B N 1
ATOM 5572 C CA . ARG B 1 31 ? -8.875 32 -6.441 1 96.56 31 ARG B CA 1
ATOM 5573 C C . ARG B 1 31 ? -9.617 32.656 -5.293 1 96.56 31 ARG B C 1
ATOM 5575 O O . ARG B 1 31 ? -9.008 33.062 -4.301 1 96.56 31 ARG B O 1
ATOM 5582 N N . ILE B 1 32 ? -10.883 32.875 -5.457 1 97.69 32 ILE B N 1
ATOM 5583 C CA . ILE B 1 32 ? -11.766 33.375 -4.41 1 97.69 32 ILE B CA 1
ATOM 5584 C C . ILE B 1 32 ? -12.914 32.375 -4.18 1 97.69 32 ILE B C 1
ATOM 5586 O O . ILE B 1 32 ? -13.898 32.406 -4.918 1 97.69 32 ILE B O 1
ATOM 5590 N N . SER B 1 33 ? -12.805 31.609 -3.207 1 95.25 33 SER B N 1
ATOM 5591 C CA . SER B 1 33 ? -13.859 30.641 -2.881 1 95.25 33 SER B CA 1
ATOM 5592 C C . SER B 1 33 ? -14.945 31.281 -2.018 1 95.25 33 SER B C 1
ATOM 5594 O O . SER B 1 33 ? -16.109 30.875 -2.061 1 95.25 33 SER B O 1
ATOM 5596 N N . GLU B 1 34 ? -14.57 32.219 -1.232 1 96.56 34 GLU B N 1
ATOM 5597 C CA . GLU B 1 34 ? -15.453 33 -0.377 1 96.56 34 GLU B CA 1
ATOM 5598 C C . GLU B 1 34 ? -14.789 34.312 0.035 1 96.56 34 GLU B C 1
ATOM 5600 O O . GLU B 1 34 ? -13.594 34.344 0.321 1 96.56 34 GLU B O 1
ATOM 5605 N N . TYR B 1 35 ? -15.547 35.406 -0.074 1 97.5 35 TYR B N 1
ATOM 5606 C CA . TYR B 1 35 ? -14.977 36.688 0.302 1 97.5 35 TYR B CA 1
ATOM 5607 C C . TYR B 1 35 ? -14.82 36.781 1.813 1 97.5 35 TYR B C 1
ATOM 5609 O O . TYR B 1 35 ? -15.797 36.688 2.557 1 97.5 35 TYR B O 1
ATOM 5617 N N . GLN B 1 36 ? -13.648 36.906 2.209 1 97.12 36 GLN B N 1
ATOM 5618 C CA . GLN B 1 36 ? -13.219 37.062 3.592 1 97.12 36 GLN B CA 1
ATOM 5619 C C . GLN B 1 36 ? -12.305 38.281 3.748 1 97.12 36 GLN B C 1
ATOM 5621 O O . GLN B 1 36 ? -11.75 38.781 2.768 1 97.12 36 GLN B O 1
ATOM 5626 N N . PRO B 1 37 ? -12.133 38.812 4.895 1 96.94 37 PRO B N 1
ATOM 5627 C CA . PRO B 1 37 ? -11.398 40.062 5.07 1 96.94 37 PRO B CA 1
ATOM 5628 C C . PRO B 1 37 ? -9.883 39.875 5.047 1 96.94 37 PRO B C 1
ATOM 5630 O O . PRO B 1 37 ? -9.164 40.5 5.812 1 96.94 37 PRO B O 1
ATOM 5633 N N . TYR B 1 38 ? -9.398 38.938 4.332 1 98.19 38 TYR B N 1
ATOM 5634 C CA . TYR B 1 38 ? -7.961 38.75 4.203 1 98.19 38 TYR B CA 1
ATOM 5635 C C . TYR B 1 38 ? -7.609 38.125 2.867 1 98.19 38 TYR B C 1
ATOM 5637 O O . TYR B 1 38 ? -8.438 37.438 2.264 1 98.19 38 TYR B O 1
ATOM 5645 N N . ILE B 1 39 ? -6.457 38.406 2.41 1 98.69 39 ILE B N 1
ATOM 5646 C CA . ILE B 1 39 ? -5.906 37.938 1.148 1 98.69 39 ILE B CA 1
ATOM 5647 C C . ILE B 1 39 ? -4.547 37.281 1.396 1 98.69 39 ILE B C 1
ATOM 5649 O O . ILE B 1 39 ? -3.766 37.75 2.223 1 98.69 39 ILE B O 1
ATOM 5653 N N . ALA B 1 40 ? -4.316 36.125 0.788 1 98.75 40 ALA B N 1
ATOM 5654 C CA . ALA B 1 40 ? -2.971 35.562 0.763 1 98.75 40 ALA B CA 1
ATOM 5655 C C . ALA B 1 40 ? -2.361 35.656 -0.633 1 98.75 40 ALA B C 1
ATOM 5657 O O . ALA B 1 40 ? -3.021 35.344 -1.627 1 98.75 40 ALA B O 1
ATOM 5658 N N . THR B 1 41 ? -1.152 36.125 -0.759 1 98.75 41 THR B N 1
ATOM 5659 C CA . THR B 1 41 ? -0.497 36.281 -2.053 1 98.75 41 THR B CA 1
ATOM 5660 C C . THR B 1 41 ? 0.825 35.531 -2.088 1 98.75 41 THR B C 1
ATOM 5662 O O . THR B 1 41 ? 1.488 35.375 -1.061 1 98.75 41 THR B O 1
ATOM 5665 N N . ALA B 1 42 ? 1.181 34.938 -3.143 1 98.69 42 ALA B N 1
ATOM 5666 C CA . ALA B 1 42 ? 2.471 34.344 -3.492 1 98.69 42 ALA B CA 1
ATOM 5667 C C . ALA B 1 42 ? 2.965 34.875 -4.84 1 98.69 42 ALA B C 1
ATOM 5669 O O . ALA B 1 42 ? 2.848 34.188 -5.859 1 98.69 42 ALA B O 1
ATOM 5670 N N . ILE B 1 43 ? 3.58 36 -4.812 1 98.5 43 ILE B N 1
ATOM 5671 C CA . ILE B 1 43 ? 3.795 36.75 -6.043 1 98.5 43 ILE B CA 1
ATOM 5672 C C . ILE B 1 43 ? 5.035 36.219 -6.762 1 98.5 43 ILE B C 1
ATOM 5674 O O . ILE B 1 43 ? 5.219 36.469 -7.957 1 98.5 43 ILE B O 1
ATOM 5678 N N . HIS B 1 44 ? 5.918 35.531 -6.039 1 98.25 44 HIS B N 1
ATOM 5679 C CA . HIS B 1 44 ? 7.133 35 -6.656 1 98.25 44 HIS B CA 1
ATOM 5680 C C . HIS B 1 44 ? 7.055 33.5 -6.844 1 98.25 44 HIS B C 1
ATOM 5682 O O . HIS B 1 44 ? 8.078 32.812 -7.016 1 98.25 44 HIS B O 1
ATOM 5688 N N . HIS B 1 45 ? 5.859 32.938 -6.824 1 97.75 45 HIS B N 1
ATOM 5689 C CA . HIS B 1 45 ? 5.617 31.5 -6.945 1 97.75 45 HIS B CA 1
ATOM 5690 C C . HIS B 1 45 ? 6 31 -8.328 1 97.75 45 HIS B C 1
ATOM 5692 O O . HIS B 1 45 ? 6.539 29.891 -8.469 1 97.75 45 HIS B O 1
ATOM 5698 N N . GLY B 1 46 ? 5.789 31.688 -9.336 1 96.88 46 GLY B N 1
ATOM 5699 C CA . GLY B 1 46 ? 5.77 31.234 -10.719 1 96.88 46 GLY B CA 1
ATOM 5700 C C . GLY B 1 46 ? 7.152 31.141 -11.328 1 96.88 46 GLY B C 1
ATOM 5701 O O . GLY B 1 46 ? 8.117 31.688 -10.797 1 96.88 46 GLY B O 1
ATOM 5702 N N . HIS B 1 47 ? 7.191 30.453 -12.469 1 96.56 47 HIS B N 1
ATOM 5703 C CA . HIS B 1 47 ? 8.43 30.156 -13.188 1 96.56 47 HIS B CA 1
ATOM 5704 C C . HIS B 1 47 ? 8.281 30.453 -14.672 1 96.56 47 HIS B C 1
ATOM 5706 O O . HIS B 1 47 ? 9.242 30.312 -15.438 1 96.56 47 HIS B O 1
ATOM 5712 N N . ASN B 1 48 ? 7.125 30.953 -15.078 1 96.31 48 ASN B N 1
ATOM 5713 C CA . ASN B 1 48 ? 6.859 31.172 -16.5 1 96.31 48 ASN B CA 1
ATOM 5714 C C . ASN B 1 48 ? 7.676 32.344 -17.047 1 96.31 48 ASN B C 1
ATOM 5716 O O . ASN B 1 48 ? 7.879 33.344 -16.375 1 96.31 48 ASN B O 1
ATOM 5720 N N . LEU B 1 49 ? 8.125 32.188 -18.188 1 96.06 49 LEU B N 1
ATOM 5721 C CA . LEU B 1 49 ? 8.797 33.219 -18.984 1 96.06 49 LEU B CA 1
ATOM 5722 C C . LEU B 1 49 ? 8.281 33.219 -20.422 1 96.06 49 LEU B C 1
ATOM 5724 O O . LEU B 1 49 ? 8.211 32.156 -21.062 1 96.06 49 LEU B O 1
ATOM 5728 N N . ARG B 1 50 ? 7.855 34.438 -20.922 1 93.75 50 ARG B N 1
ATOM 5729 C CA . ARG B 1 50 ? 7.371 34.5 -22.297 1 93.75 50 ARG B CA 1
ATOM 5730 C C . ARG B 1 50 ? 8.398 33.969 -23.281 1 93.75 50 ARG B C 1
ATOM 5732 O O . ARG B 1 50 ? 9.602 34.188 -23.109 1 93.75 50 ARG B O 1
ATOM 5739 N N . GLU B 1 51 ? 7.938 33.344 -24.203 1 92.75 51 GLU B N 1
ATOM 5740 C CA . GLU B 1 51 ? 8.797 32.656 -25.172 1 92.75 51 GLU B CA 1
ATOM 5741 C C . GLU B 1 51 ? 9.781 33.625 -25.812 1 92.75 51 GLU B C 1
ATOM 5743 O O . GLU B 1 51 ? 10.945 33.281 -26.031 1 92.75 51 GLU B O 1
ATOM 5748 N N . GLU B 1 52 ? 9.305 34.844 -26.109 1 92.62 52 GLU B N 1
ATOM 5749 C CA . GLU B 1 52 ? 10.148 35.844 -26.781 1 92.62 52 GLU B CA 1
ATOM 5750 C C . GLU B 1 52 ? 11.281 36.281 -25.875 1 92.62 52 GLU B C 1
ATOM 5752 O O . GLU B 1 52 ? 12.328 36.75 -26.359 1 92.62 52 GLU B O 1
ATOM 5757 N N . LEU B 1 53 ? 11.062 36.188 -24.625 1 95.12 53 LEU B N 1
ATOM 5758 C CA . LEU B 1 53 ? 12.086 36.625 -23.672 1 95.12 53 LEU B CA 1
ATOM 5759 C C . LEU B 1 53 ? 13.047 35.5 -23.359 1 95.12 53 LEU B C 1
ATOM 5761 O O . LEU B 1 53 ? 14.18 35.75 -22.922 1 95.12 53 LEU B O 1
ATOM 5765 N N . LEU B 1 54 ? 12.57 34.219 -23.484 1 93.06 54 LEU B N 1
ATOM 5766 C CA . LEU B 1 54 ? 13.391 33.062 -23.172 1 93.06 54 LEU B CA 1
ATOM 5767 C C . LEU B 1 54 ? 14.664 33.062 -24.016 1 93.06 54 LEU B C 1
ATOM 5769 O O . LEU B 1 54 ? 15.742 32.719 -23.516 1 93.06 54 LEU B O 1
ATOM 5773 N N . ALA B 1 55 ? 14.438 33.406 -25.234 1 90.25 55 ALA B N 1
ATOM 5774 C CA . ALA B 1 55 ? 15.562 33.406 -26.172 1 90.25 55 ALA B CA 1
ATOM 5775 C C . ALA B 1 55 ? 16.594 34.438 -25.766 1 90.25 55 ALA B C 1
ATOM 5777 O O . ALA B 1 55 ? 17.781 34.312 -26.062 1 90.25 55 ALA B O 1
ATOM 5778 N N . LYS B 1 56 ? 16.141 35.5 -25.078 1 94.62 56 LYS B N 1
ATOM 5779 C CA . LYS B 1 56 ? 17 36.625 -24.719 1 94.62 56 LYS B CA 1
ATOM 5780 C C . LYS B 1 56 ? 17.5 36.5 -23.297 1 94.62 56 LYS B C 1
ATOM 5782 O O . LYS B 1 56 ? 18.344 37.281 -22.859 1 94.62 56 LYS B O 1
ATOM 5787 N N . CYS B 1 57 ? 17 35.594 -22.562 1 94.81 57 CYS B N 1
ATOM 5788 C CA . CYS B 1 57 ? 17.344 35.469 -21.141 1 94.81 57 CYS B CA 1
ATOM 5789 C C . CYS B 1 57 ? 18.719 34.812 -20.953 1 94.81 57 CYS B C 1
ATOM 5791 O O . CYS B 1 57 ? 18.953 33.719 -21.438 1 94.81 57 CYS B O 1
ATOM 5793 N N . ALA B 1 58 ? 19.562 35.438 -20.203 1 95.19 58 ALA B N 1
ATOM 5794 C CA . ALA B 1 58 ? 20.922 34.938 -19.984 1 95.19 58 ALA B CA 1
ATOM 5795 C C . ALA B 1 58 ? 20.953 33.906 -18.844 1 95.19 58 ALA B C 1
ATOM 5797 O O . ALA B 1 58 ? 21.891 33.094 -18.75 1 95.19 58 ALA B O 1
ATOM 5798 N N . LEU B 1 59 ? 20.031 33.969 -17.984 1 95 59 LEU B N 1
ATOM 5799 C CA . LEU B 1 59 ? 19.969 33.031 -16.859 1 95 59 LEU B CA 1
ATOM 5800 C C . LEU B 1 59 ? 19.406 31.688 -17.297 1 95 59 LEU B C 1
ATOM 5802 O O . LEU B 1 59 ? 18.453 31.641 -18.062 1 95 59 LEU B O 1
ATOM 5806 N N . SER B 1 60 ? 20.062 30.609 -16.797 1 93.75 60 SER B N 1
ATOM 5807 C CA . SER B 1 60 ? 19.516 29.281 -17.031 1 93.75 60 SER B CA 1
ATOM 5808 C C . SER B 1 60 ? 18.234 29.062 -16.234 1 93.75 60 SER B C 1
ATOM 5810 O O . SER B 1 60 ? 17.906 29.844 -15.336 1 93.75 60 SER B O 1
ATOM 5812 N N . GLU B 1 61 ? 17.453 28.094 -16.594 1 93.75 61 GLU B N 1
ATOM 5813 C CA . GLU B 1 61 ? 16.234 27.734 -15.859 1 93.75 61 GLU B CA 1
ATOM 5814 C C . GLU B 1 61 ? 16.547 27.438 -14.391 1 93.75 61 GLU B C 1
ATOM 5816 O O . GLU B 1 61 ? 15.773 27.828 -13.508 1 93.75 61 GLU B O 1
ATOM 5821 N N . GLU B 1 62 ? 17.688 26.781 -14.133 1 93.44 62 GLU B N 1
ATOM 5822 C CA . GLU B 1 62 ? 18.078 26.422 -12.773 1 93.44 62 GLU B CA 1
ATOM 5823 C C . GLU B 1 62 ? 18.438 27.672 -11.961 1 93.44 62 GLU B C 1
ATOM 5825 O O . GLU B 1 62 ? 18.125 27.766 -10.773 1 93.44 62 GLU B O 1
ATOM 5830 N N . GLU B 1 63 ? 19.062 28.562 -12.641 1 93.62 63 GLU B N 1
ATOM 5831 C CA . GLU B 1 63 ? 19.453 29.797 -11.977 1 93.62 63 GLU B CA 1
ATOM 5832 C C . GLU B 1 63 ? 18.219 30.625 -11.586 1 93.62 63 GLU B C 1
ATOM 5834 O O . GLU B 1 63 ? 18.172 31.188 -10.484 1 93.62 63 GLU B O 1
ATOM 5839 N N . ARG B 1 64 ? 17.281 30.766 -12.477 1 95 64 ARG B N 1
ATOM 5840 C CA . ARG B 1 64 ? 16.047 31.484 -12.164 1 95 64 ARG B CA 1
ATOM 5841 C C . ARG B 1 64 ? 15.289 30.812 -11.023 1 95 64 ARG B C 1
ATOM 5843 O O . ARG B 1 64 ? 14.875 31.469 -10.07 1 95 64 ARG B O 1
ATOM 5850 N N . TYR B 1 65 ? 15.211 29.422 -11.203 1 95.25 65 TYR B N 1
ATOM 5851 C CA . TYR B 1 65 ? 14.469 28.641 -10.219 1 95.25 65 TYR B CA 1
ATOM 5852 C C . TYR B 1 65 ? 15.07 28.797 -8.828 1 95.25 65 TYR B C 1
ATOM 5854 O O . TYR B 1 65 ? 14.352 28.828 -7.836 1 95.25 65 TYR B O 1
ATOM 5862 N N . PHE B 1 66 ? 16.344 28.969 -8.734 1 94.81 66 PHE B N 1
ATOM 5863 C CA . PHE B 1 66 ? 17.094 29.109 -7.484 1 94.81 66 PHE B CA 1
ATOM 5864 C C . PHE B 1 66 ? 16.656 30.359 -6.734 1 94.81 66 PHE B C 1
ATOM 5866 O O . PHE B 1 66 ? 16.531 30.344 -5.508 1 94.81 66 PHE B O 1
ATOM 5873 N N . GLU B 1 67 ? 16.328 31.5 -7.465 1 94.19 67 GLU B N 1
ATOM 5874 C CA . GLU B 1 67 ? 16.047 32.781 -6.84 1 94.19 67 GLU B CA 1
ATOM 5875 C C . GLU B 1 67 ? 14.547 33.031 -6.75 1 94.19 67 GLU B C 1
ATOM 5877 O O . GLU B 1 67 ? 14.102 33.969 -6.086 1 94.19 67 GLU B O 1
ATOM 5882 N N . GLU B 1 68 ? 13.758 32.219 -7.43 1 96.44 68 GLU B N 1
ATOM 5883 C CA . GLU B 1 68 ? 12.297 32.312 -7.348 1 96.44 68 GLU B CA 1
ATOM 5884 C C . GLU B 1 68 ? 11.789 31.688 -6.051 1 96.44 68 GLU B C 1
ATOM 5886 O O . GLU B 1 68 ? 12.578 31.281 -5.195 1 96.44 68 GLU B O 1
ATOM 5891 N N . ASP B 1 69 ? 10.516 31.766 -5.77 1 97.62 69 ASP B N 1
ATOM 5892 C CA . ASP B 1 69 ? 9.914 31.266 -4.539 1 97.62 69 ASP B CA 1
ATOM 5893 C C . ASP B 1 69 ? 8.938 30.125 -4.824 1 97.62 69 ASP B C 1
ATOM 5895 O O . ASP B 1 69 ? 7.746 30.234 -4.531 1 97.62 69 ASP B O 1
ATOM 5899 N N . PRO B 1 70 ? 9.531 29 -5.293 1 96.38 70 PRO B N 1
ATOM 5900 C CA . PRO B 1 70 ? 8.641 27.875 -5.605 1 96.38 70 PRO B CA 1
ATOM 5901 C C . PRO B 1 70 ? 7.867 27.375 -4.387 1 96.38 70 PRO B C 1
ATOM 5903 O O . PRO B 1 70 ? 8.344 27.5 -3.254 1 96.38 70 PRO B O 1
ATOM 5906 N N . PHE B 1 71 ? 6.668 26.875 -4.531 1 96.12 71 PHE B N 1
ATOM 5907 C CA . PHE B 1 71 ? 5.816 26.172 -3.58 1 96.12 71 PHE B CA 1
ATOM 5908 C C . PHE B 1 71 ? 5.16 27.141 -2.613 1 96.12 71 PHE B C 1
ATOM 5910 O O . PHE B 1 71 ? 4.32 26.75 -1.799 1 96.12 71 PHE B O 1
ATOM 5917 N N . THR B 1 72 ? 5.48 28.469 -2.678 1 98 72 THR B N 1
ATOM 5918 C CA . THR B 1 72 ? 4.844 29.438 -1.791 1 98 72 THR B CA 1
ATOM 5919 C C . THR B 1 72 ? 3.338 29.484 -2.031 1 98 72 THR B C 1
ATOM 5921 O O . THR B 1 72 ? 2.559 29.672 -1.095 1 98 72 THR B O 1
ATOM 5924 N N . GLY B 1 73 ? 2.934 29.344 -3.312 1 97 73 GLY B N 1
ATOM 5925 C CA . GLY B 1 73 ? 1.518 29.25 -3.629 1 97 73 GLY B CA 1
ATOM 5926 C C . GLY B 1 73 ? 0.839 28.047 -2.984 1 97 73 GLY B C 1
ATOM 5927 O O . GLY B 1 73 ? -0.346 28.109 -2.648 1 97 73 GLY B O 1
ATOM 5928 N N . ASP B 1 74 ? 1.563 26.969 -2.777 1 95.25 74 ASP B N 1
ATOM 5929 C CA . ASP B 1 74 ? 1.036 25.75 -2.154 1 95.25 74 ASP B CA 1
ATOM 5930 C C . ASP B 1 74 ? 0.714 25.984 -0.68 1 95.25 74 ASP B C 1
ATOM 5932 O O . ASP B 1 74 ? -0.281 25.469 -0.166 1 95.25 74 ASP B O 1
ATOM 5936 N N . PHE B 1 75 ? 1.525 26.859 -0.037 1 97.44 75 PHE B N 1
ATOM 5937 C CA . PHE B 1 75 ? 1.4 27.094 1.397 1 97.44 75 PHE B CA 1
ATOM 5938 C C . PHE B 1 75 ? 0.066 27.75 1.726 1 97.44 75 PHE B C 1
ATOM 5940 O O . PHE B 1 75 ? -0.391 27.703 2.869 1 97.44 75 PHE B O 1
ATOM 5947 N N . ILE B 1 76 ? -0.577 28.344 0.717 1 97.62 76 ILE B N 1
ATOM 5948 C CA . ILE B 1 76 ? -1.748 29.156 1.022 1 97.62 76 ILE B CA 1
ATOM 5949 C C . ILE B 1 76 ? -2.961 28.625 0.268 1 97.62 76 ILE B C 1
ATOM 5951 O O . ILE B 1 76 ? -3.996 29.281 0.189 1 97.62 76 ILE B O 1
ATOM 5955 N N . THR B 1 77 ? -2.881 27.422 -0.253 1 95 77 THR B N 1
ATOM 5956 C CA . THR B 1 77 ? -3.9 26.859 -1.134 1 95 77 THR B CA 1
ATOM 5957 C C . THR B 1 77 ? -5.215 26.656 -0.381 1 95 77 THR B C 1
ATOM 5959 O O . THR B 1 77 ? -6.289 26.672 -0.985 1 95 77 THR B O 1
ATOM 5962 N N . SER B 1 78 ? -5.176 26.516 0.914 1 96.25 78 SER B N 1
ATOM 5963 C CA . SER B 1 78 ? -6.355 26.219 1.722 1 96.25 78 SER B CA 1
ATOM 5964 C C . SER B 1 78 ? -7.195 27.484 1.95 1 96.25 78 SER B C 1
ATOM 5966 O O . SER B 1 78 ? -8.344 27.391 2.381 1 96.25 78 SER B O 1
ATOM 5968 N N . LEU B 1 79 ? -6.645 28.656 1.678 1 97.75 79 LEU B N 1
ATOM 5969 C CA . LEU B 1 79 ? -7.266 29.906 2.074 1 97.75 79 LEU B CA 1
ATOM 5970 C C . LEU B 1 79 ? -8.258 30.391 1.015 1 97.75 79 LEU B C 1
ATOM 5972 O O . LEU B 1 79 ? -8.109 30.078 -0.168 1 97.75 79 LEU B O 1
ATOM 5976 N N . PRO B 1 80 ? -9.227 31.156 1.381 1 97.44 80 PRO B N 1
ATOM 5977 C CA . PRO B 1 80 ? -10.352 31.469 0.498 1 97.44 80 PRO B CA 1
ATOM 5978 C C . PRO B 1 80 ? -9.977 32.469 -0.605 1 97.44 80 PRO B C 1
ATOM 5980 O O . PRO B 1 80 ? -10.602 32.469 -1.668 1 97.44 80 PRO B O 1
ATOM 5983 N N . ILE B 1 81 ? -9.047 33.375 -0.357 1 98.5 81 ILE B N 1
ATOM 5984 C CA . ILE B 1 81 ? -8.664 34.375 -1.354 1 98.5 81 ILE B CA 1
ATOM 5985 C C . ILE B 1 81 ? -7.152 34.312 -1.577 1 98.5 81 ILE B C 1
ATOM 5987 O O . ILE B 1 81 ? -6.375 34.656 -0.683 1 98.5 81 ILE B O 1
ATOM 5991 N N . ILE B 1 82 ? -6.801 33.938 -2.783 1 98.06 82 ILE B N 1
ATOM 5992 C CA . ILE B 1 82 ? -5.383 33.75 -3.088 1 98.06 82 ILE B CA 1
ATOM 5993 C C . ILE B 1 82 ? -5.043 34.438 -4.402 1 98.06 82 ILE B C 1
ATOM 5995 O O . ILE B 1 82 ? -5.824 34.406 -5.359 1 98.06 82 ILE B O 1
ATOM 5999 N N . LEU B 1 83 ? -4.004 35.156 -4.434 1 98.69 83 LEU B N 1
ATOM 6000 C CA . LEU B 1 83 ? -3.361 35.656 -5.652 1 98.69 83 LEU B CA 1
ATOM 6001 C C . LEU B 1 83 ? -1.982 35.031 -5.824 1 98.69 83 LEU B C 1
ATOM 6003 O O . LEU B 1 83 ? -1.103 35.219 -4.98 1 98.69 83 LEU B O 1
ATOM 6007 N N . GLN B 1 84 ? -1.803 34.281 -6.852 1 98.25 84 GLN B N 1
ATOM 6008 C CA . GLN B 1 84 ? -0.557 33.562 -7.121 1 98.25 84 GLN B CA 1
ATOM 6009 C C . GLN B 1 84 ? 0.071 34.031 -8.43 1 98.25 84 GLN B C 1
ATOM 6011 O O . GLN B 1 84 ? -0.516 33.875 -9.5 1 98.25 84 GLN B O 1
ATOM 6016 N N . GLY B 1 85 ? 1.215 34.719 -8.32 1 98.5 85 GLY B N 1
ATOM 6017 C CA . GLY B 1 85 ? 1.942 35.062 -9.523 1 98.5 85 GLY B CA 1
ATOM 6018 C C . GLY B 1 85 ? 2.539 33.875 -10.242 1 98.5 85 GLY B C 1
ATOM 6019 O O . GLY B 1 85 ? 3.197 33.031 -9.617 1 98.5 85 GLY B O 1
ATOM 6020 N N . GLU B 1 86 ? 2.316 33.781 -11.57 1 98.12 86 GLU B N 1
ATOM 6021 C CA . GLU B 1 86 ? 2.736 32.594 -12.312 1 98.12 86 GLU B CA 1
ATOM 6022 C C . GLU B 1 86 ? 4.012 32.844 -13.109 1 98.12 86 GLU B C 1
ATOM 6024 O O . GLU B 1 86 ? 4.695 31.922 -13.523 1 98.12 86 GLU B O 1
ATOM 6029 N N . ASP B 1 87 ? 4.305 34.125 -13.328 1 97.88 87 ASP B N 1
ATOM 6030 C CA . ASP B 1 87 ? 5.477 34.469 -14.125 1 97.88 87 ASP B CA 1
ATOM 6031 C C . ASP B 1 87 ? 6.727 34.562 -13.242 1 97.88 87 ASP B C 1
ATOM 6033 O O . ASP B 1 87 ? 6.637 34.875 -12.055 1 97.88 87 ASP B O 1
ATOM 6037 N N . SER B 1 88 ? 7.891 34.312 -13.852 1 97.44 88 SER B N 1
ATOM 6038 C CA . SER B 1 88 ? 9.172 34.438 -13.156 1 97.44 88 SER B CA 1
ATOM 6039 C C . SER B 1 88 ? 9.43 35.875 -12.727 1 97.44 88 SER B C 1
ATOM 6041 O O . SER B 1 88 ? 9.133 36.812 -13.461 1 97.44 88 SER B O 1
ATOM 6043 N N . ARG B 1 89 ? 9.969 36 -11.555 1 97 89 ARG B N 1
ATOM 6044 C CA . ARG B 1 89 ? 10.32 37.312 -11.078 1 97 89 ARG B CA 1
ATOM 6045 C C . ARG B 1 89 ? 11.359 37.969 -11.992 1 97 89 ARG B C 1
ATOM 6047 O O . ARG B 1 89 ? 11.562 39.188 -11.938 1 97 89 ARG B O 1
ATOM 6054 N N . TYR B 1 90 ? 11.961 37.219 -12.867 1 95.56 90 TYR B N 1
ATOM 6055 C CA . TYR B 1 90 ? 12.969 37.75 -13.773 1 95.56 90 TYR B CA 1
ATOM 6056 C C . TYR B 1 90 ? 12.328 38.312 -15.031 1 95.56 90 TYR B C 1
ATOM 6058 O O . TYR B 1 90 ? 12.977 39.062 -15.797 1 95.56 90 TYR B O 1
ATOM 6066 N N . GLU B 1 91 ? 11.086 38 -15.242 1 95.94 91 GLU B N 1
ATOM 6067 C CA . GLU B 1 91 ? 10.375 38.812 -16.25 1 95.94 91 GLU B CA 1
ATOM 6068 C C . GLU B 1 91 ? 10.031 40.188 -15.711 1 95.94 91 GLU B C 1
ATOM 6070 O O . GLU B 1 91 ? 10.289 41.188 -16.375 1 95.94 91 GLU B O 1
ATOM 6075 N N . TYR B 1 92 ? 9.391 40.25 -14.617 1 97 92 TYR B N 1
ATOM 6076 C CA . TYR B 1 92 ? 9.156 41.438 -13.797 1 97 92 TYR B CA 1
ATOM 6077 C C . TYR B 1 92 ? 8.992 41.062 -12.328 1 97 92 TYR B C 1
ATOM 6079 O O . TYR B 1 92 ? 8.383 40.031 -12.008 1 97 92 TYR B O 1
ATOM 6087 N N . ASP B 1 93 ? 9.594 41.781 -11.531 1 97.69 93 ASP B N 1
ATOM 6088 C CA . ASP B 1 93 ? 9.484 41.531 -10.102 1 97.69 93 ASP B CA 1
ATOM 6089 C C . ASP B 1 93 ? 8.352 42.344 -9.477 1 97.69 93 ASP B C 1
ATOM 6091 O O . ASP B 1 93 ? 8.438 43.562 -9.375 1 97.69 93 ASP B O 1
ATOM 6095 N N . LEU B 1 94 ? 7.312 41.656 -9.031 1 98.06 94 LEU B N 1
ATOM 6096 C CA . LEU B 1 94 ? 6.137 42.312 -8.469 1 98.06 94 LEU B CA 1
ATOM 6097 C C . LEU B 1 94 ? 6.473 42.969 -7.137 1 98.06 94 LEU B C 1
ATOM 6099 O O . LEU B 1 94 ? 5.703 43.781 -6.641 1 98.06 94 LEU B O 1
ATOM 6103 N N . ASN B 1 95 ? 7.574 42.625 -6.586 1 97.44 95 ASN B N 1
ATOM 6104 C CA . ASN B 1 95 ? 7.969 43.188 -5.305 1 97.44 95 ASN B CA 1
ATOM 6105 C C . ASN B 1 95 ? 8.906 44.375 -5.496 1 97.44 95 ASN B C 1
ATOM 6107 O O . ASN B 1 95 ? 9.531 44.844 -4.539 1 97.44 95 ASN B O 1
ATOM 6111 N N . ARG B 1 96 ? 9 44.875 -6.676 1 97.19 96 ARG B N 1
ATOM 6112 C CA . ARG B 1 96 ? 9.727 46.094 -7.016 1 97.19 96 ARG B CA 1
ATOM 6113 C C . ARG B 1 96 ? 8.828 47.094 -7.723 1 97.19 96 ARG B C 1
ATOM 6115 O O . ARG B 1 96 ? 7.863 46.688 -8.391 1 97.19 96 ARG B O 1
ATOM 6122 N N . ALA B 1 97 ? 9.203 48.312 -7.531 1 96.75 97 ALA B N 1
ATOM 6123 C CA . ALA B 1 97 ? 8.43 49.375 -8.18 1 96.75 97 ALA B CA 1
ATOM 6124 C C . ALA B 1 97 ? 8.523 49.281 -9.703 1 96.75 97 ALA B C 1
ATOM 6126 O O . ALA B 1 97 ? 9.508 48.75 -10.234 1 96.75 97 ALA B O 1
ATOM 6127 N N . PRO B 1 98 ? 7.48 49.781 -10.398 1 96.12 98 PRO B N 1
ATOM 6128 C CA . PRO B 1 98 ? 7.441 49.656 -11.859 1 96.12 98 PRO B CA 1
ATOM 6129 C C . PRO B 1 98 ? 8.727 50.125 -12.531 1 96.12 98 PRO B C 1
ATOM 6131 O O . PRO B 1 98 ? 9.172 49.531 -13.508 1 96.12 98 PRO B O 1
ATOM 6134 N N . ASP B 1 99 ? 9.375 51.125 -12.016 1 94.31 99 ASP B N 1
ATOM 6135 C CA . ASP B 1 99 ? 10.555 51.719 -12.641 1 94.31 99 ASP B CA 1
ATOM 6136 C C . ASP B 1 99 ? 11.766 50.781 -12.508 1 94.31 99 ASP B C 1
ATOM 6138 O O . ASP B 1 99 ? 12.75 50.938 -13.234 1 94.31 99 ASP B O 1
ATOM 6142 N N . ASN B 1 100 ? 11.664 49.812 -11.633 1 94.62 100 ASN B N 1
ATOM 6143 C CA . ASN B 1 100 ? 12.812 48.969 -11.383 1 94.62 100 ASN B CA 1
ATOM 6144 C C . ASN B 1 100 ? 12.422 47.469 -11.359 1 94.62 100 ASN B C 1
ATOM 6146 O O . ASN B 1 100 ? 13.148 46.656 -10.828 1 94.62 100 ASN B O 1
ATOM 6150 N N . CYS B 1 101 ? 11.258 47.188 -11.859 1 96.5 101 CYS B N 1
ATOM 6151 C CA . CYS B 1 101 ? 10.742 45.812 -11.703 1 96.5 101 CYS B CA 1
ATOM 6152 C C . CYS B 1 101 ? 11.352 44.875 -12.734 1 96.5 101 CYS B C 1
ATOM 6154 O O . CYS B 1 101 ? 11.281 43.656 -12.594 1 96.5 101 CYS B O 1
ATOM 6156 N N . ILE B 1 102 ? 11.945 45.406 -13.766 1 96.31 102 ILE B N 1
ATOM 6157 C CA . ILE B 1 102 ? 12.664 44.594 -14.75 1 96.31 102 ILE B CA 1
ATOM 6158 C C . ILE B 1 102 ? 14.148 44.562 -14.406 1 96.31 102 ILE B C 1
ATOM 6160 O O . ILE B 1 102 ? 14.828 45.594 -14.453 1 96.31 102 ILE B O 1
ATOM 6164 N N . TYR B 1 103 ? 14.625 43.344 -14.117 1 93.38 103 TYR B N 1
ATOM 6165 C CA . TYR B 1 103 ? 16.016 43.219 -13.719 1 93.38 103 TYR B CA 1
ATOM 6166 C C . TYR B 1 103 ? 16.953 43.438 -14.898 1 93.38 103 TYR B C 1
ATOM 6168 O O . TYR B 1 103 ? 16.688 42.969 -16.016 1 93.38 103 TYR B O 1
ATOM 6176 N N . GLU B 1 104 ? 17.922 44.219 -14.602 1 90.75 104 GLU B N 1
ATOM 6177 C CA . GLU B 1 104 ? 19.031 44.312 -15.555 1 90.75 104 GLU B CA 1
ATOM 6178 C C . GLU B 1 104 ? 20.172 43.375 -15.141 1 90.75 104 GLU B C 1
ATOM 6180 O O . GLU B 1 104 ? 20.812 42.75 -15.984 1 90.75 104 GLU B O 1
ATOM 6185 N N . ASP B 1 105 ? 20.297 43.312 -13.938 1 90.31 105 ASP B N 1
ATOM 6186 C CA . ASP B 1 105 ? 21.344 42.5 -13.32 1 90.31 105 ASP B CA 1
ATOM 6187 C C . ASP B 1 105 ? 20.766 41.656 -12.18 1 90.31 105 ASP B C 1
ATOM 6189 O O . ASP B 1 105 ? 19.906 42.125 -11.43 1 90.31 105 ASP B O 1
ATOM 6193 N N . ALA B 1 106 ? 21.172 40.375 -12.141 1 85.62 106 ALA B N 1
ATOM 6194 C CA . ALA B 1 106 ? 20.812 39.469 -11.039 1 85.62 106 ALA B CA 1
ATOM 6195 C C . ALA B 1 106 ? 22.062 38.844 -10.414 1 85.62 106 ALA B C 1
ATOM 6197 O O . ALA B 1 106 ? 22.641 37.906 -10.953 1 85.62 106 ALA B O 1
ATOM 6198 N N . TRP B 1 107 ? 22.391 39.375 -9.219 1 82.69 107 TRP B N 1
ATOM 6199 C CA . TRP B 1 107 ? 23.516 38.844 -8.453 1 82.69 107 TRP B CA 1
ATOM 6200 C C . TRP B 1 107 ? 24.797 38.875 -9.281 1 82.69 107 TRP B C 1
ATOM 6202 O O . TRP B 1 107 ? 25.516 37.875 -9.359 1 82.69 107 TRP B O 1
ATOM 6212 N N . GLY B 1 108 ? 24.969 39.875 -9.992 1 83.81 108 GLY B N 1
ATOM 6213 C CA . GLY B 1 108 ? 26.203 40.094 -10.719 1 83.81 108 GLY B CA 1
ATOM 6214 C C . GLY B 1 108 ? 26.156 39.625 -12.156 1 83.81 108 GLY B C 1
ATOM 6215 O O . GLY B 1 108 ? 27.109 39.812 -12.914 1 83.81 108 GLY B O 1
ATOM 6216 N N . LYS B 1 109 ? 25.125 39.062 -12.508 1 90 109 LYS B N 1
ATOM 6217 C CA . LYS B 1 109 ? 24.984 38.562 -13.875 1 90 109 LYS B CA 1
ATOM 6218 C C . LYS B 1 109 ? 23.891 39.344 -14.625 1 90 109 LYS B C 1
ATOM 6220 O O . LYS B 1 109 ? 22.828 39.594 -14.07 1 90 109 LYS B O 1
ATOM 6225 N N . GLU B 1 110 ? 24.281 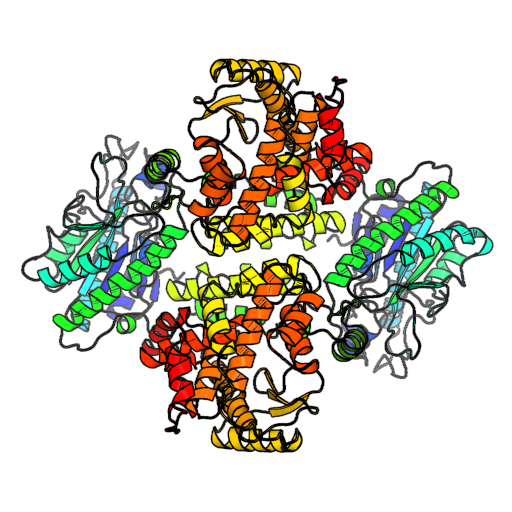39.594 -15.812 1 92.75 110 GLU B N 1
ATOM 6226 C CA . GLU B 1 110 ? 23.266 40.25 -16.656 1 92.75 110 GLU B CA 1
ATOM 6227 C C . GLU B 1 110 ? 22.094 39.281 -16.922 1 92.75 110 GLU B C 1
ATOM 6229 O O . GLU B 1 110 ? 22.297 38.125 -17.203 1 92.75 110 GLU B O 1
ATOM 6234 N N . VAL B 1 111 ? 20.922 39.812 -16.828 1 95.75 111 VAL B N 1
ATOM 6235 C CA . VAL B 1 111 ? 19.719 38.969 -16.953 1 95.75 111 VAL B CA 1
ATOM 6236 C C . VAL B 1 111 ? 19.391 38.75 -18.438 1 95.75 111 VAL B C 1
ATOM 6238 O O . VAL B 1 111 ? 18.875 37.688 -18.812 1 95.75 111 VAL B O 1
ATOM 6241 N N . TRP B 1 112 ? 19.719 39.719 -19.297 1 95.62 112 TRP B N 1
ATOM 6242 C CA . TRP B 1 112 ? 19.359 39.688 -20.703 1 95.62 112 TRP B CA 1
ATOM 6243 C C . TRP B 1 112 ? 20.609 39.688 -21.578 1 95.62 112 TRP B C 1
ATOM 6245 O O . TRP B 1 112 ? 21.547 40.438 -21.328 1 95.62 112 TRP B O 1
ATOM 6255 N N . THR B 1 113 ? 20.656 38.844 -22.562 1 94.38 113 THR B N 1
ATOM 6256 C CA . THR B 1 113 ? 21.766 38.812 -23.5 1 94.38 113 THR B CA 1
ATOM 6257 C C . THR B 1 113 ? 21.672 39.969 -24.484 1 94.38 113 THR B C 1
ATOM 6259 O O . THR B 1 113 ? 22.672 40.406 -25.047 1 94.38 113 THR B O 1
ATOM 6262 N N . GLU B 1 114 ? 20.469 40.406 -24.766 1 93.31 114 GLU B N 1
ATOM 6263 C CA . GLU B 1 114 ? 20.172 41.562 -25.594 1 93.31 114 GLU B CA 1
ATOM 6264 C C . GLU B 1 114 ? 19.125 42.469 -24.938 1 93.31 114 GLU B C 1
ATOM 6266 O O . GLU B 1 114 ? 18.297 41.969 -24.172 1 93.31 114 GLU B O 1
ATOM 6271 N N . SER B 1 115 ? 19.234 43.719 -25.297 1 91.75 115 SER B N 1
ATOM 6272 C CA . SER B 1 115 ? 18.297 44.656 -24.703 1 91.75 115 SER B CA 1
ATOM 6273 C C . SER B 1 115 ? 16.859 44.344 -25.125 1 91.75 115 SER B C 1
ATOM 6275 O O . SER B 1 115 ? 16.609 43.969 -26.281 1 91.75 115 SER B O 1
ATOM 6277 N N . LEU B 1 116 ? 15.992 44.5 -24.203 1 94.75 116 LEU B N 1
ATOM 6278 C CA . LEU B 1 116 ? 14.578 44.312 -24.516 1 94.75 116 LEU B CA 1
ATOM 6279 C C . LEU B 1 116 ? 14.047 45.438 -25.391 1 94.75 116 LEU B C 1
ATOM 6281 O O . LEU B 1 116 ? 14.445 46.594 -25.219 1 94.75 116 LEU B O 1
ATOM 6285 N N . THR B 1 117 ? 13.195 45.062 -26.297 1 95.5 117 THR B N 1
ATOM 6286 C CA . THR B 1 117 ? 12.555 46.062 -27.109 1 95.5 117 THR B CA 1
ATOM 6287 C C . THR B 1 117 ? 11.555 46.875 -26.297 1 95.5 117 THR B C 1
ATOM 6289 O O . THR B 1 117 ? 11.172 46.469 -25.188 1 95.5 117 THR B O 1
ATOM 6292 N N . GLU B 1 118 ? 11.242 48.062 -26.812 1 95.5 118 GLU B N 1
ATOM 6293 C CA . GLU B 1 118 ? 10.258 48.906 -26.125 1 95.5 118 GLU B CA 1
ATOM 6294 C C . GLU B 1 118 ? 8.93 48.156 -25.969 1 95.5 118 GLU B C 1
ATOM 6296 O O . GLU B 1 118 ? 8.273 48.281 -24.922 1 95.5 118 GLU B O 1
ATOM 6301 N N . GLN B 1 119 ? 8.578 47.469 -26.953 1 95.75 119 GLN B N 1
ATOM 6302 C CA . GLN B 1 119 ? 7.328 46.719 -26.906 1 95.75 119 GLN B CA 1
ATOM 6303 C C . GLN B 1 119 ? 7.387 45.625 -25.844 1 95.75 119 GLN B C 1
ATOM 6305 O O . GLN B 1 119 ? 6.406 45.406 -25.125 1 95.75 119 GLN B O 1
ATOM 6310 N N . GLU B 1 120 ? 8.516 44.906 -25.828 1 95.94 120 GLU B N 1
ATOM 6311 C CA . GLU B 1 120 ? 8.695 43.875 -24.828 1 95.94 120 GLU B CA 1
ATOM 6312 C C . GLU B 1 120 ? 8.633 44.438 -23.406 1 95.94 120 GLU B C 1
ATOM 6314 O O . GLU B 1 120 ? 8 43.844 -22.531 1 95.94 120 GLU B O 1
ATOM 6319 N N . ARG B 1 121 ? 9.242 45.531 -23.172 1 96.06 121 ARG B N 1
ATOM 6320 C CA . ARG B 1 121 ? 9.242 46.188 -21.875 1 96.06 121 ARG B CA 1
ATOM 6321 C C . ARG B 1 121 ? 7.844 46.688 -21.5 1 96.06 121 ARG B C 1
ATOM 6323 O O . ARG B 1 121 ? 7.418 46.531 -20.359 1 96.06 121 ARG B O 1
ATOM 6330 N N . GLN B 1 122 ? 7.18 47.25 -22.5 1 96.38 122 GLN B N 1
ATOM 6331 C CA . GLN B 1 122 ? 5.836 47.781 -22.25 1 96.38 122 GLN B CA 1
ATOM 6332 C C . GLN B 1 122 ? 4.887 46.625 -21.859 1 96.38 122 GLN B C 1
ATOM 6334 O O . GLN B 1 122 ? 4.027 46.812 -20.984 1 96.38 122 GLN B O 1
ATOM 6339 N N . THR B 1 123 ? 5.023 45.531 -22.562 1 96.75 123 THR B N 1
ATOM 6340 C CA . THR B 1 123 ? 4.199 44.375 -22.219 1 96.75 123 THR B CA 1
ATOM 6341 C C . THR B 1 123 ? 4.469 43.938 -20.797 1 96.75 123 THR B C 1
ATOM 6343 O O . THR B 1 123 ? 3.535 43.625 -20.047 1 96.75 123 THR B O 1
ATOM 6346 N N . THR B 1 124 ? 5.738 43.875 -20.453 1 96.81 124 THR B N 1
ATOM 6347 C CA . THR B 1 124 ? 6.16 43.469 -19.109 1 96.81 124 THR B CA 1
ATOM 6348 C C . THR B 1 124 ? 5.598 44.438 -18.062 1 96.81 124 THR B C 1
ATOM 6350 O O . THR B 1 124 ? 5.051 44.031 -17.047 1 96.81 124 THR B O 1
ATOM 6353 N N . LEU B 1 125 ? 5.672 45.688 -18.266 1 97.62 125 LEU B N 1
ATOM 6354 C CA . LEU B 1 125 ? 5.203 46.688 -17.344 1 97.62 125 LEU B CA 1
ATOM 6355 C C . LEU B 1 125 ? 3.682 46.656 -17.219 1 97.62 125 LEU B C 1
ATOM 6357 O O . LEU B 1 125 ? 3.131 46.938 -16.156 1 97.62 125 LEU B O 1
ATOM 6361 N N . GLU B 1 126 ? 3.08 46.344 -18.328 1 97.31 126 GLU B N 1
ATOM 6362 C CA . GLU B 1 126 ? 1.624 46.25 -18.297 1 97.31 126 GLU B CA 1
ATOM 6363 C C . GLU B 1 126 ? 1.17 45.062 -17.422 1 97.31 126 GLU B C 1
ATOM 6365 O O . GLU B 1 126 ? 0.141 45.156 -16.75 1 97.31 126 GLU B O 1
ATOM 6370 N N . LYS B 1 127 ? 1.848 43.938 -17.531 1 97.81 127 LYS B N 1
ATOM 6371 C CA . LYS B 1 127 ? 1.535 42.812 -16.672 1 97.81 127 LYS B CA 1
ATOM 6372 C C . LYS B 1 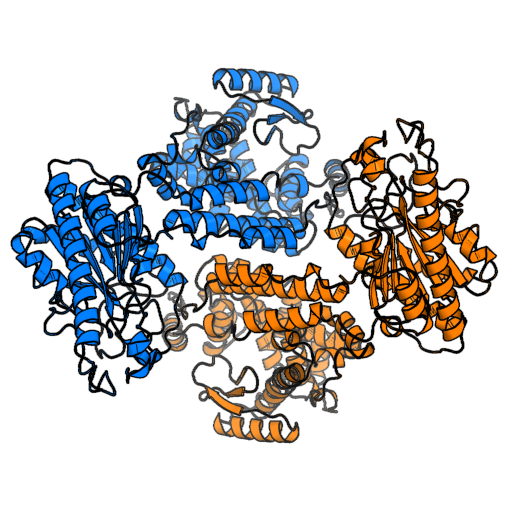127 ? 1.696 43.188 -15.203 1 97.81 127 LYS B C 1
ATOM 6374 O O . LYS B 1 127 ? 0.862 42.812 -14.367 1 97.81 127 LYS B O 1
ATOM 6379 N N . HIS B 1 128 ? 2.777 43.875 -14.891 1 98.25 128 HIS B N 1
ATOM 6380 C CA . HIS B 1 128 ? 3.018 44.375 -13.539 1 98.25 128 HIS B CA 1
ATOM 6381 C C . HIS B 1 128 ? 1.876 45.25 -13.07 1 98.25 128 HIS B C 1
ATOM 6383 O O . HIS B 1 128 ? 1.342 45.062 -11.977 1 98.25 128 HIS B O 1
ATOM 6389 N N . ALA B 1 129 ? 1.5 46.219 -13.883 1 98.12 129 ALA B N 1
ATOM 6390 C CA . ALA B 1 129 ? 0.452 47.156 -13.547 1 98.12 129 ALA B CA 1
ATOM 6391 C C . ALA B 1 129 ? -0.891 46.469 -13.359 1 98.12 129 ALA B C 1
ATOM 6393 O O . ALA B 1 129 ? -1.684 46.844 -12.492 1 98.12 129 ALA B O 1
ATOM 6394 N N . ARG B 1 130 ? -1.119 45.562 -14.219 1 97.88 130 ARG B N 1
ATOM 6395 C CA . ARG B 1 130 ? -2.371 44.812 -14.156 1 97.88 130 ARG B CA 1
ATOM 6396 C C . ARG B 1 130 ? -2.523 44.094 -12.812 1 97.88 130 ARG B C 1
ATOM 6398 O O . ARG B 1 130 ? -3.605 44.125 -12.219 1 97.88 130 ARG B O 1
ATOM 6405 N N . TYR B 1 131 ? -1.489 43.5 -12.391 1 98.31 131 TYR B N 1
ATOM 6406 C CA . TYR B 1 131 ? -1.539 42.844 -11.078 1 98.31 131 TYR B CA 1
ATOM 6407 C C . TYR B 1 131 ? -1.987 43.844 -10.008 1 98.31 131 TYR B C 1
ATOM 6409 O O . TYR B 1 131 ? -2.871 43.531 -9.203 1 98.31 131 TYR B O 1
ATOM 6417 N N . TYR B 1 132 ? -1.414 44.969 -9.93 1 98.44 132 TYR B N 1
ATOM 6418 C CA . TYR B 1 132 ? -1.671 45.906 -8.852 1 98.44 132 TYR B CA 1
ATOM 6419 C C . TYR B 1 132 ? -3.039 46.562 -9.016 1 98.44 132 TYR B C 1
ATOM 6421 O O . TYR B 1 132 ? -3.664 46.969 -8.031 1 98.44 132 TYR B O 1
ATOM 6429 N N . ARG B 1 133 ? -3.545 46.688 -10.281 1 98.44 133 ARG B N 1
ATOM 6430 C CA . ARG B 1 133 ? -4.926 47.156 -10.453 1 98.44 133 ARG B CA 1
ATOM 6431 C C . ARG B 1 133 ? -5.902 46.125 -9.852 1 98.44 133 ARG B C 1
ATOM 6433 O O . ARG B 1 133 ? -6.887 46.531 -9.219 1 98.44 133 ARG B O 1
ATOM 6440 N N . ILE B 1 134 ? -5.59 44.906 -10.07 1 98.56 134 ILE B N 1
ATOM 6441 C CA . ILE B 1 134 ? -6.438 43.875 -9.539 1 98.56 134 ILE B CA 1
ATOM 6442 C C . ILE B 1 134 ? -6.352 43.844 -8.008 1 98.56 134 ILE B C 1
ATOM 6444 O O . ILE B 1 134 ? -7.371 43.75 -7.324 1 98.56 134 ILE B O 1
ATOM 6448 N N . LEU B 1 135 ? -5.121 43.906 -7.484 1 98.75 135 LEU B N 1
ATOM 6449 C CA . LEU B 1 135 ? -4.934 43.906 -6.039 1 98.75 135 LEU B CA 1
ATOM 6450 C C . LEU B 1 135 ? -5.652 45.094 -5.414 1 98.75 135 LEU B C 1
ATOM 6452 O O . LEU B 1 135 ? -6.289 44.969 -4.363 1 98.75 135 LEU B O 1
ATOM 6456 N N . LYS B 1 136 ? -5.508 46.25 -6.043 1 98.56 136 LYS B N 1
ATOM 6457 C CA . LYS B 1 136 ? -6.168 47.438 -5.547 1 98.56 136 LYS B CA 1
ATOM 6458 C C . LYS B 1 136 ? -7.684 47.25 -5.484 1 98.56 136 LYS B C 1
ATOM 6460 O O . LYS B 1 136 ? -8.312 47.562 -4.469 1 98.56 136 LYS B O 1
ATOM 6465 N N . CYS B 1 137 ? -8.203 46.812 -6.566 1 98.56 137 CYS B N 1
ATOM 6466 C CA . CYS B 1 137 ? -9.633 46.562 -6.633 1 98.56 137 CYS B CA 1
ATOM 6467 C C . CYS B 1 137 ? -10.078 45.594 -5.535 1 98.56 137 CYS B C 1
ATOM 6469 O O . CYS B 1 137 ? -11.102 45.812 -4.883 1 98.56 137 CYS B O 1
ATOM 6471 N N . LEU B 1 138 ? -9.367 44.562 -5.352 1 98.69 138 LEU B N 1
ATOM 6472 C CA . LEU B 1 138 ? -9.703 43.531 -4.371 1 98.69 138 LEU B CA 1
ATOM 6473 C C . LEU B 1 138 ? -9.656 44.094 -2.957 1 98.69 138 LEU B C 1
ATOM 6475 O O . LEU B 1 138 ? -10.586 43.906 -2.172 1 98.69 138 LEU B O 1
ATOM 6479 N N . ILE B 1 139 ? -8.562 44.844 -2.602 1 98.69 139 ILE B N 1
ATOM 6480 C CA . ILE B 1 139 ? -8.414 45.406 -1.266 1 98.69 139 ILE B CA 1
ATOM 6481 C C . ILE B 1 139 ? -9.531 46.406 -1.011 1 98.69 139 ILE B C 1
ATOM 6483 O O . ILE B 1 139 ? -10.141 46.406 0.06 1 98.69 139 ILE B O 1
ATOM 6487 N N . GLU B 1 140 ? -9.812 47.219 -2.016 1 98.25 140 GLU B N 1
ATOM 6488 C CA . GLU B 1 140 ? -10.883 48.219 -1.878 1 98.25 140 GLU B CA 1
ATOM 6489 C C . GLU B 1 140 ? -12.219 47.531 -1.606 1 98.25 140 GLU B C 1
ATOM 6491 O O . GLU B 1 140 ? -12.984 47.969 -0.745 1 98.25 140 GLU B O 1
ATOM 6496 N N . THR B 1 141 ? -12.438 46.562 -2.352 1 98.19 141 THR B N 1
ATOM 6497 C CA . THR B 1 141 ? -13.688 45.844 -2.207 1 98.19 141 THR B CA 1
ATOM 6498 C C . THR B 1 141 ? -13.797 45.219 -0.812 1 98.19 141 THR B C 1
ATOM 6500 O O . THR B 1 141 ? -14.859 45.281 -0.182 1 98.19 141 THR B O 1
ATOM 6503 N N . LEU B 1 142 ? -12.758 44.656 -0.275 1 97.81 142 LEU B N 1
ATOM 6504 C CA . LEU B 1 142 ? -12.766 44 1.033 1 97.81 142 LEU B CA 1
ATOM 6505 C C . LEU B 1 142 ? -12.883 45.062 2.148 1 97.81 142 LEU B C 1
ATOM 6507 O O . LEU B 1 142 ? -13.594 44.844 3.133 1 97.81 142 LEU B O 1
ATOM 6511 N N . GLU B 1 143 ? -12.18 46.188 2.002 1 96.88 143 GLU B N 1
ATOM 6512 C CA . GLU B 1 143 ? -12.312 47.25 2.99 1 96.88 143 GLU B CA 1
ATOM 6513 C C . GLU B 1 143 ? -13.742 47.781 3.045 1 96.88 143 GLU B C 1
ATOM 6515 O O . GLU B 1 143 ? -14.266 48.062 4.125 1 96.88 143 GLU B O 1
ATOM 6520 N N . ASN B 1 144 ? -14.266 47.906 1.865 1 96.38 144 ASN B N 1
ATOM 6521 C CA . ASN B 1 144 ? -15.633 48.375 1.801 1 96.38 144 ASN B CA 1
ATOM 6522 C C . ASN B 1 144 ? -16.609 47.406 2.453 1 96.38 144 ASN B C 1
ATOM 6524 O O . ASN B 1 144 ? -17.547 47.812 3.145 1 96.38 144 ASN B O 1
ATOM 6528 N N . LYS B 1 145 ? -16.391 46.219 2.205 1 95.69 145 LYS B N 1
ATOM 6529 C CA . LYS B 1 145 ? -17.312 45.188 2.688 1 95.69 145 LYS B CA 1
ATOM 6530 C C . LYS B 1 145 ? -17.094 44.906 4.172 1 95.69 145 LYS B C 1
ATOM 6532 O O . LYS B 1 145 ? -18.062 44.719 4.922 1 95.69 145 LYS B O 1
ATOM 6537 N N . PHE B 1 146 ? -15.82 44.906 4.652 1 95.31 146 PHE B N 1
ATOM 6538 C CA . PHE B 1 146 ? -15.547 44.375 5.98 1 95.31 146 PHE B CA 1
ATOM 6539 C C . PHE B 1 146 ? -14.953 45.438 6.887 1 95.31 146 PHE B C 1
ATOM 6541 O O . PHE B 1 146 ? -14.789 45.219 8.094 1 95.31 146 PHE B O 1
ATOM 6548 N N . GLY B 1 147 ? -14.547 46.5 6.359 1 94.56 147 GLY B N 1
ATOM 6549 C CA . GLY B 1 147 ? -13.992 47.594 7.141 1 94.56 147 GLY B CA 1
ATOM 6550 C C . GLY B 1 147 ? -12.477 47.531 7.266 1 94.56 147 GLY B C 1
ATOM 6551 O O . GLY B 1 147 ? -11.844 48.531 7.656 1 94.56 147 GLY B O 1
ATOM 6552 N N . LEU B 1 148 ? -11.938 46.469 6.965 1 96.25 148 LEU B N 1
ATOM 6553 C CA . LEU B 1 148 ? -10.484 46.312 6.961 1 96.25 148 LEU B CA 1
ATOM 6554 C C . LEU B 1 148 ? -10.07 45.188 6.016 1 96.25 148 LEU B C 1
ATOM 6556 O O . LEU B 1 148 ? -10.922 44.438 5.504 1 96.25 148 LEU B O 1
ATOM 6560 N N . CYS B 1 149 ? -8.797 45.031 5.805 1 97.94 149 CYS B N 1
ATOM 6561 C CA . CYS B 1 149 ? -8.25 43.969 4.996 1 97.94 149 CYS B CA 1
ATOM 6562 C C . CYS B 1 149 ? -6.879 43.531 5.512 1 97.94 149 CYS B C 1
ATOM 6564 O O . CYS B 1 149 ? -6.07 44.375 5.906 1 97.94 149 CYS B O 1
ATOM 6566 N N . LEU B 1 150 ? -6.699 42.25 5.707 1 98.56 150 LEU B N 1
ATOM 6567 C CA . LEU B 1 150 ? -5.391 41.719 6.02 1 98.56 150 LEU B CA 1
ATOM 6568 C C . LEU B 1 150 ? -4.746 41.094 4.777 1 98.56 150 LEU B C 1
ATOM 6570 O O . LEU B 1 150 ? -5.43 40.469 3.969 1 98.56 150 LEU B O 1
ATOM 6574 N N . LEU B 1 151 ? -3.51 41.375 4.57 1 98.75 151 LEU B N 1
ATOM 6575 C CA . LEU B 1 151 ? -2.795 40.812 3.422 1 98.75 151 LEU B CA 1
ATOM 6576 C C . LEU B 1 151 ? -1.572 40.031 3.871 1 98.75 151 LEU B C 1
ATOM 6578 O O . LEU B 1 151 ? -0.629 40.594 4.43 1 98.75 151 LEU B O 1
ATOM 6582 N N . TYR B 1 152 ? -1.617 38.688 3.725 1 98.81 152 TYR B N 1
ATOM 6583 C CA . TYR B 1 152 ? -0.48 37.812 3.986 1 98.81 152 TYR B CA 1
ATOM 6584 C C . TYR B 1 152 ? 0.343 37.594 2.721 1 98.81 152 TYR B C 1
ATOM 6586 O O . TYR B 1 152 ? -0.07 36.844 1.824 1 98.81 152 TYR B O 1
ATOM 6594 N N . ASP B 1 153 ? 1.473 38.219 2.658 1 98.69 153 ASP B N 1
ATOM 6595 C CA . ASP B 1 153 ? 2.354 38.219 1.496 1 98.69 153 ASP B CA 1
ATOM 6596 C C . ASP B 1 153 ? 3.473 37.188 1.66 1 98.69 153 ASP B C 1
ATOM 6598 O O . ASP B 1 153 ? 4.5 37.469 2.279 1 98.69 153 ASP B O 1
ATOM 6602 N N . ILE B 1 154 ? 3.324 35.969 0.999 1 98.62 154 ILE B N 1
ATOM 6603 C CA . ILE B 1 154 ? 4.188 34.844 1.293 1 98.62 154 ILE B CA 1
ATOM 6604 C C . ILE B 1 154 ? 5.355 34.812 0.305 1 98.62 154 ILE B C 1
ATOM 6606 O O . ILE B 1 154 ? 5.145 34.812 -0.91 1 98.62 154 ILE B O 1
ATOM 6610 N N . HIS B 1 155 ? 6.543 34.781 0.813 1 98.38 155 HIS B N 1
ATOM 6611 C CA . HIS B 1 155 ? 7.797 34.625 0.083 1 98.38 155 HIS B CA 1
ATOM 6612 C C . HIS B 1 155 ? 8.656 33.531 0.675 1 98.38 155 HIS B C 1
ATOM 6614 O O . HIS B 1 155 ? 8.273 32.906 1.669 1 98.38 155 HIS B O 1
ATOM 6620 N N . SER B 1 156 ? 9.68 33.188 -0.012 1 98.12 156 SER B N 1
ATOM 6621 C CA . SER B 1 156 ? 10.703 32.281 0.513 1 98.12 156 SER B CA 1
ATOM 6622 C C . SER B 1 156 ? 12.102 32.812 0.259 1 98.12 156 SER B C 1
ATOM 6624 O O . SER B 1 156 ? 12.281 33.75 -0.522 1 98.12 156 SER B O 1
ATOM 6626 N N . TYR B 1 157 ? 13.078 32.312 1.054 1 97.44 157 TYR B N 1
ATOM 6627 C CA . TYR B 1 157 ? 14.422 32.844 0.848 1 97.44 157 TYR B CA 1
ATOM 6628 C C . TYR B 1 157 ? 15.461 31.719 0.952 1 97.44 157 TYR B C 1
ATOM 6630 O O . TYR B 1 157 ? 15.211 30.688 1.572 1 97.44 157 TYR B O 1
ATOM 6638 N N . ASN B 1 158 ? 16.625 31.938 0.269 1 96.5 158 ASN B N 1
ATOM 6639 C CA . ASN B 1 158 ? 17.766 31.031 0.311 1 96.5 158 ASN B CA 1
ATOM 6640 C C . ASN B 1 158 ? 18.609 31.25 1.566 1 96.5 158 ASN B C 1
ATOM 6642 O O . ASN B 1 158 ? 19.094 32.344 1.808 1 96.5 158 ASN B O 1
ATOM 6646 N N . TYR B 1 159 ? 18.766 30.25 2.303 1 95.62 159 TYR B N 1
ATOM 6647 C CA . TYR B 1 159 ? 19.391 30.438 3.605 1 95.62 159 TYR B CA 1
ATOM 6648 C C . TYR B 1 159 ? 20.844 29.953 3.6 1 95.62 159 TYR B C 1
ATOM 6650 O O . TYR B 1 159 ? 21.641 30.359 4.438 1 95.62 159 TYR B O 1
ATOM 6658 N N . GLN B 1 160 ? 21.219 29.109 2.666 1 93.5 160 GLN B N 1
ATOM 6659 C CA . GLN B 1 160 ? 22.531 28.469 2.719 1 93.5 160 GLN B CA 1
ATOM 6660 C C . GLN B 1 160 ? 23.641 29.469 2.406 1 93.5 160 GLN B C 1
ATOM 6662 O O . GLN B 1 160 ? 24.797 29.266 2.77 1 93.5 160 GLN B O 1
ATOM 6667 N N . ARG B 1 161 ? 23.281 30.609 1.764 1 92.31 161 ARG B N 1
ATOM 6668 C CA . ARG B 1 161 ? 24.266 31.641 1.459 1 92.31 161 ARG B CA 1
ATOM 6669 C C . ARG B 1 161 ? 24.484 32.562 2.658 1 92.31 161 ARG B C 1
ATOM 6671 O O . ARG B 1 161 ? 25.406 33.375 2.658 1 92.31 161 ARG B O 1
ATOM 6678 N N . ILE B 1 162 ? 23.656 32.406 3.658 1 94.5 162 ILE B N 1
ATOM 6679 C CA . ILE B 1 162 ? 23.781 33.219 4.863 1 94.5 162 ILE B CA 1
ATOM 6680 C C . ILE B 1 162 ? 24.609 32.5 5.906 1 94.5 162 ILE B C 1
ATOM 6682 O O . ILE B 1 162 ? 24.25 31.375 6.312 1 94.5 162 ILE B O 1
ATOM 6686 N N . GLU B 1 163 ? 25.672 32.938 6.438 1 91.94 163 GLU B N 1
ATOM 6687 C CA . GLU B 1 163 ? 26.641 32.281 7.285 1 91.94 163 GLU B CA 1
ATOM 6688 C C . GLU B 1 163 ? 26.156 32.188 8.727 1 91.94 163 GLU B C 1
ATOM 6690 O O . GLU B 1 163 ? 26.688 31.406 9.523 1 91.94 163 GLU B O 1
ATOM 6695 N N . ARG B 1 164 ? 25.109 32.812 9.023 1 94.12 164 ARG B N 1
ATOM 6696 C CA . ARG B 1 164 ? 24.594 32.781 10.383 1 94.12 164 ARG B CA 1
ATOM 6697 C C . ARG B 1 164 ? 23.281 32.031 10.445 1 94.12 164 ARG B C 1
ATOM 6699 O O . ARG B 1 164 ? 22.672 31.734 9.414 1 94.12 164 ARG B O 1
ATOM 6706 N N . GLU B 1 165 ? 22.953 31.672 11.695 1 94 165 GLU B N 1
ATOM 6707 C CA . GLU B 1 165 ? 21.641 31.047 11.875 1 94 165 GLU B CA 1
ATOM 6708 C C . GLU B 1 165 ? 20.516 32.031 11.578 1 94 165 GLU B C 1
ATOM 6710 O O . GLU B 1 165 ? 20.562 33.188 11.984 1 94 165 GLU B O 1
ATOM 6715 N N . VAL B 1 166 ? 19.609 31.609 10.812 1 96.94 166 VAL B N 1
ATOM 6716 C CA . VAL B 1 166 ? 18.484 32.438 10.406 1 96.94 166 VAL B CA 1
ATOM 6717 C C . VAL B 1 166 ? 17.172 31.734 10.727 1 96.94 166 VAL B C 1
ATOM 6719 O O . VAL B 1 166 ? 17.141 30.516 10.875 1 96.94 166 VAL B O 1
ATOM 6722 N N . PRO B 1 167 ? 16.141 32.438 10.875 1 97.94 167 PRO B N 1
ATOM 6723 C CA . PRO B 1 167 ? 14.875 31.844 11.297 1 97.94 167 PRO B CA 1
ATOM 6724 C C . PRO B 1 167 ? 14.156 31.125 10.156 1 97.94 167 PRO B C 1
ATOM 6726 O O . PRO B 1 167 ? 14.414 31.406 8.984 1 97.94 167 PRO B O 1
ATOM 6729 N N . THR B 1 168 ? 13.289 30.188 10.555 1 98.06 168 THR B N 1
ATOM 6730 C CA . THR B 1 168 ? 12.453 29.484 9.586 1 98.06 168 THR B CA 1
ATOM 6731 C C . THR B 1 168 ? 11.445 30.438 8.945 1 98.06 168 THR B C 1
ATOM 6733 O O . THR B 1 168 ? 11.172 30.344 7.746 1 98.06 168 THR B O 1
ATOM 6736 N N . PHE B 1 169 ? 10.852 31.281 9.781 1 98.56 169 PHE B N 1
ATOM 6737 C CA . PHE B 1 169 ? 9.922 32.312 9.312 1 98.56 169 PHE B CA 1
ATOM 6738 C C . PHE B 1 169 ? 10.43 33.719 9.664 1 98.56 169 PHE B C 1
ATOM 6740 O O . PHE B 1 169 ? 10.875 33.938 10.789 1 98.56 169 PHE B O 1
ATOM 6747 N N . ASN B 1 170 ? 10.484 34.594 8.703 1 98.75 170 ASN B N 1
ATOM 6748 C CA . ASN B 1 170 ? 10.836 36 8.906 1 98.75 170 ASN B CA 1
ATOM 6749 C C . ASN B 1 170 ? 9.688 36.938 8.516 1 98.75 170 ASN B C 1
ATOM 6751 O O . ASN B 1 170 ? 9.219 36.906 7.379 1 98.75 170 ASN B O 1
ATOM 6755 N N . LEU B 1 171 ? 9.234 37.688 9.461 1 98.56 171 LEU B N 1
ATOM 6756 C CA . LEU B 1 171 ? 8.18 38.656 9.227 1 98.56 171 LEU B CA 1
ATOM 6757 C C . LEU B 1 171 ? 8.758 40.062 9.047 1 98.56 171 LEU B C 1
ATOM 6759 O O . LEU B 1 171 ? 9.453 40.562 9.938 1 98.56 171 LEU B O 1
ATOM 6763 N N . GLY B 1 172 ? 8.523 40.688 7.891 1 98.31 172 GLY B N 1
ATOM 6764 C CA . GLY B 1 172 ? 8.961 42.031 7.641 1 98.31 172 GLY B CA 1
ATOM 6765 C C . GLY B 1 172 ? 7.93 43.094 8.031 1 98.31 172 GLY B C 1
ATOM 6766 O O . GLY B 1 172 ? 6.801 43.062 7.531 1 98.31 172 GLY B O 1
ATOM 6767 N N . THR B 1 173 ? 8.328 44.031 8.953 1 97.5 173 THR B N 1
ATOM 6768 C CA . THR B 1 173 ? 7.316 44.969 9.453 1 97.5 173 THR B CA 1
ATOM 6769 C C . THR B 1 173 ? 7.801 46.406 9.344 1 97.5 173 THR B C 1
ATOM 6771 O O . THR B 1 173 ? 7.195 47.312 9.922 1 97.5 173 THR B O 1
ATOM 6774 N N . GLU B 1 174 ? 8.859 46.625 8.57 1 96.56 174 GLU B N 1
ATOM 6775 C CA . GLU B 1 174 ? 9.477 47.938 8.555 1 96.56 174 GLU B CA 1
ATOM 6776 C C . GLU B 1 174 ? 8.539 48.969 7.934 1 96.56 174 GLU B C 1
ATOM 6778 O O . GLU B 1 174 ? 8.641 50.156 8.227 1 96.56 174 GLU B O 1
ATOM 6783 N N . GLN B 1 175 ? 7.66 48.531 7.059 1 95.19 175 GLN B N 1
ATOM 6784 C CA . GLN B 1 175 ? 6.766 49.469 6.387 1 95.19 175 GLN B CA 1
ATOM 6785 C C . GLN B 1 175 ? 5.375 49.438 7.016 1 95.19 175 GLN B C 1
ATOM 6787 O O . GLN B 1 175 ? 4.426 50 6.457 1 95.19 175 GLN B O 1
ATOM 6792 N N . VAL B 1 176 ? 5.223 48.781 8.117 1 94.12 176 VAL B N 1
ATOM 6793 C CA . VAL B 1 176 ? 3.939 48.656 8.805 1 94.12 176 VAL B CA 1
ATOM 6794 C C . VAL B 1 176 ? 3.889 49.594 10 1 94.12 176 VAL B C 1
ATOM 6796 O O . VAL B 1 176 ? 4.918 49.875 10.625 1 94.12 176 VAL B O 1
ATOM 6799 N N . ASN B 1 177 ? 2.791 50.188 10.258 1 93.19 177 ASN B N 1
ATOM 6800 C CA . ASN B 1 177 ? 2.596 50.969 11.477 1 93.19 177 ASN B CA 1
ATOM 6801 C C . ASN B 1 177 ? 2.584 50.094 12.711 1 93.19 177 ASN B C 1
ATOM 6803 O O . ASN B 1 177 ? 1.517 49.719 13.211 1 93.19 177 ASN B O 1
ATOM 6807 N N . CYS B 1 178 ? 3.711 49.844 13.227 1 92.25 178 CYS B N 1
ATOM 6808 C CA . CYS B 1 178 ? 3.883 48.875 14.297 1 92.25 178 CYS B CA 1
ATOM 6809 C C . CYS B 1 178 ? 3.201 49.344 15.578 1 92.25 178 CYS B C 1
ATOM 6811 O O . CYS B 1 178 ? 2.758 48.531 16.375 1 92.25 178 CYS B O 1
ATOM 6813 N N . ARG B 1 179 ? 3.137 50.594 15.758 1 93.31 179 ARG B N 1
ATOM 6814 C CA . ARG B 1 179 ? 2.447 51.094 16.953 1 93.31 179 ARG B CA 1
ATOM 6815 C C . ARG B 1 179 ? 0.971 50.719 16.922 1 93.31 179 ARG B C 1
ATOM 6817 O O . ARG B 1 179 ? 0.415 50.281 17.938 1 93.31 179 ARG B O 1
ATOM 6824 N N . ARG B 1 180 ? 0.455 50.781 15.773 1 94.5 180 ARG B N 1
ATOM 6825 C CA . ARG B 1 180 ? -0.963 50.469 15.609 1 94.5 180 ARG B CA 1
ATOM 6826 C C . ARG B 1 180 ? -1.21 48.969 15.672 1 94.5 180 ARG B C 1
ATOM 6828 O O . ARG B 1 180 ? -2.191 48.531 16.266 1 94.5 180 ARG B O 1
ATOM 6835 N N . TRP B 1 181 ? -0.288 48.219 15.102 1 96.5 181 TRP B N 1
ATOM 6836 C CA . TRP B 1 181 ? -0.591 46.812 14.828 1 96.5 181 TRP B CA 1
ATOM 6837 C C . TRP B 1 181 ? 0.3 45.906 15.656 1 96.5 181 TRP B C 1
ATOM 6839 O O . TRP B 1 181 ? 0.433 44.719 15.344 1 96.5 181 TRP B O 1
ATOM 6849 N N . ARG B 1 182 ? 0.87 46.375 16.75 1 96.88 182 ARG B N 1
ATOM 6850 C CA . ARG B 1 182 ? 1.886 45.625 17.469 1 96.88 182 ARG B CA 1
ATOM 6851 C C . ARG B 1 182 ? 1.322 44.281 17.984 1 96.88 182 ARG B C 1
ATOM 6853 O O . ARG B 1 182 ? 1.938 43.25 17.812 1 96.88 182 ARG B O 1
ATOM 6860 N N . LYS B 1 183 ? 0.193 44.312 18.578 1 97.25 183 LYS B N 1
ATOM 6861 C CA . LYS B 1 183 ? -0.389 43.125 19.141 1 97.25 183 LYS B CA 1
ATOM 6862 C C . LYS B 1 183 ? -0.653 42.062 18.062 1 97.25 183 LYS B C 1
ATOM 6864 O O . LYS B 1 183 ? -0.447 40.875 18.281 1 97.25 183 LYS B O 1
ATOM 6869 N N . GLU B 1 184 ? -1.22 42.5 16.953 1 97.69 184 GLU B N 1
ATOM 6870 C CA . GLU B 1 184 ? -1.509 41.594 15.844 1 97.69 184 GLU B CA 1
ATOM 6871 C C . GLU B 1 184 ? -0.231 40.969 15.305 1 97.69 184 GLU B C 1
ATOM 6873 O O . GLU B 1 184 ? -0.21 39.781 14.984 1 97.69 184 GLU B O 1
ATOM 6878 N N . LEU B 1 185 ? 0.782 41.75 15.203 1 98.12 185 LEU B N 1
ATOM 6879 C CA . LEU B 1 185 ? 2.055 41.219 14.703 1 98.12 185 LEU B CA 1
ATOM 6880 C C . LEU B 1 185 ? 2.654 40.219 15.664 1 98.12 185 LEU B C 1
ATOM 6882 O O . LEU B 1 185 ? 3.195 39.188 15.242 1 98.12 185 LEU B O 1
ATOM 6886 N N . ASP B 1 186 ? 2.521 40.5 16.969 1 98.12 186 ASP B N 1
ATOM 6887 C CA . ASP B 1 186 ? 3.025 39.562 17.984 1 98.12 186 ASP B CA 1
ATOM 6888 C C . ASP B 1 186 ? 2.27 38.25 17.953 1 98.12 186 ASP B C 1
ATOM 6890 O O . ASP B 1 186 ? 2.871 37.188 18.094 1 98.12 186 ASP B O 1
ATOM 6894 N N . VAL B 1 187 ? 1.012 38.312 17.734 1 98.25 187 VAL B N 1
ATOM 6895 C CA . VAL B 1 187 ? 0.179 37.125 17.703 1 98.25 187 VAL B CA 1
ATOM 6896 C C . VAL B 1 187 ? 0.563 36.281 16.484 1 98.25 187 VAL B C 1
ATOM 6898 O O . VAL B 1 187 ? 0.62 35.031 16.578 1 98.25 187 VAL B O 1
ATOM 6901 N N . LEU B 1 188 ? 0.8 36.906 15.367 1 98.44 188 LEU B N 1
ATOM 6902 C CA . LEU B 1 188 ? 1.216 36.156 14.188 1 98.44 188 LEU B CA 1
ATOM 6903 C C . LEU B 1 188 ? 2.545 35.438 14.438 1 98.44 188 LEU B C 1
ATOM 6905 O O . LEU B 1 188 ? 2.703 34.281 14.086 1 98.44 188 LEU B O 1
ATOM 6909 N N . LEU B 1 189 ? 3.453 36.156 15.047 1 98.44 189 LEU B N 1
ATOM 6910 C CA . LEU B 1 189 ? 4.758 35.594 15.352 1 98.44 189 LEU B CA 1
ATOM 6911 C C . LEU B 1 189 ? 4.625 34.406 16.312 1 98.44 189 LEU B C 1
ATOM 6913 O O . LEU B 1 189 ? 5.348 33.406 16.203 1 98.44 189 LEU B O 1
ATOM 6917 N N . GLU B 1 190 ? 3.76 34.562 17.25 1 98.25 190 GLU B N 1
ATOM 6918 C CA . GLU B 1 190 ? 3.512 33.469 18.188 1 98.25 190 GLU B CA 1
ATOM 6919 C C . GLU B 1 190 ? 3.004 32.219 17.469 1 98.25 190 GLU B C 1
ATOM 6921 O O . GLU B 1 190 ? 3.465 31.109 17.75 1 98.25 190 GLU B O 1
ATOM 6926 N N . HIS B 1 191 ? 2.045 32.375 16.594 1 98.06 191 HIS B N 1
ATOM 6927 C CA . HIS B 1 191 ? 1.501 31.25 15.844 1 98.06 191 HIS B CA 1
ATOM 6928 C C . HIS B 1 191 ? 2.57 30.594 14.977 1 98.06 191 HIS B C 1
ATOM 6930 O O . HIS B 1 191 ? 2.629 29.359 14.867 1 98.06 191 HIS B O 1
ATOM 6936 N N . LEU B 1 192 ? 3.396 31.422 14.336 1 98.44 192 LEU B N 1
ATOM 6937 C CA . LEU B 1 192 ? 4.457 30.891 13.477 1 98.44 192 LEU B CA 1
ATOM 6938 C C . LEU B 1 192 ? 5.484 30.125 14.297 1 98.44 192 LEU B C 1
ATOM 6940 O O . LEU B 1 192 ? 5.98 29.078 13.852 1 98.44 192 LEU B O 1
ATOM 6944 N N . ASN B 1 193 ? 5.758 30.594 15.453 1 97.81 193 ASN B N 1
ATOM 6945 C CA . ASN B 1 193 ? 6.723 29.938 16.328 1 97.81 193 ASN B CA 1
ATOM 6946 C C . ASN B 1 193 ? 6.188 28.609 16.844 1 97.81 193 ASN B C 1
ATOM 6948 O O . ASN B 1 193 ? 6.961 27.734 17.25 1 97.81 193 ASN B O 1
ATOM 6952 N N . ALA B 1 194 ? 4.91 28.438 16.812 1 96.88 194 ALA B N 1
ATOM 6953 C CA . ALA B 1 194 ? 4.277 27.219 17.328 1 96.88 194 ALA B CA 1
ATOM 6954 C C . ALA B 1 194 ? 4.227 26.125 16.266 1 96.88 194 ALA B C 1
ATOM 6956 O O . ALA B 1 194 ? 3.93 24.969 16.578 1 96.88 194 ALA B O 1
ATOM 6957 N N . ILE B 1 195 ? 4.605 26.438 15.039 1 96.75 195 ILE B N 1
ATOM 6958 C CA . ILE B 1 195 ? 4.562 25.469 13.938 1 96.75 195 ILE B CA 1
ATOM 6959 C C . ILE B 1 195 ? 5.633 24.406 14.148 1 96.75 195 ILE B C 1
ATOM 6961 O O . ILE B 1 195 ? 6.75 24.719 14.562 1 96.75 195 ILE B O 1
ATOM 6965 N N . GLU B 1 196 ? 5.27 23.141 13.945 1 93.44 196 GLU B N 1
ATOM 6966 C CA . GLU B 1 196 ? 6.199 22.016 14.016 1 93.44 196 GLU B CA 1
ATOM 6967 C C . GLU B 1 196 ? 6.41 21.391 12.633 1 93.44 196 GLU B C 1
ATOM 6969 O O . GLU B 1 196 ? 5.449 21.156 11.906 1 93.44 196 GLU B O 1
ATOM 6974 N N . LEU B 1 197 ? 7.633 21.234 12.25 1 92.12 197 LEU B N 1
ATOM 6975 C CA . LEU B 1 197 ? 8.008 20.578 11 1 92.12 197 LEU B CA 1
ATOM 6976 C C . LEU B 1 197 ? 8.867 19.344 11.266 1 92.12 197 LEU B C 1
ATOM 6978 O O . LEU B 1 197 ? 9.562 19.281 12.289 1 92.12 197 LEU B O 1
ATOM 6982 N N . PRO B 1 198 ? 8.797 18.375 10.422 1 85.31 198 PRO B N 1
ATOM 6983 C CA . PRO B 1 198 ? 9.57 17.156 10.633 1 85.31 198 PRO B CA 1
ATOM 6984 C C . PRO B 1 198 ? 11.078 17.391 10.57 1 85.31 198 PRO B C 1
ATOM 6986 O O . PRO B 1 198 ? 11.594 17.828 9.539 1 85.31 198 PRO B O 1
ATOM 6989 N N . ASN B 1 199 ? 11.766 17.078 11.617 1 81.25 199 ASN B N 1
ATOM 6990 C CA . ASN B 1 199 ? 13.219 17.062 11.688 1 81.25 199 ASN B CA 1
ATOM 6991 C C . ASN B 1 199 ? 13.789 18.484 11.562 1 81.25 199 ASN B C 1
ATOM 6993 O O . ASN B 1 199 ? 14.906 18.656 11.078 1 81.25 199 ASN B O 1
ATOM 6997 N N . ILE B 1 200 ? 12.922 19.531 11.805 1 88.06 200 ILE B N 1
ATOM 6998 C CA . ILE B 1 200 ? 13.352 20.922 11.664 1 88.06 200 ILE B CA 1
ATOM 6999 C C . ILE B 1 200 ? 12.953 21.719 12.906 1 88.06 200 ILE B C 1
ATOM 7001 O O . ILE B 1 200 ? 11.805 21.672 13.344 1 88.06 200 ILE B O 1
ATOM 7005 N N . ASP B 1 201 ? 13.922 22.359 13.508 1 88.81 201 ASP B N 1
ATOM 7006 C CA . ASP B 1 201 ? 13.602 23.328 14.555 1 88.81 201 ASP B CA 1
ATOM 7007 C C . ASP B 1 201 ? 13.031 24.609 13.961 1 88.81 201 ASP B C 1
ATOM 7009 O O . ASP B 1 201 ? 13.68 25.266 13.141 1 88.81 201 ASP B O 1
ATOM 7013 N N . VAL B 1 202 ? 11.914 25.062 14.422 1 96.25 202 VAL B N 1
ATOM 7014 C CA . VAL B 1 202 ? 11.219 26.203 13.836 1 96.25 202 VAL B CA 1
ATOM 7015 C C . VAL B 1 202 ? 11.383 27.438 14.727 1 96.25 202 VAL B C 1
ATOM 7017 O O . VAL B 1 202 ? 11.156 27.359 15.938 1 96.25 202 VAL B O 1
ATOM 7020 N N . VAL B 1 203 ? 11.859 28.453 14.133 1 97.5 203 VAL B N 1
ATOM 7021 C CA . VAL B 1 203 ? 11.969 29.75 14.781 1 97.5 203 VAL B CA 1
ATOM 7022 C C . VAL B 1 203 ? 11.406 30.828 13.867 1 97.5 203 VAL B C 1
ATOM 7024 O O . VAL B 1 203 ? 11.633 30.812 12.656 1 97.5 203 VAL B O 1
ATOM 7027 N N . ALA B 1 204 ? 10.609 31.75 14.414 1 98.31 204 ALA B N 1
ATOM 7028 C CA . ALA B 1 204 ? 10.078 32.906 13.68 1 98.31 204 ALA B CA 1
ATOM 7029 C C . ALA B 1 204 ? 10.562 34.219 14.281 1 98.31 204 ALA B C 1
ATOM 7031 O O . ALA B 1 204 ? 10.508 34.406 15.5 1 98.31 204 ALA B O 1
ATOM 7032 N N . ASN B 1 205 ? 11.117 35.062 13.445 1 98.25 205 ASN B N 1
ATOM 7033 C CA . ASN B 1 205 ? 11.641 36.344 13.898 1 98.25 205 ASN B CA 1
ATOM 7034 C C . ASN B 1 205 ? 11.094 37.5 13.055 1 98.25 205 ASN B C 1
ATOM 7036 O O . ASN B 1 205 ? 10.578 37.281 11.961 1 98.25 205 ASN B O 1
ATOM 7040 N N . GLU B 1 206 ? 11.188 38.625 13.656 1 98.06 206 GLU B N 1
ATOM 7041 C CA . GLU B 1 206 ? 10.789 39.875 12.992 1 98.06 206 GLU B CA 1
ATOM 7042 C C . GLU B 1 206 ? 12.008 40.625 12.461 1 98.06 206 GLU B C 1
ATOM 7044 O O . GLU B 1 206 ? 12.969 40.875 13.195 1 98.06 206 GLU B O 1
ATOM 7049 N N . ASN B 1 207 ? 12.008 40.969 11.219 1 98 207 ASN B N 1
ATOM 7050 C CA . ASN B 1 207 ? 12.992 41.844 10.586 1 98 207 ASN B CA 1
ATOM 7051 C C . ASN B 1 207 ? 14.414 41.312 10.766 1 98 207 ASN B C 1
ATOM 7053 O O . ASN B 1 207 ? 15.328 42.062 11.086 1 98 207 ASN B O 1
ATOM 7057 N N . ASP B 1 208 ? 14.57 40.031 10.586 1 97.25 208 ASP B N 1
ATOM 7058 C CA . ASP B 1 208 ? 15.875 39.406 10.781 1 97.25 208 ASP B CA 1
ATOM 7059 C C . ASP B 1 208 ? 16.641 39.312 9.453 1 97.25 208 ASP B C 1
ATOM 7061 O O . ASP B 1 208 ? 17.734 39.844 9.312 1 97.25 208 ASP B O 1
ATOM 7065 N N . VAL B 1 209 ? 15.992 38.656 8.5 1 95.5 209 VAL B N 1
ATOM 7066 C CA . VAL B 1 209 ? 16.641 38.438 7.207 1 95.5 209 VAL B CA 1
ATOM 7067 C C . VAL B 1 209 ? 16.125 39.469 6.203 1 95.5 209 VAL B C 1
ATOM 7069 O O . VAL B 1 209 ? 16.891 39.938 5.352 1 95.5 209 VAL B O 1
ATOM 7072 N N . PHE B 1 210 ? 14.82 39.656 6.23 1 94.06 210 PHE B N 1
ATOM 7073 C CA . PHE B 1 210 ? 14.148 40.625 5.359 1 94.06 210 PHE B CA 1
ATOM 7074 C C . PHE B 1 210 ? 13.297 41.562 6.176 1 94.06 210 PHE B C 1
ATOM 7076 O O . PHE B 1 210 ? 12.555 41.156 7.066 1 94.06 210 PHE B O 1
ATOM 7083 N N . LYS B 1 211 ? 13.281 42.812 5.824 1 96.25 211 LYS B N 1
ATOM 7084 C CA . LYS B 1 211 ? 12.641 43.812 6.652 1 96.25 211 LYS B CA 1
ATOM 7085 C C . LYS B 1 211 ? 11.281 44.219 6.078 1 96.25 211 LYS B C 1
ATOM 7087 O O . LYS B 1 211 ? 10.57 45.031 6.664 1 96.25 211 LYS B O 1
ATOM 7092 N N . GLY B 1 212 ? 10.914 43.656 4.996 1 95.56 212 GLY B N 1
ATOM 7093 C CA . GLY B 1 212 ? 9.609 43.938 4.43 1 95.56 212 GLY B CA 1
ATOM 7094 C C . GLY B 1 212 ? 9.578 45.219 3.609 1 95.56 212 GLY B C 1
ATOM 7095 O O . GLY B 1 212 ? 8.609 45.969 3.662 1 95.56 212 GLY B O 1
ATOM 7096 N N . MET B 1 213 ? 10.609 45.438 2.889 1 95.56 213 MET B N 1
ATOM 7097 C CA . MET B 1 213 ? 10.75 46.688 2.129 1 95.56 213 MET B CA 1
ATOM 7098 C C . MET B 1 213 ? 10.305 46.469 0.682 1 95.56 213 MET B C 1
ATOM 7100 O O . MET B 1 213 ? 10.648 47.281 -0.19 1 95.56 213 MET B O 1
ATOM 7104 N N . GLY B 1 214 ? 9.594 45.5 0.391 1 96.62 214 GLY B N 1
ATOM 7105 C CA . GLY B 1 214 ? 9.117 45.219 -0.955 1 96.62 214 GLY B CA 1
ATOM 7106 C C . GLY B 1 214 ? 8.07 46.219 -1.435 1 96.62 214 GLY B C 1
ATOM 7107 O O . GLY B 1 214 ? 7.414 46.875 -0.626 1 96.62 214 GLY B O 1
ATOM 7108 N N . TYR B 1 215 ? 7.879 46.281 -2.734 1 98.06 215 TYR B N 1
ATOM 7109 C CA . TYR B 1 215 ? 6.992 47.25 -3.363 1 98.06 215 TYR B CA 1
ATOM 7110 C C . TYR B 1 215 ? 5.535 46.969 -3.012 1 98.06 215 TYR B C 1
ATOM 7112 O O . TYR B 1 215 ? 4.727 47.875 -2.898 1 98.06 215 TYR B O 1
ATOM 7120 N N . GLN B 1 216 ? 5.141 45.75 -2.873 1 98 216 GLN B N 1
ATOM 7121 C CA . GLN B 1 216 ? 3.75 45.438 -2.529 1 98 216 GLN B CA 1
ATOM 7122 C C . GLN B 1 216 ? 3.373 46.094 -1.193 1 98 216 GLN B C 1
ATOM 7124 O O . GLN B 1 216 ? 2.266 46.594 -1.038 1 98 216 GLN B O 1
ATOM 7129 N N . ALA B 1 217 ? 4.293 45.969 -0.244 1 97.62 217 ALA B N 1
ATOM 7130 C CA . ALA B 1 217 ? 4.066 46.625 1.04 1 97.62 217 ALA B CA 1
ATOM 7131 C C . ALA B 1 217 ? 3.98 48.156 0.872 1 97.62 217 ALA B C 1
ATOM 7133 O O . ALA B 1 217 ? 3.143 48.812 1.497 1 97.62 217 ALA B O 1
ATOM 7134 N N . THR B 1 218 ? 4.852 48.719 0.034 1 97.81 218 THR B N 1
ATOM 7135 C CA . THR B 1 218 ? 4.809 50.156 -0.265 1 97.81 218 THR B CA 1
ATOM 7136 C C . THR B 1 218 ? 3.465 50.562 -0.87 1 97.81 218 THR B C 1
ATOM 7138 O O . THR B 1 218 ? 2.854 51.531 -0.457 1 97.81 218 THR B O 1
ATOM 7141 N N . PHE B 1 219 ? 3.076 49.75 -1.812 1 98.06 219 PHE B N 1
ATOM 7142 C CA . PHE B 1 219 ? 1.817 50 -2.508 1 98.06 219 PHE B CA 1
ATOM 7143 C C . PHE B 1 219 ? 0.652 50.031 -1.527 1 98.06 219 PHE B C 1
ATOM 7145 O O . PHE B 1 219 ? -0.197 50.906 -1.578 1 98.06 219 PHE B O 1
ATOM 7152 N N . VAL B 1 220 ? 0.537 49.031 -0.646 1 97.81 220 VAL B N 1
ATOM 7153 C CA . VAL B 1 220 ? -0.546 48.938 0.325 1 97.81 220 VAL B CA 1
ATOM 7154 C C . VAL B 1 220 ? -0.494 50.125 1.292 1 97.81 220 VAL B C 1
ATOM 7156 O O . VAL B 1 220 ? -1.522 50.719 1.592 1 97.81 220 VAL B O 1
ATOM 7159 N N . LYS B 1 221 ? 0.715 50.438 1.798 1 96.12 221 LYS B N 1
ATOM 7160 C CA . LYS B 1 221 ? 0.902 51.531 2.725 1 96.12 221 LYS B CA 1
ATOM 7161 C C . LYS B 1 221 ? 0.428 52.844 2.109 1 96.12 221 LYS B C 1
ATOM 7163 O O . LYS B 1 221 ? -0.225 53.656 2.779 1 96.12 221 LYS B O 1
ATOM 7168 N N . GLU B 1 222 ? 0.656 53.062 0.845 1 96.62 222 GLU B N 1
ATOM 7169 C CA . GLU B 1 222 ? 0.392 54.312 0.173 1 96.62 222 GLU B CA 1
ATOM 7170 C C . GLU B 1 222 ? -1.075 54.438 -0.233 1 96.62 222 GLU B C 1
ATOM 7172 O O . GLU B 1 222 ? -1.596 55.562 -0.393 1 96.62 222 GLU B O 1
ATOM 7177 N N . ASN B 1 223 ? -1.706 53.375 -0.385 1 97.19 223 ASN B N 1
ATOM 7178 C CA . ASN B 1 223 ? -3.033 53.438 -0.989 1 97.19 223 ASN B CA 1
ATOM 7179 C C . ASN B 1 223 ? -4.125 53.094 0.019 1 97.19 223 ASN B C 1
ATOM 7181 O O . ASN B 1 223 ? -5.297 53.438 -0.193 1 97.19 223 ASN B O 1
ATOM 7185 N N . PHE B 1 224 ? -3.791 52.469 1.143 1 96.75 224 PHE B N 1
ATOM 7186 C CA . PHE B 1 224 ? -4.828 52 2.045 1 96.75 224 PHE B CA 1
ATOM 7187 C C . PHE B 1 224 ? -4.453 52.25 3.496 1 96.75 224 PHE B C 1
ATOM 7189 O O . PHE B 1 224 ? -3.33 51.969 3.916 1 96.75 224 PHE B O 1
ATOM 7196 N N . SER B 1 225 ? -5.359 52.719 4.25 1 91.88 225 SER B N 1
ATOM 7197 C CA . SER B 1 225 ? -5.086 53.062 5.645 1 91.88 225 SER B CA 1
ATOM 7198 C C . SER B 1 225 ? -5.566 51.969 6.586 1 91.88 225 SER B C 1
ATOM 7200 O O . SER B 1 225 ? -5.117 51.875 7.73 1 91.88 225 SER B O 1
ATOM 7202 N N . ASN B 1 226 ? -6.473 51.156 6.133 1 95.38 226 ASN B N 1
ATOM 7203 C CA . ASN B 1 226 ? -7.043 50.156 7.008 1 95.38 226 ASN B CA 1
ATOM 7204 C C . ASN B 1 226 ? -6.664 48.75 6.555 1 95.38 226 ASN B C 1
ATOM 7206 O O . ASN B 1 226 ? -7.438 47.812 6.73 1 95.38 226 ASN B O 1
ATOM 7210 N N . THR B 1 227 ? -5.57 48.656 5.867 1 97.19 227 THR B N 1
ATOM 7211 C CA . THR B 1 227 ? -5.07 47.344 5.434 1 97.19 227 THR B CA 1
ATOM 7212 C C . THR B 1 227 ? -3.721 47.031 6.082 1 97.19 227 THR B C 1
ATOM 7214 O O . THR B 1 227 ? -2.816 47.875 6.066 1 97.19 227 THR B O 1
ATOM 7217 N N . LEU B 1 228 ? -3.639 45.938 6.758 1 97.81 228 LEU B N 1
ATOM 7218 C CA . LEU B 1 228 ? -2.387 45.438 7.332 1 97.81 228 LEU B CA 1
ATOM 7219 C C . LEU B 1 228 ? -1.729 44.438 6.418 1 97.81 228 LEU B C 1
ATOM 7221 O O . LEU B 1 228 ? -2.309 43.375 6.141 1 97.81 228 LEU B O 1
ATOM 7225 N N . ILE B 1 229 ? -0.612 44.75 5.875 1 98.06 229 ILE B N 1
ATOM 7226 C CA . ILE B 1 229 ? 0.134 43.781 5.055 1 98.06 229 ILE B CA 1
ATOM 7227 C C . ILE B 1 229 ? 1.256 43.156 5.879 1 98.06 229 ILE B C 1
ATOM 7229 O O . ILE B 1 229 ? 1.902 43.844 6.68 1 98.06 229 ILE B O 1
ATOM 7233 N N . MET B 1 230 ? 1.462 41.875 5.727 1 98.5 230 MET B N 1
ATOM 7234 C CA . MET B 1 230 ? 2.449 41.094 6.484 1 98.5 230 MET B CA 1
ATOM 7235 C C . MET B 1 230 ? 3.32 40.25 5.551 1 98.5 230 MET B C 1
ATOM 7237 O O . MET B 1 230 ? 2.986 39.125 5.25 1 98.5 230 MET B O 1
ATOM 7241 N N . PRO B 1 231 ? 4.414 40.875 5.043 1 98.25 231 PRO B N 1
ATOM 7242 C CA . PRO B 1 231 ? 5.371 40.062 4.266 1 98.25 231 PRO B CA 1
ATOM 7243 C C . PRO B 1 231 ? 6.023 38.969 5.09 1 98.25 231 PRO B C 1
ATOM 7245 O O . PRO B 1 231 ? 6.652 39.25 6.113 1 98.25 231 PRO B O 1
ATOM 7248 N N . LEU B 1 232 ? 5.812 37.75 4.676 1 98.31 232 LEU B N 1
ATOM 7249 C CA . LEU B 1 232 ? 6.332 36.594 5.375 1 98.31 232 LEU B CA 1
ATOM 7250 C C . LEU B 1 232 ? 7.293 35.812 4.488 1 98.31 232 LEU B C 1
ATOM 7252 O O . LEU B 1 232 ? 6.926 35.375 3.389 1 98.31 232 LEU B O 1
ATOM 7256 N N . GLU B 1 233 ? 8.539 35.656 4.922 1 98.06 233 GLU B N 1
ATOM 7257 C CA . GLU B 1 233 ? 9.555 34.875 4.215 1 98.06 233 GLU B CA 1
ATOM 7258 C C . GLU B 1 233 ? 9.773 33.5 4.871 1 98.06 233 GLU B C 1
ATOM 7260 O O . GLU B 1 233 ? 10.078 33.438 6.062 1 98.06 233 GLU B O 1
ATOM 7265 N N . VAL B 1 234 ? 9.586 32.5 4.102 1 98.38 234 VAL B N 1
ATOM 7266 C CA . VAL B 1 234 ? 9.797 31.125 4.594 1 98.38 234 VAL B CA 1
ATOM 7267 C C . VAL B 1 234 ? 11.172 30.625 4.148 1 98.38 234 VAL B C 1
ATOM 7269 O O . VAL B 1 234 ? 11.5 30.656 2.959 1 98.38 234 VAL B O 1
ATOM 7272 N N . LYS B 1 235 ? 11.93 30.141 5.133 1 97.94 235 LYS B N 1
ATOM 7273 C CA . LYS B 1 235 ? 13.219 29.516 4.844 1 97.94 235 LYS B CA 1
ATOM 7274 C C . LYS B 1 235 ? 13.047 28.297 3.955 1 97.94 235 LYS B C 1
ATOM 7276 O O . LYS B 1 235 ? 12.141 27.484 4.176 1 97.94 235 LYS B O 1
ATOM 7281 N N . LYS B 1 236 ? 13.844 28.172 2.928 1 97.38 236 LYS B N 1
ATOM 7282 C CA . LYS B 1 236 ? 13.711 27.078 1.979 1 97.38 236 LYS B CA 1
ATOM 7283 C C . LYS B 1 236 ? 14.156 25.75 2.602 1 97.38 236 LYS B C 1
ATOM 7285 O O . LYS B 1 236 ? 14.938 25.016 2.006 1 97.38 236 LYS B O 1
ATOM 7290 N N . VAL B 1 237 ? 13.602 25.406 3.721 1 95.75 237 VAL B N 1
ATOM 7291 C CA . VAL B 1 237 ? 13.852 24.141 4.379 1 95.75 237 VAL B CA 1
ATOM 7292 C C . VAL B 1 237 ? 12.977 23.047 3.758 1 95.75 237 VAL B C 1
ATOM 7294 O O . VAL B 1 237 ? 13.211 21.859 3.979 1 95.75 237 VAL B O 1
ATOM 7297 N N . PHE B 1 238 ? 12 23.406 2.889 1 96.94 238 PHE B N 1
ATOM 7298 C CA . PHE B 1 238 ? 11.039 22.5 2.285 1 96.94 238 PHE B CA 1
ATOM 7299 C C . PHE B 1 238 ? 11.547 21.984 0.947 1 96.94 238 PHE B C 1
ATOM 7301 O O . PHE B 1 238 ? 10.844 21.25 0.25 1 96.94 238 PHE B O 1
ATOM 7308 N N . MET B 1 239 ? 12.773 22.328 0.603 1 96.44 239 MET B N 1
ATOM 7309 C CA . MET B 1 239 ? 13.391 21.891 -0.644 1 96.44 239 MET B CA 1
ATOM 7310 C C . MET B 1 239 ? 14.914 21.922 -0.538 1 96.44 239 MET B C 1
ATOM 7312 O O . MET B 1 239 ? 15.461 22.531 0.385 1 96.44 239 MET B O 1
ATOM 7316 N N . ASN B 1 240 ? 15.578 21.188 -1.434 1 94.5 240 ASN B N 1
ATOM 7317 C CA . ASN B 1 240 ? 17 21.375 -1.661 1 94.5 240 ASN B CA 1
ATOM 7318 C C . ASN B 1 240 ? 17.281 22.641 -2.467 1 94.5 240 ASN B C 1
ATOM 7320 O O . ASN B 1 240 ? 17.062 22.672 -3.68 1 94.5 240 ASN B O 1
ATOM 7324 N N . GLU B 1 241 ? 17.656 23.672 -1.781 1 92.69 241 GLU B N 1
ATOM 7325 C CA . GLU B 1 241 ? 17.75 24.984 -2.402 1 92.69 241 GLU B CA 1
ATOM 7326 C C . GLU B 1 241 ? 18.703 24.969 -3.594 1 92.69 241 GLU B C 1
ATOM 7328 O O . GLU B 1 241 ? 18.5 25.703 -4.57 1 92.69 241 GLU B O 1
ATOM 7333 N N . GLN B 1 242 ? 19.703 24.094 -3.547 1 91.25 242 GLN B N 1
ATOM 7334 C CA . GLN B 1 242 ? 20.703 24.047 -4.621 1 91.25 242 GLN B CA 1
ATOM 7335 C C . GLN B 1 242 ? 20.203 23.188 -5.785 1 91.25 242 GLN B C 1
ATOM 7337 O O . GLN B 1 242 ? 20.219 23.641 -6.938 1 91.25 242 GLN B O 1
ATOM 7342 N N . ALA B 1 243 ? 19.719 22.031 -5.422 1 90.94 243 ALA B N 1
ATOM 7343 C CA . ALA B 1 243 ? 19.312 21.078 -6.457 1 90.94 243 ALA B CA 1
ATOM 7344 C C . ALA B 1 243 ? 17.891 21.375 -6.938 1 90.94 243 ALA B C 1
ATOM 7346 O O . ALA B 1 243 ? 17.516 21 -8.055 1 90.94 243 ALA B O 1
ATOM 7347 N N . GLY B 1 244 ? 17.125 22.016 -6.156 1 93 244 GLY B N 1
ATOM 7348 C CA . GLY B 1 244 ? 15.773 22.391 -6.547 1 93 244 GLY B CA 1
ATOM 7349 C C . GLY B 1 244 ? 14.734 21.328 -6.23 1 93 244 GLY B C 1
ATOM 7350 O O . GLY B 1 244 ? 13.539 21.547 -6.438 1 93 244 GLY B O 1
ATOM 7351 N N . ASP B 1 245 ? 15.148 20.219 -5.566 1 92.31 245 ASP B N 1
ATOM 7352 C CA . ASP B 1 245 ? 14.219 19.125 -5.277 1 92.31 245 ASP B CA 1
ATOM 7353 C C . ASP B 1 245 ? 13.344 19.469 -4.074 1 92.31 245 ASP B C 1
ATOM 7355 O O . ASP B 1 245 ? 13.82 20.031 -3.09 1 92.31 245 ASP B O 1
ATOM 7359 N N . ALA B 1 246 ? 12.117 19.094 -4.191 1 94.62 246 ALA B N 1
ATOM 7360 C CA . ALA B 1 246 ? 11.148 19.375 -3.127 1 94.62 246 ALA B CA 1
ATOM 7361 C C . ALA B 1 246 ? 11.219 18.312 -2.037 1 94.62 246 ALA B C 1
ATOM 7363 O O . ALA B 1 246 ? 11.656 17.188 -2.285 1 94.62 246 ALA B O 1
ATOM 7364 N N . TYR B 1 247 ? 10.875 18.688 -0.819 1 95.06 247 TYR B N 1
ATOM 7365 C CA . TYR B 1 247 ? 10.586 17.781 0.289 1 95.06 247 TYR B CA 1
ATOM 7366 C C . TYR B 1 247 ? 9.086 17.766 0.596 1 95.06 247 TYR B C 1
ATOM 7368 O O . TYR B 1 247 ? 8.625 18.484 1.483 1 95.06 247 TYR B O 1
ATOM 7376 N N . PRO B 1 248 ? 8.383 16.875 -0.024 1 93.06 248 PRO B N 1
ATOM 7377 C CA . PRO B 1 248 ? 6.922 16.922 -0.032 1 93.06 248 PRO B CA 1
ATOM 7378 C C . PRO B 1 248 ? 6.32 16.812 1.367 1 93.06 248 PRO B C 1
ATOM 7380 O O . PRO B 1 248 ? 5.312 17.469 1.666 1 93.06 248 PRO B O 1
ATOM 7383 N N . LEU B 1 249 ? 6.871 16.047 2.246 1 91.69 249 LEU B N 1
ATOM 7384 C CA . LEU B 1 249 ? 6.316 15.891 3.586 1 91.69 249 LEU B CA 1
ATOM 7385 C C . LEU B 1 249 ? 6.414 17.203 4.367 1 91.69 249 LEU B C 1
ATOM 7387 O O . LEU B 1 249 ? 5.52 17.531 5.148 1 91.69 249 LEU B O 1
ATOM 7391 N N . VAL B 1 250 ? 7.488 17.891 4.152 1 94.81 250 VAL B N 1
ATOM 7392 C CA . VAL B 1 250 ? 7.652 19.188 4.793 1 94.81 250 VAL B CA 1
ATOM 7393 C C . VAL B 1 250 ? 6.645 20.188 4.215 1 94.81 250 VAL B C 1
ATOM 7395 O O . VAL B 1 250 ? 6.027 20.953 4.953 1 94.81 250 VAL B O 1
ATOM 7398 N N . ILE B 1 251 ? 6.5 20.125 2.92 1 96.12 251 ILE B N 1
ATOM 7399 C CA . ILE B 1 251 ? 5.562 21.016 2.24 1 96.12 251 ILE B CA 1
ATOM 7400 C C . ILE B 1 251 ? 4.145 20.766 2.75 1 96.12 251 ILE B C 1
ATOM 7402 O O . ILE B 1 251 ? 3.396 21.703 3.018 1 96.12 251 ILE B O 1
ATOM 7406 N N . ASP B 1 252 ? 3.822 19.547 2.904 1 93.75 252 ASP B N 1
ATOM 7407 C CA . ASP B 1 252 ? 2.492 19.188 3.398 1 93.75 252 ASP B CA 1
ATOM 7408 C C . ASP B 1 252 ? 2.26 19.75 4.797 1 93.75 252 ASP B C 1
ATOM 7410 O O . ASP B 1 252 ? 1.181 20.266 5.09 1 93.75 252 ASP B O 1
ATOM 7414 N N . LYS B 1 253 ? 3.242 19.625 5.602 1 94.69 253 LYS B N 1
ATOM 7415 C CA . LYS B 1 253 ? 3.123 20.156 6.957 1 94.69 253 LYS B CA 1
ATOM 7416 C C . LYS B 1 253 ? 3.023 21.688 6.941 1 94.69 253 LYS B C 1
ATOM 7418 O O . LYS B 1 253 ? 2.305 22.266 7.754 1 94.69 253 LYS B O 1
ATOM 7423 N N . LEU B 1 254 ? 3.736 22.281 6.051 1 97.06 254 LEU B N 1
ATOM 7424 C CA . LEU B 1 254 ? 3.676 23.734 5.918 1 97.06 254 LEU B CA 1
ATOM 7425 C C . LEU B 1 254 ? 2.293 24.188 5.461 1 97.06 254 LEU B C 1
ATOM 7427 O O . LEU B 1 254 ? 1.768 25.188 5.945 1 97.06 254 LEU B O 1
ATOM 7431 N N . LYS B 1 255 ? 1.696 23.5 4.527 1 96.5 255 LYS B N 1
ATOM 7432 C CA . LYS B 1 255 ? 0.351 23.812 4.055 1 96.5 255 LYS B CA 1
ATOM 7433 C C . LYS B 1 255 ? -0.651 23.812 5.203 1 96.5 255 LYS B C 1
ATOM 7435 O O . LYS B 1 255 ? -1.423 24.766 5.359 1 96.5 255 LYS B O 1
ATOM 7440 N N . GLU B 1 256 ? -0.56 22.828 6.023 1 95.38 256 GLU B N 1
ATOM 7441 C CA . GLU B 1 256 ? -1.468 22.672 7.156 1 95.38 256 GLU B CA 1
ATOM 7442 C C . GLU B 1 256 ? -1.234 23.766 8.203 1 95.38 256 GLU B C 1
ATOM 7444 O O . GLU B 1 256 ? -2.186 24.359 8.711 1 95.38 256 GLU B O 1
ATOM 7449 N N . SER B 1 257 ? -0.007 23.953 8.492 1 96.38 257 SER B N 1
ATOM 7450 C CA . SER B 1 257 ? 0.359 24.859 9.57 1 96.38 257 SER B CA 1
ATOM 7451 C C . SER B 1 257 ? 0.065 26.312 9.188 1 96.38 257 SER B C 1
ATOM 7453 O O . SER B 1 257 ? -0.388 27.094 10.016 1 96.38 257 SER B O 1
ATOM 7455 N N . MET B 1 258 ? 0.323 26.609 7.93 1 96.81 258 MET B N 1
ATOM 7456 C CA . MET B 1 258 ? 0.058 27.969 7.465 1 96.81 258 MET B CA 1
ATOM 7457 C C . MET B 1 258 ? -1.439 28.266 7.453 1 96.81 258 MET B C 1
ATOM 7459 O O . MET B 1 258 ? -1.865 29.375 7.797 1 96.81 258 MET B O 1
ATOM 7463 N N . LYS B 1 259 ? -2.227 27.297 7.039 1 97.19 259 LYS B N 1
ATOM 7464 C CA . LYS B 1 259 ? -3.678 27.438 7.105 1 97.19 259 LYS B CA 1
ATOM 7465 C C . LYS B 1 259 ? -4.133 27.812 8.516 1 97.19 259 LYS B C 1
ATOM 7467 O O . LYS B 1 259 ? -4.879 28.781 8.695 1 97.19 259 LYS B O 1
ATOM 7472 N N . THR B 1 260 ? -3.611 27.078 9.469 1 96.31 260 THR B N 1
ATOM 7473 C CA . THR B 1 260 ? -4.012 27.266 10.859 1 96.31 260 THR B CA 1
ATOM 7474 C C . THR B 1 260 ? -3.49 28.594 11.391 1 96.31 260 THR B C 1
ATOM 7476 O O . THR B 1 260 ? -4.246 29.375 11.984 1 96.31 260 THR B O 1
ATOM 7479 N N . ALA B 1 261 ? -2.244 28.906 11.141 1 97.94 261 ALA B N 1
ATOM 7480 C CA . ALA B 1 261 ? -1.623 30.125 11.656 1 97.94 261 ALA B CA 1
ATOM 7481 C C . ALA B 1 261 ? -2.307 31.375 11.102 1 97.94 261 ALA B C 1
ATOM 7483 O O . ALA B 1 261 ? -2.605 32.312 11.852 1 97.94 261 ALA B O 1
ATOM 7484 N N . ILE B 1 262 ? -2.572 31.391 9.844 1 98.06 262 ILE B N 1
ATOM 7485 C CA . ILE B 1 262 ? -3.125 32.562 9.172 1 98.06 262 ILE B CA 1
ATOM 7486 C C . ILE B 1 262 ? -4.578 32.75 9.602 1 98.06 262 ILE B C 1
ATOM 7488 O O . ILE B 1 262 ? -4.98 33.875 9.938 1 98.06 262 ILE B O 1
ATOM 7492 N N . THR B 1 263 ? -5.344 31.719 9.633 1 97.62 263 THR B N 1
ATOM 7493 C CA . THR B 1 263 ? -6.766 31.859 9.93 1 97.62 263 THR B CA 1
ATOM 7494 C C . THR B 1 263 ? -6.98 32.219 11.398 1 97.62 263 THR B C 1
ATOM 7496 O O . THR B 1 263 ? -7.879 33 11.727 1 97.62 263 THR B O 1
ATOM 7499 N N . GLU B 1 264 ? -6.191 31.641 12.273 1 97.44 264 GLU B N 1
ATOM 7500 C CA . GLU B 1 264 ? -6.285 32 13.688 1 97.44 264 GLU B CA 1
ATOM 7501 C C . GLU B 1 264 ? -5.883 33.469 13.906 1 97.44 264 GLU B C 1
ATOM 7503 O O . GLU B 1 264 ? -6.512 34.188 14.695 1 97.44 264 GLU B O 1
ATOM 7508 N N . HIS B 1 265 ? -4.848 33.875 13.242 1 98.31 265 HIS B N 1
ATOM 7509 C CA . HIS B 1 265 ? -4.422 35.25 13.336 1 98.31 265 HIS B CA 1
ATOM 7510 C C . HIS B 1 265 ? -5.5 36.219 12.805 1 98.31 265 HIS B C 1
ATOM 7512 O O . HIS B 1 265 ? -5.773 37.25 13.414 1 98.31 265 HIS B O 1
ATOM 7518 N N . ALA B 1 266 ? -6.016 35.875 11.648 1 98.06 266 ALA B N 1
ATOM 7519 C CA . ALA B 1 266 ? -7.066 36.688 11.055 1 98.06 266 ALA B CA 1
ATOM 7520 C C . ALA B 1 266 ? -8.266 36.812 11.992 1 98.06 266 ALA B C 1
ATOM 7522 O O . ALA B 1 266 ? -8.812 37.906 12.18 1 98.06 266 ALA B O 1
ATOM 7523 N N . ALA B 1 267 ? -8.68 35.656 12.523 1 97.38 267 ALA B N 1
ATOM 7524 C CA . ALA B 1 267 ? -9.805 35.688 13.453 1 97.38 267 ALA B CA 1
ATOM 7525 C C . ALA B 1 267 ? -9.523 36.594 14.648 1 97.38 267 ALA B C 1
ATOM 7527 O O . ALA B 1 267 ? -10.383 37.375 15.055 1 97.38 267 ALA B O 1
ATOM 7528 N N . PHE B 1 268 ? -8.414 36.531 15.203 1 97.06 268 PHE B N 1
ATOM 7529 C CA . PHE B 1 268 ? -8.008 37.375 16.328 1 97.06 268 PHE B CA 1
ATOM 7530 C C . PHE B 1 268 ? -8.086 38.844 15.961 1 97.06 268 PHE B C 1
ATOM 7532 O O . PHE B 1 268 ? -8.648 39.656 16.719 1 97.06 268 PHE B O 1
ATOM 7539 N N . THR B 1 269 ? -7.484 39.156 14.805 1 97.12 269 THR B N 1
ATOM 7540 C CA . THR B 1 269 ? -7.375 40.562 14.375 1 97.12 269 THR B CA 1
ATOM 7541 C C . THR B 1 269 ? -8.758 41.125 14.102 1 97.12 269 THR B C 1
ATOM 7543 O O . THR B 1 269 ? -9.047 42.25 14.516 1 97.12 269 THR B O 1
ATOM 7546 N N . ILE B 1 270 ? -9.555 40.375 13.422 1 95.69 270 ILE B N 1
ATOM 7547 C CA . ILE B 1 270 ? -10.875 40.875 13.07 1 95.69 270 ILE B CA 1
ATOM 7548 C C . ILE B 1 270 ? -11.711 41.031 14.344 1 95.69 270 ILE B C 1
ATOM 7550 O O . ILE B 1 270 ? -12.422 42.031 14.492 1 95.69 270 ILE B O 1
ATOM 7554 N N . ASN B 1 271 ? -11.648 40.094 15.234 1 95.62 271 ASN B N 1
ATOM 7555 C CA . ASN B 1 271 ? -12.352 40.188 16.516 1 95.62 271 ASN B CA 1
ATOM 7556 C C . ASN B 1 271 ? -11.922 41.438 17.281 1 95.62 271 ASN B C 1
ATOM 7558 O O . ASN B 1 271 ? -12.742 42.062 17.969 1 95.62 271 ASN B O 1
ATOM 7562 N N . LYS B 1 272 ? -10.719 41.781 17.156 1 94.88 272 LYS B N 1
ATOM 7563 C CA . LYS B 1 272 ? -10.164 42.875 17.922 1 94.88 272 LYS B CA 1
ATOM 7564 C C . LYS B 1 272 ? -10.469 44.219 17.25 1 94.88 272 LYS B C 1
ATOM 7566 O O . LYS B 1 272 ? -10.734 45.219 17.938 1 94.88 272 LYS B O 1
ATOM 7571 N N . ARG B 1 273 ? -10.461 44.312 15.945 1 94.75 273 ARG B N 1
ATOM 7572 C CA . ARG B 1 273 ? -10.406 45.594 15.242 1 94.75 273 ARG B CA 1
ATOM 7573 C C . ARG B 1 273 ? -11.766 45.969 14.656 1 94.75 273 ARG B C 1
ATOM 7575 O O . ARG B 1 273 ? -11.992 47.094 14.258 1 94.75 273 ARG B O 1
ATOM 7582 N N . THR B 1 274 ? -12.555 44.969 14.57 1 92.25 274 THR B N 1
ATOM 7583 C CA . THR B 1 274 ? -13.867 45.25 13.984 1 92.25 274 THR B CA 1
ATOM 7584 C C . THR B 1 274 ? -14.977 44.969 15 1 92.25 274 THR B C 1
ATOM 7586 O O . THR B 1 274 ? -14.703 44.656 16.156 1 92.25 274 THR B O 1
ATOM 7589 N N . LYS B 1 275 ? -16.281 45.156 14.555 1 90.38 275 LYS B N 1
ATOM 7590 C CA . LYS B 1 275 ? -17.438 44.938 15.414 1 90.38 275 LYS B CA 1
ATOM 7591 C C . LYS B 1 275 ? -17.797 43.469 15.5 1 90.38 275 LYS B C 1
ATOM 7593 O O . LYS B 1 275 ? -18.547 43.031 16.391 1 90.38 275 LYS B O 1
ATOM 7598 N N . ALA B 1 276 ? -17.172 42.812 14.547 1 88 276 ALA B N 1
ATOM 7599 C CA . ALA B 1 276 ? -17.422 41.375 14.578 1 88 276 ALA B CA 1
ATOM 7600 C C . ALA B 1 276 ? -16.797 40.719 15.82 1 88 276 ALA B C 1
ATOM 7602 O O . ALA B 1 276 ? -15.672 41.094 16.203 1 88 276 ALA B O 1
ATOM 7603 N N . LYS B 1 277 ? -17.672 39.938 16.594 1 87.88 277 LYS B N 1
ATOM 7604 C CA . LYS B 1 277 ? -17.172 39.281 17.797 1 87.88 277 LYS B CA 1
ATOM 7605 C C . LYS B 1 277 ? -17.391 37.781 17.734 1 87.88 277 LYS B C 1
ATOM 7607 O O . LYS B 1 277 ? -18.359 37.312 17.109 1 87.88 277 LYS B O 1
ATOM 7612 N N . GLY B 1 278 ? -16.406 37.094 18.281 1 90.12 278 GLY B N 1
ATOM 7613 C CA . GLY B 1 278 ? -16.578 35.656 18.453 1 90.12 278 GLY B CA 1
ATOM 7614 C C . GLY B 1 278 ? -16.203 34.844 17.203 1 90.12 278 GLY B C 1
ATOM 7615 O O . GLY B 1 278 ? -16.594 33.688 17.062 1 90.12 278 GLY B O 1
ATOM 7616 N N . LEU B 1 279 ? -15.453 35.5 16.312 1 91.56 279 LEU B N 1
ATOM 7617 C CA . LEU B 1 279 ? -15.055 34.781 15.094 1 91.56 279 LEU B CA 1
ATOM 7618 C C . LEU B 1 279 ? -13.953 33.781 15.391 1 91.56 279 LEU B C 1
ATOM 7620 O O . LEU B 1 279 ? -13.062 34.031 16.203 1 91.56 279 LEU B O 1
ATOM 7624 N N . THR B 1 280 ? -14.109 32.594 14.852 1 92.94 280 THR B N 1
ATOM 7625 C CA . THR B 1 280 ? -13.078 31.562 14.922 1 92.94 280 THR B CA 1
ATOM 7626 C C . THR B 1 280 ? -12.414 31.359 13.562 1 92.94 280 THR B C 1
ATOM 7628 O O . THR B 1 280 ? -12.852 31.938 12.562 1 92.94 280 THR B O 1
ATOM 7631 N N . SER B 1 281 ? -11.344 30.609 13.547 1 94.06 281 SER B N 1
ATOM 7632 C CA . SER B 1 281 ? -10.641 30.297 12.305 1 94.06 281 SER B CA 1
ATOM 7633 C C . SER B 1 281 ? -11.578 29.656 11.289 1 94.06 281 SER B C 1
ATOM 7635 O O . SER B 1 281 ? -11.461 29.906 10.086 1 94.06 281 SER B O 1
ATOM 7637 N N . SER B 1 282 ? -12.508 28.891 11.766 1 93.06 282 SER B N 1
ATOM 7638 C CA . SER B 1 282 ? -13.43 28.172 10.898 1 93.06 282 SER B CA 1
ATOM 7639 C C . SER B 1 282 ? -14.359 29.141 10.156 1 93.06 282 SER B C 1
ATOM 7641 O O . SER B 1 282 ? -14.742 28.875 9.016 1 93.06 282 SER B O 1
ATOM 7643 N N . ASP B 1 283 ? -14.617 30.25 10.781 1 92.94 283 ASP B N 1
ATOM 7644 C CA . ASP B 1 283 ? -15.508 31.25 10.188 1 92.94 283 ASP B CA 1
ATOM 7645 C C . ASP B 1 283 ? -14.836 31.953 9.016 1 92.94 283 ASP B C 1
ATOM 7647 O O . ASP B 1 283 ? -15.508 32.594 8.195 1 92.94 283 ASP B O 1
ATOM 7651 N N . LEU B 1 284 ? -13.594 31.859 9.039 1 94.5 284 LEU B N 1
ATOM 7652 C CA . LEU B 1 284 ? -12.836 32.625 8.062 1 94.5 284 LEU B CA 1
ATOM 7653 C C . LEU B 1 284 ? -12.352 31.734 6.926 1 94.5 284 LEU B C 1
ATOM 7655 O O . LEU B 1 284 ? -11.555 32.156 6.082 1 94.5 284 LEU B O 1
ATOM 7659 N N . LEU B 1 285 ? -12.742 30.469 6.934 1 95.12 285 LEU B N 1
ATOM 7660 C CA . LEU B 1 285 ? -12.516 29.547 5.832 1 95.12 285 LEU B CA 1
ATOM 7661 C C . LEU B 1 285 ? -13.758 29.438 4.953 1 95.12 285 LEU B C 1
ATOM 7663 O O . LEU B 1 285 ? -14.812 29.969 5.293 1 95.12 285 LEU B O 1
ATOM 7667 N N . ALA B 1 286 ? -13.57 28.797 3.812 1 93.19 286 ALA B N 1
ATOM 7668 C CA . ALA B 1 286 ? -14.703 28.625 2.908 1 93.19 286 ALA B CA 1
ATOM 7669 C C . ALA B 1 286 ? -15.789 27.75 3.539 1 93.19 286 ALA B C 1
ATOM 7671 O O . ALA B 1 286 ? -15.484 26.766 4.207 1 93.19 286 ALA B O 1
ATOM 7672 N N . SER B 1 287 ? -17.016 28.125 3.312 1 92.81 287 SER B N 1
ATOM 7673 C CA . SER B 1 287 ? -18.156 27.422 3.924 1 92.81 287 SER B CA 1
ATOM 7674 C C . SER B 1 287 ? -18.578 26.219 3.096 1 92.81 287 SER B C 1
ATOM 7676 O O . SER B 1 287 ? -19.469 25.469 3.488 1 92.81 287 SER B O 1
ATOM 7678 N N . SER B 1 288 ? -17.969 26.031 1.996 1 91.5 288 SER B N 1
ATOM 7679 C CA . SER B 1 288 ? -18.266 24.875 1.148 1 91.5 288 SER B CA 1
ATOM 7680 C C . SER B 1 288 ? -17 24.234 0.608 1 91.5 288 SER B C 1
ATOM 7682 O O . SER B 1 288 ? -15.938 24.875 0.571 1 91.5 288 SER B O 1
ATOM 7684 N N . LEU B 1 289 ? -17.156 22.984 0.313 1 90.38 289 LEU B N 1
ATOM 7685 C CA . LEU B 1 289 ? -16.047 22.281 -0.332 1 90.38 289 LEU B CA 1
ATOM 7686 C C . LEU B 1 289 ? -16.109 22.453 -1.847 1 90.38 289 LEU B C 1
ATOM 7688 O O . LEU B 1 289 ? -17.172 22.688 -2.406 1 90.38 289 LEU B O 1
ATOM 7692 N N . SER B 1 290 ? -15.016 22.281 -2.414 1 89.06 290 SER B N 1
ATOM 7693 C CA . SER B 1 290 ? -14.945 22.391 -3.869 1 89.06 290 SER B CA 1
ATOM 7694 C C . SER B 1 290 ? -15.656 21.203 -4.535 1 89.06 290 SER B C 1
ATOM 7696 O O . SER B 1 290 ? -15.852 20.156 -3.916 1 89.06 290 SER B O 1
ATOM 7698 N N . LYS B 1 291 ? -16.078 21.359 -5.781 1 90.56 291 LYS B N 1
ATOM 7699 C CA . LYS B 1 291 ? -16.734 20.297 -6.559 1 90.56 291 LYS B CA 1
ATOM 7700 C C . LYS B 1 291 ? -15.812 19.094 -6.727 1 90.56 291 LYS B C 1
ATOM 7702 O O . LYS B 1 291 ? -16.281 17.953 -6.738 1 90.56 291 LYS B O 1
ATOM 7707 N N . GLU B 1 292 ? -14.539 19.406 -6.793 1 90.81 292 GLU B N 1
ATOM 7708 C CA . GLU B 1 292 ? -13.547 18.344 -6.945 1 90.81 292 GLU B CA 1
ATOM 7709 C C . GLU B 1 292 ? -13.516 17.438 -5.719 1 90.81 292 GLU B C 1
ATOM 7711 O O . GLU B 1 292 ? -13.414 16.219 -5.844 1 90.81 292 GLU B O 1
ATOM 7716 N N . ALA B 1 293 ? -13.625 17.984 -4.602 1 94.12 293 ALA B N 1
ATOM 7717 C CA . ALA B 1 293 ? -13.609 17.219 -3.359 1 94.12 293 ALA B CA 1
ATOM 7718 C C . ALA B 1 293 ? -14.852 16.344 -3.238 1 94.12 293 ALA B C 1
ATOM 7720 O O . ALA B 1 293 ? -14.758 15.18 -2.822 1 94.12 293 ALA B O 1
ATOM 7721 N N . ILE B 1 294 ? -15.969 16.844 -3.639 1 95.25 294 ILE B N 1
ATOM 7722 C CA . ILE B 1 294 ? -17.234 16.109 -3.555 1 95.25 294 ILE B CA 1
ATOM 7723 C C . ILE B 1 294 ? -17.219 14.945 -4.543 1 95.25 294 ILE B C 1
ATOM 7725 O O . ILE B 1 294 ? -17.656 13.836 -4.215 1 95.25 294 ILE B O 1
ATOM 7729 N N . LYS B 1 295 ? -16.766 15.258 -5.719 1 96 295 LYS B N 1
ATOM 7730 C CA . LYS B 1 295 ? -16.656 14.219 -6.734 1 96 295 LYS B CA 1
ATOM 7731 C C . LYS B 1 295 ? -15.742 13.086 -6.27 1 96 295 LYS B C 1
ATOM 7733 O O . LYS B 1 295 ? -16.047 11.914 -6.461 1 96 295 LYS B O 1
ATOM 7738 N N . LEU B 1 296 ? -14.625 13.461 -5.719 1 96.94 296 LEU B N 1
ATOM 7739 C CA . LEU B 1 296 ? -13.688 12.469 -5.203 1 96.94 296 LEU B CA 1
ATOM 7740 C C . LEU B 1 296 ? -14.352 11.617 -4.125 1 96.94 296 LEU B C 1
ATOM 7742 O O . LEU B 1 296 ? -14.164 10.398 -4.094 1 96.94 296 LEU B O 1
ATOM 7746 N N . ASP B 1 297 ? -15.07 12.211 -3.24 1 97.69 297 ASP B N 1
ATOM 7747 C CA . ASP B 1 297 ? -15.766 11.508 -2.166 1 97.69 297 ASP B CA 1
ATOM 7748 C C . ASP B 1 297 ? -16.719 10.445 -2.725 1 97.69 297 ASP B C 1
ATOM 7750 O O . ASP B 1 297 ? -16.734 9.312 -2.244 1 97.69 297 ASP B O 1
ATOM 7754 N N . ARG B 1 298 ? -17.422 10.797 -3.738 1 97.19 298 ARG B N 1
ATOM 7755 C CA . ARG B 1 298 ? -18.391 9.883 -4.348 1 97.19 298 ARG B CA 1
ATOM 7756 C C . ARG B 1 298 ? -17.672 8.719 -5.035 1 97.19 298 ARG B C 1
ATOM 7758 O O . ARG B 1 298 ? -18.125 7.574 -4.965 1 97.19 298 ARG B O 1
ATOM 7765 N N . GLN B 1 299 ? -16.625 8.992 -5.691 1 97.25 299 GLN B N 1
ATOM 7766 C CA . GLN B 1 299 ? -15.859 7.949 -6.367 1 97.25 299 GLN B CA 1
ATOM 7767 C C . GLN B 1 299 ? -15.242 6.98 -5.359 1 97.25 299 GLN B C 1
ATOM 7769 O O . GLN B 1 299 ? -15.266 5.766 -5.57 1 97.25 299 GLN B O 1
ATOM 7774 N N . LEU B 1 300 ? -14.656 7.582 -4.348 1 97.38 300 LEU B N 1
ATOM 7775 C CA . LEU B 1 300 ? -14.07 6.758 -3.295 1 97.38 300 LEU B CA 1
ATOM 7776 C C . LEU B 1 300 ? -15.109 5.824 -2.689 1 97.38 300 LEU B C 1
ATOM 7778 O O . LEU B 1 300 ? -14.836 4.637 -2.48 1 97.38 300 LEU B O 1
ATOM 7782 N N . TYR B 1 301 ? -16.297 6.336 -2.412 1 96.94 301 TYR B N 1
ATOM 7783 C CA . TYR B 1 301 ? -17.359 5.531 -1.837 1 96.94 301 TYR B CA 1
ATOM 7784 C C . TYR B 1 301 ? -17.766 4.402 -2.777 1 96.94 301 TYR B C 1
ATOM 7786 O O . TYR B 1 301 ? -18 3.273 -2.338 1 96.94 301 TYR B O 1
ATOM 7794 N N . LYS B 1 302 ? -17.859 4.684 -4.023 1 95.75 302 LYS B N 1
ATOM 7795 C CA . LYS B 1 302 ? -18.219 3.672 -5.012 1 95.75 302 LYS B CA 1
ATOM 7796 C C . LYS B 1 302 ? -17.203 2.533 -5.043 1 95.75 302 LYS B C 1
ATOM 7798 O O . LYS B 1 302 ? -17.578 1.366 -5.176 1 95.75 302 LYS B O 1
ATOM 7803 N N . ILE B 1 303 ? -15.969 2.84 -4.918 1 94.5 303 ILE B N 1
ATOM 7804 C CA . ILE B 1 303 ? -14.898 1.854 -4.977 1 94.5 303 ILE B CA 1
ATOM 7805 C C . ILE B 1 303 ? -14.906 1.007 -3.707 1 94.5 303 ILE B C 1
ATOM 7807 O O . ILE B 1 303 ? -14.734 -0.214 -3.766 1 94.5 303 ILE B O 1
ATOM 7811 N N . ALA B 1 304 ? -15.125 1.659 -2.586 1 94.12 304 ALA B N 1
ATOM 7812 C CA . ALA B 1 304 ? -14.82 1.017 -1.312 1 94.12 304 ALA B CA 1
ATOM 7813 C C . ALA B 1 304 ? -16.078 0.492 -0.638 1 94.12 304 ALA B C 1
ATOM 7815 O O . ALA B 1 304 ? -16 -0.265 0.332 1 94.12 304 ALA B O 1
ATOM 7816 N N . ARG B 1 305 ? -17.188 0.851 -1.185 1 89.75 305 ARG B N 1
ATOM 7817 C CA . ARG B 1 305 ? -18.422 0.419 -0.541 1 89.75 305 ARG B CA 1
ATOM 7818 C C . ARG B 1 305 ? -18.516 -1.103 -0.505 1 89.75 305 ARG B C 1
ATOM 7820 O O . ARG B 1 305 ? -18.078 -1.78 -1.434 1 89.75 305 ARG B O 1
ATOM 7827 N N . GLY B 1 306 ? -18.922 -1.736 0.567 1 79 306 GLY B N 1
ATOM 7828 C CA . GLY B 1 306 ? -19.219 -3.158 0.656 1 79 306 GLY B CA 1
ATOM 7829 C C . GLY B 1 306 ? -18.031 -3.98 1.12 1 79 306 GLY B C 1
ATOM 7830 O O . GLY B 1 306 ? -18.125 -5.199 1.264 1 79 306 GLY B O 1
ATOM 7831 N N . LEU B 1 307 ? -16.906 -3.381 1.247 1 81.88 307 LEU B N 1
ATOM 7832 C CA . LEU B 1 307 ? -15.742 -4.117 1.738 1 81.88 307 LEU B CA 1
ATOM 7833 C C . LEU B 1 307 ? -15.914 -4.488 3.207 1 81.88 307 LEU B C 1
ATOM 7835 O O . LEU B 1 307 ? -15.695 -3.658 4.09 1 81.88 307 LEU B O 1
ATOM 7839 N N . ASN B 1 308 ? -16.453 -5.684 3.482 1 78.75 308 ASN B N 1
ATOM 7840 C CA . ASN B 1 308 ? -16.641 -6.168 4.848 1 78.75 308 ASN B CA 1
ATOM 7841 C C . ASN B 1 308 ? -15.469 -7.023 5.305 1 78.75 308 ASN B C 1
ATOM 7843 O O . ASN B 1 308 ? -15.352 -8.188 4.922 1 78.75 308 ASN B O 1
ATOM 7847 N N . THR B 1 309 ? -14.711 -6.633 6.207 1 80.94 309 THR B N 1
ATOM 7848 C CA . THR B 1 309 ? -13.477 -7.258 6.664 1 80.94 309 THR B CA 1
ATOM 7849 C C . THR B 1 309 ? -13.773 -8.469 7.547 1 80.94 309 THR B C 1
ATOM 7851 O O . THR B 1 309 ? -13.188 -9.539 7.363 1 80.94 309 THR B O 1
ATOM 7854 N N . LEU B 1 310 ? -14.734 -8.367 8.438 1 80.25 310 LEU B N 1
ATOM 7855 C CA . LEU B 1 310 ? -14.961 -9.391 9.453 1 80.25 310 LEU B CA 1
ATOM 7856 C C . LEU B 1 310 ? -15.531 -10.656 8.828 1 80.25 310 LEU B C 1
ATOM 7858 O O . LEU B 1 310 ? -15.242 -11.766 9.289 1 80.25 310 LEU B O 1
ATOM 7862 N N . SER B 1 311 ? -16.297 -10.508 7.777 1 84.44 311 SER B N 1
ATOM 7863 C CA . SER B 1 311 ? -16.891 -11.672 7.121 1 84.44 311 SER B CA 1
ATOM 7864 C C . SER B 1 311 ? -15.805 -12.57 6.535 1 84.44 311 SER B C 1
ATOM 7866 O O . SER B 1 311 ? -16 -13.789 6.426 1 84.44 311 SER B O 1
ATOM 7868 N N . TYR B 1 312 ? -14.695 -12.008 6.199 1 88.69 312 TYR B N 1
ATOM 7869 C CA . TYR B 1 312 ? -13.617 -12.789 5.598 1 88.69 312 TYR B CA 1
ATOM 7870 C C . TYR B 1 312 ? -12.688 -13.352 6.668 1 88.69 312 TYR B C 1
ATOM 7872 O O . TYR B 1 312 ? -12.07 -14.398 6.473 1 88.69 312 TYR B O 1
ATOM 7880 N N . ILE B 1 313 ? -12.625 -12.664 7.785 1 91.12 313 ILE B N 1
ATOM 7881 C CA . ILE B 1 313 ? -11.648 -13.023 8.797 1 91.12 313 ILE B CA 1
ATOM 7882 C C . ILE B 1 313 ? -12.227 -14.094 9.727 1 91.12 313 ILE B C 1
ATOM 7884 O O . ILE B 1 313 ? -11.484 -14.898 10.289 1 91.12 313 ILE B O 1
ATOM 7888 N N . ASN B 1 314 ? -13.555 -14.133 9.922 1 89.44 314 ASN B N 1
ATOM 7889 C CA . ASN B 1 314 ? -14.18 -15.156 10.75 1 89.44 314 ASN B CA 1
ATOM 7890 C C . ASN B 1 314 ? -14.148 -16.516 10.078 1 89.44 314 ASN B C 1
ATOM 7892 O O . ASN B 1 314 ? -14.609 -16.672 8.945 1 89.44 314 ASN B O 1
ATOM 7896 N N . PRO B 1 315 ? -13.57 -17.5 10.812 1 91.06 315 PRO B N 1
ATOM 7897 C CA . PRO B 1 315 ? -13.484 -18.844 10.219 1 91.06 315 PRO B CA 1
ATOM 7898 C C . PRO B 1 315 ? -14.852 -19.438 9.898 1 91.06 315 PRO B C 1
ATOM 7900 O O . PRO B 1 315 ? -15.805 -19.266 10.672 1 91.06 315 PRO B O 1
ATOM 7903 N N . THR B 1 316 ? -14.977 -20.172 8.859 1 88.38 316 THR B N 1
ATOM 7904 C CA . THR B 1 316 ? -16.219 -20.797 8.445 1 88.38 316 THR B CA 1
ATOM 7905 C C . THR B 1 316 ? -16.469 -22.078 9.242 1 88.38 316 THR B C 1
ATOM 7907 O O . THR B 1 316 ? -17.609 -22.547 9.328 1 88.38 316 THR B O 1
ATOM 7910 N N . ASN B 1 317 ? -15.484 -22.672 9.836 1 90.06 317 ASN B N 1
ATOM 7911 C CA . ASN B 1 317 ? -15.602 -23.938 10.562 1 90.06 317 ASN B CA 1
ATOM 7912 C C . ASN B 1 317 ? -15.32 -23.75 12.055 1 90.06 317 ASN B C 1
ATOM 7914 O O . ASN B 1 317 ? -14.695 -24.609 12.68 1 90.06 317 ASN B O 1
ATOM 7918 N N . LEU B 1 318 ? -15.703 -22.594 12.594 1 89.31 318 LEU B N 1
ATOM 7919 C CA . LEU B 1 318 ? -15.398 -22.25 13.977 1 89.31 318 LEU B CA 1
ATOM 7920 C C . LEU B 1 318 ? -16 -23.281 14.93 1 89.31 318 LEU B C 1
ATOM 7922 O O . LEU B 1 318 ? -15.336 -23.75 15.859 1 89.31 318 LEU B O 1
ATOM 7926 N N . LYS B 1 319 ? -17.281 -23.672 14.797 1 88.88 319 LYS B N 1
ATOM 7927 C CA . LYS B 1 319 ? -17.969 -24.594 15.68 1 88.88 319 LYS B CA 1
ATOM 7928 C C . LYS B 1 319 ? -17.312 -25.969 15.664 1 88.88 319 LYS B C 1
ATOM 7930 O O . LYS B 1 319 ? -17.125 -26.594 16.719 1 88.88 319 LYS B O 1
ATOM 7935 N N . GLN B 1 320 ? -16.984 -26.422 14.477 1 92.38 320 GLN B N 1
ATOM 7936 C CA . GLN B 1 320 ? -16.359 -27.719 14.32 1 92.38 320 GLN B CA 1
ATOM 7937 C C . GLN B 1 320 ? -14.969 -27.734 14.961 1 92.38 320 GLN B C 1
ATOM 7939 O O . GLN B 1 320 ? -14.625 -28.688 15.68 1 92.38 320 GLN B O 1
ATOM 7944 N N . GLU B 1 321 ? -14.219 -26.719 14.75 1 93.44 321 GLU B N 1
ATOM 7945 C CA . GLU B 1 321 ? -12.867 -26.656 15.289 1 93.44 321 GLU B CA 1
ATOM 7946 C C . GLU B 1 321 ? -12.891 -26.5 16.812 1 93.44 321 GLU B C 1
ATOM 7948 O O . GLU B 1 321 ? -12.008 -27 17.5 1 93.44 321 GLU B O 1
ATOM 7953 N N . LYS B 1 322 ? -13.914 -25.812 17.359 1 93.5 322 LYS B N 1
ATOM 7954 C CA . LYS B 1 322 ? -14.055 -25.688 18.812 1 93.5 322 LYS B CA 1
ATOM 7955 C C . LYS B 1 322 ? -14.273 -27.062 19.453 1 93.5 322 LYS B C 1
ATOM 7957 O O . LYS B 1 322 ? -13.617 -27.406 20.438 1 93.5 322 LYS B O 1
ATOM 7962 N N . ARG B 1 323 ? -15.125 -27.812 18.844 1 94.31 323 ARG B N 1
ATOM 7963 C CA . ARG B 1 323 ? -15.414 -29.156 19.359 1 94.31 323 ARG B CA 1
ATOM 7964 C C . ARG B 1 323 ? -14.172 -30.031 19.312 1 94.31 323 ARG B C 1
ATOM 7966 O O . ARG B 1 323 ? -13.867 -30.734 20.297 1 94.31 323 ARG B O 1
ATOM 7973 N N . ARG B 1 324 ? -13.484 -29.938 18.203 1 95 324 ARG B N 1
ATOM 7974 C CA . ARG B 1 324 ? -12.281 -30.75 18.047 1 95 324 ARG B CA 1
ATOM 7975 C C . ARG B 1 324 ? -11.203 -30.344 19.031 1 95 324 ARG B C 1
ATOM 7977 O O . ARG B 1 324 ? -10.539 -31.188 19.641 1 95 324 ARG B O 1
ATOM 7984 N N . PHE B 1 325 ? -11.023 -29.031 19.219 1 95.12 325 PHE B N 1
ATOM 7985 C CA . PHE B 1 325 ? -9.984 -28.516 20.109 1 95.12 325 PHE B CA 1
ATOM 7986 C C . PHE B 1 325 ? -10.281 -28.859 21.562 1 95.12 325 PHE B C 1
ATOM 7988 O O . PHE B 1 325 ? -9.383 -29.266 22.297 1 95.12 325 PHE B O 1
ATOM 7995 N N . LEU B 1 326 ? -11.555 -28.734 21.984 1 95 326 LEU B N 1
ATOM 7996 C CA . LEU B 1 326 ? -11.914 -28.953 23.391 1 95 326 LEU B CA 1
ATOM 7997 C C . LEU B 1 326 ? -11.836 -30.422 23.75 1 95 326 LEU B C 1
ATOM 7999 O O . LEU B 1 326 ? -11.703 -30.781 24.922 1 95 326 LEU B O 1
ATOM 8003 N N . SER B 1 327 ? -11.883 -31.266 22.75 1 93.5 327 SER B N 1
ATOM 8004 C CA . SER B 1 327 ? -11.703 -32.688 23 1 93.5 327 SER B CA 1
ATOM 8005 C C . SER B 1 327 ? -10.234 -33.031 23.25 1 93.5 327 SER B C 1
ATOM 8007 O O . SER B 1 327 ? -9.93 -34 23.969 1 93.5 327 SER B O 1
ATOM 8009 N N . LYS B 1 328 ? -9.289 -32.281 22.641 1 91.94 328 LYS B N 1
ATOM 8010 C CA . LYS B 1 3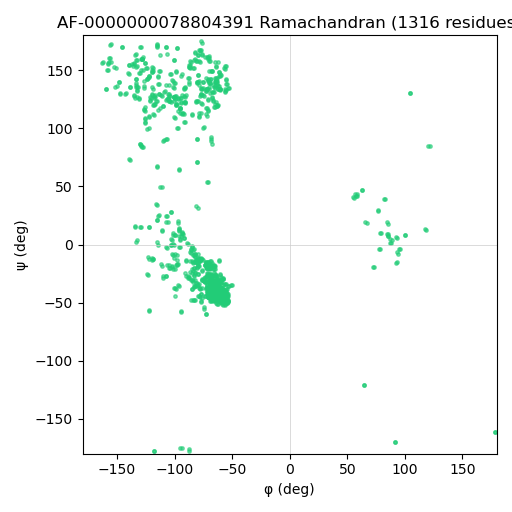28 ? -7.855 -32.469 22.812 1 91.94 328 LYS B CA 1
ATOM 8011 C C . LYS B 1 328 ? -7.125 -31.125 22.922 1 91.94 328 LYS B C 1
ATOM 8013 O O . LYS B 1 328 ? -6.266 -30.812 22.094 1 91.94 328 LYS B O 1
ATOM 8018 N N . PRO B 1 329 ? -7.281 -30.5 23.984 1 85.38 329 PRO B N 1
ATOM 8019 C CA . PRO B 1 329 ? -6.805 -29.125 24.078 1 85.38 329 PRO B CA 1
ATOM 8020 C C . PRO B 1 329 ? -5.281 -29.031 24.156 1 85.38 329 PRO B C 1
ATOM 8022 O O . PRO B 1 329 ? -4.711 -27.969 23.891 1 85.38 329 PRO B O 1
ATOM 8025 N N . HIS B 1 330 ? -4.617 -30.047 24.422 1 85.25 330 HIS B N 1
ATOM 8026 C CA . HIS B 1 330 ? -3.176 -29.969 24.609 1 85.25 330 HIS B CA 1
ATOM 8027 C C . HIS B 1 330 ? -2.424 -30.359 23.344 1 85.25 330 HIS B C 1
ATOM 8029 O O . HIS B 1 330 ? -1.244 -30.031 23.203 1 85.25 330 HIS B O 1
ATOM 8035 N N . THR B 1 331 ? -3.104 -31.031 22.375 1 89.06 331 THR B N 1
ATOM 8036 C CA . THR B 1 331 ? -2.359 -31.547 21.234 1 89.06 331 THR B CA 1
ATOM 8037 C C . THR B 1 331 ? -2.928 -31 19.938 1 89.06 331 THR B C 1
ATOM 8039 O O . THR B 1 331 ? -2.197 -30.844 18.953 1 89.06 331 THR B O 1
ATOM 8042 N N . TYR B 1 332 ? -4.145 -30.688 20.016 1 92.88 332 TYR B N 1
ATOM 8043 C CA . TYR B 1 332 ? -4.789 -30.281 18.766 1 92.88 332 TYR B CA 1
ATOM 8044 C C . TYR B 1 332 ? -4.715 -28.781 18.562 1 92.88 332 TYR B C 1
ATOM 8046 O O . TYR B 1 332 ? -4.965 -28.016 19.484 1 92.88 332 TYR B O 1
ATOM 8054 N N . VAL B 1 333 ? -4.234 -28.359 17.391 1 92.5 333 VAL B N 1
ATOM 8055 C CA . VAL B 1 333 ? -4.25 -26.953 17 1 92.5 333 VAL B CA 1
ATOM 8056 C C . VAL B 1 333 ? -5.355 -26.719 15.969 1 92.5 333 VAL B C 1
ATOM 8058 O O . VAL B 1 333 ? -5.387 -27.359 14.922 1 92.5 333 VAL B O 1
ATOM 8061 N N . PRO B 1 334 ? -6.23 -25.828 16.266 1 93.94 334 PRO B N 1
ATOM 8062 C CA . PRO B 1 334 ? -7.348 -25.578 15.344 1 93.94 334 PRO B CA 1
ATOM 8063 C C . PRO B 1 334 ? -6.883 -25.266 13.922 1 93.94 334 PRO B C 1
ATOM 8065 O O . PRO B 1 334 ? -5.902 -24.531 13.742 1 93.94 334 PRO B O 1
ATOM 8068 N N . GLN B 1 335 ? -7.539 -25.797 12.961 1 91.25 335 GLN B N 1
ATOM 8069 C CA . GLN B 1 335 ? -7.309 -25.547 11.547 1 91.25 335 GLN B CA 1
ATOM 8070 C C . GLN B 1 335 ? -8.461 -24.75 10.938 1 91.25 335 GLN B C 1
ATOM 8072 O O . GLN B 1 335 ? -9.336 -25.312 10.281 1 91.25 335 GLN B O 1
ATOM 8077 N N . PHE B 1 336 ? -8.375 -23.5 10.984 1 92.12 336 PHE B N 1
ATOM 8078 C CA . PHE B 1 336 ? -9.445 -22.609 10.555 1 92.12 336 PHE B CA 1
ATOM 8079 C C . PHE B 1 336 ? -9.453 -22.453 9.039 1 92.12 336 PHE B C 1
ATOM 8081 O O . PHE B 1 336 ? -8.398 -22.422 8.406 1 92.12 336 PHE B O 1
ATOM 8088 N N . THR B 1 337 ? -10.586 -22.438 8.438 1 89.94 337 THR B N 1
ATOM 8089 C CA . THR B 1 337 ? -10.781 -22.156 7.02 1 89.94 337 THR B CA 1
ATOM 8090 C C . THR B 1 337 ? -11.531 -20.828 6.828 1 89.94 337 THR B C 1
ATOM 8092 O O . THR B 1 337 ? -12.336 -20.438 7.676 1 89.94 337 THR B O 1
ATOM 8095 N N . TYR B 1 338 ? -11.242 -20.188 5.754 1 91.19 338 TYR B N 1
ATOM 8096 C CA . TYR B 1 338 ? -11.789 -18.859 5.551 1 91.19 338 TYR B CA 1
ATOM 8097 C C . TYR B 1 338 ? -12.469 -18.734 4.191 1 91.19 338 TYR B C 1
ATOM 8099 O O . TYR B 1 338 ? -12.211 -19.547 3.293 1 91.19 338 TYR B O 1
ATOM 8107 N N . ARG B 1 339 ? -13.312 -17.781 4.086 1 88.5 339 ARG B N 1
ATOM 8108 C CA . ARG B 1 339 ? -14 -17.484 2.832 1 88.5 339 ARG B CA 1
ATOM 8109 C C . ARG B 1 339 ? -13.023 -16.938 1.794 1 88.5 339 ARG B C 1
ATOM 8111 O O . ARG B 1 339 ? -12.07 -16.234 2.139 1 88.5 339 ARG B O 1
ATOM 8118 N N . GLN B 1 340 ? -13.375 -17.266 0.494 1 89.69 340 GLN B N 1
ATOM 8119 C CA . GLN B 1 340 ? -12.547 -16.75 -0.588 1 89.69 340 GLN B CA 1
ATOM 8120 C C . GLN B 1 340 ? -12.82 -15.273 -0.832 1 89.69 340 GLN B C 1
ATOM 8122 O O . GLN B 1 340 ? -13.961 -14.828 -0.757 1 89.69 340 GLN B O 1
ATOM 8127 N N . LEU B 1 341 ? -11.781 -14.602 -1.071 1 88.38 341 LEU B N 1
ATOM 8128 C CA . LEU B 1 341 ? -11.914 -13.18 -1.354 1 88.38 341 LEU B CA 1
ATOM 8129 C C . LEU B 1 341 ? -12.508 -12.953 -2.738 1 88.38 341 LEU B C 1
ATOM 8131 O O . LEU B 1 341 ? -12.062 -13.555 -3.719 1 88.38 341 LEU B O 1
ATOM 8135 N N . ASP B 1 342 ? -13.5 -12.109 -2.877 1 89.69 342 ASP B N 1
ATOM 8136 C CA . ASP B 1 342 ? -14.18 -11.859 -4.145 1 89.69 342 ASP B CA 1
ATOM 8137 C C . ASP B 1 342 ? -13.727 -10.539 -4.762 1 89.69 342 ASP B C 1
ATOM 8139 O O . ASP B 1 342 ? -14.516 -9.844 -5.402 1 89.69 342 ASP B O 1
ATOM 8143 N N . LEU B 1 343 ? -12.562 -10.164 -4.477 1 89.19 343 LEU B N 1
ATOM 8144 C CA . LEU B 1 343 ? -12.016 -8.938 -5.043 1 89.19 343 LEU B CA 1
ATOM 8145 C C . LEU B 1 343 ? -10.555 -9.109 -5.426 1 89.19 343 LEU B C 1
ATOM 8147 O O . LEU B 1 343 ? -9.82 -9.859 -4.77 1 89.19 343 LEU B O 1
ATOM 8151 N N . ASP B 1 344 ? -10.172 -8.398 -6.496 1 89.69 344 ASP B N 1
ATOM 8152 C CA . ASP B 1 344 ? -8.773 -8.344 -6.906 1 89.69 344 ASP B CA 1
ATOM 8153 C C . ASP B 1 344 ? -8.023 -7.262 -6.141 1 89.69 344 ASP B C 1
ATOM 8155 O O . ASP B 1 344 ? -8.234 -6.07 -6.375 1 89.69 344 ASP B O 1
ATOM 8159 N N . PRO B 1 345 ? -7.102 -7.707 -5.27 1 89.31 345 PRO B N 1
ATOM 8160 C CA . PRO B 1 345 ? -6.422 -6.711 -4.438 1 89.31 345 PRO B CA 1
ATOM 8161 C C . PRO B 1 345 ? -5.613 -5.711 -5.254 1 89.31 345 PRO B C 1
ATOM 8163 O O . PRO B 1 345 ? -5.57 -4.523 -4.918 1 89.31 345 PRO B O 1
ATOM 8166 N N . TYR B 1 346 ? -4.988 -6.168 -6.297 1 88.81 346 TYR B N 1
ATOM 8167 C CA . TYR B 1 346 ? -4.164 -5.281 -7.113 1 88.81 346 TYR B CA 1
ATOM 8168 C C . TYR B 1 346 ? -5.023 -4.246 -7.832 1 88.81 346 TYR B C 1
ATOM 8170 O O . TYR B 1 346 ? -4.691 -3.061 -7.848 1 88.81 346 TYR B O 1
ATOM 8178 N N . LYS B 1 347 ? -6.066 -4.684 -8.422 1 89.25 347 LYS B N 1
ATOM 8179 C CA . LYS B 1 347 ? -6.957 -3.77 -9.125 1 89.25 347 LYS B CA 1
ATOM 8180 C C . LYS B 1 347 ? -7.617 -2.787 -8.164 1 89.25 347 LYS B C 1
ATOM 8182 O O . LYS B 1 347 ? -7.855 -1.63 -8.516 1 89.25 347 LYS B O 1
ATOM 8187 N N . PHE B 1 348 ? -7.949 -3.256 -7.02 1 92.25 348 PHE B N 1
ATOM 8188 C CA . PHE B 1 348 ? -8.555 -2.395 -6.016 1 92.25 348 PHE B CA 1
ATOM 8189 C C . PHE B 1 348 ? -7.609 -1.262 -5.629 1 92.25 348 PHE B C 1
ATOM 8191 O O . PHE B 1 348 ? -8.016 -0.097 -5.586 1 92.25 348 PHE B O 1
ATOM 8198 N N . ARG B 1 349 ? -6.387 -1.583 -5.371 1 92 349 ARG B N 1
ATOM 8199 C CA . ARG B 1 349 ? -5.398 -0.573 -5.012 1 92 349 ARG B CA 1
ATOM 8200 C C . ARG B 1 349 ? -5.164 0.397 -6.164 1 92 349 ARG B C 1
ATOM 8202 O O . ARG B 1 349 ? -4.992 1.599 -5.945 1 92 349 ARG B O 1
ATOM 8209 N N . GLU B 1 350 ? -5.16 -0.184 -7.328 1 90.5 350 GLU B N 1
ATOM 8210 C CA . GLU B 1 350 ? -5.008 0.663 -8.508 1 90.5 350 GLU B CA 1
ATOM 8211 C C . GLU B 1 350 ? -6.121 1.703 -8.594 1 90.5 350 GLU B C 1
ATOM 8213 O O . GLU B 1 350 ? -5.859 2.881 -8.844 1 90.5 350 GLU B O 1
ATOM 8218 N N . GLN B 1 351 ? -7.324 1.27 -8.391 1 93.31 351 GLN B N 1
ATOM 8219 C CA . GLN B 1 351 ? -8.461 2.182 -8.445 1 93.31 351 GLN B CA 1
ATOM 8220 C C . GLN B 1 351 ? -8.359 3.252 -7.359 1 93.31 351 GLN B C 1
ATOM 8222 O O . GLN B 1 351 ? -8.664 4.422 -7.598 1 93.31 351 GLN B O 1
ATOM 8227 N N . LEU B 1 352 ? -7.934 2.863 -6.207 1 94.38 352 LEU B N 1
ATOM 8228 C CA . LEU B 1 352 ? -7.816 3.783 -5.082 1 94.38 352 LEU B CA 1
ATOM 8229 C C . LEU B 1 352 ? -6.793 4.871 -5.371 1 94.38 352 LEU B C 1
ATOM 8231 O O . LEU B 1 352 ? -7.074 6.059 -5.199 1 94.38 352 LEU B O 1
ATOM 8235 N N . TYR B 1 353 ? -5.652 4.504 -5.871 1 92.38 353 TYR B N 1
ATOM 8236 C CA . TYR B 1 353 ? -4.551 5.453 -6 1 92.38 353 TYR B CA 1
ATOM 8237 C C . TYR B 1 353 ? -4.688 6.273 -7.277 1 92.38 353 TYR B C 1
ATOM 8239 O O . TYR B 1 353 ? -3.979 7.27 -7.461 1 92.38 353 TYR B O 1
ATOM 8247 N N . ARG B 1 354 ? -5.66 5.973 -8.07 1 91.31 354 ARG B N 1
ATOM 8248 C CA . ARG B 1 354 ? -5.949 6.77 -9.258 1 91.31 354 ARG B CA 1
ATOM 8249 C C . ARG B 1 354 ? -6.824 7.969 -8.914 1 91.31 354 ARG B C 1
ATOM 8251 O O . ARG B 1 354 ? -6.961 8.898 -9.719 1 91.31 354 ARG B O 1
ATOM 8258 N N . LEU B 1 355 ? -7.418 7.918 -7.73 1 94.56 355 LEU B N 1
ATOM 8259 C CA . LEU B 1 355 ? -8.258 9.039 -7.312 1 94.56 355 LEU B CA 1
ATOM 8260 C C . LEU B 1 355 ? -7.445 10.328 -7.242 1 94.56 355 LEU B C 1
ATOM 8262 O O . LEU B 1 355 ? -6.32 10.336 -6.742 1 94.56 355 LEU B O 1
ATOM 8266 N N . PRO B 1 356 ? -7.961 11.422 -7.793 1 93.56 356 PRO B N 1
ATOM 8267 C CA . PRO B 1 356 ? -7.223 12.688 -7.867 1 93.56 356 PRO B CA 1
ATOM 8268 C C . PRO B 1 356 ? -7.266 13.469 -6.559 1 93.56 356 PRO B C 1
ATOM 8270 O O . PRO B 1 356 ? -7.801 14.578 -6.52 1 93.56 356 PRO B O 1
ATOM 8273 N N . VAL B 1 357 ? -6.602 13.039 -5.535 1 94.19 357 VAL B N 1
ATOM 8274 C CA . VAL B 1 357 ? -6.617 13.641 -4.207 1 94.19 357 VAL B CA 1
ATOM 8275 C C . VAL B 1 357 ? -5.871 14.977 -4.23 1 94.19 357 VAL B C 1
ATOM 8277 O O . VAL B 1 357 ? -6.164 15.875 -3.438 1 94.19 357 VAL B O 1
ATOM 8280 N N . GLU B 1 358 ? -4.945 15.18 -5.16 1 89.62 358 GLU B N 1
ATOM 8281 C CA . GLU B 1 358 ? -4.133 16.391 -5.262 1 89.62 358 GLU B CA 1
ATOM 8282 C C . GLU B 1 358 ? -4.992 17.594 -5.617 1 89.62 358 GLU B C 1
ATOM 8284 O O . GLU B 1 358 ? -4.594 18.734 -5.375 1 89.62 358 GLU B O 1
ATOM 8289 N N . ASP B 1 359 ? -6.164 17.328 -6.117 1 90.44 359 ASP B N 1
ATOM 8290 C CA . ASP B 1 359 ? -7.047 18.406 -6.543 1 90.44 359 ASP B CA 1
ATOM 8291 C C . ASP B 1 359 ? -7.758 19.031 -5.348 1 90.44 359 ASP B C 1
ATOM 8293 O O . ASP B 1 359 ? -8.328 20.125 -5.461 1 90.44 359 ASP B O 1
ATOM 8297 N N . ILE B 1 360 ? -7.699 18.375 -4.199 1 93.88 360 ILE B N 1
ATOM 8298 C CA . ILE B 1 360 ? -8.297 18.922 -2.992 1 93.88 360 ILE B CA 1
ATOM 8299 C C . ILE B 1 360 ? -7.406 20.031 -2.436 1 93.88 360 ILE B C 1
ATOM 8301 O O . ILE B 1 360 ? -6.266 19.781 -2.043 1 93.88 360 ILE B O 1
ATOM 8305 N N . ARG B 1 361 ? -7.898 21.234 -2.303 1 91.38 361 ARG B N 1
ATOM 8306 C CA . ARG B 1 361 ? -7.109 22.406 -1.947 1 91.38 361 ARG B CA 1
ATOM 8307 C C . ARG B 1 361 ? -6.949 22.531 -0.435 1 91.38 361 ARG B C 1
ATOM 8309 O O . ARG B 1 361 ? -5.891 22.922 0.055 1 91.38 361 ARG B O 1
ATOM 8316 N N . ASP B 1 362 ? -8.078 22.172 0.269 1 93.81 362 ASP B N 1
ATOM 8317 C CA . ASP B 1 362 ? -8.008 22.219 1.726 1 93.81 362 ASP B CA 1
ATOM 8318 C C . ASP B 1 362 ? -7.02 21.188 2.258 1 93.81 362 ASP B C 1
ATOM 8320 O O . ASP B 1 362 ? -7.223 19.969 2.084 1 93.81 362 ASP B O 1
ATOM 8324 N N . ALA B 1 363 ? -5.996 21.641 2.912 1 94.19 363 ALA B N 1
ATOM 8325 C CA . ALA B 1 363 ? -4.887 20.781 3.33 1 94.19 363 ALA B CA 1
ATOM 8326 C C . ALA B 1 363 ? -5.367 19.672 4.27 1 94.19 363 ALA B C 1
ATOM 8328 O O . ALA B 1 363 ? -4.945 18.531 4.148 1 94.19 363 ALA B O 1
ATOM 8329 N N . ASP B 1 364 ? -6.207 20 5.184 1 95.12 364 ASP B N 1
ATOM 8330 C CA . ASP B 1 364 ? -6.668 19.016 6.16 1 95.12 364 ASP B CA 1
ATOM 8331 C C . ASP B 1 364 ? -7.59 17.984 5.508 1 95.12 364 ASP B C 1
ATOM 8333 O O . ASP B 1 364 ? -7.523 16.797 5.832 1 95.12 364 ASP B O 1
ATOM 8337 N N . VAL B 1 365 ? -8.453 18.469 4.645 1 96.12 365 VAL B N 1
ATOM 8338 C CA . VAL B 1 365 ? -9.359 17.562 3.941 1 96.12 365 VAL B CA 1
ATOM 8339 C C . VAL B 1 365 ? -8.555 16.641 3.02 1 96.12 365 VAL B C 1
ATOM 8341 O O . VAL B 1 365 ? -8.852 15.453 2.92 1 96.12 365 VAL B O 1
ATOM 8344 N N . GLN B 1 366 ? -7.594 17.219 2.318 1 95.44 366 GLN B N 1
ATOM 8345 C CA . GLN B 1 366 ? -6.727 16.422 1.466 1 95.44 366 GLN B CA 1
ATOM 8346 C C . GLN B 1 366 ? -6.02 15.328 2.271 1 95.44 366 GLN B C 1
ATOM 8348 O O . GLN B 1 366 ? -5.977 14.172 1.855 1 95.44 366 GLN B O 1
ATOM 8353 N N . LYS B 1 367 ? -5.441 15.719 3.391 1 94.69 367 LYS B N 1
ATOM 8354 C CA . LYS B 1 367 ? -4.762 14.773 4.27 1 94.69 367 LYS B CA 1
ATOM 8355 C C . LYS B 1 367 ? -5.711 13.68 4.742 1 94.69 367 LYS B C 1
ATOM 8357 O O . LYS B 1 367 ? -5.332 12.508 4.805 1 94.69 367 LYS B O 1
ATOM 8362 N N . MET B 1 368 ? -6.902 14.031 5.066 1 96.25 368 MET B N 1
ATOM 8363 C CA . MET B 1 368 ? -7.902 13.062 5.523 1 96.25 368 MET B CA 1
ATOM 8364 C C . MET B 1 368 ? -8.156 12.008 4.457 1 96.25 368 MET B C 1
ATOM 8366 O O . MET B 1 368 ? -8.102 10.805 4.738 1 96.25 368 MET B O 1
ATOM 8370 N N . TYR B 1 369 ? -8.383 12.438 3.215 1 97.12 369 TYR B N 1
ATOM 8371 C CA . TYR B 1 369 ? -8.688 11.492 2.148 1 97.12 369 TYR B CA 1
ATOM 8372 C C . TYR B 1 369 ? -7.469 10.641 1.812 1 97.12 369 TYR B C 1
ATOM 8374 O O . TYR B 1 369 ? -7.602 9.453 1.498 1 97.12 369 TYR B O 1
ATOM 8382 N N . ARG B 1 370 ? -6.293 11.258 1.849 1 94.44 370 ARG B N 1
ATOM 8383 C CA . ARG B 1 370 ? -5.082 10.469 1.639 1 94.44 370 ARG B CA 1
ATOM 8384 C C . ARG B 1 370 ? -4.953 9.375 2.689 1 94.44 370 ARG B C 1
ATOM 8386 O O . ARG B 1 370 ? -4.613 8.234 2.363 1 94.44 370 ARG B O 1
ATOM 8393 N N . ARG B 1 371 ? -5.219 9.68 3.889 1 94.62 371 ARG B N 1
ATOM 8394 C CA . ARG B 1 371 ? -5.137 8.711 4.977 1 94.62 371 ARG B CA 1
ATOM 8395 C C . ARG B 1 371 ? -6.176 7.605 4.809 1 94.62 371 ARG B C 1
ATOM 8397 O O . ARG B 1 371 ? -5.898 6.438 5.082 1 94.62 371 ARG B O 1
ATOM 8404 N N . VAL B 1 372 ? -7.375 7.992 4.406 1 96.75 372 VAL B N 1
ATOM 8405 C CA . VAL B 1 372 ? -8.43 7.008 4.191 1 96.75 372 VAL B CA 1
ATOM 8406 C C . VAL B 1 372 ? -8.016 6.031 3.094 1 96.75 372 VAL B C 1
ATOM 8408 O O . VAL B 1 372 ? -8.172 4.816 3.244 1 96.75 372 VAL B O 1
ATOM 8411 N N . ILE B 1 373 ? -7.512 6.582 2.006 1 95.75 373 ILE B N 1
ATOM 8412 C CA . ILE B 1 373 ? -7.09 5.758 0.877 1 95.75 373 ILE B CA 1
ATOM 8413 C C . ILE B 1 373 ? -5.977 4.812 1.316 1 95.75 373 ILE B C 1
ATOM 8415 O O . ILE B 1 373 ? -6.012 3.617 1.011 1 95.75 373 ILE B O 1
ATOM 8419 N N . ASP B 1 374 ? -5.035 5.305 2.047 1 92.69 374 ASP B N 1
ATOM 8420 C CA . ASP B 1 374 ? -3.934 4.484 2.545 1 92.69 374 ASP B CA 1
ATOM 8421 C C . ASP B 1 374 ? -4.445 3.381 3.465 1 92.69 374 ASP B C 1
ATOM 8423 O O . ASP B 1 374 ? -3.98 2.242 3.395 1 92.69 374 ASP B O 1
ATOM 8427 N N . GLN B 1 375 ? -5.34 3.76 4.332 1 93.75 375 GLN B N 1
ATOM 8428 C CA . GLN B 1 375 ? -5.883 2.775 5.262 1 93.75 375 GLN B CA 1
ATOM 8429 C C . GLN B 1 375 ? -6.645 1.683 4.52 1 93.75 375 GLN B C 1
ATOM 8431 O O . GLN B 1 375 ? -6.594 0.512 4.902 1 93.75 375 GLN B O 1
ATOM 8436 N N . LEU B 1 376 ? -7.402 2.084 3.51 1 94.94 376 LEU B N 1
ATOM 8437 C CA . LEU B 1 376 ? -8.117 1.104 2.701 1 94.94 376 LEU B CA 1
ATOM 8438 C C . LEU B 1 376 ? -7.145 0.162 1.999 1 94.94 376 LEU B C 1
ATOM 8440 O O . LEU B 1 376 ? -7.402 -1.039 1.892 1 94.94 376 LEU B O 1
ATOM 8444 N N . ALA B 1 377 ? -6.082 0.727 1.552 1 92.62 377 ALA B N 1
ATOM 8445 C CA . ALA B 1 377 ? -5.055 -0.097 0.922 1 92.62 377 ALA B CA 1
ATOM 8446 C C . ALA B 1 377 ? -4.48 -1.107 1.91 1 92.62 377 ALA B C 1
ATOM 8448 O O . ALA B 1 377 ? -4.25 -2.268 1.56 1 92.62 377 ALA B O 1
ATOM 8449 N N . VAL B 1 378 ? -4.203 -0.665 3.1 1 91.62 378 VAL B N 1
ATOM 8450 C CA . VAL B 1 378 ? -3.674 -1.547 4.133 1 91.62 378 VAL B CA 1
ATOM 8451 C C . VAL B 1 378 ? -4.703 -2.623 4.469 1 91.62 378 VAL B C 1
ATOM 8453 O O . VAL B 1 378 ? -4.344 -3.771 4.738 1 91.62 378 VAL B O 1
ATOM 8456 N N . ARG B 1 379 ? -5.957 -2.307 4.496 1 93.19 379 ARG B N 1
ATOM 8457 C CA . ARG B 1 379 ? -7.035 -3.256 4.77 1 93.19 379 ARG B CA 1
ATOM 8458 C C . ARG B 1 379 ? -7.055 -4.371 3.729 1 93.19 379 ARG B C 1
ATOM 8460 O O . ARG B 1 379 ? -7.27 -5.539 4.066 1 93.19 379 ARG B O 1
ATOM 8467 N N . ILE B 1 380 ? -6.836 -3.986 2.557 1 91.81 380 ILE B N 1
ATOM 8468 C CA . ILE B 1 380 ? -6.816 -4.977 1.486 1 91.81 380 ILE B CA 1
ATOM 8469 C C . ILE B 1 380 ? -5.625 -5.91 1.666 1 91.81 380 ILE B C 1
ATOM 8471 O O . ILE B 1 380 ? -5.73 -7.117 1.434 1 91.81 380 ILE B O 1
ATOM 8475 N N . ASP B 1 381 ? -4.496 -5.332 2.068 1 90.75 381 ASP B N 1
ATOM 8476 C CA . ASP B 1 381 ? -3.334 -6.16 2.365 1 90.75 381 ASP B CA 1
ATOM 8477 C C . ASP B 1 381 ? -3.646 -7.172 3.467 1 90.75 381 ASP B C 1
ATOM 8479 O O . ASP B 1 381 ? -3.205 -8.32 3.408 1 90.75 381 ASP B O 1
ATOM 8483 N N . LEU B 1 382 ? -4.363 -6.652 4.402 1 93.38 382 LEU B N 1
ATOM 8484 C CA . LEU B 1 382 ? -4.789 -7.52 5.496 1 93.38 382 LEU B CA 1
ATOM 8485 C C . LEU B 1 382 ? -5.652 -8.664 4.977 1 93.38 382 LEU B C 1
ATOM 8487 O O . LEU B 1 382 ? -5.398 -9.828 5.293 1 93.38 382 LEU B O 1
ATOM 8491 N N . LEU B 1 383 ? -6.598 -8.43 4.129 1 92.12 383 LEU B N 1
ATOM 8492 C CA . LEU B 1 383 ? -7.566 -9.406 3.641 1 92.12 383 LEU B CA 1
ATOM 8493 C C . LEU B 1 383 ? -6.902 -10.43 2.727 1 92.12 383 LEU B C 1
ATOM 8495 O O . LEU B 1 383 ? -7.277 -11.602 2.721 1 92.12 383 LEU B O 1
ATOM 8499 N N . CYS B 1 384 ? -5.91 -10.008 2.008 1 90.06 384 CYS B N 1
ATOM 8500 C CA . CYS B 1 384 ? -5.293 -10.906 1.034 1 90.06 384 CYS B CA 1
ATOM 8501 C C . CYS B 1 384 ? -4.355 -11.891 1.718 1 90.06 384 CYS B C 1
ATOM 8503 O O . CYS B 1 384 ? -3.965 -12.898 1.122 1 90.06 384 CYS B O 1
ATOM 8505 N N . THR B 1 385 ? -4.062 -11.648 2.932 1 91.25 385 THR B N 1
ATOM 8506 C CA . THR B 1 385 ? -3.086 -12.5 3.605 1 91.25 385 THR B CA 1
ATOM 8507 C C . THR B 1 385 ? -3.758 -13.344 4.684 1 91.25 385 THR B C 1
ATOM 8509 O O . THR B 1 385 ? -3.082 -13.953 5.516 1 91.25 385 THR B O 1
ATOM 8512 N N . ILE B 1 386 ? -5.078 -13.383 4.684 1 92.69 386 ILE B N 1
ATOM 8513 C CA . ILE B 1 386 ? -5.816 -14.156 5.676 1 92.69 386 ILE B CA 1
ATOM 8514 C C . ILE B 1 386 ? -5.363 -15.617 5.633 1 92.69 386 ILE B C 1
ATOM 8516 O O . ILE B 1 386 ? -5.258 -16.203 4.555 1 92.69 386 ILE B O 1
ATOM 8520 N N . GLY B 1 387 ? -5.082 -16.156 6.777 1 90.19 387 GLY B N 1
ATOM 8521 C CA . GLY B 1 387 ? -4.719 -17.562 6.891 1 90.19 387 GLY B CA 1
ATOM 8522 C C . GLY B 1 387 ? -3.234 -17.812 6.703 1 90.19 387 GLY B C 1
ATOM 8523 O O . GLY B 1 387 ? -2.787 -18.969 6.711 1 90.19 387 GLY B O 1
ATOM 8524 N N . THR B 1 388 ? -2.488 -16.688 6.484 1 87.94 388 THR B N 1
ATOM 8525 C CA . THR B 1 388 ? -1.045 -16.812 6.301 1 87.94 388 THR B CA 1
ATOM 8526 C C . THR B 1 388 ? -0.299 -16.109 7.441 1 87.94 388 THR B C 1
ATOM 8528 O O . THR B 1 388 ? -0.894 -15.359 8.211 1 87.94 388 THR B O 1
ATOM 8531 N N . ASP B 1 389 ? 0.938 -16.312 7.484 1 85 389 ASP B N 1
ATOM 8532 C CA . ASP B 1 389 ? 1.772 -15.719 8.531 1 85 389 ASP B CA 1
ATOM 8533 C C . ASP B 1 389 ? 1.93 -14.219 8.32 1 85 389 ASP B C 1
ATOM 8535 O O . ASP B 1 389 ? 2.182 -13.477 9.281 1 85 389 ASP B O 1
ATOM 8539 N N . GLU B 1 390 ? 1.818 -13.797 7.117 1 88.44 390 GLU B N 1
ATOM 8540 C CA . GLU B 1 390 ? 1.973 -12.375 6.816 1 88.44 390 GLU B CA 1
ATOM 8541 C C . GLU B 1 390 ? 0.79 -11.57 7.344 1 88.44 390 GLU B C 1
ATOM 8543 O O . GLU B 1 390 ? 0.878 -10.344 7.48 1 88.44 390 GLU B O 1
ATOM 8548 N N . PHE B 1 391 ? -0.317 -12.328 7.691 1 94.56 391 PHE B N 1
ATOM 8549 C CA . PHE B 1 391 ? -1.521 -11.664 8.172 1 94.56 391 PHE B CA 1
ATOM 8550 C C . PHE B 1 391 ? -1.229 -10.859 9.438 1 94.56 391 PHE B C 1
ATOM 8552 O O . PHE B 1 391 ? -1.728 -9.742 9.602 1 94.56 391 PHE B O 1
ATOM 8559 N N . LEU B 1 392 ? -0.42 -11.398 10.289 1 93.94 392 LEU B N 1
ATOM 8560 C CA . LEU B 1 392 ? -0.115 -10.742 11.555 1 93.94 392 LEU B CA 1
ATOM 8561 C C . LEU B 1 392 ? 0.536 -9.383 11.328 1 93.94 392 LEU B C 1
ATOM 8563 O O . LEU B 1 392 ? 0.194 -8.406 11.992 1 93.94 392 LEU B O 1
ATOM 8567 N N . TYR B 1 393 ? 1.495 -9.281 10.398 1 91.06 393 TYR B N 1
ATOM 8568 C CA . TYR B 1 393 ? 2.197 -8.031 10.133 1 91.06 393 TYR B CA 1
ATOM 8569 C C . TYR B 1 393 ? 1.235 -6.961 9.641 1 91.06 393 TYR B C 1
ATOM 8571 O O . TYR B 1 393 ? 1.349 -5.793 10.016 1 91.06 393 TYR B O 1
ATOM 8579 N N . ASN B 1 394 ? 0.288 -7.379 8.812 1 92.62 394 ASN B N 1
ATOM 8580 C CA . ASN B 1 394 ? -0.706 -6.43 8.312 1 92.62 394 ASN B CA 1
ATOM 8581 C C . ASN B 1 394 ? -1.694 -6.035 9.406 1 92.62 394 ASN B C 1
ATOM 8583 O O . ASN B 1 394 ? -2.176 -4.898 9.43 1 92.62 394 ASN B O 1
ATOM 8587 N N . SER B 1 395 ? -2.008 -7.008 10.289 1 94.75 395 SER B N 1
ATOM 8588 C CA . SER B 1 395 ? -2.861 -6.703 11.43 1 94.75 395 SER B CA 1
ATOM 8589 C C . SER B 1 395 ? -2.207 -5.676 12.352 1 94.75 395 SER B C 1
ATOM 8591 O O . SER B 1 395 ? -2.865 -4.742 12.812 1 94.75 395 SER B O 1
ATOM 8593 N N . LEU B 1 396 ? -0.919 -5.855 12.57 1 92.5 396 LEU B N 1
ATOM 8594 C CA . LEU B 1 396 ? -0.162 -4.926 13.398 1 92.5 396 LEU B CA 1
ATOM 8595 C C . LEU B 1 396 ? -0.112 -3.541 12.766 1 92.5 396 LEU B C 1
ATOM 8597 O O . LEU B 1 396 ? -0.257 -2.529 13.453 1 92.5 396 LEU B O 1
ATOM 8601 N N . ARG B 1 397 ? 0.024 -3.523 11.516 1 90.81 397 ARG B N 1
ATOM 8602 C CA . ARG B 1 397 ? 0.088 -2.262 10.789 1 90.81 397 ARG B CA 1
ATOM 8603 C C . ARG B 1 397 ? -1.253 -1.535 10.836 1 90.81 397 ARG B C 1
ATOM 8605 O O . ARG B 1 397 ? -1.297 -0.309 10.953 1 90.81 397 ARG B O 1
ATOM 8612 N N . TYR B 1 398 ? -2.324 -2.305 10.703 1 92.31 398 TYR B N 1
ATOM 8613 C CA . TYR B 1 398 ? -3.658 -1.724 10.609 1 92.31 398 TYR B CA 1
ATOM 8614 C C . TYR B 1 398 ? -4.176 -1.339 11.992 1 92.31 398 TYR B C 1
ATOM 8616 O O . TYR B 1 398 ? -4.711 -0.242 12.18 1 92.31 398 TYR B O 1
ATOM 8624 N N . TYR B 1 399 ? -4 -2.238 13.031 1 93.94 399 TYR B N 1
ATOM 8625 C CA . TYR B 1 399 ? -4.633 -2.031 14.328 1 93.94 399 TYR B CA 1
ATOM 8626 C C . TYR B 1 399 ? -3.598 -1.69 15.391 1 93.94 399 TYR B C 1
ATOM 8628 O O . TYR B 1 399 ? -3.928 -1.091 16.422 1 93.94 399 TYR B O 1
ATOM 8636 N N . GLY B 1 400 ? -2.389 -2.16 15.227 1 91.12 400 GLY B N 1
ATOM 8637 C CA . GLY B 1 400 ? -1.368 -1.99 16.25 1 91.12 400 GLY B CA 1
ATOM 8638 C C . GLY B 1 400 ? -1.308 -3.148 17.234 1 91.12 400 GLY B C 1
ATOM 8639 O O . GLY B 1 400 ? -1.808 -4.238 16.938 1 91.12 400 GLY B O 1
ATOM 8640 N N . GLN B 1 401 ? -0.566 -2.977 18.281 1 92.81 401 GLN B N 1
ATOM 8641 C CA . GLN B 1 401 ? -0.425 -3.949 19.359 1 92.81 401 GLN B CA 1
ATOM 8642 C C . GLN B 1 401 ? -0.516 -3.273 20.719 1 92.81 401 GLN B C 1
ATOM 8644 O O . GLN B 1 401 ? -0.337 -2.059 20.828 1 92.81 401 GLN B O 1
ATOM 8649 N N . PRO B 1 402 ? -0.888 -4.031 21.719 1 93.62 402 PRO B N 1
ATOM 8650 C CA . PRO B 1 402 ? -0.901 -3.436 23.062 1 93.62 402 PRO B CA 1
ATOM 8651 C C . PRO B 1 402 ? 0.488 -3.008 23.531 1 93.62 402 PRO B C 1
ATOM 8653 O O . PRO B 1 402 ? 1.473 -3.705 23.281 1 93.62 402 PRO B O 1
ATOM 8656 N N . ASP B 1 403 ? 0.524 -1.866 24.125 1 89.56 403 ASP B N 1
ATOM 8657 C CA . ASP B 1 403 ? 1.787 -1.426 24.719 1 89.56 403 ASP B CA 1
ATOM 8658 C C . ASP B 1 403 ? 1.869 -1.804 26.188 1 89.56 403 ASP B C 1
ATOM 8660 O O . ASP B 1 403 ? 1.016 -2.535 26.703 1 89.56 403 ASP B O 1
ATOM 8664 N N . GLU B 1 404 ? 2.879 -1.394 26.844 1 86.38 404 GLU B N 1
ATOM 8665 C CA . GLU B 1 404 ? 3.109 -1.761 28.234 1 86.38 404 GLU B CA 1
ATOM 8666 C C . GLU B 1 404 ? 1.99 -1.243 29.141 1 86.38 404 GLU B C 1
ATOM 8668 O O . GLU B 1 404 ? 1.598 -1.912 30.094 1 86.38 404 GLU B O 1
ATOM 8673 N N . ARG B 1 405 ? 1.521 -0.146 28.812 1 89.56 405 ARG B N 1
ATOM 8674 C CA . ARG B 1 405 ? 0.444 0.435 29.609 1 89.56 405 ARG B CA 1
ATOM 8675 C C . ARG B 1 405 ? -0.851 -0.351 29.438 1 89.56 405 ARG B C 1
ATOM 8677 O O . ARG B 1 405 ? -1.595 -0.551 30.391 1 89.56 405 ARG B O 1
ATOM 8684 N N . ASP B 1 406 ? -1.18 -0.686 28.219 1 93.69 406 ASP B N 1
ATOM 8685 C CA . ASP B 1 406 ? -2.359 -1.505 27.953 1 93.69 406 ASP B CA 1
ATOM 8686 C C . ASP B 1 406 ? -2.314 -2.803 28.766 1 93.69 406 ASP B C 1
ATOM 8688 O O . ASP B 1 406 ? -3.324 -3.219 29.328 1 93.69 406 ASP B O 1
ATOM 8692 N N . ILE B 1 407 ? -1.148 -3.406 28.781 1 93.12 407 ILE B N 1
ATOM 8693 C CA . ILE B 1 407 ? -0.972 -4.688 29.453 1 93.12 407 ILE B CA 1
ATOM 8694 C C . ILE B 1 407 ? -1.095 -4.492 30.969 1 93.12 407 ILE B C 1
ATOM 8696 O O . ILE B 1 407 ? -1.742 -5.289 31.656 1 93.12 407 ILE B O 1
ATOM 8700 N N . ALA B 1 408 ? -0.45 -3.443 31.406 1 90.75 408 ALA B N 1
ATOM 8701 C CA . ALA B 1 408 ? -0.541 -3.145 32.844 1 90.75 408 ALA B CA 1
ATOM 8702 C C . ALA B 1 408 ? -1.987 -2.9 33.25 1 90.75 408 ALA B C 1
ATOM 8704 O O . ALA B 1 408 ? -2.422 -3.369 34.312 1 90.75 408 ALA B O 1
ATOM 8705 N N . ASN B 1 409 ? -2.713 -2.135 32.469 1 93.25 409 ASN B N 1
ATOM 8706 C CA . ASN B 1 409 ? -4.129 -1.899 32.75 1 93.25 409 ASN B CA 1
ATOM 8707 C C . ASN B 1 409 ? -4.918 -3.205 32.781 1 93.25 409 ASN B C 1
ATOM 8709 O O . ASN B 1 409 ? -5.754 -3.414 33.656 1 93.25 409 ASN B O 1
ATOM 8713 N N . ALA B 1 410 ? -4.664 -4.066 31.797 1 95.5 410 ALA B N 1
ATOM 8714 C CA . ALA B 1 410 ? -5.375 -5.34 31.719 1 95.5 410 ALA B CA 1
ATOM 8715 C C . ALA B 1 410 ? -5.098 -6.199 32.938 1 95.5 410 ALA B C 1
ATOM 8717 O O . ALA B 1 410 ? -6.02 -6.766 33.531 1 95.5 410 ALA B O 1
ATOM 8718 N N . LYS B 1 411 ? -3.877 -6.301 33.344 1 92.06 411 LYS B N 1
ATOM 8719 C CA . LYS B 1 411 ? -3.504 -7.102 34.5 1 92.06 411 LYS B CA 1
ATOM 8720 C C . LYS B 1 411 ? -4.113 -6.531 35.781 1 92.06 411 LYS B C 1
ATOM 8722 O O . LYS B 1 411 ? -4.543 -7.281 36.656 1 92.06 411 LYS B O 1
ATOM 8727 N N . PHE B 1 412 ? -4.098 -5.188 35.875 1 91.94 412 PHE B N 1
ATOM 8728 C CA . PHE B 1 412 ? -4.734 -4.516 37 1 91.94 412 PHE B CA 1
ATOM 8729 C C . PHE B 1 412 ? -6.199 -4.926 37.125 1 91.94 412 PHE B C 1
ATOM 8731 O O . PHE B 1 412 ? -6.668 -5.293 38.188 1 91.94 412 PHE B O 1
ATOM 8738 N N . ILE B 1 413 ? -6.891 -4.93 35.969 1 93.88 413 ILE B N 1
ATOM 8739 C CA . ILE B 1 413 ? -8.312 -5.25 35.938 1 93.88 413 ILE B CA 1
ATOM 8740 C C . ILE B 1 413 ? -8.523 -6.715 36.312 1 93.88 413 ILE B C 1
ATOM 8742 O O . ILE B 1 413 ? -9.438 -7.047 37.062 1 93.88 413 ILE B O 1
ATOM 8746 N N . LEU B 1 414 ? -7.668 -7.555 35.812 1 93.94 414 LEU B N 1
ATOM 8747 C CA . LEU B 1 414 ? -7.828 -8.992 36 1 93.94 414 LEU B CA 1
ATOM 8748 C C . LEU B 1 414 ? -7.5 -9.391 37.438 1 93.94 414 LEU B C 1
ATOM 8750 O O . LEU B 1 414 ? -7.91 -10.461 37.906 1 93.94 414 LEU B O 1
ATOM 8754 N N . HIS B 1 415 ? -6.824 -8.531 38.125 1 90.06 415 HIS B N 1
ATOM 8755 C CA . HIS B 1 415 ? -6.488 -8.797 39.531 1 90.06 415 HIS B CA 1
ATOM 8756 C C . HIS B 1 415 ? -7.672 -8.5 40.438 1 90.06 415 HIS B C 1
ATOM 8758 O O . HIS B 1 415 ? -7.711 -8.969 41.594 1 90.06 415 HIS B O 1
ATOM 8764 N N . ALA B 1 416 ? -8.594 -7.754 39.938 1 88.81 416 ALA B N 1
ATOM 8765 C CA . ALA B 1 416 ? -9.742 -7.367 40.719 1 88.81 416 ALA B CA 1
ATOM 8766 C C . ALA B 1 416 ? -10.656 -8.562 41 1 88.81 416 ALA B C 1
ATOM 8768 O O . ALA B 1 416 ? -10.867 -9.398 40.125 1 88.81 416 ALA B O 1
ATOM 8769 N N . CYS B 1 417 ? -11.18 -8.648 42.219 1 84.19 417 CYS B N 1
ATOM 8770 C CA . CYS B 1 417 ? -12.094 -9.727 42.562 1 84.19 417 CYS B CA 1
ATOM 8771 C C . CYS B 1 417 ? -13.531 -9.359 42.25 1 84.19 417 CYS B C 1
ATOM 8773 O O . CYS B 1 417 ? -13.922 -8.195 42.344 1 84.19 417 CYS B O 1
ATOM 8775 N N . GLU B 1 418 ? -14.156 -10.406 41.812 1 85 418 GLU B N 1
ATOM 8776 C CA . GLU B 1 418 ? -15.586 -10.188 41.562 1 85 418 GLU B CA 1
ATOM 8777 C C . GLU B 1 418 ? -16.312 -9.883 42.875 1 85 418 GLU B C 1
ATOM 8779 O O . GLU B 1 418 ? -16.031 -10.5 43.906 1 85 418 GLU B O 1
ATOM 8784 N N . TYR B 1 419 ? -17.156 -8.883 42.875 1 81.88 419 TYR B N 1
ATOM 8785 C CA . TYR B 1 419 ? -17.812 -8.469 44.125 1 81.88 419 TYR B CA 1
ATOM 8786 C C . TYR B 1 419 ? -19.328 -8.531 43.969 1 81.88 419 TYR B C 1
ATOM 8788 O O . TYR B 1 419 ? -20.062 -8.383 44.969 1 81.88 419 TYR B O 1
ATOM 8796 N N . ALA B 1 420 ? -19.781 -8.68 42.781 1 79.12 420 ALA B N 1
ATOM 8797 C CA . ALA B 1 420 ? -21.219 -8.742 42.562 1 79.12 420 ALA B CA 1
ATOM 8798 C C . ALA B 1 420 ? -21.609 -10.055 41.875 1 79.12 420 ALA B C 1
ATOM 8800 O O . ALA B 1 420 ? -20.844 -10.602 41.094 1 79.12 420 ALA B O 1
ATOM 8801 N N . LYS B 1 421 ? -22.812 -10.484 42.344 1 76.81 421 LYS B N 1
ATOM 8802 C CA . LYS B 1 421 ? -23.328 -11.703 41.719 1 76.81 421 LYS B CA 1
ATOM 8803 C C . LYS B 1 421 ? -23.797 -11.453 40.281 1 76.81 421 LYS B C 1
ATOM 8805 O O . LYS B 1 421 ? -24.406 -10.422 40 1 76.81 421 LYS B O 1
ATOM 8810 N N . GLN B 1 422 ? -23.391 -12.352 39.375 1 80.38 422 GLN B N 1
ATOM 8811 C CA . GLN B 1 422 ? -23.812 -12.25 37.969 1 80.38 422 GLN B CA 1
ATOM 8812 C C . GLN B 1 422 ? -25.25 -12.742 37.781 1 80.38 422 GLN B C 1
ATOM 8814 O O . GLN B 1 422 ? -25.625 -13.781 38.344 1 80.38 422 GLN B O 1
ATOM 8819 N N . GLU B 1 423 ? -25.969 -11.914 37.156 1 83.56 423 GLU B N 1
ATOM 8820 C CA . GLU B 1 423 ? -27.344 -12.297 36.875 1 83.56 423 GLU B CA 1
ATOM 8821 C C . GLU B 1 423 ? -27.422 -13.414 35.844 1 83.56 423 GLU B C 1
ATOM 8823 O O . GLU B 1 423 ? -26.625 -13.438 34.906 1 83.56 423 GLU B O 1
ATOM 8828 N N . GLU B 1 424 ? -28.297 -14.305 36.094 1 85.56 424 GLU B N 1
ATOM 8829 C CA . GLU B 1 424 ? -28.469 -15.414 35.156 1 85.56 424 GLU B CA 1
ATOM 8830 C C . GLU B 1 424 ? -29.047 -14.938 33.844 1 85.56 424 GLU B C 1
ATOM 8832 O O . GLU B 1 424 ? -29.875 -14.031 33.812 1 85.56 424 GLU B O 1
ATOM 8837 N N . ALA B 1 425 ? -28.562 -15.523 32.844 1 87.88 425 ALA B N 1
ATOM 8838 C CA . ALA B 1 425 ? -29.062 -15.227 31.484 1 87.88 425 ALA B CA 1
ATOM 8839 C C . ALA B 1 425 ? -30.375 -15.945 31.219 1 87.88 425 ALA B C 1
ATOM 8841 O O . ALA B 1 425 ? -30.406 -17.172 31.094 1 87.88 425 ALA B O 1
ATOM 8842 N N . THR B 1 426 ? -31.375 -15.164 31.156 1 90.69 426 THR B N 1
ATOM 8843 C CA . THR B 1 426 ? -32.688 -15.781 31 1 90.69 426 THR B CA 1
ATOM 8844 C C . THR B 1 426 ? -33.344 -15.328 29.703 1 90.69 426 THR B C 1
ATOM 8846 O O . THR B 1 426 ? -34.375 -15.898 29.281 1 90.69 426 THR B O 1
ATOM 8849 N N . ILE B 1 427 ? -32.875 -14.383 29.062 1 94.19 427 ILE B N 1
ATOM 8850 C CA . ILE B 1 427 ? -33.469 -13.828 27.859 1 94.19 427 ILE B CA 1
ATOM 8851 C C . ILE B 1 427 ? -32.906 -14.508 26.625 1 94.19 427 ILE B C 1
ATOM 8853 O O . ILE B 1 427 ? -31.688 -14.484 26.406 1 94.19 427 ILE B O 1
ATOM 8857 N N . ASN B 1 428 ? -33.719 -15.07 25.828 1 92.62 428 ASN B N 1
ATOM 8858 C CA . ASN B 1 428 ? -33.281 -15.734 24.625 1 92.62 428 ASN B CA 1
ATOM 8859 C C . ASN B 1 428 ? -33.188 -14.766 23.453 1 92.62 428 ASN B C 1
ATOM 8861 O O . ASN B 1 428 ? -33.406 -13.562 23.609 1 92.62 428 ASN B O 1
ATOM 8865 N N . ALA B 1 429 ? -32.875 -15.266 22.297 1 92.94 429 ALA B N 1
ATOM 8866 C CA . ALA B 1 429 ? -32.625 -14.438 21.125 1 92.94 429 ALA B CA 1
ATOM 8867 C C . ALA B 1 429 ? -33.906 -13.695 20.719 1 92.94 429 ALA B C 1
ATOM 8869 O O . ALA B 1 429 ? -33.844 -12.547 20.281 1 92.94 429 ALA B O 1
ATOM 8870 N N . ALA B 1 430 ? -35 -14.328 20.812 1 92.94 430 ALA B N 1
ATOM 8871 C CA . ALA B 1 430 ? -36.281 -13.695 20.484 1 92.94 430 ALA B CA 1
ATOM 8872 C C . ALA B 1 430 ? -36.562 -12.531 21.406 1 92.94 430 ALA B C 1
ATOM 8874 O O . ALA B 1 430 ? -37.062 -11.484 20.969 1 92.94 430 ALA B O 1
ATOM 8875 N N . GLY B 1 431 ? -36.344 -12.797 22.656 1 93.88 431 GLY B N 1
ATOM 8876 C CA . GLY B 1 431 ? -36.5 -11.719 23.625 1 93.88 431 GLY B CA 1
ATOM 8877 C C . GLY B 1 431 ? -35.562 -10.555 23.375 1 93.88 431 GLY B C 1
ATOM 8878 O O . GLY B 1 431 ? -35.938 -9.398 23.547 1 93.88 431 GLY B O 1
ATOM 8879 N N . ALA B 1 432 ? -34.406 -10.891 23.062 1 95.06 432 ALA B N 1
ATOM 8880 C CA . ALA B 1 432 ? -33.438 -9.859 22.75 1 95.06 432 ALA B CA 1
ATOM 8881 C C . ALA B 1 432 ? -33.844 -9.031 21.547 1 95.06 432 ALA B C 1
ATOM 8883 O O . ALA B 1 432 ? -33.719 -7.805 21.547 1 95.06 432 ALA B O 1
ATOM 8884 N N . ILE B 1 433 ? -34.344 -9.703 20.5 1 95 433 ILE B N 1
ATOM 8885 C CA . ILE B 1 433 ? -34.781 -9.031 19.281 1 95 433 ILE B CA 1
ATOM 8886 C C . ILE B 1 433 ? -35.906 -8.047 19.641 1 95 433 ILE B C 1
ATOM 8888 O O . ILE B 1 433 ? -35.938 -6.918 19.141 1 95 433 ILE B O 1
ATOM 8892 N N . GLN B 1 434 ? -36.781 -8.461 20.453 1 94.62 434 GLN B N 1
ATOM 8893 C CA . GLN B 1 434 ? -37.875 -7.586 20.875 1 94.62 434 GLN B CA 1
ATOM 8894 C C . GLN B 1 434 ? -37.344 -6.375 21.625 1 94.62 434 GLN B C 1
ATOM 8896 O O . GLN B 1 434 ? -37.812 -5.254 21.438 1 94.62 434 GLN B O 1
ATOM 8901 N N . ALA B 1 435 ? -36.406 -6.617 22.484 1 95.5 435 ALA B N 1
ATOM 8902 C CA . ALA B 1 435 ? -35.812 -5.52 23.234 1 95.5 435 ALA B CA 1
ATOM 8903 C C . ALA B 1 435 ? -35.125 -4.535 22.297 1 95.5 435 ALA B C 1
ATOM 8905 O O . ALA B 1 435 ? -35.188 -3.322 22.5 1 95.5 435 ALA B O 1
ATOM 8906 N N . PHE B 1 436 ? -34.438 -5.031 21.312 1 95.38 436 PHE B N 1
ATOM 8907 C CA . PHE B 1 436 ? -33.781 -4.191 20.328 1 95.38 436 PHE B CA 1
ATOM 8908 C C . PHE B 1 436 ? -34.781 -3.365 19.547 1 95.38 436 PHE B C 1
ATOM 8910 O O . PHE B 1 436 ? -34.562 -2.189 19.266 1 95.38 436 PHE B O 1
ATOM 8917 N N . LYS B 1 437 ? -35.844 -4 19.188 1 95.25 437 LYS B N 1
ATOM 8918 C CA . LYS B 1 437 ? -36.906 -3.303 18.438 1 95.25 437 LYS B CA 1
ATOM 8919 C C . LYS B 1 437 ? -37.5 -2.158 19.266 1 95.25 437 LYS B C 1
ATOM 8921 O O . LYS B 1 437 ? -37.719 -1.063 18.75 1 95.25 437 LYS B O 1
ATOM 8926 N N . GLU B 1 438 ? -37.719 -2.422 20.484 1 95.31 438 GLU B N 1
ATOM 8927 C CA . GLU B 1 438 ? -38.25 -1.396 21.375 1 95.31 438 GLU B CA 1
ATOM 8928 C C . GLU B 1 438 ? -37.25 -0.241 21.531 1 95.31 438 GLU B C 1
ATOM 8930 O O . GLU B 1 438 ? -37.656 0.926 21.516 1 95.31 438 GLU B O 1
ATOM 8935 N N . ALA B 1 439 ? -36.062 -0.591 21.719 1 95.12 439 ALA B N 1
ATOM 8936 C CA . ALA B 1 439 ? -35.031 0.433 21.875 1 95.12 439 ALA B CA 1
ATOM 8937 C C . ALA B 1 439 ? -34.875 1.253 20.594 1 95.12 439 ALA B C 1
ATOM 8939 O O . ALA B 1 439 ? -34.688 2.471 20.641 1 95.12 439 ALA B O 1
ATOM 8940 N N . ALA B 1 440 ? -34.906 0.615 19.469 1 95.12 440 ALA B N 1
ATOM 8941 C CA . ALA B 1 440 ? -34.844 1.301 18.188 1 95.12 440 ALA B CA 1
ATOM 8942 C C . ALA B 1 440 ? -36 2.27 18 1 95.12 440 ALA B C 1
ATOM 8944 O O . ALA B 1 440 ? -35.812 3.371 17.469 1 95.12 440 ALA B O 1
ATOM 8945 N N . ALA B 1 441 ? -37.125 1.804 18.406 1 94.5 441 ALA B N 1
ATOM 8946 C CA . ALA B 1 441 ? -38.312 2.654 18.344 1 94.5 441 ALA B CA 1
ATOM 8947 C C . ALA B 1 441 ? -38.156 3.867 19.25 1 94.5 441 ALA B C 1
ATOM 8949 O O . ALA B 1 441 ? -38.594 4.969 18.906 1 94.5 441 ALA B O 1
ATOM 8950 N N . ASP B 1 442 ? -37.625 3.635 20.297 1 94.06 442 ASP B N 1
ATOM 8951 C CA . ASP B 1 442 ? -37.406 4.719 21.25 1 94.06 442 ASP B CA 1
ATOM 8952 C C . ASP B 1 442 ? -36.438 5.762 20.688 1 94.06 442 ASP B C 1
ATOM 8954 O O . ASP B 1 442 ? -36.625 6.961 20.906 1 94.06 442 ASP B O 1
ATOM 8958 N N . TYR B 1 443 ? -35.375 5.367 20.016 1 92.81 443 TYR B N 1
ATOM 8959 C CA . TYR B 1 443 ? -34.406 6.246 19.359 1 92.81 443 TYR B CA 1
ATOM 8960 C C . TYR B 1 443 ? -35 6.879 18.109 1 92.81 443 TYR B C 1
ATOM 8962 O O . TYR B 1 443 ? -34.625 7.977 17.703 1 92.81 443 TYR B O 1
ATOM 8970 N N . GLY B 1 444 ? -35.938 6.199 17.516 1 92.75 444 GLY B N 1
ATOM 8971 C CA . GLY B 1 444 ? -36.469 6.605 16.219 1 92.75 444 GLY B CA 1
ATOM 8972 C C . GLY B 1 444 ? -35.531 6.262 15.062 1 92.75 444 GLY B C 1
ATOM 8973 O O . GLY B 1 444 ? -35.438 7.008 14.094 1 92.75 444 GLY B O 1
ATOM 8974 N N . LEU B 1 445 ? -34.781 5.227 15.234 1 93.06 445 LEU B N 1
ATOM 8975 C CA . LEU B 1 445 ? -33.781 4.824 14.242 1 93.06 445 LEU B CA 1
ATOM 8976 C C . LEU B 1 445 ? -34.375 3.842 13.242 1 93.06 445 LEU B C 1
ATOM 8978 O O . LEU B 1 445 ? -35.062 2.879 13.641 1 93.06 445 LEU B O 1
ATOM 8982 N N . PRO B 1 446 ? -34.281 4.07 12.008 1 91.12 446 PRO B N 1
ATOM 8983 C CA . PRO B 1 446 ? -34.688 3.055 11.031 1 91.12 446 PRO B CA 1
ATOM 8984 C C . PRO B 1 446 ? -33.719 1.873 10.984 1 91.12 446 PRO B C 1
ATOM 8986 O O . PRO B 1 446 ? -32.531 2.053 10.719 1 91.12 446 PRO B O 1
ATOM 8989 N N . CYS B 1 447 ? -34.094 0.677 11.336 1 91.81 447 CYS B N 1
ATOM 8990 C CA . CYS B 1 447 ? -33.219 -0.474 11.258 1 91.81 447 CYS B CA 1
ATOM 8991 C C . CYS B 1 447 ? -34 -1.771 11.141 1 91.81 447 CYS B C 1
ATOM 8993 O O . CYS B 1 447 ? -35.219 -1.785 11.367 1 91.81 447 CYS B O 1
ATOM 8995 N N . LYS B 1 448 ? -33.312 -2.732 10.609 1 93.19 448 LYS B N 1
ATOM 8996 C CA . LYS B 1 448 ? -33.812 -4.102 10.562 1 93.19 448 LYS B CA 1
ATOM 8997 C C . LYS B 1 448 ? -33.094 -4.988 11.578 1 93.19 448 LYS B C 1
ATOM 8999 O O . LYS B 1 448 ? -31.891 -4.91 11.734 1 93.19 448 LYS B O 1
ATOM 9004 N N . ILE B 1 449 ? -33.875 -5.684 12.359 1 93.5 449 ILE B N 1
ATOM 9005 C CA . ILE B 1 449 ? -33.312 -6.59 13.359 1 93.5 449 ILE B CA 1
ATOM 9006 C C . ILE B 1 449 ? -33.594 -8.039 12.945 1 93.5 449 ILE B C 1
ATOM 9008 O O . ILE B 1 449 ? -34.719 -8.438 12.789 1 93.5 449 ILE B O 1
ATOM 9012 N N . VAL B 1 450 ? -32.469 -8.789 12.742 1 91.62 450 VAL B N 1
ATOM 9013 C CA . VAL B 1 450 ? -32.625 -10.148 12.227 1 91.62 450 VAL B CA 1
ATOM 9014 C C . VAL B 1 450 ? -31.766 -11.102 13.047 1 91.62 450 VAL B C 1
ATOM 9016 O O . VAL B 1 450 ? -30.875 -10.672 13.797 1 91.62 450 VAL B O 1
ATOM 9019 N N . MET B 1 451 ? -32.094 -12.367 12.891 1 90.75 451 MET B N 1
ATOM 9020 C CA . MET B 1 451 ? -31.25 -13.422 13.453 1 90.75 451 MET B CA 1
ATOM 9021 C C . MET B 1 451 ? -30.203 -13.883 12.445 1 90.75 451 MET B C 1
ATOM 9023 O O . MET B 1 451 ? -30.469 -13.945 11.242 1 90.75 451 MET B O 1
ATOM 9027 N N . SER B 1 452 ? -29 -14.039 12.891 1 84.75 452 SER B N 1
ATOM 9028 C CA . SER B 1 452 ? -27.938 -14.547 12.023 1 84.75 452 SER B CA 1
ATOM 9029 C C . SER B 1 452 ? -27.125 -15.625 12.727 1 84.75 452 SER B C 1
ATOM 9031 O O . SER B 1 452 ? -26.547 -15.375 13.781 1 84.75 452 SER B O 1
ATOM 9033 N N . LYS B 1 453 ? -26.969 -16.812 12.141 1 76.62 453 LYS B N 1
ATOM 9034 C CA . LYS B 1 453 ? -26.234 -17.953 12.711 1 76.62 453 LYS B CA 1
ATOM 9035 C C . LYS B 1 453 ? -24.734 -17.828 12.461 1 76.62 453 LYS B C 1
ATOM 9037 O O . LYS B 1 453 ? -23.953 -18.609 13.008 1 76.62 453 LYS B O 1
ATOM 9042 N N . GLN B 1 454 ? -24.297 -16.875 11.68 1 70.19 454 GLN B N 1
ATOM 9043 C CA . GLN B 1 454 ? -22.906 -16.766 11.266 1 70.19 454 GLN B CA 1
ATOM 9044 C C . GLN B 1 454 ? -22.109 -15.859 12.211 1 70.19 454 GLN B C 1
ATOM 9046 O O . GLN B 1 454 ? -20.938 -15.594 11.977 1 70.19 454 GLN B O 1
ATOM 9051 N N . LEU B 1 455 ? -22.781 -15.5 13.328 1 74.81 455 LEU B N 1
ATOM 9052 C CA . LEU B 1 455 ? -22.141 -14.539 14.219 1 74.81 455 LEU B CA 1
ATOM 9053 C C . LEU B 1 455 ? -21.328 -15.258 15.297 1 74.81 455 LEU B C 1
ATOM 9055 O O . LEU B 1 455 ? -21.766 -16.281 15.828 1 74.81 455 LEU B O 1
ATOM 9059 N N . ILE B 1 456 ? -20.141 -14.734 15.461 1 69.44 456 ILE B N 1
ATOM 9060 C CA . ILE B 1 456 ? -19.375 -15.156 16.625 1 69.44 456 ILE B CA 1
ATOM 9061 C C . ILE B 1 456 ? -19.828 -14.359 17.859 1 69.44 456 ILE B C 1
ATOM 9063 O O . ILE B 1 456 ? -19.922 -14.906 18.953 1 69.44 456 ILE B O 1
ATOM 9067 N N . ALA B 1 457 ? -20.156 -13.102 17.578 1 76.12 457 ALA B N 1
ATOM 9068 C CA . ALA B 1 457 ? -20.641 -12.227 18.641 1 76.12 457 ALA B CA 1
ATOM 9069 C C . ALA B 1 457 ? -22.109 -12.492 18.953 1 76.12 457 ALA B C 1
ATOM 9071 O O . ALA B 1 457 ? -22.812 -13.148 18.172 1 76.12 457 ALA B O 1
ATOM 9072 N N . ARG B 1 458 ? -22.609 -12 20.156 1 82.06 458 ARG B N 1
ATOM 9073 C CA . ARG B 1 458 ? -24 -12.172 20.562 1 82.06 458 ARG B CA 1
ATOM 9074 C C . ARG B 1 458 ? -24.922 -11.312 19.703 1 82.06 458 ARG B C 1
ATOM 9076 O O . ARG B 1 458 ? -26.094 -11.648 19.5 1 82.06 458 ARG B O 1
ATOM 9083 N N . ALA B 1 459 ? -24.312 -10.156 19.25 1 86.38 459 ALA B N 1
ATOM 9084 C CA . ALA B 1 459 ? -25 -9.25 18.344 1 86.38 459 ALA B CA 1
ATOM 9085 C C . ALA B 1 459 ? -24.016 -8.375 17.578 1 86.38 459 ALA B C 1
ATOM 9087 O O . ALA B 1 459 ? -22.891 -8.141 18.047 1 86.38 459 ALA B O 1
ATOM 9088 N N . LEU B 1 460 ? -24.406 -8 16.391 1 85.5 460 LEU B N 1
ATOM 9089 C CA . LEU B 1 460 ? -23.547 -7.168 15.547 1 85.5 460 LEU B CA 1
ATOM 9090 C C . LEU B 1 460 ? -24.391 -6.258 14.656 1 85.5 460 LEU B C 1
ATOM 9092 O O . LEU B 1 460 ? -25.453 -6.656 14.172 1 85.5 460 LEU B O 1
ATOM 9096 N N . VAL B 1 461 ? -23.906 -5.047 14.531 1 88.94 461 VAL B N 1
ATOM 9097 C CA . VAL B 1 461 ? -24.562 -4.109 13.625 1 88.94 461 VAL B CA 1
ATOM 9098 C C . VAL B 1 461 ? -23.781 -4.027 12.312 1 88.94 461 VAL B C 1
ATOM 9100 O O . VAL B 1 461 ? -22.562 -3.889 12.32 1 88.94 461 VAL B O 1
ATOM 9103 N N . SER B 1 462 ? -24.406 -4.219 11.227 1 85.44 462 SER B N 1
ATOM 9104 C CA . SER B 1 462 ? -23.875 -4.012 9.875 1 85.44 462 SER B CA 1
ATOM 9105 C C . SER B 1 462 ? -24.781 -3.072 9.078 1 85.44 462 SER B C 1
ATOM 9107 O O . SER B 1 462 ? -25.875 -3.455 8.664 1 85.44 462 SER B O 1
ATOM 9109 N N . GLY B 1 463 ? -24.297 -1.9 8.867 1 86.69 463 GLY B N 1
ATOM 9110 C CA . GLY B 1 463 ? -25.172 -0.91 8.258 1 86.69 463 GLY B CA 1
ATOM 9111 C C . GLY B 1 463 ? -26.359 -0.549 9.133 1 86.69 463 GLY B C 1
ATOM 9112 O O . GLY B 1 463 ? -26.188 -0.123 10.273 1 86.69 463 GLY B O 1
ATOM 9113 N N . LYS B 1 464 ? -27.672 -0.779 8.594 1 90.75 464 LYS B N 1
ATOM 9114 C CA . LYS B 1 464 ? -28.891 -0.492 9.344 1 90.75 464 LYS B CA 1
ATOM 9115 C C . LYS B 1 464 ? -29.562 -1.78 9.805 1 90.75 464 LYS B C 1
ATOM 9117 O O . LYS B 1 464 ? -30.766 -1.786 10.109 1 90.75 464 LYS B O 1
ATOM 9122 N N . THR B 1 465 ? -28.641 -2.811 9.906 1 92.19 465 THR B N 1
ATOM 9123 C CA . THR B 1 465 ? -29.156 -4.102 10.328 1 92.19 465 THR B CA 1
ATOM 9124 C C . THR B 1 465 ? -28.484 -4.578 11.609 1 92.19 465 THR B C 1
ATOM 9126 O O . THR B 1 465 ? -27.25 -4.594 11.695 1 92.19 465 THR B O 1
ATOM 9129 N N . VAL B 1 466 ? -29.328 -4.871 12.531 1 93.56 466 VAL B N 1
ATOM 9130 C CA . VAL B 1 466 ? -28.828 -5.492 13.75 1 93.56 466 VAL B CA 1
ATOM 9131 C C . VAL B 1 466 ? -29.016 -7.004 13.68 1 93.56 466 VAL B C 1
ATOM 9133 O O . VAL B 1 466 ? -30.141 -7.488 13.484 1 93.56 466 VAL B O 1
ATOM 9136 N N . LYS B 1 467 ? -27.953 -7.664 13.773 1 91.06 467 LYS B N 1
ATOM 9137 C CA . LYS B 1 467 ? -27.984 -9.125 13.734 1 91.06 467 LYS B CA 1
ATOM 9138 C C . LYS B 1 467 ? -27.781 -9.719 15.125 1 91.06 467 LYS B C 1
ATOM 9140 O O . LYS B 1 467 ? -26.859 -9.352 15.836 1 91.06 467 LYS B O 1
ATOM 9145 N N . VAL B 1 468 ? -28.688 -10.602 15.5 1 92.88 468 VAL B N 1
ATOM 9146 C CA . VAL B 1 468 ? -28.625 -11.25 16.797 1 92.88 468 VAL B CA 1
ATOM 9147 C C . VAL B 1 468 ? -28.359 -12.742 16.625 1 92.88 468 VAL B C 1
ATOM 9149 O O . VAL B 1 468 ? -28.953 -13.391 15.766 1 92.88 468 VAL B O 1
ATOM 9152 N N . ASN B 1 469 ? -27.406 -13.219 17.312 1 88.06 469 ASN B N 1
ATOM 9153 C CA . ASN B 1 469 ? -27.094 -14.641 17.297 1 88.06 469 ASN B CA 1
ATOM 9154 C C . ASN B 1 469 ? -28.203 -15.469 17.938 1 88.06 469 ASN B C 1
ATOM 9156 O O . ASN B 1 469 ? -28.5 -15.289 19.125 1 88.06 469 ASN B O 1
ATOM 9160 N N . PRO B 1 470 ? -28.781 -16.422 17.281 1 89.44 470 PRO B N 1
ATOM 9161 C CA . PRO B 1 470 ? -29.922 -17.188 17.812 1 89.44 470 PRO B CA 1
ATOM 9162 C C . PRO B 1 470 ? -29.531 -18.109 18.969 1 89.44 470 PRO B C 1
ATOM 9164 O O . PRO B 1 470 ? -30.391 -18.5 19.75 1 89.44 470 PRO B O 1
ATOM 9167 N N . ASN B 1 471 ? -28.281 -18.359 19.062 1 83.44 471 ASN B N 1
ATOM 9168 C CA . ASN B 1 471 ? -27.828 -19.312 20.078 1 83.44 471 ASN B CA 1
ATOM 9169 C C . ASN B 1 471 ? -27.375 -18.594 21.344 1 83.44 471 ASN B C 1
ATOM 9171 O O . ASN B 1 471 ? -26.828 -19.219 22.25 1 83.44 471 ASN B O 1
ATOM 9175 N N . SER B 1 472 ? -27.672 -17.359 21.453 1 86.31 472 SER B N 1
ATOM 9176 C CA . SER B 1 472 ? -27.188 -16.594 22.609 1 86.31 472 SER B CA 1
ATOM 9177 C C . SER B 1 472 ? -28.312 -16.359 23.609 1 86.31 472 SER B C 1
ATOM 9179 O O . SER B 1 472 ? -29.484 -16.312 23.25 1 86.31 472 SER B O 1
ATOM 9181 N N . THR B 1 473 ? -27.922 -16.328 24.875 1 90.06 473 THR B N 1
ATOM 9182 C CA . THR B 1 473 ? -28.797 -15.922 25.969 1 90.06 473 THR B CA 1
ATOM 9183 C C . THR B 1 473 ? -28.219 -14.695 26.688 1 90.06 473 THR B C 1
ATOM 9185 O O . THR B 1 473 ? -27.016 -14.484 26.703 1 90.06 473 THR B O 1
ATOM 9188 N N . PHE B 1 474 ? -29.188 -13.93 27.266 1 92.06 474 PHE B N 1
ATOM 9189 C CA . PHE B 1 474 ? -28.766 -12.656 27.844 1 92.06 474 PHE B CA 1
ATOM 9190 C C . PHE B 1 474 ? -29.359 -12.461 29.234 1 92.06 474 PHE B C 1
ATOM 9192 O O . PHE B 1 474 ? -30.5 -12.867 29.484 1 92.06 474 PHE B O 1
ATOM 9199 N N . SER B 1 475 ? -28.562 -11.883 30.062 1 91.81 475 SER B N 1
ATOM 9200 C CA . SER B 1 475 ? -29.141 -11.258 31.25 1 91.81 475 SER B CA 1
ATOM 9201 C C . SER B 1 475 ? -29.656 -9.859 30.953 1 91.81 475 SER B C 1
ATOM 9203 O O . SER B 1 475 ? -29.297 -9.258 29.938 1 91.81 475 SER B O 1
ATOM 9205 N N . LYS B 1 476 ? -30.516 -9.375 31.734 1 90.69 476 LYS B N 1
ATOM 9206 C CA . LYS B 1 476 ? -31.125 -8.078 31.469 1 90.69 476 LYS B CA 1
ATOM 9207 C C . LYS B 1 476 ? -30.078 -6.977 31.406 1 90.69 476 LYS B C 1
ATOM 9209 O O . LYS B 1 476 ? -30.031 -6.207 30.453 1 90.69 476 LYS B O 1
ATOM 9214 N N . PRO B 1 477 ? -29.156 -6.898 32.406 1 89.5 477 PRO B N 1
ATOM 9215 C CA . PRO B 1 477 ? -28.141 -5.848 32.312 1 89.5 477 PRO B CA 1
ATOM 9216 C C . PRO B 1 477 ? -27.234 -6.004 31.094 1 89.5 477 PRO B C 1
ATOM 9218 O O . PRO B 1 477 ? -26.859 -5.008 30.469 1 89.5 477 PRO B O 1
ATOM 9221 N N . ASP B 1 478 ? -26.984 -7.211 30.781 1 90.81 478 ASP B N 1
ATOM 9222 C CA . ASP B 1 478 ? -26.125 -7.465 29.625 1 90.81 478 ASP B CA 1
ATOM 9223 C C . ASP B 1 478 ? -26.812 -7.023 28.344 1 90.81 478 ASP B C 1
ATOM 9225 O O . ASP B 1 478 ? -26.156 -6.473 27.453 1 90.81 478 ASP B O 1
ATOM 9229 N N . LEU B 1 479 ? -28.016 -7.363 28.297 1 93.62 479 LEU B N 1
ATOM 9230 C CA . LEU B 1 479 ? -28.781 -6.992 27.109 1 93.62 479 LEU B CA 1
ATOM 9231 C C . LEU B 1 479 ? -28.875 -5.477 26.984 1 93.62 479 LEU B C 1
ATOM 9233 O O . LEU B 1 479 ? -28.75 -4.934 25.875 1 93.62 479 LEU B O 1
ATOM 9237 N N . GLU B 1 480 ? -29.141 -4.801 28.062 1 92.94 480 GLU B N 1
ATOM 9238 C CA . GLU B 1 480 ? -29.203 -3.34 28.047 1 92.94 480 GLU B CA 1
ATOM 9239 C C . GLU B 1 480 ? -27.859 -2.74 27.609 1 92.94 480 GLU B C 1
ATOM 9241 O O . GLU B 1 480 ? -27.828 -1.786 26.828 1 92.94 480 GLU B O 1
ATOM 9246 N N . ALA B 1 481 ? -26.828 -3.281 28.156 1 93.56 481 ALA B N 1
ATOM 9247 C CA . ALA B 1 481 ? -25.484 -2.84 27.766 1 93.56 481 ALA B CA 1
ATOM 9248 C C . ALA B 1 481 ? -25.281 -3.018 26.266 1 93.56 481 ALA B C 1
ATOM 9250 O O . ALA B 1 481 ? -24.734 -2.129 25.594 1 93.56 481 ALA B O 1
ATOM 9251 N N . LEU B 1 482 ? -25.672 -4.141 25.812 1 93.81 482 LEU B N 1
ATOM 9252 C CA . LEU B 1 482 ? -25.5 -4.469 24.391 1 93.81 482 LEU B CA 1
ATOM 9253 C C . LEU B 1 482 ? -26.312 -3.523 23.516 1 93.81 482 LEU B C 1
ATOM 9255 O O . LEU B 1 482 ? -25.891 -3.156 22.422 1 93.81 482 LEU B O 1
ATOM 9259 N N . ILE B 1 483 ? -27.453 -3.17 23.969 1 95.12 483 ILE B N 1
ATOM 9260 C CA . ILE B 1 483 ? -28.312 -2.246 23.234 1 95.12 483 ILE B CA 1
ATOM 9261 C C . ILE B 1 483 ? -27.641 -0.882 23.141 1 95.12 483 ILE B C 1
ATOM 9263 O O . ILE B 1 483 ? -27.609 -0.28 22.062 1 95.12 483 ILE B O 1
ATOM 9267 N N . HIS B 1 484 ? -27.109 -0.398 24.219 1 95.5 484 HIS B N 1
ATOM 9268 C CA . HIS B 1 484 ? -26.391 0.873 24.188 1 95.5 484 HIS B CA 1
ATOM 9269 C C . HIS B 1 484 ? -25.141 0.785 23.297 1 95.5 484 HIS B C 1
ATOM 9271 O O . HIS B 1 484 ? -24.75 1.771 22.672 1 95.5 484 HIS B O 1
ATOM 9277 N N . HIS B 1 485 ? -24.562 -0.348 23.25 1 95.94 485 HIS B N 1
ATOM 9278 C CA . HIS B 1 485 ? -23.375 -0.61 22.453 1 95.94 485 HIS B CA 1
ATOM 9279 C C . HIS B 1 485 ? -23.719 -0.658 20.969 1 95.94 485 HIS B C 1
ATOM 9281 O O . HIS B 1 485 ? -23.203 0.143 20.172 1 95.94 485 HIS B O 1
ATOM 9287 N N . GLU B 1 486 ? -24.578 -1.537 20.562 1 94.94 486 GLU B N 1
ATOM 9288 C CA . GLU B 1 486 ? -24.875 -1.817 19.172 1 94.94 486 GLU B CA 1
ATOM 9289 C C . GLU B 1 486 ? -25.781 -0.749 18.562 1 94.94 486 GLU B C 1
ATOM 9291 O O . GLU B 1 486 ? -25.5 -0.22 17.484 1 94.94 486 GLU B O 1
ATOM 9296 N N . LEU B 1 487 ? -26.828 -0.481 19.312 1 94.56 487 LEU B N 1
ATOM 9297 C CA . LEU B 1 487 ? -27.766 0.52 18.812 1 94.56 487 LEU B CA 1
ATOM 9298 C C . LEU B 1 487 ? -27.281 1.928 19.141 1 94.56 487 LEU B C 1
ATOM 9300 O O . LEU B 1 487 ? -27.297 2.805 18.266 1 94.56 487 LEU B O 1
ATOM 9304 N N . GLY B 1 488 ? -26.891 2.186 20.312 1 94.75 488 GLY B N 1
ATOM 9305 C CA . GLY B 1 488 ? -26.562 3.512 20.797 1 94.75 488 GLY B CA 1
ATOM 9306 C C . GLY B 1 488 ? -25.359 4.129 20.094 1 94.75 488 GLY B C 1
ATOM 9307 O O . GLY B 1 488 ? -25.25 5.352 20.016 1 94.75 488 GLY B O 1
ATOM 9308 N N . VAL B 1 489 ? -24.453 3.244 19.625 1 96.69 489 VAL B N 1
ATOM 9309 C CA . VAL B 1 489 ? -23.25 3.83 19.031 1 96.69 489 VAL B CA 1
ATOM 9310 C C . VAL B 1 489 ? -23.109 3.354 17.594 1 96.69 489 VAL B C 1
ATOM 9312 O O . VAL B 1 489 ? -23.125 4.16 16.656 1 96.69 489 VAL B O 1
ATOM 9315 N N . HIS B 1 490 ? -23.062 2.047 17.344 1 95.81 490 HIS B N 1
ATOM 9316 C CA . HIS B 1 490 ? -22.797 1.525 16 1 95.81 490 HIS B CA 1
ATOM 9317 C C . HIS B 1 490 ? -23.922 1.898 15.039 1 95.81 490 HIS B C 1
ATOM 9319 O O . HIS B 1 490 ? -23.672 2.377 13.938 1 95.81 490 HIS B O 1
ATOM 9325 N N . LEU B 1 491 ? -25.125 1.659 15.453 1 96.31 491 LEU B N 1
ATOM 9326 C CA . LEU B 1 491 ? -26.25 1.979 14.57 1 96.31 491 LEU B CA 1
ATOM 9327 C C . LEU B 1 491 ? -26.438 3.488 14.445 1 96.31 491 LEU B C 1
ATOM 9329 O O . LEU B 1 491 ? -26.688 4 13.352 1 96.31 491 LEU B O 1
ATOM 9333 N N . VAL B 1 492 ? -26.359 4.172 15.555 1 96.69 492 VAL B N 1
ATOM 9334 C CA . VAL B 1 492 ? -26.5 5.621 15.57 1 96.69 492 VAL B CA 1
ATOM 9335 C C . VAL B 1 492 ? -25.5 6.254 14.594 1 96.69 492 VAL B C 1
ATOM 9337 O O . VAL B 1 492 ? -25.875 7.094 13.773 1 96.69 492 VAL B O 1
ATOM 9340 N N . THR B 1 493 ? -24.219 5.867 14.68 1 97.25 493 THR B N 1
ATOM 9341 C CA . THR B 1 493 ? -23.203 6.449 13.82 1 97.25 493 THR B CA 1
ATOM 9342 C C . THR B 1 493 ? -23.406 6.023 12.367 1 97.25 493 THR B C 1
ATOM 9344 O O . THR B 1 493 ? -23.109 6.785 11.445 1 97.25 493 THR B O 1
ATOM 9347 N N . SER B 1 494 ? -23.938 4.82 12.141 1 96 494 SER B N 1
ATOM 9348 C CA . SER B 1 494 ? -24.234 4.379 10.781 1 96 494 SER B CA 1
ATOM 9349 C C . SER B 1 494 ? -25.328 5.23 10.148 1 96 494 SER B C 1
ATOM 9351 O O . SER B 1 494 ? -25.219 5.652 8.992 1 96 494 SER B O 1
ATOM 9353 N N . VAL B 1 495 ? -26.375 5.52 10.922 1 96.69 495 VAL B N 1
ATOM 9354 C CA . VAL B 1 495 ? -27.5 6.305 10.422 1 96.69 495 VAL B CA 1
ATOM 9355 C C . VAL B 1 495 ? -27.062 7.762 10.242 1 96.69 495 VAL B C 1
ATOM 9357 O O . VAL B 1 495 ? -27.422 8.398 9.242 1 96.69 495 VAL B O 1
ATOM 9360 N N . ASN B 1 496 ? -26.344 8.281 11.219 1 97.81 496 ASN B N 1
ATOM 9361 C CA . ASN B 1 496 ? -25.844 9.648 11.094 1 97.81 496 ASN B CA 1
ATOM 9362 C C . ASN B 1 496 ? -24.953 9.805 9.875 1 97.81 496 ASN B C 1
ATOM 9364 O O . ASN B 1 496 ? -24.984 10.836 9.203 1 97.81 496 ASN B O 1
ATOM 9368 N N . ALA B 1 497 ? -24.125 8.812 9.609 1 97.19 497 ALA B N 1
ATOM 9369 C CA . ALA B 1 497 ? -23.203 8.867 8.477 1 97.19 497 ALA B CA 1
ATOM 9370 C C . ALA B 1 497 ? -23.969 8.992 7.16 1 97.19 497 ALA B C 1
ATOM 9372 O O . ALA B 1 497 ? -23.531 9.695 6.25 1 97.19 497 ALA B O 1
ATOM 9373 N N . GLU B 1 498 ? -25.094 8.344 7.035 1 95.5 498 GLU B N 1
ATOM 9374 C CA . GLU B 1 498 ? -25.891 8.359 5.812 1 95.5 498 GLU B CA 1
ATOM 9375 C C . GLU B 1 498 ? -26.516 9.734 5.574 1 95.5 498 GLU B C 1
ATOM 9377 O O . GLU B 1 498 ? -26.875 10.078 4.445 1 95.5 498 GLU B O 1
ATOM 9382 N N . ARG B 1 499 ? -26.578 10.516 6.609 1 95.69 499 ARG B N 1
ATOM 9383 C CA . ARG B 1 499 ? -27.219 11.82 6.52 1 95.69 499 ARG B CA 1
ATOM 9384 C C . ARG B 1 499 ? -26.188 12.914 6.254 1 95.69 499 ARG B C 1
ATOM 9386 O O . ARG B 1 499 ? -26.547 14.078 6.078 1 95.69 499 ARG B O 1
ATOM 9393 N N . GLN B 1 500 ? -24.984 12.57 6.195 1 97 500 GLN B N 1
ATOM 9394 C CA . GLN B 1 500 ? -23.922 13.547 5.949 1 97 500 GLN B CA 1
ATOM 9395 C C . GLN B 1 500 ? -23.703 13.758 4.453 1 97 500 GLN B C 1
ATOM 9397 O O . GLN B 1 500 ? -23.984 12.867 3.648 1 97 500 GLN B O 1
ATOM 9402 N N . PRO B 1 501 ? -23.25 14.906 4.086 1 95.94 501 PRO B N 1
ATOM 9403 C CA . PRO B 1 501 ? -22.953 15.172 2.674 1 95.94 501 PRO B CA 1
ATOM 9404 C C . PRO B 1 501 ? -21.75 14.375 2.16 1 95.94 501 PRO B C 1
ATOM 9406 O O . PRO B 1 501 ? -21.656 14.094 0.962 1 95.94 501 PRO B O 1
ATOM 9409 N N . LEU B 1 502 ? -20.844 14.047 2.99 1 96.88 502 LEU B N 1
ATOM 9410 C CA . LEU B 1 502 ? -19.656 13.281 2.611 1 96.88 502 LEU B CA 1
ATOM 9411 C C . LEU B 1 502 ? -19.859 11.805 2.916 1 96.88 502 LEU B C 1
ATOM 9413 O O . LEU B 1 502 ? -20.047 11.422 4.07 1 96.88 502 LEU B O 1
ATOM 9417 N N . ARG B 1 503 ? -19.688 10.984 1.949 1 97.12 503 ARG B N 1
ATOM 9418 C CA . ARG B 1 503 ? -19.969 9.562 2.061 1 97.12 503 ARG B CA 1
ATOM 9419 C C . ARG B 1 503 ? -18.812 8.82 2.725 1 97.12 503 ARG B C 1
ATOM 9421 O O . ARG B 1 503 ? -18.969 7.688 3.182 1 97.12 503 ARG B O 1
ATOM 9428 N N . VAL B 1 504 ? -17.672 9.508 2.834 1 97.19 504 VAL B N 1
ATOM 9429 C CA . VAL B 1 504 ? -16.5 8.898 3.445 1 97.19 504 VAL B CA 1
ATOM 9430 C C . VAL B 1 504 ? -16.812 8.516 4.891 1 97.19 504 VAL B C 1
ATOM 9432 O O . VAL B 1 504 ? -16.25 7.559 5.426 1 97.19 504 VAL B O 1
ATOM 9435 N N . LEU B 1 505 ? -17.75 9.195 5.508 1 97.44 505 LEU B N 1
ATOM 9436 C CA . LEU B 1 505 ? -18.109 8.945 6.898 1 97.44 505 LEU B CA 1
ATOM 9437 C C . LEU B 1 505 ? -18.891 7.641 7.035 1 97.44 505 LEU B C 1
ATOM 9439 O O . LEU B 1 505 ? -19.016 7.109 8.141 1 97.44 505 LEU B O 1
ATOM 9443 N N . GLN B 1 506 ? -19.438 7.125 5.93 1 95.38 506 GLN B N 1
ATOM 9444 C CA . GLN B 1 506 ? -20.062 5.809 5.914 1 95.38 506 GLN B CA 1
ATOM 9445 C C . GLN B 1 506 ? -19.016 4.699 5.832 1 95.38 506 GLN B C 1
ATOM 9447 O O . GLN B 1 506 ? -19.234 3.594 6.332 1 95.38 506 GLN B O 1
ATOM 9452 N N . LEU B 1 507 ? -17.938 4.984 5.125 1 94.38 507 LEU B N 1
ATOM 9453 C CA . LEU B 1 507 ? -16.859 4.016 4.973 1 94.38 507 LEU B CA 1
ATOM 9454 C C . LEU B 1 507 ? -16.094 3.844 6.281 1 94.38 507 LEU B C 1
ATOM 9456 O O . LEU B 1 507 ? -15.734 2.727 6.648 1 94.38 507 LEU B O 1
ATOM 9460 N N . GLY B 1 508 ? -15.953 4.957 6.988 1 95 508 GLY B N 1
ATOM 9461 C CA . GLY B 1 508 ? -15.172 4.961 8.219 1 95 508 GLY B CA 1
ATOM 9462 C C . GLY B 1 508 ? -13.812 5.609 8.062 1 95 508 GLY B C 1
ATOM 9463 O O . GLY B 1 508 ? -13.078 5.297 7.121 1 95 508 GLY B O 1
ATOM 9464 N N . LEU B 1 509 ? -13.461 6.508 8.914 1 97.06 509 LEU B N 1
ATOM 9465 C CA . LEU B 1 509 ? -12.156 7.152 8.945 1 97.06 509 LEU B CA 1
ATOM 9466 C C . LEU B 1 509 ? -11.125 6.27 9.641 1 97.06 509 LEU B C 1
ATOM 9468 O O . LEU B 1 509 ? -11.484 5.34 10.367 1 97.06 509 LEU B O 1
ATOM 9472 N N . PRO B 1 510 ? -9.859 6.52 9.336 1 95.06 510 PRO B N 1
ATOM 9473 C CA . PRO B 1 510 ? -8.828 5.742 10.031 1 95.06 510 PRO B CA 1
ATOM 9474 C C . PRO B 1 510 ? -8.977 5.801 11.547 1 95.06 510 PRO B C 1
ATOM 9476 O O . PRO B 1 510 ? -9.227 6.871 12.109 1 95.06 510 PRO B O 1
ATOM 9479 N N . GLY B 1 511 ? -8.859 4.645 12.211 1 94.62 511 GLY B N 1
ATOM 9480 C CA . GLY B 1 511 ? -8.992 4.574 13.656 1 94.62 511 GLY B CA 1
ATOM 9481 C C . GLY B 1 511 ? -10.438 4.461 14.117 1 94.62 511 GLY B C 1
ATOM 9482 O O . GLY B 1 511 ? -10.719 4.578 15.312 1 94.62 511 GLY B O 1
ATOM 9483 N N . ASN B 1 512 ? -11.375 4.254 13.195 1 95.19 512 ASN B N 1
ATOM 9484 C CA . ASN B 1 512 ? -12.789 4.223 13.562 1 95.19 512 ASN B CA 1
ATOM 9485 C C . ASN B 1 512 ? -13.102 3.041 14.477 1 95.19 512 ASN B C 1
ATOM 9487 O O . ASN B 1 512 ? -13.945 3.148 15.367 1 95.19 512 ASN B O 1
ATOM 9491 N N . THR B 1 513 ? -12.43 1.886 14.297 1 93.62 513 THR B N 1
ATOM 9492 C CA . THR B 1 513 ? -12.664 0.739 15.164 1 93.62 513 THR B CA 1
ATOM 9493 C C . THR B 1 513 ? -12.328 1.08 16.609 1 93.62 513 THR B C 1
ATOM 9495 O O . THR B 1 513 ? -13.117 0.818 17.516 1 93.62 513 THR B O 1
ATOM 9498 N N . HIS B 1 514 ? -11.172 1.649 16.75 1 95.62 514 HIS B N 1
ATOM 9499 C CA . HIS B 1 514 ? -10.703 2.111 18.062 1 95.62 514 HIS B CA 1
ATOM 9500 C C . HIS B 1 514 ? -11.703 3.078 18.688 1 95.62 514 HIS B C 1
ATOM 9502 O O . HIS B 1 514 ? -12.086 2.91 19.844 1 95.62 514 HIS B O 1
ATOM 9508 N N . THR B 1 515 ? -12.164 4.023 17.922 1 97.38 515 THR B N 1
ATOM 9509 C CA . THR B 1 515 ? -13.062 5.066 18.406 1 97.38 515 THR B CA 1
ATOM 9510 C C . THR B 1 515 ? -14.461 4.516 18.641 1 97.38 515 THR B C 1
ATOM 9512 O O . THR B 1 515 ? -15.07 4.762 19.688 1 97.38 515 THR B O 1
ATOM 9515 N N . GLN B 1 516 ? -14.984 3.699 17.703 1 95.94 516 GLN B N 1
ATOM 9516 C CA . GLN B 1 516 ? -16.328 3.143 17.812 1 95.94 516 GLN B CA 1
ATOM 9517 C C . GLN B 1 516 ? -16.453 2.213 19.016 1 95.94 516 GLN B C 1
ATOM 9519 O O . GLN B 1 516 ? -17.391 2.316 19.797 1 95.94 516 GLN B O 1
ATOM 9524 N N . GLU B 1 517 ? -15.492 1.387 19.188 1 95.5 517 GLU B N 1
ATOM 9525 C CA . GLU B 1 517 ? -15.531 0.462 20.312 1 95.5 517 GLU B CA 1
ATOM 9526 C C . GLU B 1 517 ? -15.375 1.202 21.641 1 95.5 517 GLU B C 1
ATOM 9528 O O . GLU B 1 517 ? -16.047 0.876 22.625 1 95.5 517 GLU B O 1
ATOM 9533 N N . GLY B 1 518 ? -14.469 2.154 21.609 1 96.75 518 GLY B N 1
ATOM 9534 C CA . GLY B 1 518 ? -14.297 2.951 22.812 1 96.75 518 GLY B CA 1
ATOM 9535 C C . GLY B 1 518 ? -15.57 3.672 23.234 1 96.75 518 GLY B C 1
ATOM 9536 O O . GLY B 1 518 ? -15.961 3.609 24.406 1 96.75 518 GLY B O 1
ATOM 9537 N N . LEU B 1 519 ? -16.188 4.32 22.281 1 97.44 519 LEU B N 1
ATOM 9538 C CA . LEU B 1 519 ? -17.422 5.055 22.562 1 97.44 519 LEU B CA 1
ATOM 9539 C C . LEU B 1 519 ? -18.547 4.102 22.969 1 97.44 519 LEU B C 1
ATOM 9541 O O . LEU B 1 519 ? -19.359 4.434 23.828 1 97.44 519 LEU B O 1
ATOM 9545 N N . ALA B 1 520 ? -18.594 2.943 22.344 1 97.12 520 ALA B N 1
ATOM 9546 C CA . ALA B 1 520 ? -19.641 1.964 22.641 1 97.12 520 ALA B CA 1
ATOM 9547 C C . ALA B 1 520 ? -19.516 1.474 24.078 1 97.12 520 ALA B C 1
ATOM 9549 O O . ALA B 1 520 ? -20.516 1.396 24.797 1 97.12 520 ALA B O 1
ATOM 9550 N N . ILE B 1 521 ? -18.359 1.151 24.5 1 96.5 521 ILE B N 1
ATOM 9551 C CA . ILE B 1 521 ? -18.156 0.646 25.859 1 96.5 521 ILE B CA 1
ATOM 9552 C C . ILE B 1 521 ? -18.375 1.772 26.859 1 96.5 521 ILE B C 1
ATOM 9554 O O . ILE B 1 521 ? -18.891 1.545 27.953 1 96.5 521 ILE B O 1
ATOM 9558 N N . LEU B 1 522 ? -17.922 2.971 26.5 1 95.94 522 LEU B N 1
ATOM 9559 C CA . LEU B 1 522 ? -18.219 4.121 27.359 1 95.94 522 LEU B CA 1
ATOM 9560 C C . LEU B 1 522 ? -19.719 4.238 27.594 1 95.94 522 LEU B C 1
ATOM 9562 O O . LEU B 1 522 ? -20.156 4.488 28.734 1 95.94 522 LEU B O 1
ATOM 9566 N N . CYS B 1 523 ? -20.5 4.031 26.547 1 96.19 523 CYS B N 1
ATOM 9567 C CA . CYS B 1 523 ? -21.938 4.145 26.672 1 96.19 523 CYS B CA 1
ATOM 9568 C C . CYS B 1 523 ? -22.516 3.004 27.516 1 96.19 523 CYS B C 1
ATOM 9570 O O . CYS B 1 523 ? -23.5 3.189 28.234 1 96.19 523 CYS B O 1
ATOM 9572 N N . GLU B 1 524 ? -21.906 1.787 27.422 1 95.31 524 GLU B N 1
ATOM 9573 C CA . GLU B 1 524 ? -22.266 0.725 28.344 1 95.31 524 GLU B CA 1
ATOM 9574 C C . GLU B 1 524 ? -22.094 1.177 29.797 1 95.31 524 GLU B C 1
ATOM 9576 O O . GLU B 1 524 ? -22.984 0.961 30.625 1 95.31 524 GLU B O 1
ATOM 9581 N N . HIS B 1 525 ? -21.031 1.809 30.062 1 93.94 525 HIS B N 1
ATOM 9582 C CA . HIS B 1 525 ? -20.703 2.258 31.406 1 93.94 525 HIS B CA 1
ATOM 9583 C C . HIS B 1 525 ? -21.641 3.365 31.875 1 93.94 525 HIS B C 1
ATOM 9585 O O . HIS B 1 525 ? -22.188 3.301 32.969 1 93.94 525 HIS B O 1
ATOM 9591 N N . LEU B 1 526 ? -21.812 4.344 31.016 1 94.62 526 LEU B N 1
ATOM 9592 C CA . LEU B 1 526 ? -22.609 5.504 31.375 1 94.62 526 LEU B CA 1
ATOM 9593 C C . LEU B 1 526 ? -24.078 5.113 31.578 1 94.62 526 LEU B C 1
ATOM 9595 O O . LEU B 1 526 ? -24.828 5.828 32.25 1 94.62 526 LEU B O 1
ATOM 9599 N N . SER B 1 527 ? -24.484 4.008 31.016 1 94.12 527 SER B N 1
ATOM 9600 C CA . SER B 1 527 ? -25.844 3.535 31.188 1 94.12 527 SER B CA 1
ATOM 9601 C C . SER B 1 527 ? -26.016 2.787 32.5 1 94.12 527 SER B C 1
ATOM 9603 O O . SER B 1 527 ? -27.141 2.438 32.875 1 94.12 527 SER B O 1
ATOM 9605 N N . GLY B 1 528 ? -24.906 2.422 33.094 1 91.75 528 GLY B N 1
ATOM 9606 C CA . GLY B 1 528 ? -24.953 1.712 34.375 1 91.75 528 GLY B CA 1
ATOM 9607 C C . GLY B 1 528 ? -24.938 0.204 34.219 1 91.75 528 GLY B C 1
ATOM 9608 O O . GLY B 1 528 ? -25.109 -0.53 35.188 1 91.75 528 GLY B O 1
ATOM 9609 N N . ASN B 1 529 ? -24.781 -0.224 33.062 1 89.94 529 ASN B N 1
ATOM 9610 C CA . ASN B 1 529 ? -24.812 -1.652 32.781 1 89.94 529 ASN B CA 1
ATOM 9611 C C . ASN B 1 529 ? -23.438 -2.182 32.375 1 89.94 529 ASN B C 1
ATOM 9613 O O . ASN B 1 529 ? -23.312 -2.834 31.328 1 89.94 529 ASN B O 1
ATOM 9617 N N . PHE B 1 530 ? -22.438 -1.891 33.094 1 91.31 530 PHE B N 1
ATOM 9618 C CA . PHE B 1 530 ? -21.078 -2.309 32.781 1 91.31 530 PHE B CA 1
ATOM 9619 C C . PHE B 1 530 ? -20.422 -2.984 34 1 91.31 530 PHE B C 1
ATOM 9621 O O . PHE B 1 530 ? -19.672 -2.352 34.719 1 91.31 530 PHE B O 1
ATOM 9628 N N . PRO B 1 531 ? -20.703 -4.262 34.094 1 89.69 531 PRO B N 1
ATOM 9629 C CA . PRO B 1 531 ? -20.188 -4.988 35.25 1 89.69 531 PRO B CA 1
ATOM 9630 C C . PRO B 1 531 ? -18.703 -5.312 35.125 1 89.69 531 PRO B C 1
ATOM 9632 O O . PRO B 1 531 ? -18.125 -5.211 34.031 1 89.69 531 PRO B O 1
ATOM 9635 N N . LEU B 1 532 ? -18.172 -5.711 36.188 1 90.25 532 LEU B N 1
ATOM 9636 C CA . LEU B 1 532 ? -16.734 -5.988 36.281 1 90.25 532 LEU B CA 1
ATOM 9637 C C . LEU B 1 532 ? -16.359 -7.164 35.375 1 90.25 532 LEU B C 1
ATOM 9639 O O . LEU B 1 532 ? -15.289 -7.168 34.75 1 90.25 532 LEU B O 1
ATOM 9643 N N . HIS B 1 533 ? -17.203 -8.172 35.312 1 89.75 533 HIS B N 1
ATOM 9644 C CA . HIS B 1 533 ? -16.875 -9.336 34.5 1 89.75 533 HIS B CA 1
ATOM 9645 C C . HIS B 1 533 ? -16.734 -8.961 33.031 1 89.75 533 HIS B C 1
ATOM 9647 O O . HIS B 1 533 ? -15.922 -9.539 32.312 1 89.75 533 HIS B O 1
ATOM 9653 N N . ARG B 1 534 ? -17.531 -7.984 32.625 1 91.88 534 ARG B N 1
ATOM 9654 C CA . ARG B 1 534 ? -17.422 -7.469 31.25 1 91.88 534 ARG B CA 1
ATOM 9655 C C . ARG B 1 534 ? -16.078 -6.762 31.047 1 91.88 534 ARG B C 1
ATOM 9657 O O . ARG B 1 534 ? -15.406 -6.973 30.031 1 91.88 534 ARG B O 1
ATOM 9664 N N . LEU B 1 535 ? -15.742 -5.953 31.953 1 93.56 535 LEU B N 1
ATOM 9665 C CA . LEU B 1 535 ? -14.453 -5.273 31.922 1 93.56 535 LEU B CA 1
ATOM 9666 C C . LEU B 1 535 ? -13.312 -6.277 31.922 1 93.56 535 LEU B C 1
ATOM 9668 O O . LEU B 1 535 ? -12.312 -6.086 31.234 1 93.56 535 LEU B O 1
ATOM 9672 N N . LYS B 1 536 ? -13.438 -7.316 32.656 1 93.56 536 LYS B N 1
ATOM 9673 C CA . LYS B 1 536 ? -12.43 -8.367 32.75 1 93.56 536 LYS B CA 1
ATOM 9674 C C . LYS B 1 536 ? -12.297 -9.102 31.406 1 93.56 536 LYS B C 1
ATOM 9676 O O . LYS B 1 536 ? -11.195 -9.469 31 1 93.56 536 LYS B O 1
ATOM 9681 N N . THR B 1 537 ? -13.414 -9.305 30.781 1 93.44 537 THR B N 1
ATOM 9682 C CA . THR B 1 537 ? -13.375 -9.93 29.469 1 93.44 537 THR B CA 1
ATOM 9683 C C . THR B 1 537 ? -12.555 -9.094 28.484 1 93.44 537 THR B C 1
ATOM 9685 O O . THR B 1 537 ? -11.773 -9.633 27.703 1 93.44 537 THR B O 1
ATOM 9688 N N . LEU B 1 538 ? -12.75 -7.789 28.516 1 95.25 538 LEU B N 1
ATOM 9689 C CA . LEU B 1 538 ? -11.992 -6.895 27.656 1 95.25 538 LEU B CA 1
ATOM 9690 C C . LEU B 1 538 ? -10.5 -6.965 27.969 1 95.25 538 LEU B C 1
ATOM 9692 O O . LEU B 1 538 ? -9.664 -6.922 27.062 1 95.25 538 LEU B O 1
ATOM 9696 N N . ALA B 1 539 ? -10.219 -7.082 29.25 1 96.31 539 ALA B N 1
ATOM 9697 C CA . ALA B 1 539 ? -8.836 -7.188 29.688 1 96.31 539 ALA B CA 1
ATOM 9698 C C . ALA B 1 539 ? -8.211 -8.5 29.219 1 96.31 539 ALA B C 1
ATOM 9700 O O . ALA B 1 539 ? -7.043 -8.539 28.828 1 96.31 539 ALA B O 1
ATOM 9701 N N . LEU B 1 540 ? -8.977 -9.594 29.312 1 97.19 540 LEU B N 1
ATOM 9702 C CA . LEU B 1 540 ? -8.5 -10.898 28.859 1 97.19 540 LEU B CA 1
ATOM 9703 C C . LEU B 1 540 ? -8.133 -10.859 27.375 1 97.19 540 LEU B C 1
ATOM 9705 O O . LEU B 1 540 ? -7.164 -11.5 26.969 1 97.19 540 LEU B O 1
ATOM 9709 N N . ARG B 1 541 ? -8.891 -10.125 26.594 1 96.81 541 ARG B N 1
ATOM 9710 C CA . ARG B 1 541 ? -8.625 -10 25.172 1 96.81 541 ARG B CA 1
ATOM 9711 C C . ARG B 1 541 ? -7.293 -9.305 24.922 1 96.81 541 ARG B C 1
ATOM 9713 O O . ARG B 1 541 ? -6.582 -9.648 23.969 1 96.81 541 ARG B O 1
ATOM 9720 N N . VAL B 1 542 ? -6.969 -8.312 25.734 1 97.5 542 VAL B N 1
ATOM 9721 C CA . VAL B 1 542 ? -5.68 -7.633 25.641 1 97.5 542 VAL B CA 1
ATOM 9722 C C . VAL B 1 542 ? -4.551 -8.625 25.906 1 97.5 542 VAL B C 1
ATOM 9724 O O . VAL B 1 542 ? -3.561 -8.656 25.172 1 97.5 542 VAL B O 1
ATOM 9727 N N . VAL B 1 543 ? -4.734 -9.477 26.938 1 96.75 543 VAL B N 1
ATOM 9728 C CA . VAL B 1 543 ? -3.729 -10.469 27.312 1 96.75 543 VAL B CA 1
ATOM 9729 C C . VAL B 1 543 ? -3.555 -11.477 26.188 1 96.75 543 VAL B C 1
ATOM 9731 O O . VAL B 1 543 ? -2.428 -11.828 25.828 1 96.75 543 VAL B O 1
ATOM 9734 N N . ALA B 1 544 ? -4.625 -11.906 25.656 1 97.69 544 ALA B N 1
ATOM 9735 C CA . ALA B 1 544 ? -4.574 -12.883 24.562 1 97.69 544 ALA B CA 1
ATOM 9736 C C . ALA B 1 544 ? -3.832 -12.328 23.359 1 97.69 544 ALA B C 1
ATOM 9738 O O . ALA B 1 544 ? -3.016 -13.023 22.75 1 97.69 544 ALA B O 1
ATOM 9739 N N . VAL B 1 545 ? -4.152 -11.094 22.938 1 97.5 545 VAL B N 1
ATOM 9740 C CA . VAL B 1 545 ? -3.496 -10.461 21.812 1 97.5 545 VAL B CA 1
ATOM 9741 C C . VAL B 1 545 ? -2.002 -10.312 22.078 1 97.5 545 VAL B C 1
ATOM 9743 O O . VAL B 1 545 ? -1.174 -10.562 21.203 1 97.5 545 VAL B O 1
ATOM 9746 N N . ASP B 1 546 ? -1.704 -9.898 23.312 1 95.62 546 ASP B N 1
ATOM 9747 C CA . ASP B 1 546 ? -0.306 -9.75 23.703 1 95.62 546 ASP B CA 1
ATOM 9748 C C . ASP B 1 546 ? 0.447 -11.07 23.578 1 95.62 546 ASP B C 1
ATOM 9750 O O . ASP B 1 546 ? 1.564 -11.109 23.047 1 95.62 546 ASP B O 1
ATOM 9754 N N . MET B 1 547 ? -0.127 -12.141 24.062 1 95 547 MET B N 1
ATOM 9755 C CA . MET B 1 547 ? 0.5 -13.453 24 1 95 547 MET B CA 1
ATOM 9756 C C . MET B 1 547 ? 0.688 -13.898 22.547 1 95 547 MET B C 1
ATOM 9758 O O . MET B 1 547 ? 1.74 -14.438 22.188 1 95 547 MET B O 1
ATOM 9762 N N . MET B 1 548 ? -0.302 -13.695 21.766 1 95.69 548 MET B N 1
ATOM 9763 C CA . MET B 1 548 ? -0.23 -14.055 20.359 1 95.69 548 MET B CA 1
ATOM 9764 C C . MET B 1 548 ? 0.885 -13.289 19.656 1 95.69 548 MET B C 1
ATOM 9766 O O . MET B 1 548 ? 1.673 -13.867 18.906 1 95.69 548 MET B O 1
ATOM 9770 N N . VAL B 1 549 ? 0.979 -11.984 19.875 1 93.25 549 VAL B N 1
ATOM 9771 C CA . VAL B 1 549 ? 1.974 -11.125 19.234 1 93.25 549 VAL B CA 1
ATOM 9772 C C . VAL B 1 549 ? 3.375 -11.555 19.656 1 93.25 549 VAL B C 1
ATOM 9774 O O . VAL B 1 549 ? 4.32 -11.492 18.875 1 93.25 549 VAL B O 1
ATOM 9777 N N . ASN B 1 550 ? 3.434 -12.086 20.859 1 89.44 550 ASN B N 1
ATOM 9778 C CA . ASN B 1 550 ? 4.723 -12.508 21.391 1 89.44 550 ASN B CA 1
ATOM 9779 C C . ASN B 1 550 ? 5.082 -13.922 20.938 1 89.44 550 ASN B C 1
ATOM 9781 O O . ASN B 1 550 ? 6.086 -14.477 21.375 1 89.44 550 ASN B O 1
ATOM 9785 N N . GLY B 1 551 ? 4.223 -14.617 20.172 1 88.81 551 GLY B N 1
ATOM 9786 C CA . GLY B 1 551 ? 4.578 -15.875 19.531 1 88.81 551 GLY B CA 1
ATOM 9787 C C . GLY B 1 551 ? 4.074 -17.094 20.281 1 88.81 551 GLY B C 1
ATOM 9788 O O . GLY B 1 551 ? 4.391 -18.219 19.906 1 88.81 551 GLY B O 1
ATOM 9789 N N . GLU B 1 552 ? 3.271 -16.844 21.281 1 92.19 552 GLU B N 1
ATOM 9790 C CA . GLU B 1 552 ? 2.709 -18 21.984 1 92.19 552 GLU B CA 1
ATOM 9791 C C . GLU B 1 552 ? 1.733 -18.766 21.094 1 92.19 552 GLU B C 1
ATOM 9793 O O . GLU B 1 552 ? 1.103 -18.172 20.203 1 92.19 552 GLU B O 1
ATOM 9798 N N . SER B 1 553 ? 1.667 -20.031 21.312 1 94.06 553 SER B N 1
ATOM 9799 C CA . SER B 1 553 ? 0.761 -20.859 20.531 1 94.06 553 SER B CA 1
ATOM 9800 C C . SER B 1 553 ? -0.684 -20.688 20.984 1 94.06 553 SER B C 1
ATOM 9802 O O . SER B 1 553 ? -0.939 -20.156 22.062 1 94.06 553 SER B O 1
ATOM 9804 N N . PHE B 1 554 ? -1.572 -21.125 20.109 1 96.62 554 PHE B N 1
ATOM 9805 C CA . PHE B 1 554 ? -2.992 -21.141 20.453 1 96.62 554 PHE B CA 1
ATOM 9806 C C . PHE B 1 554 ? -3.236 -21.891 21.75 1 96.62 554 PHE B C 1
ATOM 9808 O O . PHE B 1 554 ? -3.953 -21.406 22.625 1 96.62 554 PHE B O 1
ATOM 9815 N N . ASN B 1 555 ? -2.611 -23.031 21.938 1 96.25 555 ASN B N 1
ATOM 9816 C CA . ASN B 1 555 ? -2.775 -23.891 23.109 1 96.25 555 ASN B CA 1
ATOM 9817 C C . ASN B 1 555 ? -2.25 -23.234 24.375 1 96.25 555 ASN B C 1
ATOM 9819 O O . ASN B 1 555 ? -2.891 -23.297 25.422 1 96.25 555 ASN B O 1
ATOM 9823 N N . ASP B 1 556 ? -1.124 -22.547 24.219 1 95 556 ASP B N 1
ATOM 9824 C CA . ASP B 1 556 ? -0.534 -21.891 25.375 1 95 556 ASP B CA 1
ATOM 9825 C C . ASP B 1 556 ? -1.425 -20.75 25.875 1 95 556 ASP B C 1
ATOM 9827 O O . ASP B 1 556 ? -1.596 -20.578 27.078 1 95 556 ASP B O 1
ATOM 9831 N N . THR B 1 557 ? -1.931 -20.031 24.922 1 96.75 557 THR B N 1
ATOM 9832 C CA . THR B 1 557 ? -2.803 -18.922 25.281 1 96.75 557 THR B CA 1
ATOM 9833 C C . THR B 1 557 ? -4.086 -19.438 25.922 1 96.75 557 THR B C 1
ATOM 9835 O O . THR B 1 557 ? -4.504 -18.922 26.969 1 96.75 557 THR B O 1
ATOM 9838 N N . PHE B 1 558 ? -4.68 -20.406 25.328 1 97.38 558 PHE B N 1
ATOM 9839 C CA . PHE B 1 558 ? -5.867 -21.031 25.891 1 97.38 558 PHE B CA 1
ATOM 9840 C C . PHE B 1 558 ? -5.602 -21.516 27.312 1 97.38 558 PHE B C 1
ATOM 9842 O O . PHE B 1 558 ? -6.387 -21.234 28.219 1 97.38 558 PHE B O 1
ATOM 9849 N N . ASN B 1 559 ? -4.512 -22.156 27.562 1 95.69 559 ASN B N 1
ATOM 9850 C CA . ASN B 1 559 ? -4.164 -22.719 28.859 1 95.69 559 ASN B CA 1
ATOM 9851 C C . ASN B 1 559 ? -3.904 -21.625 29.891 1 95.69 559 ASN B C 1
ATOM 9853 O O . ASN B 1 559 ? -4.273 -21.766 31.062 1 95.69 559 ASN B O 1
ATOM 9857 N N . THR B 1 560 ? -3.252 -20.625 29.422 1 95.88 560 THR B N 1
ATOM 9858 C CA . THR B 1 560 ? -2.994 -19.516 30.328 1 95.88 560 THR B CA 1
ATOM 9859 C C . THR B 1 560 ? -4.305 -18.875 30.797 1 95.88 560 THR B C 1
ATOM 9861 O O . THR B 1 560 ? -4.48 -18.594 31.984 1 95.88 560 THR B O 1
ATOM 9864 N N . LEU B 1 561 ? -5.223 -18.625 29.828 1 96.44 561 LEU B N 1
ATOM 9865 C CA . LEU B 1 561 ? -6.512 -18.047 30.188 1 96.44 561 LEU B CA 1
ATOM 9866 C C . LEU B 1 561 ? -7.277 -18.969 31.141 1 96.44 561 LEU B C 1
ATOM 9868 O O . LEU B 1 561 ? -7.867 -18.5 32.125 1 96.44 561 LEU B O 1
ATOM 9872 N N . LYS B 1 562 ? -7.219 -20.203 30.891 1 95 562 LYS B N 1
ATOM 9873 C CA . LYS B 1 562 ? -7.965 -21.188 31.672 1 95 562 LYS B CA 1
ATOM 9874 C C . LYS B 1 562 ? -7.371 -21.344 33.062 1 95 562 LYS B C 1
ATOM 9876 O O . LYS B 1 562 ? -8.094 -21.281 34.062 1 95 562 LYS B O 1
ATOM 9881 N N . HIS B 1 563 ? -6.082 -21.438 33.188 1 94.06 563 HIS B N 1
ATOM 9882 C CA . HIS B 1 563 ? -5.465 -21.844 34.438 1 94.06 563 HIS B CA 1
ATOM 9883 C C . HIS B 1 563 ? -4.977 -20.641 35.25 1 94.06 563 HIS B C 1
ATOM 9885 O O . HIS B 1 563 ? -5.094 -20.625 36.469 1 94.06 563 HIS B O 1
ATOM 9891 N N . ASP B 1 564 ? -4.465 -19.703 34.562 1 93.12 564 ASP B N 1
ATOM 9892 C CA . ASP B 1 564 ? -3.928 -18.547 35.281 1 93.12 564 ASP B CA 1
ATOM 9893 C C . ASP B 1 564 ? -5.035 -17.562 35.656 1 93.12 564 ASP B C 1
ATOM 9895 O O . ASP B 1 564 ? -4.953 -16.875 36.688 1 93.12 564 ASP B O 1
ATOM 9899 N N . TYR B 1 565 ? -6.016 -17.5 34.781 1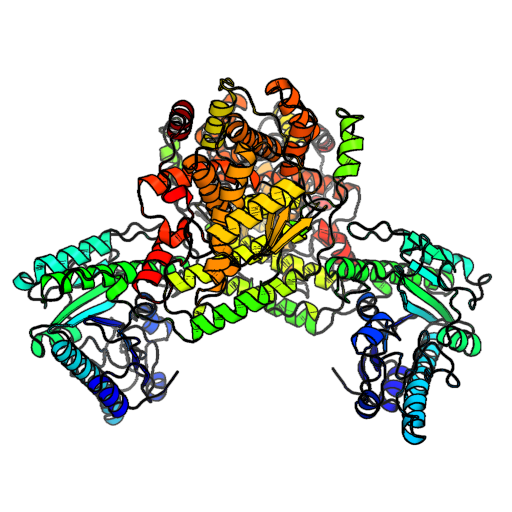 93.5 565 TYR B N 1
ATOM 9900 C CA . TYR B 1 565 ? -7.047 -16.484 35.031 1 93.5 565 TYR B CA 1
ATOM 9901 C C . TYR B 1 565 ? -8.391 -17.141 35.312 1 93.5 565 TYR B C 1
ATOM 9903 O O . TYR B 1 565 ? -9.406 -16.453 35.438 1 93.5 565 TYR B O 1
ATOM 9911 N N . ASP B 1 566 ? -8.484 -18.391 35.344 1 91.69 566 ASP B N 1
ATOM 9912 C CA . ASP B 1 566 ? -9.641 -19.172 35.781 1 91.69 566 ASP B CA 1
ATOM 9913 C C . ASP B 1 566 ? -10.852 -18.891 34.875 1 91.69 566 ASP B C 1
ATOM 9915 O O . ASP B 1 566 ? -11.938 -18.609 35.406 1 91.69 566 ASP B O 1
ATOM 9919 N N . VAL B 1 567 ? -10.648 -18.906 33.656 1 93 567 VAL B N 1
ATOM 9920 C CA . VAL B 1 567 ? -11.703 -18.672 32.656 1 93 567 VAL B CA 1
ATOM 9921 C C . VAL B 1 567 ? -12.273 -20.016 32.219 1 93 567 VAL B C 1
ATOM 9923 O O . VAL B 1 567 ? -11.562 -21.016 32.156 1 93 567 VAL B O 1
ATOM 9926 N N . SER B 1 568 ? -13.562 -20.031 31.906 1 93.5 568 SER B N 1
ATOM 9927 C CA . SER B 1 568 ? -14.195 -21.25 31.422 1 93.5 568 SER B CA 1
ATOM 9928 C C . SER B 1 568 ? -13.617 -21.672 30.078 1 93.5 568 SER B C 1
ATOM 9930 O O . SER B 1 568 ? -13.062 -20.859 29.344 1 93.5 568 SER B O 1
ATOM 9932 N N . ASP B 1 569 ? -13.727 -22.984 29.734 1 94.38 569 ASP B N 1
ATOM 9933 C CA . ASP B 1 569 ? -13.219 -23.516 28.469 1 94.38 569 ASP B CA 1
ATOM 9934 C C . ASP B 1 569 ? -13.805 -22.766 27.281 1 94.38 569 ASP B C 1
ATOM 9936 O O . ASP B 1 569 ? -13.078 -22.422 26.344 1 94.38 569 ASP B O 1
ATOM 9940 N N . ASP B 1 570 ? -15.047 -22.531 27.375 1 91.38 570 ASP B N 1
ATOM 9941 C CA . ASP B 1 570 ? -15.734 -21.891 26.266 1 91.38 570 ASP B CA 1
ATOM 9942 C C . ASP B 1 570 ? -15.234 -20.453 26.078 1 91.38 570 ASP B C 1
ATOM 9944 O O . ASP B 1 570 ? -14.945 -20.047 24.938 1 91.38 570 ASP B O 1
ATOM 9948 N N . GLU B 1 571 ? -15.172 -19.766 27.125 1 91.94 571 GLU B N 1
ATOM 9949 C CA . GLU B 1 571 ? -14.727 -18.375 27.047 1 91.94 571 GLU B CA 1
ATOM 9950 C C . GLU B 1 571 ? -13.258 -18.281 26.656 1 91.94 571 GLU B C 1
ATOM 9952 O O . GLU B 1 571 ? -12.867 -17.422 25.875 1 91.94 571 GLU B O 1
ATOM 9957 N N . ALA B 1 572 ? -12.469 -19.172 27.234 1 96.12 572 ALA B N 1
ATOM 9958 C CA . ALA B 1 572 ? -11.047 -19.188 26.906 1 96.12 572 ALA B CA 1
ATOM 9959 C C . ALA B 1 572 ? -10.828 -19.453 25.406 1 96.12 572 ALA B C 1
ATOM 9961 O O . ALA B 1 572 ? -9.992 -18.812 24.781 1 96.12 572 ALA B O 1
ATOM 9962 N N . PHE B 1 573 ? -11.602 -20.406 24.906 1 95.25 573 PHE B N 1
ATOM 9963 C CA . PHE B 1 573 ? -11.492 -20.703 23.484 1 95.25 573 PHE B CA 1
ATOM 9964 C C . PHE B 1 573 ? -11.914 -19.5 22.641 1 95.25 573 PHE B C 1
ATOM 9966 O O . PHE B 1 573 ? -11.242 -19.156 21.672 1 95.25 573 PHE B O 1
ATOM 9973 N N . THR B 1 574 ? -12.961 -18.891 23.016 1 92.06 574 THR B N 1
ATOM 9974 C CA . THR B 1 574 ? -13.5 -17.781 22.234 1 92.06 574 THR B CA 1
ATOM 9975 C C . THR B 1 574 ? -12.516 -16.609 22.203 1 92.06 574 THR B C 1
ATOM 9977 O O . THR B 1 574 ? -12.258 -16.047 21.141 1 92.06 574 THR B O 1
ATOM 9980 N N . VAL B 1 575 ? -12.008 -16.281 23.328 1 95.5 575 VAL B N 1
ATOM 9981 C CA . VAL B 1 575 ? -11.055 -15.18 23.422 1 95.5 575 VAL B CA 1
ATOM 9982 C C . VAL B 1 575 ? -9.805 -15.508 22.609 1 95.5 575 VAL B C 1
ATOM 9984 O O . VAL B 1 575 ? -9.289 -14.656 21.891 1 95.5 575 VAL B O 1
ATOM 9987 N N . THR B 1 576 ? -9.344 -16.734 22.734 1 96.69 576 THR B N 1
ATOM 9988 C CA . THR B 1 576 ? -8.148 -17.156 22.016 1 96.69 576 THR B CA 1
ATOM 9989 C C . THR B 1 576 ? -8.398 -17.172 20.516 1 96.69 576 THR B C 1
ATOM 9991 O O . THR B 1 576 ? -7.57 -16.688 19.734 1 96.69 576 THR B O 1
ATOM 9994 N N . ALA B 1 577 ? -9.523 -17.719 20.141 1 94.75 577 ALA B N 1
ATOM 9995 C CA . ALA B 1 577 ? -9.867 -17.812 18.719 1 94.75 577 ALA B CA 1
ATOM 9996 C C . ALA B 1 577 ? -9.969 -16.422 18.094 1 94.75 577 ALA B C 1
ATOM 9998 O O . ALA B 1 577 ? -9.578 -16.219 16.938 1 94.75 577 ALA B O 1
ATOM 9999 N N . ARG B 1 578 ? -10.445 -15.477 18.812 1 93.56 578 ARG B N 1
ATOM 10000 C CA . ARG B 1 578 ? -10.578 -14.102 18.312 1 93.56 578 ARG B CA 1
ATOM 10001 C C . ARG B 1 578 ? -9.211 -13.492 18.031 1 93.56 578 ARG B C 1
ATOM 10003 O O . ARG B 1 578 ? -9.047 -12.758 17.047 1 93.56 578 ARG B O 1
ATOM 10010 N N . ALA B 1 579 ? -8.281 -13.844 18.812 1 96.25 579 ALA B N 1
ATOM 10011 C CA . ALA B 1 579 ? -6.938 -13.281 18.672 1 96.25 579 ALA B CA 1
ATOM 10012 C C . ALA B 1 579 ? -6.168 -13.984 17.562 1 96.25 579 ALA B C 1
ATOM 10014 O O . ALA B 1 579 ? -5.41 -13.352 16.812 1 96.25 579 ALA B O 1
ATOM 10015 N N . TYR B 1 580 ? -6.383 -15.289 17.391 1 96.5 580 TYR B N 1
ATOM 10016 C CA . TYR B 1 580 ? -5.512 -16.078 16.531 1 96.5 580 TYR B CA 1
ATOM 10017 C C . TYR B 1 580 ? -6.141 -16.266 15.148 1 96.5 580 TYR B C 1
ATOM 10019 O O . TYR B 1 580 ? -5.465 -16.688 14.211 1 96.5 580 TYR B O 1
ATOM 10027 N N . ARG B 1 581 ? -7.426 -16.047 15.008 1 93.94 581 ARG B N 1
ATOM 10028 C CA . ARG B 1 581 ? -8.062 -16.203 13.703 1 93.94 581 ARG B CA 1
ATOM 10029 C C . ARG B 1 581 ? -7.375 -15.344 12.648 1 93.94 581 ARG B C 1
ATOM 10031 O O . ARG B 1 581 ? -6.77 -14.32 12.977 1 93.94 581 ARG B O 1
ATOM 10038 N N . GLY B 1 582 ? -7.465 -15.766 11.344 1 93.56 582 GLY B N 1
ATOM 10039 C CA . GLY B 1 582 ? -6.844 -15.094 10.219 1 93.56 582 GLY B CA 1
ATOM 10040 C C . GLY B 1 582 ? -5.336 -15.258 10.18 1 93.56 582 GLY B C 1
ATOM 10041 O O . GLY B 1 582 ? -4.711 -15.039 9.141 1 93.56 582 GLY B O 1
ATOM 10042 N N . GLY B 1 583 ? -4.664 -15.602 11.25 1 93.81 583 GLY B N 1
ATOM 10043 C CA . GLY B 1 583 ? -3.217 -15.695 11.383 1 93.81 583 GLY B CA 1
ATOM 10044 C C . GLY B 1 583 ? -2.65 -14.742 12.422 1 93.81 583 GLY B C 1
ATOM 10045 O O . GLY B 1 583 ? -1.438 -14.523 12.477 1 93.81 583 GLY B O 1
ATOM 10046 N N . GLY B 1 584 ? -3.51 -14.188 13.203 1 95.75 584 GLY B N 1
ATOM 10047 C CA . GLY B 1 584 ? -3.156 -13.211 14.211 1 95.75 584 GLY B CA 1
ATOM 10048 C C . GLY B 1 584 ? -3.867 -11.883 14.039 1 95.75 584 GLY B C 1
ATOM 10049 O O . GLY B 1 584 ? -3.352 -10.977 13.375 1 95.75 584 GLY B O 1
ATOM 10050 N N . PHE B 1 585 ? -5.039 -11.797 14.562 1 96 585 PHE B N 1
ATOM 10051 C CA . PHE B 1 585 ? -5.902 -10.633 14.438 1 96 585 PHE B CA 1
ATOM 10052 C C . PHE B 1 585 ? -5.84 -9.773 15.695 1 96 585 PHE B C 1
ATOM 10054 O O . PHE B 1 585 ? -6.406 -10.133 16.734 1 96 585 PHE B O 1
ATOM 10061 N N . THR B 1 586 ? -5.223 -8.57 15.641 1 95.94 586 THR B N 1
ATOM 10062 C CA . THR B 1 586 ? -4.867 -7.82 16.844 1 95.94 586 THR B CA 1
ATOM 10063 C C . THR B 1 586 ? -5.965 -6.824 17.203 1 95.94 586 THR B C 1
ATOM 10065 O O . THR B 1 586 ? -5.801 -6.02 18.125 1 95.94 586 THR B O 1
ATOM 10068 N N . LYS B 1 587 ? -7.074 -6.855 16.641 1 94.75 587 LYS B N 1
ATOM 10069 C CA . LYS B 1 587 ? -8.133 -5.859 16.75 1 94.75 587 LYS B CA 1
ATOM 10070 C C . LYS B 1 587 ? -8.641 -5.746 18.188 1 94.75 587 LYS B C 1
ATOM 10072 O O . LYS B 1 587 ? -8.93 -4.645 18.656 1 94.75 587 LYS B O 1
ATOM 10077 N N . ASP B 1 588 ? -8.664 -6.754 18.938 1 94.81 588 ASP B N 1
ATOM 10078 C CA . ASP B 1 588 ? -9.469 -6.852 20.156 1 94.81 588 ASP B CA 1
ATOM 10079 C C . ASP B 1 588 ? -8.836 -6.055 21.297 1 94.81 588 ASP B C 1
ATOM 10081 O O . ASP B 1 588 ? -9.508 -5.73 22.281 1 94.81 588 ASP B O 1
ATOM 10085 N N . TYR B 1 589 ? -7.578 -5.801 21.25 1 96.12 589 TYR B N 1
ATOM 10086 C CA . TYR B 1 589 ? -7.012 -5 22.328 1 96.12 589 TYR B CA 1
ATOM 10087 C C . TYR B 1 589 ? -7.535 -3.568 22.266 1 96.12 589 TYR B C 1
ATOM 10089 O O . TYR B 1 589 ? -7.477 -2.846 23.266 1 96.12 589 TYR B O 1
ATOM 10097 N N . LEU B 1 590 ? -8.102 -3.168 21.156 1 95.31 590 LEU B N 1
ATOM 10098 C CA . LEU B 1 590 ? -8.531 -1.791 20.922 1 95.31 590 LEU B CA 1
ATOM 10099 C C . LEU B 1 590 ? -9.734 -1.452 21.781 1 95.31 590 LEU B C 1
ATOM 10101 O O . LEU B 1 590 ? -10.039 -0.276 22 1 95.31 590 LEU B O 1
ATOM 10105 N N . TYR B 1 591 ? -10.461 -2.525 22.266 1 94.44 591 TYR B N 1
ATOM 10106 C CA . TYR B 1 591 ? -11.641 -2.279 23.078 1 94.44 591 TYR B CA 1
ATOM 10107 C C . TYR B 1 591 ? -11.266 -1.559 24.375 1 94.44 591 TYR B C 1
ATOM 10109 O O . TYR B 1 591 ? -11.852 -0.528 24.703 1 94.44 591 TYR B O 1
ATOM 10117 N N . LEU B 1 592 ? -10.328 -2.129 25.016 1 95.19 592 LEU B N 1
ATOM 10118 C CA . LEU B 1 592 ? -9.922 -1.538 26.281 1 95.19 592 LEU B CA 1
ATOM 10119 C C . LEU B 1 592 ? -9.219 -0.203 26.062 1 95.19 592 LEU B C 1
ATOM 10121 O O . LEU B 1 592 ? -9.453 0.758 26.797 1 95.19 592 LEU B O 1
ATOM 10125 N N . ARG B 1 593 ? -8.375 -0.12 25.078 1 95 593 ARG B N 1
ATOM 10126 C CA . ARG B 1 593 ? -7.695 1.134 24.75 1 95 593 ARG B CA 1
ATOM 10127 C C . ARG B 1 593 ? -8.703 2.209 24.344 1 95 593 ARG B C 1
ATOM 10129 O O . ARG B 1 593 ? -8.57 3.367 24.75 1 95 593 ARG B O 1
ATOM 10136 N N . GLY B 1 594 ? -9.602 1.759 23.5 1 96.31 594 GLY B N 1
ATOM 10137 C CA . GLY B 1 594 ? -10.648 2.682 23.094 1 96.31 594 GLY B CA 1
ATOM 10138 C C . GLY B 1 594 ? -11.438 3.25 24.266 1 96.31 594 GLY B C 1
ATOM 10139 O O . GLY B 1 594 ? -11.742 4.445 24.281 1 96.31 594 GLY B O 1
ATOM 10140 N N . LEU B 1 595 ? -11.773 2.363 25.203 1 96.06 595 LEU B N 1
ATOM 10141 C CA . LEU B 1 595 ? -12.5 2.803 26.391 1 96.06 595 LEU B CA 1
ATOM 10142 C C . LEU B 1 595 ? -11.711 3.852 27.156 1 96.06 595 LEU B C 1
ATOM 10144 O O . LEU B 1 595 ? -12.258 4.887 27.547 1 96.06 595 LEU B O 1
ATOM 10148 N N . LYS B 1 596 ? -10.477 3.557 27.375 1 95.06 596 LYS B N 1
ATOM 10149 C CA . LYS B 1 596 ? -9.602 4.492 28.078 1 95.06 596 LYS B CA 1
ATOM 10150 C C . LYS B 1 596 ? -9.617 5.863 27.406 1 95.06 596 LYS B C 1
ATOM 10152 O O . LYS B 1 596 ? -9.812 6.883 28.078 1 95.06 596 LYS B O 1
ATOM 10157 N N . ASP B 1 597 ? -9.43 5.887 26.109 1 95.56 597 ASP B N 1
ATOM 10158 C CA . ASP B 1 597 ? -9.352 7.137 25.359 1 95.56 597 ASP B CA 1
ATOM 10159 C C . ASP B 1 597 ? -10.719 7.828 25.328 1 95.56 597 ASP B C 1
ATOM 10161 O O . ASP B 1 597 ? -10.797 9.062 25.344 1 95.56 597 ASP B O 1
ATOM 10165 N N . ALA B 1 598 ? -11.766 7.07 25.266 1 96.31 598 ALA B N 1
ATOM 10166 C CA . ALA B 1 598 ? -13.117 7.621 25.25 1 96.31 598 ALA B CA 1
ATOM 10167 C C . ALA B 1 598 ? -13.445 8.305 26.578 1 96.31 598 ALA B C 1
ATOM 10169 O O . ALA B 1 598 ? -14.086 9.352 26.609 1 96.31 598 ALA B O 1
ATOM 10170 N N . ILE B 1 599 ? -13.039 7.652 27.672 1 94.69 599 ILE B N 1
ATOM 10171 C CA . ILE B 1 599 ? -13.281 8.219 28.984 1 94.69 599 ILE B CA 1
ATOM 10172 C C . ILE B 1 599 ? -12.555 9.555 29.109 1 94.69 599 ILE B C 1
ATOM 10174 O O . ILE B 1 599 ? -13.133 10.539 29.578 1 94.69 599 ILE B O 1
ATOM 10178 N N . LYS B 1 600 ? -11.352 9.539 28.719 1 93.81 600 LYS B N 1
ATOM 10179 C CA . LYS B 1 600 ? -10.57 10.773 28.766 1 93.81 600 LYS B CA 1
ATOM 10180 C C . LYS B 1 600 ? -11.219 11.859 27.906 1 93.81 600 LYS B C 1
ATOM 10182 O O . LYS B 1 600 ? -11.352 13.008 28.359 1 93.81 600 LYS B O 1
ATOM 10187 N N . ALA B 1 601 ? -11.539 11.523 26.75 1 94.62 601 ALA B N 1
ATOM 10188 C CA . ALA B 1 601 ? -12.172 12.477 25.844 1 94.62 601 ALA B CA 1
ATOM 10189 C C . ALA B 1 601 ? -13.492 12.984 26.422 1 94.62 601 ALA B C 1
ATOM 10191 O O . ALA B 1 601 ? -13.812 14.172 26.312 1 94.62 601 ALA B O 1
ATOM 10192 N N . TYR B 1 602 ? -14.234 12.141 27 1 94 602 TYR B N 1
ATOM 10193 C CA . TYR B 1 602 ? -15.523 12.477 27.578 1 94 602 TYR B CA 1
ATOM 10194 C C . TYR B 1 602 ? -15.367 13.5 28.703 1 94 602 TYR B C 1
ATOM 10196 O O . TYR B 1 602 ? -16.219 14.383 28.875 1 94 602 TYR B O 1
ATOM 10204 N N . GLN B 1 603 ? -14.328 13.406 29.406 1 91.62 603 GLN B N 1
ATOM 10205 C CA . GLN B 1 603 ? -14.086 14.297 30.531 1 91.62 603 GLN B CA 1
ATOM 10206 C C . GLN B 1 603 ? -13.555 15.648 30.062 1 91.62 603 GLN B C 1
ATOM 10208 O O . GLN B 1 603 ? -13.789 16.672 30.703 1 91.62 603 GLN B O 1
ATOM 10213 N N . GLU B 1 604 ? -12.953 15.609 28.938 1 92.56 604 GLU B N 1
ATOM 10214 C CA . GLU B 1 604 ? -12.18 16.781 28.562 1 92.56 604 GLU B CA 1
ATOM 10215 C C . GLU B 1 604 ? -12.867 17.578 27.453 1 92.56 604 GLU B C 1
ATOM 10217 O O . GLU B 1 604 ? -12.625 18.766 27.281 1 92.56 604 GLU B O 1
ATOM 10222 N N . GLU B 1 605 ? -13.625 16.875 26.688 1 92.81 605 GLU B N 1
ATOM 10223 C CA . GLU B 1 605 ? -14.109 17.562 25.5 1 92.81 605 GLU B CA 1
ATOM 10224 C C . GLU B 1 605 ? -15.523 17.109 25.125 1 92.81 605 GLU B C 1
ATOM 10226 O O . GLU B 1 605 ? -16.078 16.203 25.75 1 92.81 605 GLU B O 1
ATOM 10231 N N . ASP B 1 606 ? -16.078 17.875 24.172 1 93.81 606 ASP B N 1
ATOM 10232 C CA . ASP B 1 606 ? -17.375 17.531 23.578 1 93.81 606 ASP B CA 1
ATOM 10233 C C . ASP B 1 606 ? -17.219 16.453 22.516 1 93.81 606 ASP B C 1
ATOM 10235 O O . ASP B 1 606 ? -16.469 16.625 21.547 1 93.81 606 ASP B O 1
ATOM 10239 N N . LEU B 1 607 ? -17.938 15.328 22.656 1 95.5 607 LEU B N 1
ATOM 10240 C CA . LEU B 1 607 ? -17.75 14.172 21.797 1 95.5 607 LEU B CA 1
ATOM 10241 C C . LEU B 1 607 ? -18.75 14.188 20.641 1 95.5 607 LEU B C 1
ATOM 10243 O O . LEU B 1 607 ? -18.75 13.273 19.812 1 95.5 607 LEU B O 1
ATOM 10247 N N . THR B 1 608 ? -19.531 15.172 20.516 1 95.75 608 THR B N 1
ATOM 10248 C CA . THR B 1 608 ? -20.672 15.203 19.594 1 95.75 608 THR B CA 1
ATOM 10249 C C . THR B 1 608 ? -20.219 14.945 18.156 1 95.75 608 THR B C 1
ATOM 10251 O O . THR B 1 608 ? -20.859 14.188 17.438 1 95.75 608 THR B O 1
ATOM 10254 N N . SER B 1 609 ? -19.125 15.547 17.734 1 96.94 609 SER B N 1
ATOM 10255 C CA . SER B 1 609 ? -18.672 15.445 16.344 1 96.94 609 SER B CA 1
ATOM 10256 C C . SER B 1 609 ? -18.25 14.016 16 1 96.94 609 SER B C 1
ATOM 10258 O O . SER B 1 609 ? -18.219 13.633 14.836 1 96.94 609 SER B O 1
ATOM 10260 N N . LEU B 1 610 ? -17.922 13.203 17.016 1 97.56 610 LEU B N 1
ATOM 10261 C CA . LEU B 1 610 ? -17.469 11.836 16.797 1 97.56 610 LEU B CA 1
ATOM 10262 C C . LEU B 1 610 ? -18.641 10.93 16.422 1 97.56 610 LEU B C 1
ATOM 10264 O O . LEU B 1 610 ? -18.422 9.812 15.93 1 97.56 610 LEU B O 1
ATOM 10268 N N . PHE B 1 611 ? -19.891 11.391 16.609 1 98 611 PHE B N 1
ATOM 10269 C CA . PHE B 1 611 ? -21.062 10.547 16.375 1 98 611 PHE B CA 1
ATOM 10270 C C . PHE B 1 611 ? -21.688 10.844 15.016 1 98 611 PHE B C 1
ATOM 10272 O O . PHE B 1 611 ? -22.75 10.305 14.68 1 98 611 PHE B O 1
ATOM 10279 N N . ILE B 1 612 ? -21.062 11.648 14.172 1 97.88 612 ILE B N 1
ATOM 10280 C CA . ILE B 1 612 ? -21.656 12.008 12.891 1 97.88 612 ILE B CA 1
ATOM 10281 C C . ILE B 1 612 ? -21.484 10.859 11.898 1 97.88 612 ILE B C 1
ATOM 10283 O O . ILE B 1 612 ? -22.094 10.852 10.828 1 97.88 612 ILE B O 1
ATOM 10287 N N . GLY B 1 613 ? -20.656 9.922 12.219 1 97.38 613 GLY B N 1
ATOM 10288 C CA . GLY B 1 613 ? -20.375 8.75 11.414 1 97.38 613 GLY B CA 1
ATOM 10289 C C . GLY B 1 613 ? -19.328 7.84 12.031 1 97.38 613 GLY B C 1
ATOM 10290 O O . GLY B 1 613 ? -19.141 7.84 13.25 1 97.38 613 GLY B O 1
ATOM 10291 N N . LYS B 1 614 ? -18.75 6.969 11.172 1 95.44 614 LYS B N 1
ATOM 10292 C CA . LYS B 1 614 ? -17.641 6.129 11.625 1 95.44 614 LYS B CA 1
ATOM 10293 C C . LYS B 1 614 ? -16.328 6.898 11.617 1 95.44 614 LYS B C 1
ATOM 10295 O O . LYS B 1 614 ? -15.57 6.828 10.641 1 95.44 614 LYS B O 1
ATOM 10300 N N . THR B 1 615 ? -16.016 7.512 12.719 1 96.94 615 THR B N 1
ATOM 10301 C CA . THR B 1 615 ? -14.914 8.477 12.773 1 96.94 615 THR B CA 1
ATOM 10302 C C . THR B 1 615 ? -13.797 7.973 13.688 1 96.94 615 THR B C 1
ATOM 10304 O O . THR B 1 615 ? -13.945 6.941 14.344 1 96.94 615 THR B O 1
ATOM 10307 N N . GLY B 1 616 ? -12.703 8.625 13.719 1 96.12 616 GLY B N 1
ATOM 10308 C CA . GLY B 1 616 ? -11.57 8.391 14.609 1 96.12 616 GLY B CA 1
ATOM 10309 C C . GLY B 1 616 ? -11.25 9.586 15.492 1 96.12 616 GLY B C 1
ATOM 10310 O O . GLY B 1 616 ? -11.438 10.734 15.086 1 96.12 616 GLY B O 1
ATOM 10311 N N . PHE B 1 617 ? -10.75 9.242 16.703 1 96.69 617 PHE B N 1
ATOM 10312 C CA . PHE B 1 617 ? -10.422 10.297 17.656 1 96.69 617 PHE B CA 1
ATOM 10313 C C . PHE B 1 617 ? -9.5 11.336 17.016 1 96.69 617 PHE B C 1
ATOM 10315 O O . PHE B 1 617 ? -9.641 12.531 17.266 1 96.69 617 PHE B O 1
ATOM 10322 N N . GLU B 1 618 ? -8.625 10.891 16.172 1 94.38 618 GLU B N 1
ATOM 10323 C CA . GLU B 1 618 ? -7.602 11.75 15.594 1 94.38 618 GLU B CA 1
ATOM 10324 C C . GLU B 1 618 ? -8.203 12.773 14.641 1 94.38 618 GLU B C 1
ATOM 10326 O O . GLU B 1 618 ? -7.602 13.812 14.359 1 94.38 618 GLU B O 1
ATOM 10331 N N . PHE B 1 619 ? -9.375 12.586 14.188 1 96.62 619 PHE B N 1
ATOM 10332 C CA . PHE B 1 619 ? -9.977 13.438 13.172 1 96.62 619 PHE B CA 1
ATOM 10333 C C . PHE B 1 619 ? -10.961 14.422 13.797 1 96.62 619 PHE B C 1
ATOM 10335 O O . PHE B 1 619 ? -11.594 15.203 13.094 1 96.62 619 PHE B O 1
ATOM 10342 N N . LYS B 1 620 ? -11.125 14.391 15.109 1 96.5 620 LYS B N 1
ATOM 10343 C CA . LYS B 1 620 ? -12.109 15.234 15.781 1 96.5 620 LYS B CA 1
ATOM 10344 C C . LYS B 1 620 ? -11.891 16.703 15.438 1 96.5 620 LYS B C 1
ATOM 10346 O O . LYS B 1 620 ? -12.852 17.422 15.133 1 96.5 620 LYS B O 1
ATOM 10351 N N . PRO B 1 621 ? -10.609 17.219 15.398 1 94.44 621 PRO B N 1
ATOM 10352 C CA . PRO B 1 621 ? -10.43 18.641 15.094 1 94.44 621 PRO B CA 1
ATOM 10353 C C . PRO B 1 621 ? -10.922 19.016 13.695 1 94.44 621 PRO B C 1
ATOM 10355 O O . PRO B 1 621 ? -11.562 20.047 13.523 1 94.44 621 PRO B O 1
ATOM 10358 N N . VAL B 1 622 ? -10.648 18.203 12.758 1 95.62 622 VAL B N 1
ATOM 10359 C CA . VAL B 1 622 ? -11.078 18.484 11.391 1 95.62 622 VAL B CA 1
ATOM 10360 C C . VAL B 1 622 ? -12.594 18.359 11.289 1 95.62 622 VAL B C 1
ATOM 10362 O O . VAL B 1 622 ? -13.242 19.141 10.586 1 95.62 622 VAL B O 1
ATOM 10365 N N . LEU B 1 623 ? -13.188 17.406 11.992 1 97.31 623 LEU B N 1
ATOM 10366 C CA . LEU B 1 623 ? -14.633 17.234 11.992 1 97.31 623 LEU B CA 1
ATOM 10367 C C . LEU B 1 623 ? -15.32 18.438 12.625 1 97.31 623 LEU B C 1
ATOM 10369 O O . LEU B 1 623 ? -16.312 18.938 12.102 1 97.31 623 LEU B O 1
ATOM 10373 N N . ASP B 1 624 ? -14.766 18.875 13.742 1 96.75 624 ASP B N 1
ATOM 10374 C CA . ASP B 1 624 ? -15.297 20.062 14.383 1 96.75 624 ASP B CA 1
ATOM 10375 C C . ASP B 1 624 ? -15.258 21.266 13.438 1 96.75 624 ASP B C 1
ATOM 10377 O O . ASP B 1 624 ? -16.219 22.016 13.344 1 96.75 624 ASP B O 1
ATOM 10381 N N . GLU B 1 625 ? -14.141 21.391 12.773 1 96.12 625 GLU B N 1
ATOM 10382 C CA . GLU B 1 625 ? -13.969 22.5 11.836 1 96.12 625 GLU B CA 1
ATOM 10383 C C . GLU B 1 625 ? -14.992 22.438 10.711 1 96.12 625 GLU B C 1
ATOM 10385 O O . GLU B 1 625 ? -15.617 23.453 10.367 1 96.12 625 GLU B O 1
ATOM 10390 N N . LEU B 1 626 ? -15.172 21.312 10.156 1 96.69 626 LEU B N 1
ATOM 10391 C CA . LEU B 1 626 ? -16.062 21.156 9.016 1 96.69 626 LEU B CA 1
ATOM 10392 C C . LEU B 1 626 ? -17.516 21.375 9.422 1 96.69 626 LEU B C 1
ATOM 10394 O O . LEU B 1 626 ? -18.312 21.875 8.625 1 96.69 626 LEU B O 1
ATOM 10398 N N . ILE B 1 627 ? -17.875 20.984 10.633 1 96.62 627 ILE B N 1
ATOM 10399 C CA . ILE B 1 627 ? -19.219 21.234 11.141 1 96.62 627 ILE B CA 1
ATOM 10400 C C . ILE B 1 627 ? -19.422 22.734 11.344 1 96.62 627 ILE B C 1
ATOM 10402 O O . ILE B 1 627 ? -20.438 23.281 10.938 1 96.62 627 ILE B O 1
ATOM 10406 N N . GLU B 1 628 ? -18.422 23.375 11.945 1 95.12 628 GLU B N 1
ATOM 10407 C CA . GLU B 1 628 ? -18.5 24.812 12.195 1 95.12 628 GLU B CA 1
ATOM 10408 C C . GLU B 1 628 ? -18.594 25.594 10.883 1 95.12 628 GLU B C 1
ATOM 10410 O O . GLU B 1 628 ? -19.25 26.625 10.828 1 95.12 628 GLU B O 1
ATOM 10415 N N . ARG B 1 629 ? -17.953 25.062 9.867 1 94.94 629 ARG B N 1
ATOM 10416 C CA . ARG B 1 629 ? -17.969 25.703 8.555 1 94.94 629 ARG B CA 1
ATOM 10417 C C . ARG B 1 629 ? -19.281 25.469 7.84 1 94.94 629 ARG B C 1
ATOM 10419 O O . ARG B 1 629 ? -19.562 26.094 6.812 1 94.94 629 ARG B O 1
ATOM 10426 N N . GLY B 1 630 ? -20.078 24.531 8.398 1 94 630 GLY B N 1
ATOM 10427 C CA . GLY B 1 630 ? -21.375 24.219 7.797 1 94 630 GLY B CA 1
ATOM 10428 C C . GLY B 1 630 ? -21.281 23.188 6.688 1 94 630 GLY B C 1
ATOM 10429 O O . GLY B 1 630 ? -22.25 22.969 5.953 1 94 630 GLY B O 1
ATOM 10430 N N . ILE B 1 631 ? -20.141 22.625 6.512 1 95.44 631 ILE B N 1
ATOM 10431 C CA . ILE B 1 631 ? -19.922 21.625 5.473 1 95.44 631 ILE B CA 1
ATOM 10432 C C . ILE B 1 631 ? -20.531 20.281 5.918 1 95.44 631 ILE B C 1
ATOM 10434 O O . ILE B 1 631 ? -21.203 19.609 5.137 1 95.44 631 ILE B O 1
ATOM 10438 N N . LEU B 1 632 ? -20.281 19.891 7.145 1 97.19 632 LEU B N 1
ATOM 10439 C CA . LEU B 1 632 ? -20.891 18.703 7.746 1 97.19 632 LEU B CA 1
ATOM 10440 C C . LEU B 1 632 ? -22.047 19.078 8.648 1 97.19 632 LEU B C 1
ATOM 10442 O O . LEU B 1 632 ? -22.156 20.234 9.078 1 97.19 632 LEU B O 1
ATOM 10446 N N . LYS B 1 633 ? -22.891 18.156 8.883 1 97.44 633 LYS B N 1
ATOM 10447 C CA . LYS B 1 633 ? -24.062 18.375 9.719 1 97.44 633 LYS B CA 1
ATOM 10448 C C . LYS B 1 633 ? -23.844 17.859 11.141 1 97.44 633 LYS B C 1
ATOM 10450 O O . LYS B 1 633 ? -23.078 16.922 11.344 1 97.44 633 LYS B O 1
ATOM 10455 N N . GLN B 1 634 ? -24.438 18.5 12.016 1 97.12 634 GLN B N 1
ATOM 10456 C CA . GLN B 1 634 ? -24.5 17.938 13.359 1 97.12 634 GLN B CA 1
ATOM 10457 C C . GLN B 1 634 ? -25.203 16.578 13.359 1 97.12 634 GLN B C 1
ATOM 10459 O O . GLN B 1 634 ? -26.062 16.328 12.516 1 97.12 634 GLN B O 1
ATOM 10464 N N . PRO B 1 635 ? -24.734 15.695 14.258 1 97.38 635 PRO B N 1
ATOM 10465 C CA . PRO B 1 635 ? -25.438 14.414 14.305 1 97.38 635 PRO B CA 1
ATOM 10466 C C . PRO B 1 635 ? -26.906 14.555 14.703 1 97.38 635 PRO B C 1
ATOM 10468 O O . PRO B 1 635 ? -27.234 15.312 15.617 1 97.38 635 PRO B O 1
ATOM 10471 N N . GLU B 1 636 ? -27.734 13.93 14.023 1 95.88 636 GLU B N 1
ATOM 10472 C CA . GLU B 1 636 ? -29.172 13.953 14.328 1 95.88 636 GLU B CA 1
ATOM 10473 C C . GLU B 1 636 ? -29.469 13.133 15.57 1 95.88 636 GLU B C 1
ATOM 10475 O O . GLU B 1 636 ? -30.375 13.477 16.344 1 95.88 636 GLU B O 1
ATOM 10480 N N . PHE B 1 637 ? -28.781 12.039 15.703 1 96.19 637 PHE B N 1
ATOM 10481 C CA . PHE B 1 637 ? -28.984 11.133 16.828 1 96.19 637 PHE B CA 1
ATOM 10482 C C . PHE B 1 637 ? -27.75 11.094 17.719 1 96.19 637 PHE B C 1
ATOM 10484 O O . PHE B 1 637 ? -26.625 11.195 17.234 1 96.19 637 PHE B O 1
ATOM 10491 N N . LEU B 1 638 ? -27.938 10.977 18.938 1 96.81 638 LEU B N 1
ATOM 10492 C CA . LEU B 1 638 ? -26.891 10.82 19.938 1 96.81 638 LEU B CA 1
ATOM 10493 C C . LEU B 1 638 ? -27.172 9.648 20.859 1 96.81 638 LEU B C 1
ATOM 10495 O O . LEU B 1 638 ? -28.328 9.289 21.078 1 96.81 638 LEU B O 1
ATOM 10499 N N . PRO B 1 639 ? -26.125 9 21.328 1 96.56 639 PRO B N 1
ATOM 10500 C CA . PRO B 1 639 ? -26.375 7.941 22.312 1 96.56 639 PRO B CA 1
ATOM 10501 C C . PRO B 1 639 ? -27.141 8.43 23.531 1 96.56 639 PRO B C 1
ATOM 10503 O O . PRO B 1 639 ? -26.766 9.438 24.141 1 96.56 639 PRO B O 1
ATOM 10506 N N . LYS B 1 640 ? -28.109 7.746 23.938 1 95.12 640 LYS B N 1
ATOM 10507 C CA . LYS B 1 640 ? -28.938 8.117 25.078 1 95.12 640 LYS B CA 1
ATOM 10508 C C . LYS B 1 640 ? -28.156 8.016 26.391 1 95.12 640 LYS B C 1
ATOM 10510 O O . LYS B 1 640 ? -28.438 8.727 27.344 1 95.12 640 LYS B O 1
ATOM 10515 N N . ALA B 1 641 ? -27.203 7.121 26.312 1 94.5 641 ALA B N 1
ATOM 10516 C CA . ALA B 1 641 ? -26.391 6.91 27.516 1 94.5 641 ALA B CA 1
ATOM 10517 C C . ALA B 1 641 ? -25.688 8.195 27.922 1 94.5 641 ALA B C 1
ATOM 10519 O O . ALA B 1 641 ? -25.406 8.406 29.109 1 94.5 641 ALA B O 1
ATOM 10520 N N . LEU B 1 642 ? -25.406 9.062 27.016 1 93.25 642 LEU B N 1
ATOM 10521 C CA . LEU B 1 642 ? -24.672 10.289 27.281 1 93.25 642 LEU B CA 1
ATOM 10522 C C . LEU B 1 642 ? -25.5 11.258 28.125 1 93.25 642 LEU B C 1
ATOM 10524 O O . LEU B 1 642 ? -24.953 12.109 28.828 1 93.25 642 LEU B O 1
ATOM 10528 N N . SER B 1 643 ? -26.75 11.125 28.016 1 90.31 643 SER B N 1
ATOM 10529 C CA . SER B 1 643 ? -27.625 12.047 28.734 1 90.31 643 SER B CA 1
ATOM 10530 C C . SER B 1 643 ? -28.297 11.367 29.922 1 90.31 643 SER B C 1
ATOM 10532 O O . SER B 1 643 ? -29.016 12 30.688 1 90.31 643 SER B O 1
ATOM 10534 N N . MET B 1 644 ? -28.016 10.133 30.062 1 90 644 MET B N 1
ATOM 10535 C CA . MET B 1 644 ? -28.609 9.367 31.156 1 90 644 MET B CA 1
ATOM 10536 C C . MET B 1 644 ? -27.906 9.688 32.469 1 90 644 MET B C 1
ATOM 10538 O O . MET B 1 644 ? -26.703 9.898 32.531 1 90 644 MET B O 1
ATOM 10542 N N . ASN B 1 645 ? -28.688 9.898 33.469 1 86.31 645 ASN B N 1
ATOM 10543 C CA . ASN B 1 645 ? -28.141 10.031 34.844 1 86.31 645 ASN B CA 1
ATOM 10544 C C . ASN B 1 645 ? -28.219 8.711 35.594 1 86.31 645 ASN B C 1
ATOM 10546 O O . ASN B 1 645 ? -28.922 8.625 36.594 1 86.31 645 ASN B O 1
ATOM 10550 N N . ALA B 1 646 ? -27.531 7.828 35.125 1 83.62 646 ALA B N 1
ATOM 10551 C CA . ALA B 1 646 ? -27.547 6.508 35.75 1 83.62 646 ALA B CA 1
ATOM 10552 C C . ALA B 1 646 ? -26.656 6.477 37 1 83.62 646 ALA B C 1
ATOM 10554 O O . ALA B 1 646 ? -25.688 7.234 37.094 1 83.62 646 ALA B O 1
ATOM 10555 N N . GLU B 1 647 ? -27.094 5.699 37.969 1 84.81 647 GLU B N 1
ATOM 10556 C CA . GLU B 1 647 ? -26.234 5.453 39.125 1 84.81 647 GLU B CA 1
ATOM 10557 C C . GLU B 1 647 ? -25.062 4.535 38.75 1 84.81 647 GLU B C 1
ATOM 10559 O O . GLU B 1 647 ? -25.266 3.363 38.438 1 84.81 647 GLU B O 1
ATOM 10564 N N . LEU B 1 648 ? -23.953 5.117 38.75 1 87.56 648 LEU B N 1
ATOM 10565 C CA . LEU B 1 648 ? -22.781 4.359 38.344 1 87.56 648 LEU B CA 1
ATOM 10566 C C . LEU B 1 648 ? -22.172 3.631 39.531 1 87.56 648 LEU B C 1
ATOM 10568 O O . LEU B 1 648 ? -22.172 4.156 40.656 1 87.56 648 LEU B O 1
ATOM 10572 N N . ASP B 1 649 ? -21.766 2.494 39.344 1 87.69 649 ASP B N 1
ATOM 10573 C CA . ASP B 1 649 ? -21.109 1.684 40.344 1 87.69 649 ASP B CA 1
ATOM 10574 C C . ASP B 1 649 ? -19.797 2.318 40.781 1 87.69 649 ASP B C 1
ATOM 10576 O O . ASP B 1 649 ? -18.891 2.504 39.969 1 87.69 649 ASP B O 1
ATOM 10580 N N . PRO B 1 650 ? -19.688 2.623 42.031 1 87.94 650 PRO B N 1
ATOM 10581 C CA . PRO B 1 650 ? -18.484 3.312 42.531 1 87.94 650 PRO B CA 1
ATOM 10582 C C . PRO B 1 650 ? -17.219 2.504 42.281 1 87.94 650 PRO B C 1
ATOM 10584 O O . PRO B 1 650 ? -16.156 3.078 42.031 1 87.94 650 PRO B O 1
ATOM 10587 N N . VAL B 1 651 ? -17.328 1.262 42.406 1 87.44 651 VAL B N 1
ATOM 10588 C CA . VAL B 1 651 ? -16.156 0.414 42.188 1 87.44 651 VAL B CA 1
ATOM 10589 C C . VAL B 1 651 ? -15.734 0.508 40.719 1 87.44 651 VAL B C 1
ATOM 10591 O O . VAL B 1 651 ? -14.539 0.607 40.438 1 87.44 651 VAL B O 1
ATOM 10594 N N . MET B 1 652 ? -16.703 0.508 39.938 1 90.25 652 MET B N 1
ATOM 10595 C CA . MET B 1 652 ? -16.391 0.597 38.5 1 90.25 652 MET B CA 1
ATOM 10596 C C . MET B 1 652 ? -15.812 1.963 38.156 1 90.25 652 MET B C 1
ATOM 10598 O O . MET B 1 652 ? -14.898 2.062 37.344 1 90.25 652 MET B O 1
ATOM 10602 N N . GLU B 1 653 ? -16.344 2.949 38.75 1 89.44 653 GLU B N 1
ATOM 10603 C CA . GLU B 1 653 ? -15.805 4.289 38.531 1 89.44 653 GLU B CA 1
ATOM 10604 C C . GLU B 1 653 ? -14.352 4.367 39 1 89.44 653 GLU B C 1
ATOM 10606 O O . GLU B 1 653 ? -13.523 4.984 38.312 1 89.44 653 GLU B O 1
ATOM 10611 N N . PHE B 1 654 ? -14.148 3.703 40.062 1 87.75 654 PHE B N 1
ATOM 10612 C CA . PHE B 1 654 ? -12.781 3.654 40.594 1 87.75 654 PHE B CA 1
ATOM 10613 C C . PHE B 1 654 ? -11.867 2.896 39.625 1 87.75 654 PHE B C 1
ATOM 10615 O O . PHE B 1 654 ? -10.773 3.359 39.312 1 87.75 654 PHE B O 1
ATOM 10622 N N . MET B 1 655 ? -12.305 1.77 39.188 1 89.5 655 MET B N 1
ATOM 10623 C CA . MET B 1 655 ? -11.516 0.946 38.25 1 89.5 655 MET B CA 1
ATOM 10624 C C . MET B 1 655 ? -11.203 1.706 36.969 1 89.5 655 MET B C 1
ATOM 10626 O O . MET B 1 655 ? -10.07 1.684 36.5 1 89.5 655 MET B O 1
ATOM 10630 N N . LEU B 1 656 ? -12.172 2.414 36.469 1 91.31 656 LEU B N 1
ATOM 10631 C CA . LEU B 1 656 ? -12.031 3.117 35.188 1 91.31 656 LEU B CA 1
ATOM 10632 C C . LEU B 1 656 ? -11.148 4.352 35.344 1 91.31 656 LEU B C 1
ATOM 10634 O O . LEU B 1 656 ? -10.414 4.719 34.438 1 91.31 656 LEU B O 1
ATOM 10638 N N . SER B 1 657 ? -11.188 4.941 36.469 1 87.38 657 SER B N 1
ATOM 10639 C CA . SER B 1 657 ? -10.328 6.094 36.75 1 87.38 657 SER B CA 1
ATOM 10640 C C . SER B 1 657 ? -8.875 5.676 36.906 1 87.38 657 SER B C 1
ATOM 10642 O O . SER B 1 657 ? -7.965 6.496 36.781 1 87.38 657 SER B O 1
ATOM 10644 N N . SER B 1 658 ? -8.727 4.355 37.156 1 83.38 658 SER B N 1
ATOM 10645 C CA . SER B 1 658 ? -7.379 3.844 37.406 1 83.38 658 SER B CA 1
ATOM 10646 C C . SER B 1 658 ? -6.707 3.398 36.125 1 83.38 658 SER B C 1
ATOM 10648 O O . SER B 1 658 ? -5.512 3.107 36.094 1 83.38 658 SER B O 1
ATOM 10650 N N . ILE B 1 659 ? -7.496 3.299 35.188 1 85.5 659 ILE B N 1
ATOM 10651 C CA . ILE B 1 659 ? -6.91 2.926 33.906 1 85.5 659 ILE B CA 1
ATOM 10652 C C . ILE B 1 659 ? -6.254 4.148 33.25 1 85.5 659 ILE B C 1
ATOM 10654 O O . ILE B 1 659 ? -6.887 5.195 33.125 1 85.5 659 ILE B O 1
ATOM 10658 N N . ARG B 1 660 ? -4.762 4.074 33.125 1 72.88 660 ARG B N 1
ATOM 10659 C CA . ARG B 1 660 ? -3.947 5.195 32.688 1 72.88 660 ARG B CA 1
ATOM 10660 C C . ARG B 1 660 ? -3.428 4.957 31.266 1 72.88 660 ARG B C 1
ATOM 10662 O O . ARG B 1 660 ? -3.191 3.814 30.859 1 72.88 660 ARG B O 1
#

Organism: NCBI:txid675817

Sequence (1320 aa):
MLQLSESQVLEKIQHLVPFEAQLDDGSLTIRISEYQPYIATAIHHGHNLREELLAKCALSEEERYFEEDPFTGDFITSLPIILQGEDSRYEYDLNRAPDNCIYEDAWGKEVWTESLTEQERQTTLEKHARYYRILKCLIETLENKFGLCLLYDIHSYNYQRIEREVPTFNLGTEQVNCRRWRKELDVLLEHLNAIELPNIDVVANENDVFKGMGYQATFVKENFSNTLIMPLEVKKVFMNEQAGDAYPLVIDKLKESMKTAITEHAAFTINKRTKAKGLTSSDLLASSLSKEAIKLDRQLYKIARGLNTLSYINPTNLKQEKRRFLSKPHTYVPQFTYRQLDLDPYKFREQLYRLPVEDIRDADVQKMYRRVIDQLAVRIDLLCTIGTDEFLYNSLRYYGQPDERDIANAKFILHACEYAKQEEATINAAGAIQAFKEAAADYGLPCKIVMSKQLIARALVSGKTVKVNPNSTFSKPDLEALIHHELGVHLVTSVNAERQPLRVLQLGLPGNTHTQEGLAILCEHLSGNFPLHRLKTLALRVVAVDMMVNGESFNDTFNTLKHDYDVSDDEAFTVTARAYRGGGFTKDYLYLRGLKDAIKAYQEEDLTSLFIGKTGFEFKPVLDELIERGILKQPEFLPKALSMNAELDPVMEFMLSSIRMLQLSESQVLEKIQHLVPFEAQLDDGSLTIRISEYQPYIATAIHHGHNLREELLAKCALSEEERYFEEDPFTGDFITSLPIILQGEDSRYEYDLNRAPDNCIYEDAWGKEVWTESLTEQERQTTLEKHARYYRILKCLIETLENKFGLCLLYDIHSYNYQRIEREVPTFNLGTEQVNCRRWRKELDVLLEHLNAIELPNIDVVANENDVFKGMGYQATFVKENFSNTLIMPLEVKKVFMNEQAGDAYPLVIDKLKESMKTAITEHAAFTINKRTKAKGLTSSDLLASSLSKEAIKLDRQLYKIARGLNTLSYINPTNLKQEKRRFLSKPHTYVPQFTYRQLDLDPYKFREQLYRLPVEDIRDADVQKMYRRVIDQLAVRIDLLCTIGTDEFLYNSLRYYGQPDERDIANAKFILHACEYAKQEEATINAAGAIQAFKEAAADYGLPCKIVMSKQLIARALVSGKTVKVNPNSTFSKPDLEALIHHELGVHLVTSVNAERQPLRVLQLGLPGNTHTQEGLAILCEHLSGNFPLHRLKTLALRVVAVDMMVNGESFNDTFNTLKHDYDVSDDEAFTVTARAYRGGGFTKDYLYLRGLKDAIKAYQEEDLTSLFIGKTGFEFKPVLDELIERGILKQPEFLPKALSMNAELDPVMEFMLSSIR

pLDDT: mean 93.94, std 4.3, range [69.19, 98.81]